Protein 2HWJ (pdb70)

Solvent-accessible surface area: 54218 Å² total

Secondary structure (DSSP, 8-state):
--S-BEEEEEGGGPBPSBSEE-HHHHHHHHHHHHT----TT-BEEEEEE-STTPEEE-S-HHHHHHHHHTT--EEEEEEEEE-TTS-HHHHHH--TTS--B-B-TT--B--GGGS-SSGGG-EE-HHHHHHHHH---SS---SSTTHHHHHHHHHHTTS-HHHHHH-HHHHHHH---TTSGGGTTSTT--S--/--EEEEEGGG-B-SBSEE-HHHHHHHHHHHHH---B--EEEE-SSS-EEE-S-HHHHHHHHHTT--EEEEEEEEE-TTS-HHHHHH--TTS--B-B-TTS-B--GGGS-SSGGGPEE-HHHHHHHHH---SS---SSTTHHHHHHHHHHTTS-HHHHHH-HHHHHHH---TTSGGGTTSTT-----/---B-EEEEGGG-B-SBSEE-HHHHHHHHHHHHH----TT-BEEEEEE-STT-EEE-S-HHHHHHHHHTT--EEEEEEEEE-TTS-HHHHHH--TT---B-B-TTS-B--GGGS-SSGGGPEE-HHHHHHHHH---SS---SSTTHHHHHHHHHHTTS-HHHHHH-HHHHHHH---TTSGGGTTSTT--S--/--BEEEEETTTSB-SBSEE-HHHHHHHHHHHTT---TT--EEEEEE-STT-EEE-S-HHHHHHHHTTT--EEEEEEEEE-TTS-HHHHHH---SS--B-B-TTS-B--GGGS-SSGGG-EE-HHHHHHHHH---SS---SSTTHHHHHHHHHTTTS-THHHHT-HHHHHHH--TTTSGGGTTSTT--S--/----EEEGGG-B-SBSEE-HHHHHHHHHHHH----EEEEEE-STT-EEE-S-HHHHHHHHHTT--EEEEEEEEE-TTS-HHHHHH--TTS--B-B-TTS-B--GGGS-SSGGGPEE-HHHHHHHHH---SS---SSTTHHHHHHHHHHTTS-HHHHHH-HHHHHHH--GGGSGGGTTSTT--S--/---EEEEEGGGEEP-BSEE-HHHHHHHHHHHHT----EEEEEE-STT-EEE-S-HHHHHHHHHTT--EEEEEEEEE-TTS-HHHHHH--TTS--B-B-TTS-B--GGGS-SSGGG-EE-HHHHHHHHH---SS---SSTTHHHHHHHHHHTTS-HHHHHSSHHHHHHH--GGGSGGGTTSTT-----

Sequence (1133 aa):
IYEPRLSRIAIDKLRPTQIAVGFREVELKRKEWRETRDFLGNHIVPVVAGPKDRAYLIDHHHLVLALSKEGVEHVLTSEVAKFSHLGKDEFWSVDHRNLIYPFDAQGLRRQSGDIPKNIHDLEDDPFRSLAGALRAGGYAKVIIPFSEFGWADFLRRRIDRDLLSDSFDDALAEAKLAKSREARHLPGWCGVEPRLSRIAIDKLRPTQIAVGFREVELKRKEWRETGNHIVPVVAGPKDRAYLIDHHHLVLALSKEGVEHVLTSEVAKFSHLGKDEFWSVDHHRNLIYPFDAQGLRRQSGDIPKNIHDLEDDPFRSLAGALRAGGYAKVIIPFSEFGWADFLRRRIDRDLLSDSFDDALAEAKLAKSREARHLPGWCGVEYEPRLSRIAIDKLRPTQIAVGFREVELKRKEWRETRDFLGNHIVPVVAGPKDRAYLIDHHHLVLALSKEGVEHVLTSEVAKFSHLGKDEEFWSVDHHRNLIYPFDAQGLRRQSGDIPKNIHDLEDDPFRSLAGALRAGGYAKVIIPFSEFGWADFLRRRIDRDLLSDSFDDALAEAKLAKSREARHLPGWCGVEEPRLSRIAIDKLRPTQIAVGFREVELKRKEWRETRFLGNHIVPVVAGPKDRAYLIDHHHLVLALSKEGVEHVLTSEVAKFSHLGKDEFWSVDHRNLIYPFDAQGLRRQSGDIPKNIHDLEDDPFRSLAGALRAGGYAKVIIPFSEFGWADDFLRRRIDRDLLSDSFDDALAEAKLAKSREARHLPGWCGVEPRLSRIAIDKLRPTQIAVGFREVELKRKEWRETNHIVPVVAGPKDRAYLIDHHHLVLALSKEGVEHVLTSEVAKFSHLGKDEFWSVDHRNLIYPFDAQGLRRQSGDIPKNIHDLEDDPFRSLAGALRAGGYAKVIIPFSEFGWADFLRRRIDRDLLSDSFDDALAEAKLAKSREARHLPGWCGVEEPRLSRIAIDKLRPTQIAVGFREVELKRKEWRETGNHIVPVVAGPKDRAYLIDHHHLVLALSKEGVEHVLTSEVAKFSHLGKDEFWSVDHRNLIYPFDAQGLRRQSGDIPKNIHDLEDDPFRSLAGALRAGGYAKVIIPFSEFGWADFLRRRIDRDLLSDSFDDALAEAKLAKSREARHLPGWCGVE

Structure (mmCIF, N/CA/C/O backbone):
data_2HWJ
#
_entry.id   2HWJ
#
_cell.length_a   132.079
_cell.length_b   173.749
_cell.length_c   142.077
_cell.angle_alpha   90.00
_cell.angle_beta   90.00
_cell.angle_gamma   90.00
#
_symmetry.space_group_name_H-M   'C 2 2 21'
#
loop_
_entity.id
_entity.type
_entity.pdbx_description
1 polymer 'Hypothetical protein Atu1540'
2 water water
#
loop_
_atom_site.group_PDB
_atom_site.id
_atom_site.type_symbol
_atom_site.label_atom_id
_atom_site.label_alt_id
_atom_site.label_comp_id
_atom_site.label_asym_id
_atom_site.label_entity_id
_atom_site.label_seq_id
_atom_site.pdbx_PDB_ins_code
_atom_site.Cartn_x
_atom_site.Cartn_y
_atom_site.Cartn_z
_atom_site.occupancy
_atom_site.B_iso_or_equiv
_atom_site.auth_seq_id
_atom_site.auth_comp_id
_atom_site.auth_asym_id
_atom_site.auth_atom_id
_atom_site.pdbx_PDB_model_num
ATOM 1 N N . ILE A 1 4 ? 15.314 13.887 -4.819 1.00 81.32 4 ILE A N 1
ATOM 2 C CA . ILE A 1 4 ? 14.948 14.944 -5.837 1.00 82.32 4 ILE A CA 1
ATOM 3 C C . ILE A 1 4 ? 15.243 16.420 -5.391 1.00 82.04 4 ILE A C 1
ATOM 4 O O . ILE A 1 4 ? 14.528 17.353 -5.771 1.00 82.92 4 ILE A O 1
ATOM 6 N N . TYR A 1 5 ? 16.234 16.548 -4.493 1.00 81.58 5 TYR A N 1
ATOM 7 C CA . TYR A 1 5 ? 17.244 17.652 -4.280 1.00 79.83 5 TYR A CA 1
ATOM 8 C C . TYR A 1 5 ? 17.133 19.122 -4.557 1.00 79.24 5 TYR A C 1
ATOM 9 O O . TYR A 1 5 ? 18.207 19.753 -4.526 1.00 79.60 5 TYR A O 1
ATOM 11 N N . GLU A 1 6 ? 15.942 19.634 -4.930 1.00 78.11 6 GLU A N 1
ATOM 12 C CA . GLU A 1 6 ? 15.460 21.031 -4.705 1.00 75.82 6 GLU A CA 1
ATOM 13 C C . GLU A 1 6 ? 14.873 21.945 -5.798 1.00 73.31 6 GLU A C 1
ATOM 14 O O . GLU A 1 6 ? 14.120 21.445 -6.627 1.00 73.71 6 GLU A O 1
ATOM 20 N N . PRO A 1 7 ? 15.136 23.279 -5.768 1.00 70.04 7 PRO A N 1
ATOM 21 C CA . PRO A 1 7 ? 14.088 24.095 -6.271 1.00 66.93 7 PRO A CA 1
ATOM 22 C C . PRO A 1 7 ? 13.904 23.845 -7.764 1.00 64.74 7 PRO A C 1
ATOM 23 O O . PRO A 1 7 ? 14.808 23.308 -8.432 1.00 63.35 7 PRO A O 1
ATOM 27 N N . ARG A 1 8 ? 12.718 24.198 -8.270 1.00 62.17 8 ARG A N 1
ATOM 28 C CA . ARG A 1 8 ? 12.353 23.795 -9.624 1.00 59.65 8 ARG A CA 1
ATOM 29 C C . ARG A 1 8 ? 11.785 25.009 -10.263 1.00 58.81 8 ARG A C 1
ATOM 30 O O . ARG A 1 8 ? 11.345 25.935 -9.572 1.00 58.58 8 ARG A O 1
ATOM 38 N N . LEU A 1 9 ? 11.808 25.030 -11.587 1.00 57.30 9 LEU A N 1
ATOM 39 C CA . LEU A 1 9 ? 11.233 26.130 -12.330 1.00 54.96 9 LEU A CA 1
ATOM 40 C C . LEU A 1 9 ? 9.718 25.973 -12.408 1.00 55.29 9 LEU A C 1
ATOM 41 O O . LEU A 1 9 ? 9.222 24.865 -12.674 1.00 54.61 9 LEU A O 1
ATOM 46 N N . SER A 1 10 ? 8.987 27.063 -12.182 1.00 54.77 10 SER A N 1
ATOM 47 C CA . SER A 1 10 ? 7.608 27.092 -12.618 1.00 56.18 10 SER A CA 1
ATOM 48 C C . SER A 1 10 ? 7.287 28.417 -13.149 1.00 56.55 10 SER A C 1
ATOM 49 O O . SER A 1 10 ? 8.202 29.172 -13.493 1.00 58.39 10 SER A O 1
ATOM 52 N N . ARG A 1 11 ? 5.989 28.711 -13.181 1.00 56.04 11 ARG A N 1
ATOM 53 C CA . ARG A 1 11 ? 5.395 29.629 -14.128 1.00 55.21 11 ARG A CA 1
ATOM 54 C C . ARG A 1 11 ? 4.033 30.027 -13.644 1.00 54.56 11 ARG A C 1
ATOM 55 O O . ARG A 1 11 ? 3.199 29.198 -13.468 1.00 54.83 11 ARG A O 1
ATOM 63 N N . ILE A 1 12 ? 3.787 31.307 -13.461 1.00 54.79 12 ILE A N 1
ATOM 64 C CA . ILE A 1 1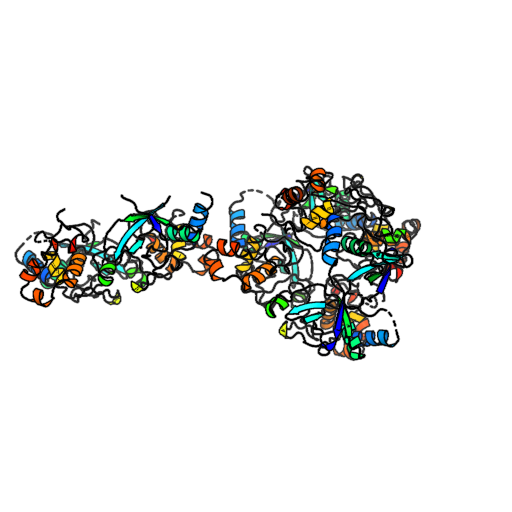2 ? 2.531 31.770 -12.947 1.00 54.79 12 ILE A CA 1
ATOM 65 C C . ILE A 1 12 ? 2.130 33.055 -13.632 1.00 55.28 12 ILE A C 1
ATOM 66 O O . ILE A 1 12 ? 3.003 33.840 -14.136 1.00 54.84 12 ILE A O 1
ATOM 71 N N . ALA A 1 13 ? 0.814 33.269 -13.610 1.00 54.73 13 ALA A N 1
ATOM 72 C CA . ALA A 1 13 ? 0.209 34.476 -14.122 1.00 54.78 13 ALA A CA 1
ATOM 73 C C . ALA A 1 13 ? 0.441 35.493 -13.055 1.00 55.58 13 ALA A C 1
ATOM 74 O O . ALA A 1 13 ? 0.054 35.287 -11.873 1.00 56.24 13 ALA A O 1
ATOM 76 N N . ILE A 1 14 ? 1.030 36.604 -13.462 1.00 54.88 14 ILE A N 1
ATOM 77 C CA . ILE A 1 14 ? 1.234 37.685 -12.542 1.00 55.83 14 ILE A CA 1
ATOM 78 C C . ILE A 1 14 ? -0.071 38.129 -11.860 1.00 55.93 14 ILE A C 1
ATOM 79 O O . ILE A 1 14 ? -0.077 38.526 -10.698 1.00 56.07 14 ILE A O 1
ATOM 84 N N . ASP A 1 15 ? -1.191 38.036 -12.546 1.00 55.64 15 ASP A N 1
ATOM 85 C CA . ASP A 1 15 ? -2.392 38.460 -11.861 1.00 57.00 15 ASP A CA 1
ATOM 86 C C . ASP A 1 15 ? -2.743 37.447 -10.720 1.00 56.23 15 ASP A C 1
ATOM 87 O O . ASP A 1 15 ? -3.743 37.547 -10.089 1.00 56.16 15 ASP A O 1
ATOM 92 N N . LYS A 1 16 ? -1.936 36.422 -10.518 1.00 56.44 16 LYS A N 1
ATOM 93 C CA . LYS A 1 16 ? -2.298 35.399 -9.556 1.00 56.37 16 LYS A CA 1
ATOM 94 C C . LYS A 1 16 ? -1.340 35.396 -8.366 1.00 55.13 16 LYS A C 1
ATOM 95 O O . LYS A 1 16 ? -1.648 34.776 -7.403 1.00 53.37 16 LYS A O 1
ATOM 101 N N . LEU A 1 17 ? -0.204 36.113 -8.440 1.00 54.70 17 LEU A N 1
ATOM 102 C CA . LEU A 1 17 ? 0.723 36.207 -7.332 1.00 55.26 17 LEU A CA 1
ATOM 103 C C . LEU A 1 17 ? 0.206 37.006 -6.217 1.00 55.75 17 LEU A C 1
ATOM 104 O O . LEU A 1 17 ? -0.315 38.091 -6.392 1.00 56.81 17 LEU A O 1
ATOM 109 N N . ARG A 1 18 ? 0.425 36.509 -5.032 1.00 56.64 18 ARG A N 1
ATOM 110 C CA . ARG A 1 18 ? -0.019 37.221 -3.908 1.00 58.64 18 ARG A CA 1
ATOM 111 C C . ARG A 1 18 ? 1.152 38.006 -3.317 1.00 58.53 18 ARG A C 1
ATOM 112 O O . ARG A 1 18 ? 2.101 37.430 -2.891 1.00 60.56 18 ARG A O 1
ATOM 120 N N . PRO A 1 19 ? 1.069 39.330 -3.290 1.00 57.82 19 PRO A N 1
ATOM 121 C CA . PRO A 1 19 ? 2.071 40.223 -2.725 1.00 57.56 19 PRO A CA 1
ATOM 122 C C . PRO A 1 19 ? 2.453 39.880 -1.278 1.00 57.32 19 PRO A C 1
ATOM 123 O O . PRO A 1 19 ? 1.658 39.225 -0.612 1.00 55.68 19 PRO A O 1
ATOM 127 N N . THR A 1 20 ? 3.603 40.378 -0.761 1.00 56.73 20 THR A N 1
ATOM 128 C CA . THR A 1 20 ? 3.802 40.219 0.645 1.00 55.84 20 THR A CA 1
ATOM 129 C C . THR A 1 20 ? 4.191 41.511 1.295 1.00 55.71 20 THR A C 1
ATOM 130 O O . THR A 1 20 ? 4.734 41.547 2.406 1.00 57.35 20 THR A O 1
ATOM 134 N N . GLN A 1 21 ? 3.892 42.614 0.634 1.00 56.30 21 GLN A N 1
ATOM 135 C CA . GLN A 1 21 ? 4.124 43.994 1.164 1.00 55.26 21 GLN A CA 1
ATOM 136 C C . GLN A 1 21 ? 3.079 44.930 0.583 1.00 55.80 21 GLN A C 1
ATOM 137 O O . GLN A 1 21 ? 2.437 44.644 -0.442 1.00 57.32 21 GLN A O 1
ATOM 143 N N . ILE A 1 22 ? 2.890 46.063 1.228 1.00 56.43 22 ILE A N 1
ATOM 144 C CA . ILE A 1 22 ? 1.817 46.974 0.917 1.00 55.11 22 ILE A CA 1
ATOM 145 C C . ILE A 1 22 ? 2.270 47.998 -0.087 1.00 55.43 22 ILE A C 1
ATOM 146 O O . ILE A 1 22 ? 1.473 48.440 -0.902 1.00 56.12 22 ILE A O 1
ATOM 151 N N . ALA A 1 23 ? 3.570 48.333 -0.093 1.00 56.63 23 ALA A N 1
ATOM 152 C CA . ALA A 1 23 ? 4.033 49.500 -0.879 1.00 56.15 23 ALA A CA 1
ATOM 153 C C . ALA A 1 23 ? 5.290 49.257 -1.662 1.00 55.79 23 ALA A C 1
ATOM 154 O O . ALA A 1 23 ? 6.006 48.338 -1.354 1.00 56.30 23 ALA A O 1
ATOM 156 N N . VAL A 1 24 ? 5.493 50.054 -2.713 1.00 55.34 24 VAL A N 1
ATOM 157 C CA . VAL A 1 24 ? 6.735 50.110 -3.468 1.00 55.28 24 VAL A CA 1
ATOM 158 C C . VAL A 1 24 ? 6.883 51.555 -3.928 1.00 55.84 24 VAL A C 1
ATOM 159 O O . VAL A 1 24 ? 5.959 52.371 -3.774 1.00 57.09 24 VAL A O 1
ATOM 163 N N . GLY A 1 25 ? 8.029 51.884 -4.512 1.00 55.46 25 GLY A N 1
ATOM 164 C CA . GLY A 1 25 ? 8.318 53.232 -4.953 1.00 54.03 25 GLY A CA 1
ATOM 165 C C . GLY A 1 25 ? 8.024 53.224 -6.426 1.00 54.44 25 GLY A C 1
ATOM 166 O O . GLY A 1 25 ? 8.701 52.574 -7.204 1.00 54.30 25 GLY A O 1
ATOM 167 N N . PHE A 1 26 ? 6.990 53.948 -6.825 1.00 55.60 26 PHE A N 1
ATOM 168 C CA . PHE A 1 26 ? 6.532 53.907 -8.169 1.00 55.22 26 PHE A CA 1
ATOM 169 C C . PHE A 1 26 ? 7.580 54.472 -9.042 1.00 55.88 26 PHE A C 1
ATOM 170 O O . PHE A 1 26 ? 7.655 54.071 -10.197 1.00 55.88 26 PHE A O 1
ATOM 178 N N . ARG A 1 27 ? 8.396 55.401 -8.535 1.00 56.50 27 ARG A N 1
ATOM 179 C CA . ARG A 1 27 ? 9.473 55.922 -9.388 1.00 59.07 27 ARG A CA 1
ATOM 180 C C . ARG A 1 27 ? 10.394 54.779 -9.857 1.00 59.48 27 ARG A C 1
ATOM 181 O O . ARG A 1 27 ? 10.810 54.762 -11.008 1.00 59.17 27 ARG A O 1
ATOM 189 N N . GLU A 1 28 ? 10.722 53.844 -8.940 1.00 61.17 28 GLU A N 1
ATOM 190 C CA . GLU A 1 28 ? 11.598 52.719 -9.225 1.00 62.20 28 GLU A CA 1
ATOM 191 C C . GLU A 1 28 ? 10.844 51.851 -10.255 1.00 60.52 28 GLU A C 1
ATOM 192 O O . GLU A 1 28 ? 11.407 51.537 -11.333 1.00 58.88 28 GLU A O 1
ATOM 198 N N . VAL A 1 29 ? 9.559 51.528 -9.951 1.00 58.81 29 VAL A N 1
ATOM 199 C CA . VAL A 1 29 ? 8.692 50.839 -10.915 1.00 57.48 29 VAL A CA 1
ATOM 200 C C . VAL A 1 29 ? 8.859 51.455 -12.323 1.00 58.02 29 VAL A C 1
ATOM 201 O O . VAL A 1 29 ? 9.354 50.765 -13.234 1.00 59.02 29 VAL A O 1
ATOM 205 N N . GLU A 1 30 ? 8.509 52.735 -12.496 1.00 57.25 30 GLU A N 1
ATOM 206 C CA . GLU A 1 30 ? 8.638 53.434 -13.813 1.00 57.30 30 GLU A CA 1
ATOM 207 C C . GLU A 1 30 ? 10.026 53.311 -14.488 1.00 57.20 30 GLU A C 1
ATOM 208 O O . GLU A 1 30 ? 10.112 53.043 -15.711 1.00 56.91 30 GLU A O 1
ATOM 214 N N . LEU A 1 31 ? 11.110 53.482 -13.719 1.00 57.46 31 LEU A N 1
ATOM 215 C CA . LEU A 1 31 ? 12.450 53.190 -14.274 1.00 58.12 31 LEU A CA 1
ATOM 216 C C . LEU A 1 31 ? 12.528 51.755 -14.807 1.00 58.54 31 LEU A C 1
ATOM 217 O O . LEU A 1 31 ? 12.814 51.574 -15.990 1.00 58.66 31 LEU A O 1
ATOM 222 N N . LYS A 1 32 ? 12.218 50.739 -13.976 1.00 59.22 32 LYS A N 1
ATOM 223 C CA . LYS A 1 32 ? 12.126 49.368 -14.504 1.00 58.62 32 LYS A CA 1
ATOM 224 C C . LYS A 1 32 ? 11.283 49.323 -15.781 1.00 59.09 32 LYS A C 1
ATOM 225 O O . LYS A 1 32 ? 11.770 48.818 -16.783 1.00 59.67 32 LYS A O 1
ATOM 231 N N . ARG A 1 33 ? 10.080 49.901 -15.799 1.00 59.17 33 ARG A N 1
ATOM 232 C CA . ARG A 1 33 ? 9.295 49.827 -16.999 1.00 60.58 33 ARG A CA 1
ATOM 233 C C . ARG A 1 33 ? 10.011 50.450 -18.227 1.00 63.29 33 ARG A C 1
ATOM 234 O O . ARG A 1 33 ? 9.779 50.019 -19.363 1.00 63.90 33 ARG A O 1
ATOM 242 N N . LYS A 1 34 ? 10.818 51.508 -18.049 1.00 65.32 34 LYS A N 1
ATOM 243 C CA . LYS A 1 34 ? 11.543 52.051 -19.211 1.00 67.38 34 LYS A CA 1
ATOM 244 C C . LYS A 1 34 ? 12.512 51.020 -19.691 1.00 67.87 34 LYS A C 1
ATOM 245 O O . LYS A 1 34 ? 12.501 50.710 -20.869 1.00 67.76 34 LYS A O 1
ATOM 251 N N . GLU A 1 35 ? 13.341 50.502 -18.779 1.00 69.01 35 GLU A N 1
ATOM 252 C CA . GLU A 1 35 ? 14.447 49.607 -19.160 1.00 71.94 35 GLU A CA 1
ATOM 253 C C . GLU A 1 35 ? 13.840 48.532 -20.057 1.00 71.19 35 GLU A C 1
ATOM 254 O O . GLU A 1 35 ? 14.285 48.331 -21.197 1.00 70.50 35 GLU A O 1
ATOM 260 N N . TRP A 1 36 ? 12.783 47.906 -19.532 1.00 71.61 36 TRP A N 1
ATOM 261 C CA . TRP A 1 36 ? 12.089 46.835 -20.191 1.00 71.86 36 TRP A CA 1
ATOM 262 C C . TRP A 1 36 ? 11.451 47.279 -21.491 1.00 72.66 36 TRP A C 1
ATOM 263 O O . TRP A 1 36 ? 11.545 46.573 -22.474 1.00 73.15 36 TRP A O 1
ATOM 274 N N . ARG A 1 37 ? 10.782 48.428 -21.495 1.00 73.64 37 ARG A N 1
ATOM 275 C CA . ARG A 1 37 ? 10.061 48.887 -22.679 1.00 75.16 37 ARG A CA 1
ATOM 276 C C . ARG A 1 37 ? 11.125 48.978 -23.775 1.00 75.70 37 ARG A C 1
ATOM 277 O O . ARG A 1 37 ? 10.852 48.789 -24.964 1.00 75.56 37 ARG A O 1
ATOM 285 N N . GLU A 1 38 ? 12.363 49.163 -23.331 1.00 76.92 38 GLU A N 1
ATOM 286 C CA . GLU A 1 38 ? 13.488 49.376 -24.217 1.00 78.42 38 GLU A CA 1
ATOM 287 C C . GLU A 1 38 ? 14.512 48.242 -24.242 1.00 79.07 38 GLU A C 1
ATOM 288 O O . GLU A 1 38 ? 15.698 48.503 -24.372 1.00 79.49 38 GLU A O 1
ATOM 294 N N . THR A 1 39 ? 14.053 46.995 -24.108 1.00 79.98 39 THR A N 1
ATOM 295 C CA . THR A 1 39 ? 14.822 45.798 -24.539 1.00 81.03 39 THR A CA 1
ATOM 296 C C . THR A 1 39 ? 14.026 44.953 -25.588 1.00 81.34 39 THR A C 1
ATOM 297 O O . THR A 1 39 ? 12.809 44.780 -25.460 1.00 81.19 39 THR A O 1
ATOM 301 N N . ARG A 1 40 ? 14.733 44.441 -26.607 1.00 82.07 40 ARG A N 1
ATOM 302 C CA . ARG A 1 40 ? 14.153 43.987 -27.913 1.00 82.27 40 ARG A CA 1
ATOM 303 C C . ARG A 1 40 ? 12.854 43.180 -27.847 1.00 82.17 40 ARG A C 1
ATOM 304 O O . ARG A 1 40 ? 12.730 42.250 -27.059 1.00 82.01 40 ARG A O 1
ATOM 306 N N . ASP A 1 46 ? 12.414 31.285 -26.655 1.00 81.45 46 ASP A N 1
ATOM 307 C CA . ASP A 1 46 ? 12.264 30.375 -25.497 1.00 81.32 46 ASP A CA 1
ATOM 308 C C . ASP A 1 46 ? 12.099 31.161 -24.217 1.00 80.31 46 ASP A C 1
ATOM 309 O O . ASP A 1 46 ? 11.721 32.327 -24.263 1.00 80.50 46 ASP A O 1
ATOM 314 N N . PHE A 1 47 ? 12.404 30.502 -23.091 1.00 79.44 47 PHE A N 1
ATOM 315 C CA . PHE A 1 47 ? 12.328 31.066 -21.722 1.00 77.51 47 PHE A CA 1
ATOM 316 C C . PHE A 1 47 ? 13.639 31.645 -21.185 1.00 75.42 47 PHE A C 1
ATOM 317 O O . PHE A 1 47 ? 13.623 32.471 -20.290 1.00 75.24 47 PHE A O 1
ATOM 325 N N . LEU A 1 48 ? 14.771 31.154 -21.691 1.00 73.08 48 LEU A N 1
ATOM 326 C CA . LEU A 1 48 ? 16.100 31.703 -21.392 1.00 70.50 48 LEU A CA 1
ATOM 327 C C . LEU A 1 48 ? 16.138 33.063 -22.043 1.00 69.60 48 LEU A C 1
ATOM 328 O O . LEU A 1 48 ? 15.972 33.132 -23.268 1.00 70.67 48 LEU A O 1
ATOM 333 N N . GLY A 1 49 ? 16.340 34.174 -21.337 1.00 67.89 49 GLY A N 1
ATOM 334 C CA . GLY A 1 49 ? 16.619 34.346 -19.940 1.00 65.62 49 GLY A CA 1
ATOM 335 C C . GLY A 1 49 ? 15.726 35.497 -19.465 1.00 64.74 49 GLY A C 1
ATOM 336 O O . GLY A 1 49 ? 16.133 36.672 -19.387 1.00 63.49 49 GLY A O 1
ATOM 337 N N . ASN A 1 50 ? 14.486 35.129 -19.153 1.00 63.81 50 ASN A N 1
ATOM 338 C CA . ASN A 1 50 ? 13.616 35.979 -18.432 1.00 63.85 50 ASN A CA 1
ATOM 339 C C . ASN A 1 50 ? 13.882 35.893 -16.973 1.00 63.29 50 ASN A C 1
ATOM 340 O O . ASN A 1 50 ? 14.615 35.037 -16.503 1.00 62.48 50 ASN A O 1
ATOM 345 N N . HIS A 1 51 ? 13.204 36.782 -16.272 1.00 63.33 51 HIS A N 1
ATOM 346 C CA . HIS A 1 51 ? 13.330 36.919 -14.848 1.00 64.71 51 HIS A CA 1
ATOM 347 C C . HIS A 1 51 ? 12.623 35.769 -14.227 1.00 63.61 51 HIS A C 1
ATOM 348 O O . HIS A 1 51 ? 11.629 35.263 -14.768 1.00 64.47 51 HIS A O 1
ATOM 355 N N . ILE A 1 52 ? 13.188 35.369 -13.096 1.00 62.05 52 ILE A N 1
ATOM 356 C CA . ILE A 1 52 ? 12.664 34.350 -12.229 1.00 59.88 52 ILE A CA 1
ATOM 357 C C . ILE A 1 52 ? 12.494 35.064 -10.947 1.00 57.31 52 ILE A C 1
ATOM 358 O O . ILE A 1 52 ? 13.383 35.748 -10.516 1.00 58.31 52 ILE A O 1
ATOM 363 N N . VAL A 1 53 ? 11.461 34.730 -10.236 1.00 55.12 53 VAL A N 1
ATOM 364 C CA . VAL A 1 53 ? 11.141 35.452 -9.072 1.00 54.31 53 VAL A CA 1
ATOM 365 C C . VAL A 1 53 ? 10.895 34.405 -8.009 1.00 54.62 53 VAL A C 1
ATOM 366 O O . VAL A 1 53 ? 10.340 33.365 -8.303 1.00 55.63 53 VAL A O 1
ATOM 370 N N . PRO A 1 54 ? 11.427 34.592 -6.803 1.00 54.40 54 PRO A N 1
ATOM 371 C CA . PRO A 1 54 ? 11.258 33.531 -5.771 1.00 53.37 54 PRO A CA 1
ATOM 372 C C . PRO A 1 54 ? 9.897 33.619 -5.126 1.00 54.12 54 PRO A C 1
ATOM 373 O O . PRO A 1 54 ? 9.325 34.681 -4.992 1.00 57.00 54 PRO A O 1
ATOM 377 N N . VAL A 1 55 ? 9.394 32.537 -4.620 1.00 54.98 55 VAL A N 1
ATOM 378 C CA . VAL A 1 55 ? 7.978 32.470 -4.227 1.00 54.72 55 VAL A CA 1
ATOM 379 C C . VAL A 1 55 ? 7.813 31.400 -3.131 1.00 55.42 55 VAL A C 1
ATOM 380 O O . VAL A 1 55 ? 8.680 30.570 -2.940 1.00 55.75 55 VAL A O 1
ATOM 384 N N . VAL A 1 56 ? 6.725 31.413 -2.386 1.00 55.59 56 VAL A N 1
ATOM 385 C CA . VAL A 1 56 ? 6.537 30.470 -1.294 1.00 54.51 56 VAL A CA 1
ATOM 386 C C . VAL A 1 56 ? 5.187 29.883 -1.533 1.00 53.65 56 VAL A C 1
ATOM 387 O O . VAL A 1 56 ? 4.294 30.557 -1.930 1.00 55.34 56 VAL A O 1
ATOM 391 N N . ALA A 1 57 ? 4.963 28.634 -1.272 1.00 54.70 57 ALA A N 1
ATOM 392 C CA . ALA A 1 57 ? 3.633 28.120 -1.552 1.00 55.05 57 ALA A CA 1
ATOM 393 C C . ALA A 1 57 ? 2.829 28.337 -0.273 1.00 55.27 57 ALA A C 1
ATOM 394 O O . ALA A 1 57 ? 3.263 27.927 0.782 1.00 55.64 57 ALA A O 1
ATOM 396 N N . GLY A 1 58 ? 1.675 29.014 -0.380 1.00 55.14 58 GLY A N 1
ATOM 397 C CA . GLY A 1 58 ? 0.813 29.255 0.749 1.00 53.88 58 GLY A CA 1
ATOM 398 C C . GLY A 1 58 ? -0.390 28.398 0.684 1.00 54.50 58 GLY A C 1
ATOM 399 O O . GLY A 1 58 ? -0.470 27.495 -0.100 1.00 54.82 58 GLY A O 1
ATOM 400 N N . PRO A 1 59 ? -1.370 28.729 1.494 1.00 55.91 59 PRO A N 1
ATOM 401 C CA . PRO A 1 59 ? -2.622 28.034 1.692 1.00 56.68 59 PRO A CA 1
ATOM 402 C C . PRO A 1 59 ? -3.402 27.975 0.404 1.00 58.41 59 PRO A C 1
ATOM 403 O O . PRO A 1 59 ? -3.225 28.844 -0.440 1.00 57.58 59 PRO A O 1
ATOM 407 N N . LYS A 1 60 ? -4.260 26.951 0.248 1.00 61.37 60 LYS A N 1
ATOM 408 C CA . LYS A 1 60 ? -4.959 26.706 -1.031 1.00 64.41 60 LYS A CA 1
ATOM 409 C C . LYS A 1 60 ? -3.865 26.613 -2.005 1.00 65.75 60 LYS A C 1
ATOM 410 O O . LYS A 1 60 ? -2.734 26.251 -1.635 1.00 67.61 60 LYS A O 1
ATOM 416 N N . ASP A 1 61 ? -4.038 26.948 -3.250 1.00 66.45 61 ASP A N 1
ATOM 417 C CA . ASP A 1 61 ? -2.740 26.715 -3.880 1.00 68.58 61 ASP A CA 1
ATOM 418 C C . ASP A 1 61 ? -1.752 27.886 -4.086 1.00 67.57 61 ASP A C 1
ATOM 419 O O . ASP A 1 61 ? -0.765 27.811 -4.798 1.00 69.56 61 ASP A O 1
ATOM 424 N N . ARG A 1 62 ? -1.970 28.930 -3.325 1.00 64.88 62 ARG A N 1
ATOM 425 C CA . ARG A 1 62 ? -1.575 30.187 -3.772 1.00 61.19 62 ARG A CA 1
ATOM 426 C C . ARG A 1 62 ? -0.054 30.351 -3.638 1.00 58.98 62 ARG A C 1
ATOM 427 O O . ARG A 1 62 ? 0.591 29.792 -2.760 1.00 59.29 62 ARG A O 1
ATOM 435 N N . ALA A 1 63 ? 0.537 31.056 -4.577 1.00 56.61 63 ALA A N 1
ATOM 436 C CA . ALA A 1 63 ? 1.941 31.432 -4.528 1.00 55.02 63 ALA A CA 1
ATOM 437 C C . ALA A 1 63 ? 2.133 32.869 -4.010 1.00 55.04 63 ALA A C 1
ATOM 438 O O . ALA A 1 63 ? 1.534 33.813 -4.579 1.00 53.72 63 ALA A O 1
ATOM 440 N N . TYR A 1 64 ? 2.989 33.042 -2.994 1.00 54.27 64 TYR A N 1
ATOM 441 C CA . TYR A 1 64 ? 3.305 34.395 -2.448 1.00 55.28 64 TYR A CA 1
ATOM 442 C C . TYR A 1 64 ? 4.641 34.899 -2.886 1.00 55.07 64 TYR A C 1
ATOM 443 O O . TYR A 1 64 ? 5.623 34.200 -2.683 1.00 57.11 64 TYR A O 1
ATOM 452 N N . LEU A 1 65 ? 4.686 36.068 -3.482 1.00 55.43 65 LEU A N 1
ATOM 453 C CA . LEU A 1 65 ? 5.908 36.676 -4.067 1.00 57.80 65 LEU A CA 1
ATOM 454 C C . LEU A 1 65 ? 6.762 37.143 -2.923 1.00 60.17 65 LEU A C 1
ATOM 455 O O . LEU A 1 65 ? 6.271 37.827 -2.030 1.00 60.19 65 LEU A O 1
ATOM 460 N N . ILE A 1 66 ? 8.048 36.837 -2.959 1.00 63.65 66 ILE A N 1
ATOM 461 C CA . ILE A 1 66 ? 8.918 37.081 -1.782 1.00 66.50 66 ILE A CA 1
ATOM 462 C C . ILE A 1 66 ? 9.911 38.216 -2.033 1.00 68.96 66 ILE A C 1
ATOM 463 O O . ILE A 1 66 ? 10.415 38.875 -1.124 1.00 72.07 66 ILE A O 1
ATOM 468 N N . ASP A 1 67 ? 10.194 38.492 -3.280 1.00 69.23 67 ASP A N 1
ATOM 469 C CA . ASP A 1 67 ? 11.080 39.587 -3.509 1.00 69.42 67 ASP A CA 1
ATOM 470 C C . ASP A 1 67 ? 10.691 40.215 -4.803 1.00 67.35 67 ASP A C 1
ATOM 471 O O . ASP A 1 67 ? 9.874 39.628 -5.539 1.00 68.43 67 ASP A O 1
ATOM 476 N N . HIS A 1 68 ? 11.316 41.327 -5.156 1.00 62.38 68 HIS A N 1
ATOM 477 C CA . HIS A 1 68 ? 11.112 41.827 -6.507 1.00 60.13 68 HIS A CA 1
ATOM 478 C C . HIS A 1 68 ? 9.717 42.321 -6.788 1.00 57.50 68 HIS A C 1
ATOM 479 O O . HIS A 1 68 ? 9.233 42.195 -7.899 1.00 58.26 68 HIS A O 1
ATOM 486 N N . HIS A 1 69 ? 9.046 42.871 -5.806 1.00 56.36 69 HIS A N 1
ATOM 487 C CA . HIS A 1 69 ? 7.766 43.590 -6.146 1.00 56.23 69 HIS A CA 1
ATOM 488 C C . HIS A 1 69 ? 7.882 44.714 -7.220 1.00 55.51 69 HIS A C 1
ATOM 489 O O . HIS A 1 69 ? 6.988 44.890 -8.032 1.00 55.25 69 HIS A O 1
ATOM 496 N N . HIS A 1 70 ? 8.977 45.459 -7.225 1.00 54.93 70 HIS A N 1
ATOM 497 C CA . HIS A 1 70 ? 9.054 46.589 -8.102 1.00 55.26 70 HIS A CA 1
ATOM 498 C C . HIS A 1 70 ? 8.996 46.008 -9.491 1.00 54.73 70 HIS A C 1
ATOM 499 O O . HIS A 1 70 ? 8.199 46.379 -10.319 1.00 55.64 70 HIS A O 1
ATOM 506 N N . LEU A 1 71 ? 9.754 44.958 -9.694 1.00 55.55 71 LEU A N 1
ATOM 507 C CA . LEU A 1 71 ? 9.943 44.390 -11.003 1.00 53.63 71 LEU A CA 1
ATOM 508 C C . LEU A 1 71 ? 8.663 43.778 -11.396 1.00 53.04 71 LEU A C 1
ATOM 509 O O . LEU A 1 71 ? 8.207 43.984 -12.534 1.00 54.17 71 LEU A O 1
ATOM 514 N N . VAL A 1 72 ? 8.029 43.065 -10.479 1.00 51.46 72 VAL A N 1
ATOM 515 C CA . VAL A 1 72 ? 6.761 42.463 -10.885 1.00 51.68 72 VAL A CA 1
ATOM 516 C C . VAL A 1 72 ? 5.640 43.476 -11.221 1.00 52.92 72 VAL A C 1
ATOM 517 O O . VAL A 1 72 ? 4.913 43.300 -12.241 1.00 54.09 72 VAL A O 1
ATOM 521 N N . LEU A 1 73 ? 5.510 44.559 -10.453 1.00 52.29 73 LEU A N 1
ATOM 522 C CA . LEU A 1 73 ? 4.548 45.577 -10.869 1.00 51.65 73 LEU A CA 1
ATOM 523 C C . LEU A 1 73 ? 4.972 46.183 -12.222 1.00 52.87 73 LEU A C 1
ATOM 524 O O . LEU A 1 73 ? 4.127 46.447 -13.094 1.00 51.52 73 LEU A O 1
ATOM 529 N N . ALA A 1 74 ? 6.279 46.379 -12.406 1.00 53.52 74 ALA A N 1
ATOM 530 C CA . ALA A 1 74 ? 6.728 46.983 -13.656 1.00 55.09 74 ALA A CA 1
ATOM 531 C C . ALA A 1 74 ? 6.200 46.106 -14.800 1.00 56.20 74 ALA A C 1
ATOM 532 O O . ALA A 1 74 ? 5.619 46.618 -15.796 1.00 55.95 74 ALA A O 1
ATOM 534 N N . LEU A 1 75 ? 6.377 44.785 -14.652 1.00 56.87 75 LEU A N 1
ATOM 535 C CA . LEU A 1 75 ? 6.098 43.877 -15.772 1.00 56.95 75 LEU A CA 1
ATOM 536 C C . LEU A 1 75 ? 4.580 43.840 -15.950 1.00 56.84 75 LEU A C 1
ATOM 537 O O . LEU A 1 75 ? 4.048 43.858 -17.063 1.00 57.16 75 LEU A O 1
ATOM 542 N N . SER A 1 76 ? 3.882 43.872 -14.838 1.00 57.36 76 SER A N 1
ATOM 543 C CA . SER A 1 76 ? 2.452 43.846 -14.911 1.00 58.49 76 SER A CA 1
ATOM 544 C C . SER A 1 76 ? 1.899 45.073 -15.643 1.00 59.47 76 SER A C 1
ATOM 545 O O . SER A 1 76 ? 1.115 44.938 -16.606 1.00 59.32 76 SER A O 1
ATOM 548 N N . LYS A 1 77 ? 2.345 46.262 -15.220 1.00 59.87 77 LYS A N 1
ATOM 549 C CA . LYS A 1 77 ? 2.035 47.460 -15.963 1.00 60.63 77 LYS A CA 1
ATOM 550 C C . LYS A 1 77 ? 2.482 47.406 -17.446 1.00 60.98 77 LYS A C 1
ATOM 551 O O . LYS A 1 77 ? 1.867 48.059 -18.290 1.00 60.93 77 LYS A O 1
ATOM 557 N N . GLU A 1 78 ? 3.500 46.618 -17.801 1.00 61.20 78 GLU A N 1
ATOM 558 C CA . GLU A 1 78 ? 3.870 46.560 -19.236 1.00 60.96 78 GLU A CA 1
ATOM 559 C C . GLU A 1 78 ? 3.027 45.601 -20.038 1.00 60.37 78 GLU A C 1
ATOM 560 O O . GLU A 1 78 ? 3.297 45.382 -21.207 1.00 59.01 78 GLU A O 1
ATOM 566 N N . GLY A 1 79 ? 2.022 45.007 -19.400 1.00 60.62 79 GLY A N 1
ATOM 567 C CA . GLY A 1 79 ? 1.169 44.019 -20.069 1.00 60.80 79 GLY A CA 1
ATOM 568 C C . GLY A 1 79 ? 1.749 42.592 -20.087 1.00 61.88 79 GLY A C 1
ATOM 569 O O . GLY A 1 79 ? 1.259 41.740 -20.808 1.00 62.33 79 GLY A O 1
ATOM 570 N N . VAL A 1 80 ? 2.777 42.303 -19.293 1.00 61.23 80 VAL A N 1
ATOM 571 C CA . VAL A 1 80 ? 3.347 41.005 -19.340 1.00 60.87 80 VAL A CA 1
ATOM 572 C C . VAL A 1 80 ? 2.449 40.132 -18.484 1.00 61.54 80 VAL A C 1
ATOM 573 O O . VAL A 1 80 ? 2.156 40.534 -17.393 1.00 62.62 80 VAL A O 1
ATOM 577 N N . GLU A 1 81 ? 2.018 38.967 -18.975 1.00 61.37 81 GLU A N 1
ATOM 578 C CA . GLU A 1 81 ? 1.088 38.060 -18.250 1.00 61.79 81 GLU A CA 1
ATOM 579 C C . GLU A 1 81 ? 1.702 37.087 -17.264 1.00 60.41 81 GLU A C 1
ATOM 580 O O . GLU A 1 81 ? 1.170 36.875 -16.200 1.00 60.83 81 GLU A O 1
ATOM 586 N N . HIS A 1 82 ? 2.801 36.468 -17.644 1.00 58.70 82 HIS A N 1
ATOM 587 C CA . HIS A 1 82 ? 3.388 35.454 -16.845 1.00 56.99 82 HIS A CA 1
ATOM 588 C C . HIS A 1 82 ? 4.830 35.779 -16.356 1.00 56.31 82 HIS A C 1
ATOM 589 O O . HIS A 1 82 ? 5.551 36.572 -16.962 1.00 55.88 82 HIS A O 1
ATOM 596 N N . VAL A 1 83 ? 5.277 35.159 -15.267 1.00 54.50 83 VAL A N 1
ATOM 597 C CA . VAL A 1 83 ? 6.661 35.299 -14.889 1.00 53.39 83 VAL A CA 1
ATOM 598 C C . VAL A 1 83 ? 7.183 33.921 -14.382 1.00 53.69 83 VAL A C 1
ATOM 599 O O . VAL A 1 83 ? 6.445 33.202 -13.742 1.00 54.95 83 VAL A O 1
ATOM 603 N N . LEU A 1 84 ? 8.431 33.552 -14.658 1.00 53.03 84 LEU A N 1
ATOM 604 C CA . LEU A 1 84 ? 9.020 32.343 -14.086 1.00 53.22 84 LEU A CA 1
ATOM 605 C C . LEU A 1 84 ? 9.231 32.534 -12.621 1.00 54.39 84 LEU A C 1
ATOM 606 O O . LEU A 1 84 ? 9.477 33.684 -12.159 1.00 56.56 84 LEU A O 1
ATOM 611 N N . THR A 1 85 ? 9.129 31.449 -11.872 1.00 53.19 85 THR A N 1
ATOM 612 C CA . THR A 1 85 ? 9.173 31.509 -10.431 1.00 53.14 85 THR A CA 1
ATOM 613 C C . THR A 1 85 ? 9.924 30.246 -9.979 1.00 54.40 85 THR A C 1
ATOM 614 O O . THR A 1 85 ? 10.046 29.272 -10.733 1.00 52.87 85 THR A O 1
ATOM 618 N N . SER A 1 86 ? 10.379 30.253 -8.722 1.00 54.80 86 SER A N 1
ATOM 619 C CA . SER A 1 86 ? 11.005 29.125 -8.136 1.00 55.73 86 SER A CA 1
ATOM 620 C C . SER A 1 86 ? 10.488 29.107 -6.725 1.00 57.00 86 SER A C 1
ATOM 621 O O . SER A 1 86 ? 10.641 30.093 -5.988 1.00 58.08 86 SER A O 1
ATOM 624 N N . GLU A 1 87 ? 9.824 28.013 -6.380 1.00 56.39 87 GLU A N 1
ATOM 625 C CA . GLU A 1 87 ? 9.305 27.829 -5.085 1.00 58.01 87 GLU A CA 1
ATOM 626 C C . GLU A 1 87 ? 10.504 27.548 -4.194 1.00 56.79 87 GLU A C 1
ATOM 627 O O . GLU A 1 87 ? 11.232 26.591 -4.434 1.00 56.63 87 GLU A O 1
ATOM 633 N N . VAL A 1 88 ? 10.692 28.380 -3.170 1.00 56.01 88 VAL A N 1
ATOM 634 C CA . VAL A 1 88 ? 11.751 28.210 -2.187 1.00 56.46 88 VAL A CA 1
ATOM 635 C C . VAL A 1 88 ? 11.278 27.785 -0.789 1.00 57.82 88 VAL A C 1
ATOM 636 O O . VAL A 1 88 ? 12.074 27.732 0.159 1.00 59.12 88 VAL A O 1
ATOM 640 N N . ALA A 1 89 ? 9.993 27.519 -0.634 1.00 58.25 89 ALA A N 1
ATOM 641 C CA . ALA A 1 89 ? 9.491 27.027 0.628 1.00 57.90 89 ALA A CA 1
ATOM 642 C C . ALA A 1 89 ? 8.047 26.720 0.464 1.00 58.31 89 ALA A C 1
ATOM 643 O O . ALA A 1 89 ? 7.352 27.313 -0.371 1.00 57.47 89 ALA A O 1
ATOM 645 N N . LYS A 1 90 ? 7.592 25.803 1.296 1.00 59.43 90 LYS A N 1
ATOM 646 C CA . LYS A 1 90 ? 6.282 25.186 1.116 1.00 60.60 90 LYS A CA 1
ATOM 647 C C . LYS A 1 90 ? 5.578 25.253 2.447 1.00 59.66 90 LYS A C 1
ATOM 648 O O . LYS A 1 90 ? 5.940 24.523 3.380 1.00 62.32 90 LYS A O 1
ATOM 654 N N . PHE A 1 91 ? 4.598 26.133 2.561 1.00 58.25 91 PHE A N 1
ATOM 655 C CA . PHE A 1 91 ? 3.785 26.215 3.755 1.00 57.44 91 PHE A CA 1
ATOM 656 C C . PHE A 1 91 ? 2.310 25.901 3.499 1.00 57.51 91 PHE A C 1
ATOM 657 O O . PHE A 1 91 ? 1.427 26.200 4.325 1.00 59.08 91 PHE A O 1
ATOM 665 N N . SER A 1 92 ? 2.027 25.269 2.388 1.00 56.53 92 SER A N 1
ATOM 666 C CA . SER A 1 92 ? 0.671 25.014 2.031 1.00 55.82 92 SER A CA 1
ATOM 667 C C . SER A 1 92 ? 0.063 24.001 2.951 1.00 54.82 92 SER A C 1
ATOM 668 O O . SER A 1 92 ? -1.058 23.763 2.847 1.00 58.08 92 SER A O 1
ATOM 671 N N . HIS A 1 93 ? 0.720 23.395 3.890 1.00 54.67 93 HIS A N 1
ATOM 672 C CA . HIS A 1 93 ? -0.099 22.636 4.891 1.00 53.80 93 HIS A CA 1
ATOM 673 C C . HIS A 1 93 ? -0.742 23.585 5.929 1.00 54.40 93 HIS A C 1
ATOM 674 O O . HIS A 1 93 ? -1.583 23.180 6.685 1.00 55.39 93 HIS A O 1
ATOM 681 N N . LEU A 1 94 ? -0.336 24.833 6.006 1.00 54.21 94 LEU A N 1
ATOM 682 C CA . LEU A 1 94 ? -0.918 25.693 7.046 1.00 55.02 94 LEU A CA 1
ATOM 683 C C . LEU A 1 94 ? -2.279 26.341 6.687 1.00 56.42 94 LEU A C 1
ATOM 684 O O . LEU A 1 94 ? -2.521 26.713 5.518 1.00 58.48 94 LEU A O 1
ATOM 689 N N . GLY A 1 95 ? -3.136 26.553 7.683 1.00 56.84 95 GLY A N 1
ATOM 690 C CA . GLY A 1 95 ? -4.230 27.504 7.540 1.00 57.10 95 GLY A CA 1
ATOM 691 C C . GLY A 1 95 ? -3.691 28.945 7.432 1.00 59.20 95 GLY A C 1
ATOM 692 O O . GLY A 1 95 ? -2.468 29.228 7.532 1.00 58.99 95 GLY A O 1
ATOM 693 N N . LYS A 1 96 ? -4.604 29.886 7.266 1.00 60.52 96 LYS A N 1
ATOM 694 C CA . LYS A 1 96 ? -4.225 31.209 6.780 1.00 63.02 96 LYS A CA 1
ATOM 695 C C . LYS A 1 96 ? -3.642 32.062 7.900 1.00 62.19 96 LYS A C 1
ATOM 696 O O . LYS A 1 96 ? -2.705 32.838 7.736 1.00 62.10 96 LYS A O 1
ATOM 702 N N . ASP A 1 97 ? -4.242 31.868 9.048 1.00 61.25 97 ASP A N 1
ATOM 703 C CA . ASP A 1 97 ? -3.864 32.485 10.248 1.00 60.70 97 ASP A CA 1
ATOM 704 C C . ASP A 1 97 ? -2.414 32.109 10.498 1.00 58.51 97 ASP A C 1
ATOM 705 O O . ASP A 1 97 ? -1.517 32.957 10.630 1.00 56.26 97 ASP A O 1
ATOM 710 N N . GLU A 1 98 ? -2.193 30.794 10.553 1.00 56.28 98 GLU A N 1
ATOM 711 C CA . GLU A 1 98 ? -0.918 30.309 10.961 1.00 54.19 98 GLU A CA 1
ATOM 712 C C . GLU A 1 98 ? 0.114 30.719 9.896 1.00 54.01 98 GLU A C 1
ATOM 713 O O . GLU A 1 98 ? 1.191 31.202 10.205 1.00 53.04 98 GLU A O 1
ATOM 719 N N . PHE A 1 99 ? -0.269 30.602 8.641 1.00 53.36 99 PHE A N 1
ATOM 720 C CA . PHE A 1 99 ? 0.572 30.987 7.617 1.00 53.97 99 PHE A CA 1
ATOM 721 C C . PHE A 1 99 ? 1.114 32.386 7.815 1.00 54.91 99 PHE A C 1
ATOM 722 O O . PHE A 1 99 ? 2.311 32.594 7.757 1.00 55.83 99 PHE A O 1
ATOM 730 N N . TRP A 1 100 ? 0.264 33.376 8.008 1.00 54.87 100 TRP A N 1
ATOM 731 C CA . TRP A 1 100 ? 0.810 34.730 8.049 1.00 55.53 100 TRP A CA 1
ATOM 732 C C . TRP A 1 100 ? 1.754 34.918 9.186 1.00 56.06 100 TRP A C 1
ATOM 733 O O . TRP A 1 100 ? 2.791 35.546 9.021 1.00 57.82 100 TRP A O 1
ATOM 744 N N . SER A 1 101 ? 1.382 34.387 10.349 1.00 54.30 101 SER A N 1
ATOM 745 C CA . SER A 1 101 ? 2.262 34.295 11.492 1.00 53.58 101 SER A CA 1
ATOM 746 C C . SER A 1 101 ? 3.626 33.702 11.159 1.00 53.89 101 SER A C 1
ATOM 747 O O . SER A 1 101 ? 4.663 34.291 11.484 1.00 53.64 101 SER A O 1
ATOM 750 N N . VAL A 1 102 ? 3.642 32.549 10.501 1.00 53.51 102 VAL A N 1
ATOM 751 C CA . VAL A 1 102 ? 4.910 31.930 10.225 1.00 53.27 102 VAL A CA 1
ATOM 752 C C . VAL A 1 102 ? 5.715 32.831 9.272 1.00 55.27 102 VAL A C 1
ATOM 753 O O . VAL A 1 102 ? 6.951 33.039 9.511 1.00 54.23 102 VAL A O 1
ATOM 765 N N . ASP A 1 104 ? 5.408 36.110 8.918 1.00 58.68 104 ASP A N 1
ATOM 766 C CA . ASP A 1 104 ? 5.801 37.261 9.681 1.00 60.56 104 ASP A CA 1
ATOM 767 C C . ASP A 1 104 ? 7.011 36.900 10.493 1.00 61.08 104 ASP A C 1
ATOM 768 O O . ASP A 1 104 ? 7.940 37.659 10.585 1.00 62.35 104 ASP A O 1
ATOM 773 N N . HIS A 1 105 ? 6.995 35.705 11.049 1.00 61.76 105 HIS A N 1
ATOM 774 C CA . HIS A 1 105 ? 7.996 35.252 11.978 1.00 62.68 105 HIS A CA 1
ATOM 775 C C . HIS A 1 105 ? 9.286 35.008 11.257 1.00 62.29 105 HIS A C 1
ATOM 776 O O . HIS A 1 105 ? 10.348 35.053 11.842 1.00 61.95 105 HIS A O 1
ATOM 783 N N . ARG A 1 106 ? 9.175 34.646 10.004 1.00 61.76 106 ARG A N 1
ATOM 784 C CA . ARG A 1 106 ? 10.338 34.361 9.253 1.00 62.62 106 ARG A CA 1
ATOM 785 C C . ARG A 1 106 ? 10.719 35.544 8.397 1.00 62.74 106 ARG A C 1
ATOM 786 O O . ARG A 1 106 ? 11.591 35.407 7.541 1.00 62.72 106 ARG A O 1
ATOM 794 N N . ASN A 1 107 ? 10.097 36.714 8.660 1.00 61.87 107 ASN A N 1
ATOM 795 C CA . ASN A 1 107 ? 10.464 37.959 8.005 1.00 60.09 107 ASN A CA 1
ATOM 796 C C . ASN A 1 107 ? 10.288 37.968 6.497 1.00 59.62 107 ASN A C 1
ATOM 797 O O . ASN A 1 107 ? 11.137 38.501 5.786 1.00 59.75 107 ASN A O 1
ATOM 802 N N . LEU A 1 108 ? 9.173 37.417 6.027 1.00 58.42 108 LEU A N 1
ATOM 803 C CA . LEU A 1 108 ? 8.887 37.304 4.630 1.00 57.54 108 LEU A CA 1
ATOM 804 C C . LEU A 1 108 ? 7.761 38.231 4.294 1.00 59.55 108 LEU A C 1
ATOM 805 O O . LEU A 1 108 ? 7.316 38.306 3.104 1.00 61.96 108 LEU A O 1
ATOM 810 N N . ILE A 1 109 ? 7.269 38.999 5.283 1.00 58.90 109 ILE A N 1
ATOM 811 C CA . ILE A 1 109 ? 6.242 39.993 4.906 1.00 56.86 109 ILE A CA 1
ATOM 812 C C . ILE A 1 109 ? 6.609 41.341 5.376 1.00 55.89 109 ILE A C 1
ATOM 813 O O . ILE A 1 109 ? 7.484 41.452 6.122 1.00 56.70 109 ILE A O 1
ATOM 818 N N . TYR A 1 110 ? 5.982 42.387 4.883 1.00 55.49 110 TYR A N 1
ATOM 819 C CA . TYR A 1 110 ? 6.379 43.704 5.285 1.00 53.96 110 TYR A CA 1
ATOM 820 C C . TYR A 1 110 ? 5.137 44.533 5.277 1.00 53.50 110 TYR A C 1
ATOM 821 O O . TYR A 1 110 ? 4.898 45.278 4.352 1.00 55.10 110 TYR A O 1
ATOM 830 N N . PRO A 1 111 ? 4.306 44.368 6.294 1.00 52.45 111 PRO A N 1
ATOM 831 C CA . PRO A 1 111 ? 2.982 45.004 6.300 1.00 51.48 111 PRO A CA 1
ATOM 832 C C . PRO A 1 111 ? 3.078 46.458 6.688 1.00 51.06 111 PRO A C 1
ATOM 833 O O . PRO A 1 111 ? 2.613 46.801 7.757 1.00 50.17 111 PRO A O 1
ATOM 837 N N . PHE A 1 112 ? 3.728 47.287 5.865 1.00 50.71 112 PHE A N 1
ATOM 838 C CA . PHE A 1 112 ? 3.803 48.711 6.147 1.00 50.76 112 PHE A CA 1
ATOM 839 C C . PHE A 1 112 ? 3.293 49.524 4.983 1.00 52.78 112 PHE A C 1
ATOM 840 O O . PHE A 1 112 ? 3.649 49.264 3.846 1.00 54.66 112 PHE A O 1
ATOM 848 N N . ASP A 1 113 ? 2.439 50.506 5.262 1.00 54.55 113 ASP A N 1
ATOM 849 C CA . ASP A 1 113 ? 1.805 51.273 4.189 1.00 55.60 113 ASP A CA 1
ATOM 850 C C . ASP A 1 113 ? 2.718 52.373 3.674 1.00 54.78 113 ASP A C 1
ATOM 851 O O . ASP A 1 113 ? 3.733 52.650 4.260 1.00 54.55 113 ASP A O 1
ATOM 856 N N . ALA A 1 114 ? 2.255 53.051 2.632 1.00 54.78 114 ALA A N 1
ATOM 857 C CA . ALA A 1 114 ? 3.001 54.067 1.937 1.00 54.48 114 ALA A CA 1
ATOM 858 C C . ALA A 1 114 ? 3.487 55.201 2.873 1.00 54.91 114 ALA A C 1
ATOM 859 O O . ALA A 1 114 ? 4.476 55.874 2.549 1.00 55.64 114 ALA A O 1
ATOM 861 N N . GLN A 1 115 ? 2.873 55.399 4.039 1.00 54.84 115 GLN A N 1
ATOM 862 C CA . GLN A 1 115 ? 3.452 56.386 4.952 1.00 55.49 115 GLN A CA 1
ATOM 863 C C . GLN A 1 115 ? 4.097 55.725 6.112 1.00 54.92 115 GLN A C 1
ATOM 864 O O . GLN A 1 115 ? 4.205 56.288 7.194 1.00 54.99 115 GLN A O 1
ATOM 870 N N . GLY A 1 116 ? 4.575 54.507 5.851 1.00 55.04 116 GLY A N 1
ATOM 871 C CA . GLY A 1 116 ? 5.319 53.714 6.828 1.00 53.98 116 GLY A CA 1
ATOM 872 C C . GLY A 1 116 ? 4.651 53.215 8.085 1.00 54.49 116 GLY A C 1
ATOM 873 O O . GLY A 1 116 ? 5.337 52.891 9.017 1.00 53.96 116 GLY A O 1
ATOM 874 N N . LEU A 1 117 ? 3.327 53.166 8.131 1.00 55.35 117 LEU A N 1
ATOM 875 C CA . LEU A 1 117 ? 2.619 52.593 9.277 1.00 56.40 117 LEU A CA 1
ATOM 876 C C . LEU A 1 117 ? 2.574 51.056 9.270 1.00 55.56 117 LEU A C 1
ATOM 877 O O . LEU A 1 117 ? 2.129 50.461 8.281 1.00 55.39 117 LEU A O 1
ATOM 882 N N . ARG A 1 118 ? 2.943 50.415 10.376 1.00 54.82 118 ARG A N 1
ATOM 883 C CA . ARG A 1 118 ? 2.576 48.998 10.582 1.00 54.46 118 ARG A CA 1
ATOM 884 C C . ARG A 1 118 ? 1.078 48.848 10.328 1.00 54.81 118 ARG A C 1
ATOM 885 O O . ARG A 1 118 ? 0.264 49.616 10.809 1.00 55.43 118 ARG A O 1
ATOM 893 N N . ARG A 1 119 ? 0.711 47.875 9.542 1.00 54.86 119 ARG A N 1
ATOM 894 C CA . ARG A 1 119 ? -0.655 47.590 9.290 1.00 54.51 119 ARG A CA 1
ATOM 895 C C . ARG A 1 119 ? -0.864 46.078 9.448 1.00 56.35 119 ARG A C 1
ATOM 896 O O . ARG A 1 119 ? 0.083 45.286 9.496 1.00 57.28 119 ARG A O 1
ATOM 904 N N . GLN A 1 120 ? -2.078 45.627 9.606 1.00 58.65 120 GLN A N 1
ATOM 905 C CA . GLN A 1 120 ? -2.221 44.180 9.743 1.00 60.72 120 GLN A CA 1
ATOM 906 C C . GLN A 1 120 ? -2.124 43.357 8.483 1.00 61.66 120 GLN A C 1
ATOM 907 O O . GLN A 1 120 ? -2.236 43.873 7.372 1.00 61.13 120 GLN A O 1
ATOM 913 N N . SER A 1 121 ? -1.962 42.051 8.693 1.00 62.45 121 SER A N 1
ATOM 914 C CA . SER A 1 121 ? -1.712 41.113 7.629 1.00 63.04 121 SER A CA 1
ATOM 915 C C . SER A 1 121 ? -2.828 41.170 6.592 1.00 62.67 121 SER A C 1
ATOM 916 O O . SER A 1 121 ? -2.588 41.275 5.383 1.00 62.03 121 SER A O 1
ATOM 919 N N . GLY A 1 122 ? -4.052 41.156 7.081 1.00 61.58 122 GLY A N 1
ATOM 920 C CA . GLY A 1 122 ? -5.171 41.325 6.216 1.00 61.38 122 GLY A CA 1
ATOM 921 C C . GLY A 1 122 ? -5.078 42.549 5.322 1.00 62.25 122 GLY A C 1
ATOM 922 O O . GLY A 1 122 ? -5.635 42.551 4.205 1.00 63.43 122 GLY A O 1
ATOM 923 N N . ASP A 1 123 ? -4.371 43.595 5.763 1.00 61.93 123 ASP A N 1
ATOM 924 C CA . ASP A 1 123 ? -4.246 44.801 4.927 1.00 60.69 123 ASP A CA 1
ATOM 925 C C . ASP A 1 123 ? -3.265 44.569 3.792 1.00 59.35 123 ASP A C 1
ATOM 926 O O . ASP A 1 123 ? -3.211 45.425 2.930 1.00 58.05 123 ASP A O 1
ATOM 931 N N . ILE A 1 124 ? -2.515 43.432 3.763 1.00 58.73 124 ILE A N 1
ATOM 932 C CA . ILE A 1 124 ? -1.639 43.164 2.604 1.00 58.00 124 ILE A CA 1
ATOM 933 C C . ILE A 1 124 ? -2.494 42.933 1.357 1.00 57.29 124 ILE A C 1
ATOM 934 O O . ILE A 1 124 ? -3.279 42.024 1.380 1.00 57.42 124 ILE A O 1
ATOM 939 N N . PRO A 1 125 ? -2.289 43.706 0.261 1.00 56.69 125 PRO A N 1
ATOM 940 C CA . PRO A 1 125 ? -3.055 43.558 -0.978 1.00 56.95 125 PRO A CA 1
ATOM 941 C C . PRO A 1 125 ? -2.984 42.156 -1.518 1.00 57.57 125 PRO A C 1
ATOM 942 O O . PRO A 1 125 ? -1.933 41.567 -1.459 1.00 58.30 125 PRO A O 1
ATOM 946 N N . LYS A 1 126 ? -4.069 41.676 -2.086 1.00 59.52 126 LYS A N 1
ATOM 947 C CA . LYS A 1 126 ? -4.129 40.407 -2.773 1.00 62.77 126 LYS A CA 1
ATOM 948 C C . LYS A 1 126 ? -3.636 40.423 -4.186 1.00 63.65 126 LYS A C 1
ATOM 949 O O . LYS A 1 126 ? -3.054 39.466 -4.589 1.00 66.64 126 LYS A O 1
ATOM 955 N N . ASN A 1 127 ? -3.800 41.497 -4.935 1.00 63.81 127 ASN A N 1
ATOM 956 C CA . ASN A 1 127 ? -3.156 41.602 -6.234 1.00 63.91 127 ASN A CA 1
ATOM 957 C C . ASN A 1 127 ? -2.050 42.653 -6.242 1.00 64.09 127 ASN A C 1
ATOM 958 O O . ASN A 1 127 ? -2.177 43.725 -5.600 1.00 64.37 127 ASN A O 1
ATOM 963 N N . ILE A 1 128 ? -0.992 42.342 -6.990 1.00 62.88 128 ILE A N 1
ATOM 964 C CA . ILE A 1 128 ? 0.067 43.255 -7.362 1.00 62.97 128 ILE A CA 1
ATOM 965 C C . ILE A 1 128 ? -0.463 44.631 -7.815 1.00 62.64 128 ILE A C 1
ATOM 966 O O . ILE A 1 128 ? -0.029 45.645 -7.306 1.00 61.45 128 ILE A O 1
ATOM 971 N N . HIS A 1 129 ? -1.399 44.674 -8.762 1.00 62.53 129 HIS A N 1
ATOM 972 C CA . HIS A 1 129 ? -1.908 45.971 -9.218 1.00 62.47 129 HIS A CA 1
ATOM 973 C C . HIS A 1 129 ? -2.416 46.919 -8.052 1.00 61.28 129 HIS A C 1
ATOM 974 O O . HIS A 1 129 ? -2.593 48.090 -8.273 1.00 60.34 129 HIS A O 1
ATOM 981 N N . ASP A 1 130 ? -2.578 46.398 -6.820 1.00 60.27 130 ASP A N 1
ATOM 982 C CA . ASP A 1 130 ? -2.907 47.182 -5.597 1.00 59.51 130 ASP A CA 1
ATOM 983 C C . ASP A 1 130 ? -1.732 47.683 -4.729 1.00 57.65 130 ASP A C 1
ATOM 984 O O . ASP A 1 130 ? -1.930 48.279 -3.743 1.00 56.42 130 ASP A O 1
ATOM 989 N N . LEU A 1 131 ? -0.494 47.422 -5.051 1.00 57.50 131 LEU A N 1
ATOM 990 C CA . LEU A 1 131 ? 0.556 48.084 -4.321 1.00 57.97 131 LEU A CA 1
ATOM 991 C C . LEU A 1 131 ? 0.367 49.596 -4.266 1.00 58.46 131 LEU A C 1
ATOM 992 O O . LEU A 1 131 ? -0.048 50.182 -5.222 1.00 58.45 131 LEU A O 1
ATOM 997 N N . GLU A 1 132 ? 0.638 50.184 -3.095 1.00 59.28 132 GLU A N 1
ATOM 998 C CA . GLU A 1 132 ? 0.659 51.617 -2.803 1.00 58.48 132 GLU A CA 1
ATOM 999 C C . GLU A 1 132 ? 2.016 52.207 -3.126 1.00 57.83 132 GLU A C 1
ATOM 1000 O O . GLU A 1 132 ? 3.034 51.492 -3.121 1.00 57.56 132 GLU A O 1
ATOM 1006 N N . ASP A 1 133 ? 2.066 53.522 -3.350 1.00 57.09 133 ASP A N 1
ATOM 1007 C CA . ASP A 1 133 ? 3.322 54.143 -3.783 1.00 56.08 133 ASP A CA 1
ATOM 1008 C C . ASP A 1 133 ? 3.960 54.658 -2.566 1.00 55.87 133 ASP A C 1
ATOM 1009 O O . ASP A 1 133 ? 3.371 55.548 -1.950 1.00 54.86 133 ASP A O 1
ATOM 1014 N N . ASP A 1 134 ? 5.131 54.113 -2.184 1.00 55.79 134 ASP A N 1
ATOM 1015 C CA . ASP A 1 134 ? 5.886 54.783 -1.131 1.00 57.07 134 ASP A CA 1
ATOM 1016 C C . ASP A 1 134 ? 7.052 55.659 -1.687 1.00 57.87 134 ASP A C 1
ATOM 1017 O O . ASP A 1 134 ? 8.109 55.190 -2.061 1.00 59.35 134 ASP A O 1
ATOM 1022 N N . PRO A 1 135 ? 6.827 56.975 -1.763 1.00 58.21 135 PRO A N 1
ATOM 1023 C CA . PRO A 1 135 ? 7.856 57.787 -2.435 1.00 57.80 135 PRO A CA 1
ATOM 1024 C C . PRO A 1 135 ? 9.159 57.776 -1.668 1.00 57.56 135 PRO A C 1
ATOM 1025 O O . PRO A 1 135 ? 10.219 57.912 -2.273 1.00 57.95 135 PRO A O 1
ATOM 1029 N N . PHE A 1 136 ? 9.142 57.583 -0.359 1.00 57.83 136 PHE A N 1
ATOM 1030 C CA . PHE A 1 136 ? 10.473 57.425 0.301 1.00 57.34 136 PHE A CA 1
ATOM 1031 C C . PHE A 1 136 ? 11.128 56.124 -0.045 1.00 56.87 136 PHE A C 1
ATOM 1032 O O . PHE A 1 136 ? 12.377 56.047 -0.059 1.00 56.79 136 PHE A O 1
ATOM 1040 N N . ARG A 1 137 ? 10.320 55.112 -0.375 1.00 55.18 137 ARG A N 1
ATOM 1041 C CA . ARG A 1 137 ? 10.956 53.931 -0.841 1.00 54.78 137 ARG A CA 1
ATOM 1042 C C . ARG A 1 137 ? 11.785 54.238 -2.115 1.00 56.02 137 ARG A C 1
ATOM 1043 O O . ARG A 1 137 ? 12.904 53.673 -2.278 1.00 56.10 137 ARG A O 1
ATOM 1051 N N . SER A 1 138 ? 11.290 55.128 -3.003 1.00 55.02 138 SER A N 1
ATOM 1052 C CA . SER A 1 138 ? 12.015 55.414 -4.256 1.00 54.71 138 SER A CA 1
ATOM 1053 C C . SER A 1 138 ? 13.242 56.208 -3.968 1.00 55.40 138 SER A C 1
ATOM 1054 O O . SER A 1 138 ? 14.305 56.025 -4.583 1.00 55.05 138 SER A O 1
ATOM 1057 N N . LEU A 1 139 ? 13.080 57.146 -3.052 1.00 55.98 139 LEU A N 1
ATOM 1058 C CA . LEU A 1 139 ? 14.205 57.958 -2.647 1.00 56.86 139 LEU A CA 1
ATOM 1059 C C . LEU A 1 139 ? 15.304 57.066 -2.062 1.00 57.70 139 LEU A C 1
ATOM 1060 O O . LEU A 1 139 ? 16.430 57.159 -2.517 1.00 58.72 139 LEU A O 1
ATOM 1065 N N . ALA A 1 140 ? 14.958 56.197 -1.092 1.00 57.37 140 ALA A N 1
ATOM 1066 C CA . ALA A 1 140 ? 15.900 55.284 -0.524 1.00 56.96 140 ALA A CA 1
ATOM 1067 C C . ALA A 1 140 ? 16.552 54.397 -1.628 1.00 57.07 140 ALA A C 1
ATOM 1068 O O . ALA A 1 140 ? 17.750 54.159 -1.610 1.00 56.98 140 ALA A O 1
ATOM 1070 N N . GLY A 1 141 ? 15.803 53.961 -2.626 1.00 57.35 141 GLY A N 1
ATOM 1071 C CA . GLY A 1 141 ? 16.425 53.166 -3.742 1.00 56.60 141 GLY A CA 1
ATOM 1072 C C . GLY A 1 141 ? 17.478 54.009 -4.433 1.00 57.04 141 GLY A C 1
ATOM 1073 O O . GLY A 1 141 ? 18.623 53.564 -4.644 1.00 58.22 141 GLY A O 1
ATOM 1074 N N . ALA A 1 142 ? 17.135 55.262 -4.724 1.00 56.80 142 ALA A N 1
ATOM 1075 C CA . ALA A 1 142 ? 17.926 56.044 -5.642 1.00 56.22 142 ALA A CA 1
ATOM 1076 C C . ALA A 1 142 ? 19.170 56.379 -4.899 1.00 57.29 142 ALA A C 1
ATOM 1077 O O . ALA A 1 142 ? 20.252 56.405 -5.504 1.00 57.96 142 ALA A O 1
ATOM 1079 N N . LEU A 1 143 ? 19.023 56.561 -3.582 1.00 57.68 143 LEU A N 1
ATOM 1080 C CA . LEU A 1 143 ? 20.115 56.886 -2.676 1.00 59.23 143 LEU A CA 1
ATOM 1081 C C . LEU A 1 143 ? 21.158 55.830 -2.760 1.00 60.67 143 LEU A C 1
ATOM 1082 O O . LEU A 1 143 ? 22.356 56.126 -2.812 1.00 59.58 143 LEU A O 1
ATOM 1087 N N . ARG A 1 144 ? 20.706 54.576 -2.771 1.00 62.96 144 ARG A N 1
ATOM 1088 C CA . ARG A 1 144 ? 21.660 53.522 -2.747 1.00 65.72 144 ARG A CA 1
ATOM 1089 C C . ARG A 1 144 ? 22.349 53.487 -4.083 1.00 67.57 144 ARG A C 1
ATOM 1090 O O . ARG A 1 144 ? 23.551 53.278 -4.161 1.00 66.56 144 ARG A O 1
ATOM 1106 N N . ALA A 1 146 ? 22.999 55.653 -5.773 1.00 67.83 146 ALA A N 1
ATOM 1107 C CA . ALA A 1 146 ? 23.932 56.766 -5.933 1.00 65.77 146 ALA A CA 1
ATOM 1108 C C . ALA A 1 146 ? 25.219 56.537 -5.162 1.00 64.55 146 ALA A C 1
ATOM 1109 O O . ALA A 1 146 ? 26.241 57.121 -5.455 1.00 65.44 146 ALA A O 1
ATOM 1111 N N . GLY A 1 147 ? 25.184 55.686 -4.164 1.00 63.41 147 GLY A N 1
ATOM 1112 C CA . GLY A 1 147 ? 26.400 55.335 -3.483 1.00 61.27 147 GLY A CA 1
ATOM 1113 C C . GLY A 1 147 ? 26.258 55.813 -2.072 1.00 60.64 147 GLY A C 1
ATOM 1114 O O . GLY A 1 147 ? 27.207 55.906 -1.381 1.00 61.38 147 GLY A O 1
ATOM 1115 N N . GLY A 1 148 ? 25.061 56.114 -1.632 1.00 60.30 148 GLY A N 1
ATOM 1116 C CA . GLY A 1 148 ? 24.879 56.501 -0.277 1.00 60.54 148 GLY A CA 1
ATOM 1117 C C . GLY A 1 148 ? 24.962 55.419 0.785 1.00 61.63 148 GLY A C 1
ATOM 1118 O O . GLY A 1 148 ? 25.279 55.767 1.924 1.00 63.26 148 GLY A O 1
ATOM 1119 N N . TYR A 1 149 ? 24.652 54.148 0.485 1.00 60.56 149 TYR A N 1
ATOM 1120 C CA . TYR A 1 149 ? 24.898 53.049 1.453 1.00 61.13 149 TYR A CA 1
ATOM 1121 C C . TYR A 1 149 ? 25.138 51.771 0.688 1.00 61.79 149 TYR A C 1
ATOM 1122 O O . TYR A 1 149 ? 25.013 51.775 -0.539 1.00 63.51 149 TYR A O 1
ATOM 1131 N N . ALA A 1 150 ? 25.506 50.695 1.369 1.00 61.09 150 ALA A N 1
ATOM 1132 C CA . ALA A 1 150 ? 25.755 49.449 0.677 1.00 61.46 150 ALA A CA 1
ATOM 1133 C C . ALA A 1 150 ? 24.605 48.480 0.800 1.00 61.60 150 ALA A C 1
ATOM 1134 O O . ALA A 1 150 ? 23.965 48.449 1.853 1.00 61.54 150 ALA A O 1
ATOM 1136 N N . LYS A 1 151 ? 24.392 47.654 -0.239 1.00 61.55 151 LYS A N 1
ATOM 1137 C CA . LYS A 1 151 ? 23.550 46.449 -0.114 1.00 62.25 151 LYS A CA 1
ATOM 1138 C C . LYS A 1 151 ? 24.080 45.624 1.055 1.00 62.57 151 LYS A C 1
ATOM 1139 O O . LYS A 1 151 ? 25.257 45.579 1.303 1.00 63.55 151 LYS A O 1
ATOM 1145 N N . VAL A 1 152 ? 23.208 44.980 1.786 1.00 63.77 152 VAL A N 1
ATOM 1146 C CA . VAL A 1 152 ? 23.569 44.255 2.947 1.00 64.63 152 VAL A CA 1
ATOM 1147 C C . VAL A 1 152 ? 22.562 43.095 2.906 1.00 66.59 152 VAL A C 1
ATOM 1148 O O . VAL A 1 152 ? 21.548 43.170 2.163 1.00 66.80 152 VAL A O 1
ATOM 1152 N N . ILE A 1 153 ? 22.797 42.040 3.691 1.00 68.66 153 ILE A N 1
ATOM 1153 C CA . ILE A 1 153 ? 21.904 40.866 3.707 1.00 70.60 153 ILE A CA 1
ATOM 1154 C C . ILE A 1 153 ? 20.611 40.958 4.556 1.00 72.36 153 ILE A C 1
ATOM 1155 O O . ILE A 1 153 ? 19.628 40.276 4.260 1.00 74.00 153 ILE A O 1
ATOM 1160 N N . ILE A 1 154 ? 20.607 41.788 5.593 1.00 73.07 154 ILE A N 1
ATOM 1161 C CA . ILE A 1 154 ? 19.379 42.293 6.229 1.00 73.62 154 ILE A CA 1
ATOM 1162 C C . ILE A 1 154 ? 18.144 42.481 5.291 1.00 73.87 154 ILE A C 1
ATOM 1163 O O . ILE A 1 154 ? 18.193 43.223 4.288 1.00 74.51 154 ILE A O 1
ATOM 1168 N N . PRO A 1 155 ? 16.998 41.885 5.658 1.00 73.64 155 PRO A N 1
ATOM 1169 C CA . PRO A 1 155 ? 15.790 42.059 4.829 1.00 72.95 155 PRO A CA 1
ATOM 1170 C C . PRO A 1 155 ? 15.283 43.511 4.881 1.00 72.09 155 PRO A C 1
ATOM 1171 O O . PRO A 1 155 ? 15.368 44.150 5.947 1.00 72.36 155 PRO A O 1
ATOM 1175 N N . PHE A 1 156 ? 14.799 44.045 3.750 1.00 70.37 156 PHE A N 1
ATOM 1176 C CA . PHE A 1 156 ? 14.136 45.341 3.800 1.00 68.04 156 PHE A CA 1
ATOM 1177 C C . PHE A 1 156 ? 15.073 46.472 4.247 1.00 67.85 156 PHE A C 1
ATOM 1178 O O . PHE A 1 156 ? 14.660 47.423 4.913 1.00 68.03 156 PHE A O 1
ATOM 1186 N N . SER A 1 157 ? 16.348 46.359 3.887 1.00 68.15 157 SER A N 1
ATOM 1187 C CA . SER A 1 157 ? 17.374 47.404 4.108 1.00 67.78 157 SER A CA 1
ATOM 1188 C C . SER A 1 157 ? 16.835 48.736 3.712 1.00 68.05 157 SER A C 1
ATOM 1189 O O . SER A 1 157 ? 16.899 49.686 4.463 1.00 69.39 157 SER A O 1
ATOM 1192 N N . GLU A 1 158 ? 16.328 48.806 2.492 1.00 67.34 158 GLU A N 1
ATOM 1193 C CA . GLU A 1 158 ? 15.805 50.018 1.916 1.00 65.85 158 GLU A CA 1
ATOM 1194 C C . GLU A 1 158 ? 14.682 50.622 2.712 1.00 64.03 158 GLU A C 1
ATOM 1195 O O . GLU A 1 158 ? 14.635 51.821 2.914 1.00 64.07 158 GLU A O 1
ATOM 1201 N N . PHE A 1 159 ? 13.786 49.803 3.176 1.00 62.33 159 PHE A N 1
ATOM 1202 C CA . PHE A 1 159 ? 12.715 50.343 3.923 1.00 62.23 159 PHE A CA 1
ATOM 1203 C C . PHE A 1 159 ? 13.171 51.019 5.229 1.00 62.65 159 PHE A C 1
ATOM 1204 O O . PHE A 1 159 ? 12.525 51.968 5.700 1.00 62.66 159 PHE A O 1
ATOM 1212 N N . GLY A 1 160 ? 14.318 50.578 5.759 1.00 62.50 160 GLY A N 1
ATOM 1213 C CA . GLY A 1 160 ? 14.973 51.222 6.908 1.00 61.73 160 GLY A CA 1
ATOM 1214 C C . GLY A 1 160 ? 15.478 52.606 6.597 1.00 62.27 160 GLY A C 1
ATOM 1215 O O . GLY A 1 160 ? 15.257 53.560 7.347 1.00 62.71 160 GLY A O 1
ATOM 1216 N N . TRP A 1 161 ? 16.103 52.727 5.442 1.00 63.16 161 TRP A N 1
ATOM 1217 C CA . TRP A 1 161 ? 16.542 54.023 4.928 1.00 64.11 161 TRP A CA 1
ATOM 1218 C C . TRP A 1 161 ? 15.357 54.928 4.590 1.00 64.92 161 TRP A C 1
ATOM 1219 O O . TRP A 1 161 ? 15.379 56.136 4.910 1.00 65.70 161 TRP A O 1
ATOM 1230 N N . ALA A 1 162 ? 14.321 54.354 3.981 1.00 63.72 162 ALA A N 1
ATOM 1231 C CA . ALA A 1 162 ? 13.146 55.142 3.696 1.00 63.85 162 ALA A CA 1
ATOM 1232 C C . ALA A 1 162 ? 12.495 55.673 4.985 1.00 63.83 162 ALA A C 1
ATOM 1233 O O . ALA A 1 162 ? 12.094 56.804 5.043 1.00 63.23 162 ALA A O 1
ATOM 1235 N N . ASP A 1 163 ? 12.412 54.870 6.032 1.00 64.02 163 ASP A N 1
ATOM 1236 C CA . ASP A 1 163 ? 11.862 55.404 7.233 1.00 64.33 163 ASP A CA 1
ATOM 1237 C C . ASP A 1 163 ? 12.767 56.550 7.816 1.00 63.38 163 ASP A C 1
ATOM 1238 O O . ASP A 1 163 ? 12.296 57.605 8.218 1.00 63.73 163 ASP A O 1
ATOM 1243 N N . PHE A 1 164 ? 14.076 56.379 7.805 1.00 62.88 164 PHE A N 1
ATOM 1244 C CA . PHE A 1 164 ? 14.975 57.436 8.250 1.00 61.46 164 PHE A CA 1
ATOM 1245 C C . PHE A 1 164 ? 14.679 58.729 7.458 1.00 61.77 164 PHE A C 1
ATOM 1246 O O . PHE A 1 164 ? 14.394 59.758 8.044 1.00 62.47 164 PHE A O 1
ATOM 1254 N N . LEU A 1 165 ? 14.662 58.660 6.125 1.00 61.09 165 LEU A N 1
ATOM 1255 C CA . LEU A 1 165 ? 14.518 59.846 5.362 1.00 60.56 165 LEU A CA 1
ATOM 1256 C C . LEU A 1 165 ? 13.138 60.433 5.624 1.00 62.67 165 LEU A C 1
ATOM 1257 O O . LEU A 1 165 ? 12.966 61.693 5.508 1.00 63.59 165 LEU A O 1
ATOM 1262 N N . ARG A 1 166 ? 12.149 59.607 6.006 1.00 62.39 166 ARG A N 1
ATOM 1263 C CA . ARG A 1 166 ? 10.810 60.144 5.839 1.00 62.75 166 ARG A CA 1
ATOM 1264 C C . ARG A 1 166 ? 10.566 60.989 6.988 1.00 62.72 166 ARG A C 1
ATOM 1265 O O . ARG A 1 166 ? 9.680 61.874 6.913 1.00 63.27 166 ARG A O 1
ATOM 1273 N N . ARG A 1 167 ? 11.381 60.784 8.028 1.00 61.47 167 ARG A N 1
ATOM 1274 C CA . ARG A 1 167 ? 11.214 61.601 9.234 1.00 60.45 167 ARG A CA 1
ATOM 1275 C C . ARG A 1 167 ? 12.023 62.899 9.174 1.00 59.15 167 ARG A C 1
ATOM 1276 O O . ARG A 1 167 ? 12.000 63.674 10.076 1.00 57.67 167 ARG A O 1
ATOM 1284 N N . ARG A 1 168 ? 12.689 63.134 8.054 1.00 59.26 168 ARG A N 1
ATOM 1285 C CA . ARG A 1 168 ? 13.731 64.147 7.942 1.00 58.14 168 ARG A CA 1
ATOM 1286 C C . ARG A 1 168 ? 13.689 64.926 6.662 1.00 57.98 168 ARG A C 1
ATOM 1287 O O . ARG A 1 168 ? 14.299 65.933 6.563 1.00 58.01 168 ARG A O 1
ATOM 1295 N N . ILE A 1 169 ? 13.058 64.421 5.623 1.00 58.43 169 ILE A N 1
ATOM 1296 C CA . ILE A 1 169 ? 12.977 65.210 4.431 1.00 57.39 169 ILE A CA 1
ATOM 1297 C C . ILE A 1 169 ? 11.490 65.472 4.185 1.00 58.83 169 ILE A C 1
ATOM 1298 O O . ILE A 1 169 ? 10.643 64.573 4.301 1.00 59.30 169 ILE A O 1
ATOM 1303 N N . ASP A 1 170 ? 11.195 66.726 3.900 1.00 59.63 170 ASP A N 1
ATOM 1304 C CA . ASP A 1 170 ? 9.853 67.233 3.637 1.00 62.03 170 ASP A CA 1
ATOM 1305 C C . ASP A 1 170 ? 9.249 66.517 2.389 1.00 62.32 170 ASP A C 1
ATOM 1306 O O . ASP A 1 170 ? 9.948 66.450 1.388 1.00 62.31 170 ASP A O 1
ATOM 1311 N N . ARG A 1 171 ? 8.012 65.965 2.426 1.00 63.61 171 ARG A N 1
ATOM 1312 C CA . ARG A 1 171 ? 7.447 65.324 1.187 1.00 65.82 171 ARG A CA 1
ATOM 1313 C C . ARG A 1 171 ? 7.337 66.291 -0.021 1.00 66.43 171 ARG A C 1
ATOM 1314 O O . ARG A 1 171 ? 7.479 65.890 -1.198 1.00 67.20 171 ARG A O 1
ATOM 1322 N N . ASP A 1 172 ? 7.025 67.533 0.297 1.00 65.13 172 ASP A N 1
ATOM 1323 C CA . ASP A 1 172 ? 7.005 68.588 -0.652 1.00 66.05 172 ASP A CA 1
ATOM 1324 C C . ASP A 1 172 ? 8.346 68.811 -1.370 1.00 66.01 172 ASP A C 1
ATOM 1325 O O . ASP A 1 172 ? 8.362 69.292 -2.508 1.00 66.35 172 ASP A O 1
ATOM 1330 N N . LEU A 1 173 ? 9.472 68.461 -0.747 1.00 65.07 173 LEU A N 1
ATOM 1331 C CA . LEU A 1 173 ? 10.736 68.620 -1.435 1.00 64.07 173 LEU A CA 1
ATOM 1332 C C . LEU A 1 173 ? 10.816 67.531 -2.454 1.00 63.46 173 LEU A C 1
ATOM 1333 O O . LEU A 1 173 ? 11.346 67.712 -3.542 1.00 63.81 173 LEU A O 1
ATOM 1338 N N . LEU A 1 174 ? 10.243 66.405 -2.070 1.00 62.75 174 LEU A N 1
ATOM 1339 C CA . LEU A 1 174 ? 10.362 65.154 -2.791 1.00 62.71 174 LEU A CA 1
ATOM 1340 C C . LEU A 1 174 ? 9.519 65.181 -4.047 1.00 62.13 174 LEU A C 1
ATOM 1341 O O . LEU A 1 174 ? 9.842 64.497 -5.023 1.00 62.65 174 LEU A O 1
ATOM 1346 N N . SER A 1 175 ? 8.413 65.898 -4.032 1.00 60.59 175 SER A N 1
ATOM 1347 C CA . SER A 1 175 ? 7.662 65.905 -5.258 1.00 60.88 175 SER A CA 1
ATOM 1348 C C . SER A 1 175 ? 8.043 67.113 -6.081 1.00 60.75 175 SER A C 1
ATOM 1349 O O . SER A 1 175 ? 7.931 67.078 -7.300 1.00 61.10 175 SER A O 1
ATOM 1352 N N . ASP A 1 176 ? 8.467 68.177 -5.397 1.00 60.19 176 ASP A N 1
ATOM 1353 C CA . ASP A 1 176 ? 8.894 69.396 -6.031 1.00 59.37 176 ASP A CA 1
ATOM 1354 C C . ASP A 1 176 ? 10.128 69.043 -6.852 1.00 58.72 176 ASP A C 1
ATOM 1355 O O . ASP A 1 176 ? 10.153 69.268 -8.081 1.00 58.50 176 ASP A O 1
ATOM 1360 N N . SER A 1 177 ? 11.150 68.509 -6.170 1.00 57.40 177 SER A N 1
ATOM 1361 C CA . SER A 1 177 ? 12.415 68.210 -6.792 1.00 56.77 177 SER A CA 1
ATOM 1362 C C . SER A 1 177 ? 13.059 66.983 -6.199 1.00 56.76 177 SER A C 1
ATOM 1363 O O . SER A 1 177 ? 13.704 67.027 -5.142 1.00 57.21 177 SER A O 1
ATOM 1366 N N . PHE A 1 178 ? 12.901 65.887 -6.924 1.00 55.71 178 PHE A N 1
ATOM 1367 C CA . PHE A 1 178 ? 13.480 64.645 -6.555 1.00 55.14 178 PHE A CA 1
ATOM 1368 C C . PHE A 1 178 ? 14.987 64.747 -6.303 1.00 55.92 178 PHE A C 1
ATOM 1369 O O . PHE A 1 178 ? 15.507 64.221 -5.296 1.00 55.02 178 PHE A O 1
ATOM 1377 N N . ASP A 1 179 ? 15.696 65.420 -7.221 1.00 56.61 179 ASP A N 1
ATOM 1378 C CA . ASP A 1 179 ? 17.149 65.422 -7.173 1.00 56.10 179 ASP A CA 1
ATOM 1379 C C . ASP A 1 179 ? 17.632 66.242 -6.008 1.00 54.90 179 ASP A C 1
ATOM 1380 O O . ASP A 1 179 ? 18.601 65.856 -5.378 1.00 54.78 179 ASP A O 1
ATOM 1385 N N . ASP A 1 180 ? 16.920 67.313 -5.670 1.00 53.93 180 ASP A N 1
ATOM 1386 C CA . ASP A 1 180 ? 17.207 68.025 -4.441 1.00 53.94 180 ASP A CA 1
ATOM 1387 C C . ASP A 1 180 ? 16.834 67.205 -3.210 1.00 54.85 180 ASP A C 1
ATOM 1388 O O . ASP A 1 180 ? 17.449 67.355 -2.161 1.00 55.34 180 ASP A O 1
ATOM 1393 N N . ALA A 1 181 ? 15.811 66.359 -3.298 1.00 54.95 181 ALA A N 1
ATOM 1394 C CA . ALA A 1 181 ? 15.550 65.490 -2.159 1.00 55.56 181 ALA A CA 1
ATOM 1395 C C . ALA A 1 181 ? 16.674 64.454 -2.054 1.00 56.19 181 ALA A C 1
ATOM 1396 O O . ALA A 1 181 ? 17.028 64.043 -0.949 1.00 57.12 181 ALA A O 1
ATOM 1398 N N . LEU A 1 182 ? 17.245 64.073 -3.194 1.00 55.68 182 LEU A N 1
ATOM 1399 C CA . LEU A 1 182 ? 18.233 63.037 -3.231 1.00 56.55 182 LEU A CA 1
ATOM 1400 C C . LEU A 1 182 ? 19.478 63.640 -2.642 1.00 57.52 182 LEU A C 1
ATOM 1401 O O . LEU A 1 182 ? 20.164 63.017 -1.826 1.00 57.30 182 LEU A O 1
ATOM 1406 N N . ALA A 1 183 ? 19.729 64.893 -3.032 1.00 58.21 183 ALA A N 1
ATOM 1407 C CA . ALA A 1 183 ? 20.933 65.619 -2.594 1.00 58.72 183 ALA A CA 1
ATOM 1408 C C . ALA A 1 183 ? 20.928 65.761 -1.077 1.00 58.65 183 ALA A C 1
ATOM 1409 O O . ALA A 1 183 ? 21.962 65.602 -0.434 1.00 58.93 183 ALA A O 1
ATOM 1411 N N . GLU A 1 184 ? 19.756 66.021 -0.515 1.00 59.37 184 GLU A N 1
ATOM 1412 C CA . GLU A 1 184 ? 19.623 66.050 0.921 1.00 61.43 184 GLU A CA 1
ATOM 1413 C C . GLU A 1 184 ? 19.914 64.710 1.561 1.00 60.43 184 GLU A C 1
ATOM 1414 O O . GLU A 1 184 ? 20.661 64.658 2.539 1.00 60.08 184 GLU A O 1
ATOM 1420 N N . ALA A 1 185 ? 19.324 63.663 1.003 1.00 58.91 185 ALA A N 1
ATOM 1421 C CA . ALA A 1 185 ? 19.460 62.335 1.509 1.00 60.80 185 ALA A CA 1
ATOM 1422 C C . ALA A 1 185 ? 20.921 61.929 1.547 1.00 62.40 185 ALA A C 1
ATOM 1423 O O . ALA A 1 185 ? 21.444 61.279 2.501 1.00 61.61 185 ALA A O 1
ATOM 1433 N N . LYS A 1 187 ? 23.473 64.062 1.720 1.00 64.06 187 LYS A N 1
ATOM 1434 C CA . LYS A 1 187 ? 24.089 64.745 2.859 1.00 63.15 187 LYS A CA 1
ATOM 1435 C C . LYS A 1 187 ? 23.730 63.987 4.168 1.00 63.10 187 LYS A C 1
ATOM 1436 O O . LYS A 1 187 ? 24.551 63.949 5.086 1.00 64.21 187 LYS A O 1
ATOM 1442 N N . LEU A 1 188 ? 22.563 63.344 4.252 1.00 60.15 188 LEU A N 1
ATOM 1443 C CA . LEU A 1 188 ? 22.228 62.805 5.523 1.00 59.39 188 LEU A CA 1
ATOM 1444 C C . LEU A 1 188 ? 22.908 61.433 5.709 1.00 59.47 188 LEU A C 1
ATOM 1445 O O . LEU A 1 188 ? 23.460 61.131 6.799 1.00 57.76 188 LEU A O 1
ATOM 1450 N N . ALA A 1 189 ? 22.822 60.598 4.659 1.00 59.19 189 ALA A N 1
ATOM 1451 C CA . ALA A 1 189 ? 23.451 59.278 4.632 1.00 58.45 189 ALA A CA 1
ATOM 1452 C C . ALA A 1 189 ? 24.886 59.324 5.235 1.00 59.08 189 ALA A C 1
ATOM 1453 O O . ALA A 1 189 ? 25.254 58.499 6.093 1.00 59.18 189 ALA A O 1
ATOM 1455 N N . LYS A 1 190 ? 25.675 60.283 4.768 1.00 58.45 190 LYS A N 1
ATOM 1456 C CA . LYS A 1 190 ? 27.006 60.514 5.236 1.00 59.75 190 LYS A CA 1
ATOM 1457 C C . LYS A 1 190 ? 27.103 61.078 6.651 1.00 59.41 190 LYS A C 1
ATOM 1458 O O . LYS A 1 190 ? 28.193 61.280 7.146 1.00 59.39 190 LYS A O 1
ATOM 1464 N N . SER A 1 191 ? 26.016 61.451 7.285 1.00 59.55 191 SER A N 1
ATOM 1465 C CA . SER A 1 191 ? 26.193 62.108 8.564 1.00 58.90 191 SER A CA 1
ATOM 1466 C C . SER A 1 191 ? 26.247 61.015 9.591 1.00 59.12 191 SER A C 1
ATOM 1467 O O . SER A 1 191 ? 25.792 59.895 9.367 1.00 57.13 191 SER A O 1
ATOM 1470 N N . ARG A 1 192 ? 26.846 61.361 10.723 1.00 61.13 192 ARG A N 1
ATOM 1471 C CA . ARG A 1 192 ? 26.856 60.500 11.860 1.00 62.56 192 ARG A CA 1
ATOM 1472 C C . ARG A 1 192 ? 25.439 60.096 12.288 1.00 62.87 192 ARG A C 1
ATOM 1473 O O . ARG A 1 192 ? 25.286 59.016 12.845 1.00 63.72 192 ARG A O 1
ATOM 1481 N N . GLU A 1 193 ? 24.411 60.889 11.966 1.00 62.63 193 GLU A N 1
ATOM 1482 C CA . GLU A 1 193 ? 23.046 60.560 12.338 1.00 63.70 193 GLU A CA 1
ATOM 1483 C C . GLU A 1 193 ? 22.478 59.230 11.752 1.00 63.74 193 GLU A C 1
ATOM 1484 O O . GLU A 1 193 ? 21.643 58.540 12.385 1.00 63.84 193 GLU A O 1
ATOM 1490 N N . ALA A 1 194 ? 22.932 58.876 10.552 1.00 62.65 194 ALA A N 1
ATOM 1491 C CA . ALA A 1 194 ? 22.536 57.665 9.915 1.00 61.47 194 ALA A CA 1
ATOM 1492 C C . ALA A 1 194 ? 23.428 56.507 10.334 1.00 62.28 194 ALA A C 1
ATOM 1493 O O . ALA A 1 194 ? 23.320 55.417 9.749 1.00 62.86 194 ALA A O 1
ATOM 1495 N N . ARG A 1 195 ? 24.308 56.692 11.324 1.00 61.66 195 ARG A N 1
ATOM 1496 C CA . ARG A 1 195 ? 25.265 55.615 11.646 1.00 62.06 195 ARG A CA 1
ATOM 1497 C C . ARG A 1 195 ? 24.675 54.262 12.026 1.00 60.04 195 ARG A C 1
ATOM 1498 O O . ARG A 1 195 ? 25.321 53.268 11.860 1.00 60.45 195 ARG A O 1
ATOM 1506 N N . HIS A 1 196 ? 23.450 54.242 12.511 1.00 59.07 196 HIS A N 1
ATOM 1507 C CA . HIS A 1 196 ? 22.784 53.062 13.069 1.00 58.12 196 HIS A CA 1
ATOM 1508 C C . HIS A 1 196 ? 22.097 52.281 11.997 1.00 58.02 196 HIS A C 1
ATOM 1509 O O . HIS A 1 196 ? 21.502 51.276 12.302 1.00 59.36 196 HIS A O 1
ATOM 1516 N N . LEU A 1 197 ? 22.129 52.751 10.752 1.00 57.94 197 LEU A N 1
ATOM 1517 C CA . LEU A 1 197 ? 21.442 52.092 9.647 1.00 57.68 197 LEU A CA 1
ATOM 1518 C C . LEU A 1 197 ? 22.291 51.062 8.961 1.00 59.23 197 LEU A C 1
ATOM 1519 O O . LEU A 1 197 ? 23.505 51.208 8.913 1.00 61.81 197 LEU A O 1
ATOM 1524 N N . PRO A 1 198 ? 21.677 50.022 8.366 1.00 59.98 198 PRO A N 1
ATOM 1525 C CA . PRO A 1 198 ? 22.510 48.985 7.750 1.00 58.87 198 PRO A CA 1
ATOM 1526 C C . PRO A 1 198 ? 23.125 49.511 6.475 1.00 58.05 198 PRO A C 1
ATOM 1527 O O . PRO A 1 198 ? 22.446 50.132 5.671 1.00 58.86 198 PRO A O 1
ATOM 1531 N N . GLY A 1 199 ? 24.387 49.258 6.244 1.00 57.37 199 GLY A N 1
ATOM 1532 C CA . GLY A 1 199 ? 25.001 49.706 4.996 1.00 56.00 199 GLY A CA 1
ATOM 1533 C C . GLY A 1 199 ? 25.582 51.076 5.182 1.00 56.45 199 GLY A C 1
ATOM 1534 O O . GLY A 1 199 ? 26.052 51.657 4.207 1.00 56.49 199 GLY A O 1
ATOM 1535 N N . TRP A 1 200 ? 25.546 51.615 6.413 1.00 56.45 200 TRP A N 1
ATOM 1536 C CA . TRP A 1 200 ? 26.063 52.940 6.616 1.00 58.38 200 TRP A CA 1
ATOM 1537 C C . TRP A 1 200 ? 27.567 53.005 6.416 1.00 61.84 200 TRP A C 1
ATOM 1538 O O . TRP A 1 200 ? 28.346 52.142 6.826 1.00 60.48 200 TRP A O 1
ATOM 1549 N N . CYS A 1 201 ? 27.938 54.162 5.908 1.00 68.03 201 CYS A N 1
ATOM 1550 C CA . CYS A 1 201 ? 29.025 54.332 5.016 1.00 69.44 201 CYS A CA 1
ATOM 1551 C C . CYS A 1 201 ? 29.490 55.809 5.139 1.00 69.20 201 CYS A C 1
ATOM 1552 O O . CYS A 1 201 ? 29.193 56.621 4.294 1.00 70.33 201 CYS A O 1
ATOM 1555 N N . GLY A 1 202 ? 30.170 56.178 6.208 1.00 68.93 202 GLY A N 1
ATOM 1556 C CA . GLY A 1 202 ? 30.661 57.533 6.333 1.00 68.36 202 GLY A CA 1
ATOM 1557 C C . GLY A 1 202 ? 31.854 57.642 7.258 1.00 68.81 202 GLY A C 1
ATOM 1558 O O . GLY A 1 202 ? 32.460 56.611 7.634 1.00 68.92 202 GLY A O 1
ATOM 1559 N N . VAL A 1 203 ? 32.200 58.879 7.650 1.00 68.56 203 VAL A N 1
ATOM 1560 C CA . VAL A 1 203 ? 33.338 59.061 8.557 1.00 68.36 203 VAL A CA 1
ATOM 1561 C C . VAL A 1 203 ? 32.988 58.682 10.012 1.00 68.53 203 VAL A C 1
ATOM 1562 O O . VAL A 1 203 ? 31.909 59.041 10.523 1.00 68.38 203 VAL A O 1
ATOM 1566 N N . GLU A 1 204 ? 33.871 57.895 10.631 1.00 68.63 204 GLU A N 1
ATOM 1567 C CA . GLU A 1 204 ? 33.760 57.560 12.054 1.00 69.50 204 GLU A CA 1
ATOM 1568 C C . GLU A 1 204 ? 34.694 58.432 12.893 1.00 69.21 204 GLU A C 1
ATOM 1569 O O . GLU A 1 204 ? 34.462 59.619 13.058 1.00 68.86 204 GLU A O 1
ATOM 1575 N N . PRO B 1 7 ? 32.697 47.193 22.162 1.00 84.37 7 PRO B N 1
ATOM 1576 C CA . PRO B 1 7 ? 32.209 46.627 23.438 1.00 83.68 7 PRO B CA 1
ATOM 1577 C C . PRO B 1 7 ? 33.152 46.628 24.655 1.00 82.67 7 PRO B C 1
ATOM 1578 O O . PRO B 1 7 ? 34.341 46.286 24.565 1.00 81.71 7 PRO B O 1
ATOM 1582 N N . ARG B 1 8 ? 32.562 47.079 25.771 1.00 81.69 8 ARG B N 1
ATOM 1583 C CA . ARG B 1 8 ? 33.143 47.124 27.127 1.00 80.15 8 ARG B CA 1
ATOM 1584 C C . ARG B 1 8 ? 31.991 47.080 28.150 1.00 78.94 8 ARG B C 1
ATOM 1585 O O . ARG B 1 8 ? 30.807 47.217 27.795 1.00 78.08 8 ARG B O 1
ATOM 1593 N N . LEU B 1 9 ? 32.353 46.926 29.418 1.00 78.09 9 LEU B N 1
ATOM 1594 C CA . LEU B 1 9 ? 31.472 46.309 30.416 1.00 77.87 9 LEU B CA 1
ATOM 1595 C C . LEU B 1 9 ? 30.885 47.234 31.431 1.00 77.69 9 LEU B C 1
ATOM 1596 O O . LEU B 1 9 ? 31.613 48.035 32.009 1.00 78.40 9 LEU B O 1
ATOM 1601 N N . SER B 1 10 ? 29.606 47.050 31.747 1.00 77.11 10 SER B N 1
ATOM 1602 C CA . SER B 1 10 ? 29.004 47.859 32.788 1.00 76.63 10 SER B CA 1
ATOM 1603 C C . SER B 1 10 ? 27.969 47.186 33.699 1.00 76.22 10 SER B C 1
ATOM 1604 O O . SER B 1 10 ? 28.002 45.980 33.886 1.00 75.92 10 SER B O 1
ATOM 1607 N N . ARG B 1 11 ? 27.065 47.995 34.256 1.00 76.28 11 ARG B N 1
ATOM 1608 C CA . ARG B 1 11 ? 26.244 47.619 35.401 1.00 76.18 11 ARG B CA 1
ATOM 1609 C C . ARG B 1 11 ? 24.963 48.413 35.614 1.00 75.76 11 ARG B C 1
ATOM 1610 O O . ARG B 1 11 ? 25.017 49.630 35.765 1.00 75.91 11 ARG B O 1
ATOM 1618 N N . ILE B 1 12 ? 23.816 47.744 35.683 1.00 75.41 12 ILE B N 1
ATOM 1619 C CA . ILE B 1 12 ? 22.625 48.426 36.200 1.00 76.10 12 ILE B CA 1
ATOM 1620 C C . ILE B 1 12 ? 21.865 47.604 37.240 1.00 75.79 12 ILE B C 1
ATOM 1621 O O . ILE B 1 12 ? 22.021 46.388 37.342 1.00 75.49 12 ILE B O 1
ATOM 1626 N N . ALA B 1 13 ? 21.076 48.313 38.040 1.00 75.76 13 ALA B N 1
ATOM 1627 C CA . ALA B 1 13 ? 20.022 47.693 38.790 1.00 75.57 13 ALA B CA 1
ATOM 1628 C C . ALA B 1 13 ? 19.173 47.021 37.759 1.00 75.63 13 ALA B C 1
ATOM 1629 O O . ALA B 1 13 ? 18.985 47.568 36.677 1.00 75.60 13 ALA B O 1
ATOM 1631 N N . ILE B 1 14 ? 18.685 45.823 38.088 1.00 76.23 14 ILE B N 1
ATOM 1632 C CA . ILE B 1 14 ? 17.773 45.028 37.235 1.00 75.48 14 ILE B CA 1
ATOM 1633 C C . ILE B 1 14 ? 16.412 45.704 37.039 1.00 75.23 14 ILE B C 1
ATOM 1634 O O . ILE B 1 14 ? 15.819 45.619 35.984 1.00 75.00 14 ILE B O 1
ATOM 1639 N N . ASP B 1 15 ? 15.926 46.375 38.080 1.00 75.89 15 ASP B N 1
ATOM 1640 C CA . ASP B 1 15 ? 14.653 47.082 38.026 1.00 75.75 15 ASP B CA 1
ATOM 1641 C C . ASP B 1 15 ? 14.701 48.341 37.138 1.00 74.52 15 ASP B C 1
ATOM 1642 O O . ASP B 1 15 ? 13.705 49.021 36.999 1.00 73.70 15 ASP B O 1
ATOM 1647 N N . LYS B 1 16 ? 15.848 48.628 36.536 1.00 74.01 16 LYS B N 1
ATOM 1648 C CA . LYS B 1 16 ? 15.955 49.722 35.585 1.00 74.83 16 LYS B CA 1
ATOM 1649 C C . LYS B 1 16 ? 16.059 49.263 34.126 1.00 75.59 16 LYS B C 1
ATOM 1650 O O . LYS B 1 16 ? 16.021 50.089 33.216 1.00 75.71 16 LYS B O 1
ATOM 1656 N N . LEU B 1 17 ? 16.181 47.954 33.904 1.00 75.76 17 LEU B N 1
ATOM 1657 C CA . LEU B 1 17 ? 16.392 47.394 32.579 1.00 75.93 17 LEU B CA 1
ATOM 1658 C C . LEU B 1 17 ? 15.132 47.426 31.746 1.00 76.55 17 LEU B C 1
ATOM 1659 O O . LEU B 1 17 ? 14.086 46.945 32.163 1.00 78.13 17 LEU B O 1
ATOM 1664 N N . ARG B 1 18 ? 15.211 47.963 30.550 1.00 76.33 18 ARG B N 1
ATOM 1665 C CA . ARG B 1 18 ? 14.035 47.945 29.673 1.00 75.41 18 ARG B CA 1
ATOM 1666 C C . ARG B 1 18 ? 13.900 46.646 28.870 1.00 73.77 18 ARG B C 1
ATOM 1667 O O . ARG B 1 18 ? 14.793 46.318 28.105 1.00 73.66 18 ARG B O 1
ATOM 1675 N N . PRO B 1 19 ? 12.828 45.861 29.114 1.00 72.21 19 PRO B N 1
ATOM 1676 C CA . PRO B 1 19 ? 12.515 44.711 28.321 1.00 71.28 19 PRO B CA 1
ATOM 1677 C C . PRO B 1 19 ? 12.265 45.027 26.870 1.00 70.56 19 PRO B C 1
ATOM 1678 O O . PRO B 1 19 ? 12.078 46.168 26.554 1.00 70.85 19 PRO B O 1
ATOM 1682 N N . THR B 1 20 ? 12.292 44.013 26.004 1.00 69.95 20 THR B N 1
ATOM 1683 C CA . THR B 1 20 ? 12.041 44.208 24.598 1.00 69.60 20 THR B CA 1
ATOM 1684 C C . THR B 1 20 ? 11.099 43.162 24.037 1.00 69.34 20 THR B C 1
ATOM 1685 O O . THR B 1 20 ? 10.870 43.041 22.765 1.00 68.71 20 THR B O 1
ATOM 1689 N N . GLN B 1 21 ? 10.530 42.434 24.986 1.00 68.26 21 GLN B N 1
ATOM 1690 C CA . GLN B 1 21 ? 9.453 41.524 24.709 1.00 69.64 21 GLN B CA 1
ATOM 1691 C C . GLN B 1 21 ? 8.346 41.598 25.748 1.00 69.43 21 GLN B C 1
ATOM 1692 O O . GLN B 1 21 ? 8.598 42.068 26.878 1.00 71.90 21 GLN B O 1
ATOM 1698 N N . ILE B 1 22 ? 7.128 41.163 25.417 1.00 67.63 22 ILE B N 1
ATOM 1699 C CA . ILE B 1 22 ? 6.026 41.178 26.419 1.00 66.68 22 ILE B CA 1
ATOM 1700 C C . ILE B 1 22 ? 5.952 39.966 27.407 1.00 66.23 22 ILE B C 1
ATOM 1701 O O . ILE B 1 22 ? 5.594 40.102 28.554 1.00 65.71 22 ILE B O 1
ATOM 1706 N N . ALA B 1 23 ? 6.295 38.776 26.940 1.00 66.74 23 ALA B N 1
ATOM 1707 C CA . ALA B 1 23 ? 6.080 37.572 27.702 1.00 66.76 23 ALA B CA 1
ATOM 1708 C C . ALA B 1 23 ? 7.292 36.646 27.770 1.00 67.76 23 ALA B C 1
ATOM 1709 O O . ALA B 1 23 ? 8.112 36.557 26.842 1.00 67.84 23 ALA B O 1
ATOM 1711 N N . VAL B 1 24 ? 7.383 35.901 28.860 1.00 69.02 24 VAL B N 1
ATOM 1712 C CA . VAL B 1 24 ? 8.381 34.800 28.944 1.00 69.79 24 VAL B CA 1
ATOM 1713 C C . VAL B 1 24 ? 7.667 33.594 29.462 1.00 69.91 24 VAL B C 1
ATOM 1714 O O . VAL B 1 24 ? 6.528 33.745 29.859 1.00 69.82 24 VAL B O 1
ATOM 1718 N N . GLY B 1 25 ? 8.336 32.421 29.469 1.00 70.03 25 GLY B N 1
ATOM 1719 C CA . GLY B 1 25 ? 7.728 31.193 29.939 1.00 68.93 25 GLY B CA 1
ATOM 1720 C C . GLY B 1 25 ? 7.960 31.213 31.444 1.00 68.61 25 GLY B C 1
ATOM 1721 O O . GLY B 1 25 ? 9.074 31.099 31.877 1.00 68.23 25 GLY B O 1
ATOM 1722 N N . PHE B 1 26 ? 6.938 31.387 32.257 1.00 69.28 26 PHE B N 1
ATOM 1723 C CA . PHE B 1 26 ? 7.196 31.337 33.716 1.00 70.61 26 PHE B CA 1
ATOM 1724 C C . PHE B 1 26 ? 7.727 29.976 34.232 1.00 71.33 26 PHE B C 1
ATOM 1725 O O . PHE B 1 26 ? 8.482 29.950 35.158 1.00 69.85 26 PHE B O 1
ATOM 1733 N N . ARG B 1 27 ? 7.380 28.846 33.604 1.00 73.70 27 ARG B N 1
ATOM 1734 C CA . ARG B 1 27 ? 7.906 27.593 34.160 1.00 74.75 27 ARG B CA 1
ATOM 1735 C C . ARG B 1 27 ? 9.428 27.579 34.023 1.00 76.20 27 ARG B C 1
ATOM 1736 O O . ARG B 1 27 ? 10.129 27.170 34.942 1.00 76.20 27 ARG B O 1
ATOM 1744 N N . GLU B 1 28 ? 9.906 28.053 32.870 1.00 76.71 28 GLU B N 1
ATOM 1745 C CA . GLU B 1 28 ? 11.315 28.057 32.527 1.00 79.03 28 GLU B CA 1
ATOM 1746 C C . GLU B 1 28 ? 12.034 28.995 33.467 1.00 78.54 28 GLU B C 1
ATOM 1747 O O . GLU B 1 28 ? 13.198 28.773 33.829 1.00 78.94 28 GLU B O 1
ATOM 1753 N N . VAL B 1 29 ? 11.334 30.070 33.848 1.00 78.24 29 VAL B N 1
ATOM 1754 C CA . VAL B 1 29 ? 11.894 31.071 34.754 1.00 78.10 29 VAL B CA 1
ATOM 1755 C C . VAL B 1 29 ? 12.097 30.430 36.116 1.00 78.11 29 VAL B C 1
ATOM 1756 O O . VAL B 1 29 ? 13.137 30.593 36.726 1.00 77.72 29 VAL B O 1
ATOM 1760 N N . GLU B 1 30 ? 11.086 29.693 36.569 1.00 78.16 30 GLU B N 1
ATOM 1761 C CA . GLU B 1 30 ? 11.152 28.939 37.810 1.00 77.82 30 GLU B CA 1
ATOM 1762 C C . GLU B 1 30 ? 12.268 27.900 37.763 1.00 77.78 30 GLU B C 1
ATOM 1763 O O . GLU B 1 30 ? 13.006 27.758 38.739 1.00 77.25 30 GLU B O 1
ATOM 1769 N N . LEU B 1 31 ? 12.451 27.212 36.638 1.00 77.77 31 LEU B N 1
ATOM 1770 C CA . LEU B 1 31 ? 13.561 26.271 36.569 1.00 79.00 31 LEU B CA 1
ATOM 1771 C C . LEU B 1 31 ? 14.910 26.924 36.657 1.00 79.73 31 LEU B C 1
ATOM 1772 O O . LEU B 1 31 ? 15.836 26.367 37.261 1.00 80.00 31 LEU B O 1
ATOM 1777 N N . LYS B 1 32 ? 15.025 28.109 36.075 1.00 80.35 32 LYS B N 1
ATOM 1778 C CA . LYS B 1 32 ? 16.290 28.798 36.077 1.00 81.39 32 LYS B CA 1
ATOM 1779 C C . LYS B 1 32 ? 16.635 29.229 37.432 1.00 82.73 32 LYS B C 1
ATOM 1780 O O . LYS B 1 32 ? 17.801 29.221 37.781 1.00 83.40 32 LYS B O 1
ATOM 1786 N N . ARG B 1 33 ? 15.630 29.636 38.195 1.00 85.17 33 ARG B N 1
ATOM 1787 C CA . ARG B 1 33 ? 15.834 29.953 39.614 1.00 87.38 33 ARG B CA 1
ATOM 1788 C C . ARG B 1 33 ? 16.466 28.750 40.285 1.00 89.71 33 ARG B C 1
ATOM 1789 O O . ARG B 1 33 ? 17.595 28.834 40.722 1.00 90.40 33 ARG B O 1
ATOM 1797 N N . LYS B 1 34 ? 15.777 27.616 40.291 1.00 92.69 34 LYS B N 1
ATOM 1798 C CA . LYS B 1 34 ? 16.299 26.407 40.929 1.00 95.86 34 LYS B CA 1
ATOM 1799 C C . LYS B 1 34 ? 17.719 25.936 40.534 1.00 97.89 34 LYS B C 1
ATOM 1800 O O . LYS B 1 34 ? 18.339 25.160 41.251 1.00 98.24 34 LYS B O 1
ATOM 1806 N N . GLU B 1 35 ? 18.233 26.380 39.400 1.00 100.38 35 GLU B N 1
ATOM 1807 C CA . GLU B 1 35 ? 19.641 26.172 39.138 1.00 103.16 35 GLU B CA 1
ATOM 1808 C C . GLU B 1 35 ? 20.333 27.200 40.022 1.00 104.28 35 GLU B C 1
ATOM 1809 O O . GLU B 1 35 ? 20.823 26.868 41.111 1.00 104.39 35 GLU B O 1
ATOM 1815 N N . TRP B 1 36 ? 20.312 28.462 39.585 1.00 106.14 36 TRP B N 1
ATOM 1816 C CA . TRP B 1 36 ? 20.926 29.559 40.343 1.00 107.31 36 TRP B CA 1
ATOM 1817 C C . TRP B 1 36 ? 20.822 29.377 41.877 1.00 107.91 36 TRP B C 1
ATOM 1818 O O . TRP B 1 36 ? 21.748 29.768 42.619 1.00 107.84 36 TRP B O 1
ATOM 1829 N N . ARG B 1 37 ? 19.714 28.781 42.336 1.00 108.64 37 ARG B N 1
ATOM 1830 C CA . ARG B 1 37 ? 19.464 28.629 43.769 1.00 109.70 37 ARG B CA 1
ATOM 1831 C C . ARG B 1 37 ? 20.274 27.492 44.355 1.00 110.15 37 ARG B C 1
ATOM 1832 O O . ARG B 1 37 ? 21.050 27.725 45.269 1.00 110.35 37 ARG B O 1
ATOM 1840 N N . GLU B 1 38 ? 20.114 26.275 43.816 1.00 111.18 38 GLU B N 1
ATOM 1841 C CA . GLU B 1 38 ? 20.862 25.082 44.290 1.00 111.59 38 GLU B CA 1
ATOM 1842 C C . GLU B 1 38 ? 22.388 25.236 44.211 1.00 111.91 38 GLU B C 1
ATOM 1843 O O . GLU B 1 38 ? 23.137 24.385 44.732 1.00 111.96 38 GLU B O 1
ATOM 1849 N N . THR B 1 39 ? 22.820 26.322 43.553 1.00 111.95 39 THR B N 1
ATOM 1850 C CA . THR B 1 39 ? 24.231 26.697 43.394 1.00 111.76 39 THR B CA 1
ATOM 1851 C C . THR B 1 39 ? 24.391 28.183 43.754 1.00 111.35 39 THR B C 1
ATOM 1852 O O . THR B 1 39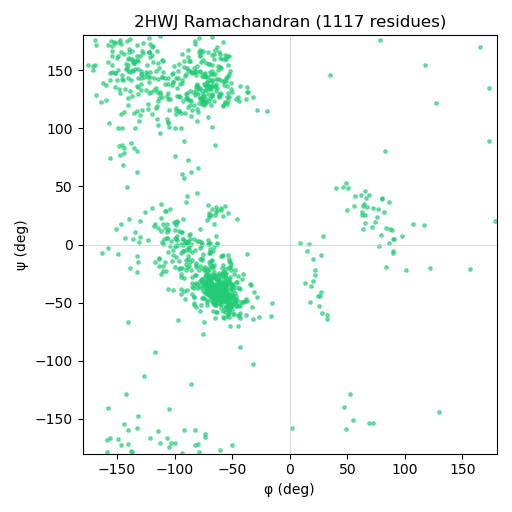 ? 25.438 28.614 44.237 1.00 110.97 39 THR B O 1
ATOM 1856 N N . GLY B 1 49 ? 32.322 34.897 38.531 1.00 74.95 49 GLY B N 1
ATOM 1857 C CA . GLY B 1 49 ? 31.587 34.224 37.502 1.00 75.49 49 GLY B CA 1
ATOM 1858 C C . GLY B 1 49 ? 30.174 34.774 37.481 1.00 76.52 49 GLY B C 1
ATOM 1859 O O . GLY B 1 49 ? 29.188 34.024 37.359 1.00 76.94 49 GLY B O 1
ATOM 1860 N N . ASN B 1 50 ? 30.050 36.091 37.605 1.00 76.63 50 ASN B N 1
ATOM 1861 C CA . ASN B 1 50 ? 28.725 36.707 37.481 1.00 76.65 50 ASN B CA 1
ATOM 1862 C C . ASN B 1 50 ? 28.168 36.677 36.080 1.00 76.65 50 ASN B C 1
ATOM 1863 O O . ASN B 1 50 ? 28.923 36.608 35.096 1.00 76.55 50 ASN B O 1
ATOM 1868 N N . HIS B 1 51 ? 26.836 36.738 36.018 1.00 76.57 51 HIS B N 1
ATOM 1869 C CA . HIS B 1 51 ? 26.089 36.828 34.766 1.00 75.98 51 HIS B CA 1
ATOM 1870 C C . HIS B 1 51 ? 26.242 38.161 34.046 1.00 75.04 51 HIS B C 1
ATOM 1871 O O . HIS B 1 51 ? 26.256 39.207 34.702 1.00 75.26 51 HIS B O 1
ATOM 1878 N N . ILE B 1 52 ? 26.451 38.090 32.725 1.00 74.53 52 ILE B N 1
ATOM 1879 C CA . ILE B 1 52 ? 26.532 39.262 31.803 1.00 74.99 52 ILE B CA 1
ATOM 1880 C C . ILE B 1 52 ? 25.455 39.097 30.738 1.00 74.68 52 ILE B C 1
ATOM 1881 O O . ILE B 1 52 ? 25.139 37.973 30.309 1.00 75.81 52 ILE B O 1
ATOM 1886 N N . VAL B 1 53 ? 24.927 40.202 30.250 1.00 73.03 53 VAL B N 1
ATOM 1887 C CA . VAL B 1 53 ? 23.651 40.103 29.535 1.00 70.62 53 VAL B CA 1
ATOM 1888 C C . VAL B 1 53 ? 23.677 41.193 28.471 1.00 68.72 53 VAL B C 1
ATOM 1889 O O . VAL B 1 53 ? 24.159 42.275 28.755 1.00 69.15 53 VAL B O 1
ATOM 1893 N N . PRO B 1 54 ? 23.295 40.919 27.218 1.00 67.16 54 PRO B N 1
ATOM 1894 C CA . PRO B 1 54 ? 23.486 42.070 26.318 1.00 66.57 54 PRO B CA 1
ATOM 1895 C C . PRO B 1 54 ? 22.366 43.118 26.395 1.00 66.65 54 PRO B C 1
ATOM 1896 O O . PRO B 1 54 ? 21.179 42.820 26.653 1.00 66.26 54 PRO B O 1
ATOM 1900 N N . VAL B 1 55 ? 22.752 44.362 26.227 1.00 65.35 55 VAL B N 1
ATOM 1901 C CA . VAL B 1 55 ? 21.775 45.361 26.365 1.00 64.92 55 VAL B CA 1
ATOM 1902 C C . VAL B 1 55 ? 22.041 46.309 25.219 1.00 65.72 55 VAL B C 1
ATOM 1903 O O . VAL B 1 55 ? 23.132 46.250 24.643 1.00 66.24 55 VAL B O 1
ATOM 1907 N N . VAL B 1 56 ? 21.059 47.125 24.832 1.00 65.88 56 VAL B N 1
ATOM 1908 C CA . VAL B 1 56 ? 21.234 48.111 23.774 1.00 66.78 56 VAL B CA 1
ATOM 1909 C C . VAL B 1 56 ? 20.920 49.485 24.378 1.00 68.58 56 VAL B C 1
ATOM 1910 O O . VAL B 1 56 ? 19.874 49.652 25.049 1.00 70.05 56 VAL B O 1
ATOM 1914 N N . ALA B 1 57 ? 21.803 50.467 24.181 1.00 69.12 57 ALA B N 1
ATOM 1915 C CA . ALA B 1 57 ? 21.569 51.840 24.715 1.00 69.63 57 ALA B CA 1
ATOM 1916 C C . ALA B 1 57 ? 20.581 52.542 23.822 1.00 69.93 57 ALA B C 1
ATOM 1917 O O . ALA B 1 57 ? 20.773 52.580 22.617 1.00 69.17 57 ALA B O 1
ATOM 1919 N N . GLY B 1 58 ? 19.514 53.053 24.429 1.00 71.38 58 GLY B N 1
ATOM 1920 C CA . GLY B 1 58 ? 18.471 53.802 23.722 1.00 73.28 58 GLY B CA 1
ATOM 1921 C C . GLY B 1 58 ? 18.286 55.218 24.267 1.00 75.01 58 GLY B C 1
ATOM 1922 O O . GLY B 1 58 ? 19.143 55.707 25.007 1.00 74.79 58 GLY B O 1
ATOM 1923 N N . PRO B 1 59 ? 17.174 55.893 23.884 1.00 76.36 59 PRO B N 1
ATOM 1924 C CA . PRO B 1 59 ? 16.729 57.189 24.373 1.00 77.15 59 PRO B CA 1
ATOM 1925 C C . PRO B 1 59 ? 17.013 57.362 25.866 1.00 78.16 59 PRO B C 1
ATOM 1926 O O . PRO B 1 59 ? 16.728 56.429 26.615 1.00 78.64 59 PRO B O 1
ATOM 1930 N N . LYS B 1 60 ? 17.531 58.537 26.281 1.00 78.39 60 LYS B N 1
ATOM 1931 C CA . LYS B 1 60 ? 18.187 58.755 27.599 1.00 79.03 60 LYS B CA 1
ATOM 1932 C C . LYS B 1 60 ? 19.562 58.089 27.652 1.00 79.54 60 LYS B C 1
ATOM 1933 O O . LYS B 1 60 ? 20.214 57.941 26.628 1.00 79.96 60 LYS B O 1
ATOM 1939 N N . ASP B 1 61 ? 20.032 57.718 28.843 1.00 80.34 61 ASP B N 1
ATOM 1940 C CA . ASP B 1 61 ? 21.186 56.800 28.944 1.00 80.71 61 ASP B CA 1
ATOM 1941 C C . ASP B 1 61 ? 20.614 55.364 28.780 1.00 80.47 61 ASP B C 1
ATOM 1942 O O . ASP B 1 61 ? 21.399 54.400 28.704 1.00 81.29 61 ASP B O 1
ATOM 1947 N N . ARG B 1 62 ? 19.271 55.240 28.694 1.00 79.13 62 ARG B N 1
ATOM 1948 C CA . ARG B 1 62 ? 18.468 54.006 28.987 1.00 77.70 62 ARG B CA 1
ATOM 1949 C C . ARG B 1 62 ? 18.854 52.607 28.440 1.00 77.81 62 ARG B C 1
ATOM 1950 O O . ARG B 1 62 ? 18.936 52.445 27.195 1.00 77.88 62 ARG B O 1
ATOM 1958 N N . ALA B 1 63 ? 19.003 51.585 29.319 1.00 76.33 63 ALA B N 1
ATOM 1959 C CA . ALA B 1 63 ? 19.320 50.171 28.836 1.00 75.44 63 ALA B CA 1
ATOM 1960 C C . ALA B 1 63 ? 18.195 49.199 28.427 1.00 73.85 63 ALA B C 1
ATOM 1961 O O . ALA B 1 63 ? 17.331 48.874 29.233 1.00 73.27 63 ALA B O 1
ATOM 1963 N N . TYR B 1 64 ? 18.295 48.686 27.196 1.00 72.63 64 TYR B N 1
ATOM 1964 C CA . TYR B 1 64 ? 17.376 47.713 26.628 1.00 71.66 64 TYR B CA 1
ATOM 1965 C C . TYR B 1 64 ? 17.913 46.293 26.539 1.00 72.66 64 TYR B C 1
ATOM 1966 O O . TYR B 1 64 ? 18.973 46.032 25.922 1.00 72.86 64 TYR B O 1
ATOM 1975 N N . LEU B 1 65 ? 17.156 45.373 27.125 1.00 72.50 65 LEU B N 1
ATOM 1976 C CA . LEU B 1 65 ? 17.627 44.046 27.263 1.00 73.41 65 LEU B CA 1
ATOM 1977 C C . LEU B 1 65 ? 17.434 43.290 25.966 1.00 75.12 65 LEU B C 1
ATOM 1978 O O . LEU B 1 65 ? 16.301 43.088 25.540 1.00 75.64 65 LEU B O 1
ATOM 1983 N N . ILE B 1 66 ? 18.484 42.838 25.295 1.00 76.89 66 ILE B N 1
ATOM 1984 C CA . ILE B 1 66 ? 18.116 42.159 24.103 1.00 79.19 66 ILE B CA 1
ATOM 1985 C C . ILE B 1 66 ? 17.971 40.675 24.222 1.00 81.74 66 ILE B C 1
ATOM 1986 O O . ILE B 1 66 ? 17.247 40.054 23.415 1.00 82.60 66 ILE B O 1
ATOM 1991 N N . ASP B 1 67 ? 18.568 40.068 25.233 1.00 82.98 67 ASP B N 1
ATOM 1992 C CA . ASP B 1 67 ? 18.028 38.752 25.527 1.00 84.35 67 ASP B CA 1
ATOM 1993 C C . ASP B 1 67 ? 18.054 38.272 26.934 1.00 82.24 67 ASP B C 1
ATOM 1994 O O . ASP B 1 67 ? 18.276 39.066 27.828 1.00 84.72 67 ASP B O 1
ATOM 1999 N N . HIS B 1 68 ? 17.795 36.994 27.138 1.00 78.21 68 HIS B N 1
ATOM 2000 C CA . HIS B 1 68 ? 17.882 36.406 28.426 1.00 75.72 68 HIS B CA 1
ATOM 2001 C C . HIS B 1 68 ? 16.842 36.993 29.321 1.00 73.84 68 HIS B C 1
ATOM 2002 O O . HIS B 1 68 ? 17.140 37.332 30.421 1.00 74.60 68 HIS B O 1
ATOM 2009 N N . HIS B 1 69 ? 15.600 37.129 28.892 1.00 71.89 69 HIS B N 1
ATOM 2010 C CA . HIS B 1 69 ? 14.621 37.670 29.811 1.00 70.13 69 HIS B CA 1
ATOM 2011 C C . HIS B 1 69 ? 14.243 36.735 30.936 1.00 69.54 69 HIS B C 1
ATOM 2012 O O . HIS B 1 69 ? 14.035 37.190 32.104 1.00 69.24 69 HIS B O 1
ATOM 2019 N N . HIS B 1 70 ? 14.146 35.454 30.599 1.00 67.87 70 HIS B N 1
ATOM 2020 C CA . HIS B 1 70 ? 13.903 34.402 31.572 1.00 67.68 70 HIS B CA 1
ATOM 2021 C C . HIS B 1 70 ? 14.952 34.454 32.688 1.00 68.59 70 HIS B C 1
ATOM 2022 O O . HIS B 1 70 ? 14.613 34.549 33.907 1.00 68.32 70 HIS B O 1
ATOM 2029 N N . LEU B 1 71 ? 16.224 34.439 32.308 1.00 68.28 71 LEU B N 1
ATOM 2030 C CA . LEU B 1 71 ? 17.271 34.436 33.310 1.00 68.35 71 LEU B CA 1
ATOM 2031 C C . LEU B 1 71 ? 17.277 35.702 34.139 1.00 69.38 71 LEU B C 1
ATOM 2032 O O . LEU B 1 71 ? 17.511 35.670 35.358 1.00 71.03 71 LEU B O 1
ATOM 2037 N N . VAL B 1 72 ? 17.071 36.843 33.496 1.00 68.98 72 VAL B N 1
ATOM 2038 C CA . VAL B 1 72 ? 17.129 38.089 34.219 1.00 68.87 72 VAL B CA 1
ATOM 2039 C C . VAL B 1 72 ? 15.929 38.216 35.129 1.00 69.14 72 VAL B C 1
ATOM 2040 O O . VAL B 1 72 ? 16.066 38.682 36.245 1.00 68.22 72 VAL B O 1
ATOM 2044 N N . LEU B 1 73 ? 14.761 37.752 34.685 1.00 69.54 73 LEU B N 1
ATOM 2045 C CA . LEU B 1 73 ? 13.641 37.808 35.589 1.00 70.01 73 LEU B CA 1
ATOM 2046 C C . LEU B 1 73 ? 13.868 36.864 36.734 1.00 70.27 73 LEU B C 1
ATOM 2047 O O . LEU B 1 73 ? 13.567 37.199 37.853 1.00 71.69 73 LEU B O 1
ATOM 2052 N N . ALA B 1 74 ? 14.450 35.708 36.475 1.00 71.16 74 ALA B N 1
ATOM 2053 C CA . ALA B 1 74 ? 14.677 34.735 37.536 1.00 71.61 74 ALA B CA 1
ATOM 2054 C C . ALA B 1 74 ? 15.581 35.325 38.597 1.00 72.40 74 ALA B C 1
ATOM 2055 O O . ALA B 1 74 ? 15.440 35.007 39.760 1.00 73.24 74 ALA B O 1
ATOM 2057 N N . LEU B 1 75 ? 16.535 36.159 38.186 1.00 73.15 75 LEU B N 1
ATOM 2058 C CA . LEU B 1 75 ? 17.494 36.776 39.095 1.00 73.26 75 LEU B CA 1
ATOM 2059 C C . LEU B 1 75 ? 16.786 37.802 39.944 1.00 74.70 75 LEU B C 1
ATOM 2060 O O . LEU B 1 75 ? 17.036 37.945 41.177 1.00 74.87 75 LEU B O 1
ATOM 2065 N N . SER B 1 76 ? 15.891 38.528 39.272 1.00 75.68 76 SER B N 1
ATOM 2066 C CA . SER B 1 76 ? 15.084 39.546 39.926 1.00 77.08 76 SER B CA 1
ATOM 2067 C C . SER B 1 76 ? 14.205 38.940 41.027 1.00 77.40 76 SER B C 1
ATOM 2068 O O . SER B 1 76 ? 14.132 39.462 42.132 1.00 75.90 76 SER B O 1
ATOM 2071 N N . LYS B 1 77 ? 13.539 37.834 40.703 1.00 78.20 77 LYS B N 1
ATOM 2072 C CA . LYS B 1 77 ? 12.688 37.209 41.678 1.00 79.29 77 LYS B CA 1
ATOM 2073 C C . LYS B 1 77 ? 13.494 36.624 42.831 1.00 78.91 77 LYS B C 1
ATOM 2074 O O . LYS B 1 77 ? 12.933 36.409 43.904 1.00 78.71 77 LYS B O 1
ATOM 2080 N N . GLU B 1 78 ? 14.802 36.419 42.641 1.00 78.54 78 GLU B N 1
ATOM 2081 C CA . GLU B 1 78 ? 15.629 35.887 43.719 1.00 79.02 78 GLU B CA 1
ATOM 2082 C C . GLU B 1 78 ? 16.288 36.994 44.545 1.00 78.62 78 GLU B C 1
ATOM 2083 O O . GLU B 1 78 ? 17.075 36.728 45.429 1.00 78.69 78 GLU B O 1
ATOM 2089 N N . GLY B 1 79 ? 15.948 38.248 44.253 1.00 78.43 79 GLY B N 1
ATOM 2090 C CA . GLY B 1 79 ? 16.435 39.398 45.015 1.00 76.91 79 GLY B CA 1
ATOM 2091 C C . GLY B 1 79 ? 17.763 39.960 44.548 1.00 76.26 79 GLY B C 1
ATOM 2092 O O . GLY B 1 79 ? 18.382 40.746 45.251 1.00 76.38 79 GLY B O 1
ATOM 2093 N N . VAL B 1 80 ? 18.233 39.563 43.371 1.00 75.93 80 VAL B N 1
ATOM 2094 C CA . VAL B 1 80 ? 19.483 40.140 42.898 1.00 75.14 80 VAL B CA 1
ATOM 2095 C C . VAL B 1 80 ? 19.198 41.590 42.531 1.00 75.20 80 VAL B C 1
ATOM 2096 O O . VAL B 1 80 ? 18.158 41.905 41.981 1.00 74.78 80 VAL B O 1
ATOM 2100 N N . GLU B 1 81 ? 20.106 42.468 42.928 1.00 75.62 81 GLU B N 1
ATOM 2101 C CA . GLU B 1 81 ? 19.951 43.884 42.743 1.00 75.64 81 GLU B CA 1
ATOM 2102 C C . GLU B 1 81 ? 20.396 44.253 41.329 1.00 74.32 81 GLU B C 1
ATOM 2103 O O . GLU B 1 81 ? 19.676 44.905 40.584 1.00 74.56 81 GLU B O 1
ATOM 2109 N N . HIS B 1 82 ? 21.583 43.803 40.961 1.00 73.52 82 HIS B N 1
ATOM 2110 C CA . HIS B 1 82 ? 22.259 44.317 39.797 1.00 73.40 82 HIS B CA 1
ATOM 2111 C C . HIS B 1 82 ? 22.570 43.195 38.802 1.00 73.79 82 HIS B C 1
ATOM 2112 O O . HIS B 1 82 ? 22.288 42.021 39.059 1.00 74.98 82 HIS B O 1
ATOM 2119 N N . VAL B 1 83 ? 23.150 43.533 37.659 1.00 72.82 83 VAL B N 1
ATOM 2120 C CA . VAL B 1 83 ? 23.551 42.523 36.721 1.00 71.85 83 VAL B CA 1
ATOM 2121 C C . VAL B 1 83 ? 24.579 43.183 35.836 1.00 71.57 83 VAL B C 1
ATOM 2122 O O . VAL B 1 83 ? 24.403 44.342 35.444 1.00 72.07 83 VAL B O 1
ATOM 2126 N N . LEU B 1 84 ? 25.660 42.480 35.530 1.00 70.47 84 LEU B N 1
ATOM 2127 C CA . LEU B 1 84 ? 26.591 43.017 34.576 1.00 70.01 84 LEU B CA 1
ATOM 2128 C C . LEU B 1 84 ? 25.879 43.179 33.260 1.00 70.14 84 LEU B C 1
ATOM 2129 O O . LEU B 1 84 ? 24.812 42.644 33.081 1.00 70.90 84 LEU B O 1
ATOM 2134 N N . THR B 1 85 ? 26.440 43.919 32.328 1.00 70.63 85 THR B N 1
ATOM 2135 C CA . THR B 1 85 ? 25.802 44.040 31.019 1.00 71.84 85 THR B CA 1
ATOM 2136 C C . THR B 1 85 ? 26.827 44.443 29.993 1.00 72.47 85 THR B C 1
ATOM 2137 O O . THR B 1 85 ? 27.799 45.078 30.334 1.00 73.50 85 THR B O 1
ATOM 2141 N N . SER B 1 86 ? 26.578 44.164 28.731 1.00 73.24 86 SER B N 1
ATOM 2142 C CA . SER B 1 86 ? 27.504 44.502 27.677 1.00 74.89 86 SER B CA 1
ATOM 2143 C C . SER B 1 86 ? 26.806 45.281 26.556 1.00 75.45 86 SER B C 1
ATOM 2144 O O . SER B 1 86 ? 25.906 44.791 25.884 1.00 75.77 86 SER B O 1
ATOM 2147 N N . GLU B 1 87 ? 27.200 46.520 26.342 1.00 77.05 87 GLU B N 1
ATOM 2148 C CA . GLU B 1 87 ? 26.414 47.331 25.435 1.00 77.72 87 GLU B CA 1
ATOM 2149 C C . GLU B 1 87 ? 26.873 47.013 24.029 1.00 78.10 87 GLU B C 1
ATOM 2150 O O . GLU B 1 87 ? 28.050 47.189 23.684 1.00 78.73 87 GLU B O 1
ATOM 2156 N N . VAL B 1 88 ? 25.930 46.533 23.231 1.00 77.75 88 VAL B N 1
ATOM 2157 C CA . VAL B 1 88 ? 26.233 46.034 21.933 1.00 77.31 88 VAL B CA 1
ATOM 2158 C C . VAL B 1 88 ? 25.780 46.984 20.829 1.00 78.38 88 VAL B C 1
ATOM 2159 O O . VAL B 1 88 ? 25.904 46.624 19.660 1.00 79.58 88 VAL B O 1
ATOM 2163 N N . ALA B 1 89 ? 25.272 48.179 21.170 1.00 77.79 89 ALA B N 1
ATOM 2164 C CA . ALA B 1 89 ? 24.748 49.135 20.184 1.00 77.27 89 ALA B CA 1
ATOM 2165 C C . ALA B 1 89 ? 24.068 50.340 20.826 1.00 77.98 89 ALA B C 1
ATOM 2166 O O . ALA B 1 89 ? 23.267 50.212 21.782 1.00 77.70 89 ALA B O 1
ATOM 2168 N N . LYS B 1 90 ? 24.424 51.513 20.278 1.00 77.94 90 LYS B N 1
ATOM 2169 C CA . LYS B 1 90 ? 23.916 52.800 20.702 1.00 77.43 90 LYS B CA 1
ATOM 2170 C C . LYS B 1 90 ? 22.810 53.104 19.743 1.00 76.76 90 LYS B C 1
ATOM 2171 O O . LYS B 1 90 ? 22.892 52.764 18.572 1.00 77.37 90 LYS B O 1
ATOM 2177 N N . PHE B 1 91 ? 21.759 53.719 20.254 1.00 75.68 91 PHE B N 1
ATOM 2178 C CA . PHE B 1 91 ? 20.659 54.223 19.457 1.00 73.33 91 PHE B CA 1
ATOM 2179 C C . PHE B 1 91 ? 20.134 55.402 20.239 1.00 72.44 91 PHE B C 1
ATOM 2180 O O . PHE B 1 91 ? 19.041 55.874 19.973 1.00 72.36 91 PHE B O 1
ATOM 2188 N N . SER B 1 92 ? 20.894 55.859 21.229 1.00 71.55 92 SER B N 1
ATOM 2189 C CA . SER B 1 92 ? 20.422 56.970 22.035 1.00 71.25 92 SER B CA 1
ATOM 2190 C C . SER B 1 92 ? 20.393 58.349 21.338 1.00 70.32 92 SER B C 1
ATOM 2191 O O . SER B 1 92 ? 20.078 59.343 21.986 1.00 71.09 92 SER B O 1
ATOM 2194 N N . HIS B 1 93 ? 20.710 58.439 20.052 1.00 68.91 93 HIS B N 1
ATOM 2195 C CA . HIS B 1 93 ? 20.544 59.731 19.353 1.00 68.50 93 HIS B CA 1
ATOM 2196 C C . HIS B 1 93 ? 19.132 59.848 18.699 1.00 68.53 93 HIS B C 1
ATOM 2197 O O . HIS B 1 93 ? 18.803 60.849 18.029 1.00 67.79 93 HIS B O 1
ATOM 2204 N N . LEU B 1 94 ? 18.310 58.813 18.938 1.00 67.87 94 LEU B N 1
ATOM 2205 C CA . LEU B 1 94 ? 16.959 58.670 18.379 1.00 67.56 94 LEU B CA 1
ATOM 2206 C C . LEU B 1 94 ? 15.820 58.996 19.337 1.00 67.18 94 LEU B C 1
ATOM 2207 O O . LEU B 1 94 ? 15.929 58.711 20.511 1.00 67.49 94 LEU B O 1
ATOM 2212 N N . GLY B 1 95 ? 14.722 59.549 18.815 1.00 67.19 95 GLY B N 1
ATOM 2213 C CA . GLY B 1 95 ? 13.484 59.683 19.550 1.00 67.70 95 GLY B CA 1
ATOM 2214 C C . GLY B 1 95 ? 12.885 58.330 19.880 1.00 68.46 95 GLY B C 1
ATOM 2215 O O . GLY B 1 95 ? 13.316 57.354 19.328 1.00 69.51 95 GLY B O 1
ATOM 2216 N N . LYS B 1 96 ? 11.890 58.277 20.766 1.00 69.35 96 LYS B N 1
ATOM 2217 C CA . LYS B 1 96 ? 11.157 57.059 21.105 1.00 70.86 96 LYS B CA 1
ATOM 2218 C C . LYS B 1 96 ? 10.700 56.339 19.853 1.00 70.99 96 LYS B C 1
ATOM 2219 O O . LYS B 1 96 ? 11.100 55.217 19.592 1.00 71.56 96 LYS B O 1
ATOM 2225 N N . ASP B 1 97 ? 9.900 57.015 19.056 1.00 71.57 97 ASP B N 1
ATOM 2226 C CA . ASP B 1 97 ? 9.320 56.404 17.893 1.00 72.00 97 ASP B CA 1
ATOM 2227 C C . ASP B 1 97 ? 10.308 55.731 16.969 1.00 71.36 97 ASP B C 1
ATOM 2228 O O . ASP B 1 97 ? 10.159 54.517 16.682 1.00 72.11 97 ASP B O 1
ATOM 2233 N N . GLU B 1 98 ? 11.292 56.514 16.499 1.00 70.30 98 GLU B N 1
ATOM 2234 C CA . GLU B 1 98 ? 12.303 56.032 15.530 1.00 69.08 98 GLU B CA 1
ATOM 2235 C C . GLU B 1 98 ? 12.997 54.796 16.121 1.00 68.55 98 GLU B C 1
ATOM 2236 O O . GLU B 1 98 ? 12.991 53.728 15.492 1.00 68.99 98 GLU B O 1
ATOM 2242 N N . PHE B 1 99 ? 13.504 54.941 17.344 1.00 66.85 99 PHE B N 1
ATOM 2243 C CA . PHE B 1 99 ? 13.906 53.818 18.173 1.00 67.04 99 PHE B CA 1
ATOM 2244 C C . PHE B 1 99 ? 13.105 52.518 17.999 1.00 67.57 99 PHE B C 1
ATOM 2245 O O . PHE B 1 99 ? 13.688 51.512 17.559 1.00 67.20 99 PHE B O 1
ATOM 2253 N N . TRP B 1 100 ? 11.803 52.504 18.324 1.00 67.64 100 TRP B N 1
ATOM 2254 C CA . TRP B 1 100 ? 11.090 51.205 18.215 1.00 67.48 100 TRP B CA 1
ATOM 2255 C C . TRP B 1 100 ? 11.098 50.732 16.792 1.00 66.77 100 TRP B C 1
ATOM 2256 O O . TRP B 1 100 ? 11.381 49.602 16.530 1.00 67.05 100 TRP B O 1
ATOM 2267 N N . SER B 1 101 ? 10.863 51.649 15.874 1.00 66.53 101 SER B N 1
ATOM 2268 C CA . SER B 1 101 ? 10.910 51.362 14.473 1.00 66.42 101 SER B CA 1
ATOM 2269 C C . SER B 1 101 ? 12.184 50.647 14.116 1.00 66.76 101 SER B C 1
ATOM 2270 O O . SER B 1 101 ? 12.160 49.597 13.466 1.00 66.33 101 SER B O 1
ATOM 2273 N N . VAL B 1 102 ? 13.309 51.214 14.566 1.00 66.98 102 VAL B N 1
ATOM 2274 C CA . VAL B 1 102 ? 14.626 50.619 14.328 1.00 66.83 102 VAL B CA 1
ATOM 2275 C C . VAL B 1 102 ? 14.766 49.278 15.011 1.00 68.00 102 VAL B C 1
ATOM 2276 O O . VAL B 1 102 ? 15.200 48.322 14.376 1.00 67.47 102 VAL B O 1
ATOM 2288 N N . ASP B 1 104 ? 12.552 47.146 15.738 1.00 72.34 104 ASP B N 1
ATOM 2289 C CA . ASP B 1 104 ? 11.732 46.208 15.012 1.00 73.29 104 ASP B CA 1
ATOM 2290 C C . ASP B 1 104 ? 12.476 45.805 13.736 1.00 73.22 104 ASP B C 1
ATOM 2291 O O . ASP B 1 104 ? 12.864 44.672 13.557 1.00 73.40 104 ASP B O 1
ATOM 2296 N N . HIS B 1 105 ? 12.804 46.758 12.893 1.00 73.67 105 HIS B N 1
ATOM 2297 C CA A HIS B 1 105 ? 13.562 46.432 11.704 0.50 73.44 105 HIS B CA 1
ATOM 2298 C CA B HIS B 1 105 ? 13.638 46.484 11.708 0.50 73.38 105 HIS B CA 1
ATOM 2299 C C . HIS B 1 105 ? 14.809 45.557 12.060 1.00 73.58 105 HIS B C 1
ATOM 2300 O O . HIS B 1 105 ? 15.122 44.632 11.358 1.00 72.66 105 HIS B O 1
ATOM 2313 N N . ARG B 1 106 ? 15.480 45.833 13.174 1.00 74.52 106 ARG B N 1
ATOM 2314 C CA . ARG B 1 106 ? 16.651 45.084 13.546 1.00 74.64 106 ARG B CA 1
ATOM 2315 C C . ARG B 1 106 ? 16.266 43.724 14.122 1.00 73.48 106 ARG B C 1
ATOM 2316 O O . ARG B 1 106 ? 17.146 42.969 14.544 1.00 73.01 106 ARG B O 1
ATOM 2324 N N . ASN B 1 107 ? 14.963 43.443 14.144 1.00 72.14 107 ASN B N 1
ATOM 2325 C CA . ASN B 1 107 ? 14.388 42.355 14.934 1.00 72.53 107 ASN B CA 1
ATOM 2326 C C . ASN B 1 107 ? 14.841 42.252 16.338 1.00 72.17 107 ASN B C 1
ATOM 2327 O O . ASN B 1 107 ? 15.234 41.170 16.708 1.00 74.57 107 ASN B O 1
ATOM 2332 N N . LEU B 1 108 ? 14.841 43.285 17.131 1.00 71.06 108 LEU B N 1
ATOM 2333 C CA . LEU B 1 108 ? 15.368 43.121 18.441 1.00 71.03 108 LEU B CA 1
ATOM 2334 C C . LEU B 1 108 ? 14.224 43.310 19.392 1.00 72.29 108 LEU B C 1
ATOM 2335 O O . LEU B 1 108 ? 14.436 43.495 20.589 1.00 73.25 108 LEU B O 1
ATOM 2340 N N . ILE B 1 109 ? 12.988 43.279 18.872 1.00 71.60 109 ILE B N 1
ATOM 2341 C CA . ILE B 1 109 ? 11.783 43.335 19.749 1.00 69.55 109 ILE B CA 1
ATOM 2342 C C . ILE B 1 109 ? 10.818 42.222 19.416 1.00 67.71 109 ILE B C 1
ATOM 2343 O O . ILE B 1 109 ? 10.762 41.819 18.315 1.00 66.61 109 ILE B O 1
ATOM 2348 N N . TYR B 1 110 ? 10.074 41.747 20.401 1.00 66.94 110 TYR B N 1
ATOM 2349 C CA . TYR B 1 110 ? 9.146 40.668 20.197 1.00 65.27 110 TYR B CA 1
ATOM 2350 C C . TYR B 1 110 ? 7.852 41.165 20.873 1.00 65.75 110 TYR B C 1
ATOM 2351 O O . TYR B 1 110 ? 7.537 40.813 22.028 1.00 65.18 110 TYR B O 1
ATOM 2360 N N . PRO B 1 111 ? 7.109 42.006 20.170 1.00 64.81 111 PRO B N 1
ATOM 2361 C CA . PRO B 1 111 ? 5.963 42.601 20.857 1.00 64.77 111 PRO B CA 1
ATOM 2362 C C . PRO B 1 111 ? 4.753 41.672 20.772 1.00 63.84 111 PRO B C 1
ATOM 2363 O O . PRO B 1 111 ? 3.721 42.062 20.145 1.00 63.81 111 PRO B O 1
ATOM 2367 N N . PHE B 1 112 ? 4.852 40.466 21.341 1.00 62.00 112 PHE B N 1
ATOM 2368 C CA . PHE B 1 112 ? 3.683 39.549 21.295 1.00 61.14 112 PHE B CA 1
ATOM 2369 C C . PHE B 1 112 ? 3.374 39.212 22.699 1.00 62.46 112 PHE B C 1
ATOM 2370 O O . PHE B 1 112 ? 4.310 39.107 23.488 1.00 65.13 112 PHE B O 1
ATOM 2378 N N . ASP B 1 113 ? 2.093 39.065 23.051 1.00 63.64 113 ASP B N 1
ATOM 2379 C CA . ASP B 1 113 ? 1.642 38.786 24.469 1.00 64.02 113 ASP B CA 1
ATOM 2380 C C . ASP B 1 113 ? 1.460 37.286 24.796 1.00 64.03 113 ASP B C 1
ATOM 2381 O O . ASP B 1 113 ? 1.610 36.482 23.915 1.00 66.15 113 ASP B O 1
ATOM 2386 N N . ALA B 1 114 ? 1.052 36.926 26.016 1.00 64.51 114 ALA B N 1
ATOM 2387 C CA . ALA B 1 114 ? 0.876 35.523 26.469 1.00 64.53 114 ALA B CA 1
ATOM 2388 C C . ALA B 1 114 ? 0.028 34.606 25.626 1.00 65.25 114 ALA B C 1
ATOM 2389 O O . ALA B 1 114 ? 0.062 33.425 25.858 1.00 66.01 114 ALA B O 1
ATOM 2391 N N . GLN B 1 115 ? -0.765 35.147 24.705 1.00 66.82 115 GLN B N 1
ATOM 2392 C CA . GLN B 1 115 ? -1.610 34.360 23.788 1.00 68.31 115 GLN B CA 1
ATOM 2393 C C . GLN B 1 115 ? -1.068 34.436 22.331 1.00 68.70 115 GLN B C 1
ATOM 2394 O O . GLN B 1 115 ? -1.774 34.140 21.358 1.00 68.40 115 GLN B O 1
ATOM 2400 N N . GLY B 1 116 ? 0.194 34.847 22.191 1.00 68.89 116 GLY B N 1
ATOM 2401 C CA . GLY B 1 116 ? 0.806 35.070 20.889 1.00 69.36 116 GLY B CA 1
ATOM 2402 C C . GLY B 1 116 ? 0.203 36.163 19.997 1.00 69.92 116 GLY B C 1
ATOM 2403 O O . GLY B 1 116 ? 0.305 36.099 18.780 1.00 69.64 116 GLY B O 1
ATOM 2404 N N . LEU B 1 117 ? -0.402 37.172 20.608 1.00 69.95 117 LEU B N 1
ATOM 2405 C CA . LEU B 1 117 ? -1.074 38.217 19.902 1.00 69.58 117 LEU B CA 1
ATOM 2406 C C . LEU B 1 117 ? -0.177 39.432 19.692 1.00 69.88 117 LEU B C 1
ATOM 2407 O O . LEU B 1 117 ? 0.385 39.956 20.657 1.00 70.05 117 LEU B O 1
ATOM 2412 N N . ARG B 1 118 ? -0.037 39.894 18.442 1.00 69.80 118 ARG B N 1
ATOM 2413 C CA . ARG B 1 118 ? 0.721 41.122 18.156 1.00 69.96 118 ARG B CA 1
ATOM 2414 C C . ARG B 1 118 ? 0.180 42.328 18.936 1.00 70.71 118 ARG B C 1
ATOM 2415 O O . ARG B 1 118 ? -1.000 42.668 18.817 1.00 70.97 118 ARG B O 1
ATOM 2423 N N . ARG B 1 119 ? 1.030 42.962 19.742 1.00 70.82 119 ARG B N 1
ATOM 2424 C CA . ARG B 1 119 ? 0.640 44.196 20.426 1.00 71.18 119 ARG B CA 1
ATOM 2425 C C . ARG B 1 119 ? 1.606 45.249 19.901 1.00 71.04 119 ARG B C 1
ATOM 2426 O O . ARG B 1 119 ? 2.484 44.889 19.155 1.00 70.87 119 ARG B O 1
ATOM 2434 N N . GLN B 1 120 ? 1.430 46.535 20.179 1.00 72.67 120 GLN B N 1
ATOM 2435 C CA . GLN B 1 120 ? 2.351 47.498 19.561 1.00 74.18 120 GLN B CA 1
ATOM 2436 C C . GLN B 1 120 ? 3.471 47.767 20.506 1.00 74.87 120 GLN B C 1
ATOM 2437 O O . GLN B 1 120 ? 3.358 47.509 21.717 1.00 75.76 120 GLN B O 1
ATOM 2443 N N . SER B 1 121 ? 4.529 48.339 19.955 1.00 74.80 121 SER B N 1
ATOM 2444 C CA . SER B 1 121 ? 5.739 48.599 20.694 1.00 75.20 121 SER B CA 1
ATOM 2445 C C . SER B 1 121 ? 5.489 49.379 21.995 1.00 75.40 121 SER B C 1
ATOM 2446 O O . SER B 1 121 ? 6.166 49.147 23.006 1.00 77.31 121 SER B O 1
ATOM 2449 N N . GLY B 1 122 ? 4.501 50.252 22.014 1.00 73.87 122 GLY B N 1
ATOM 2450 C CA . GLY B 1 122 ? 4.209 50.954 23.233 1.00 74.40 122 GLY B CA 1
ATOM 2451 C C . GLY B 1 122 ? 3.658 50.078 24.338 1.00 74.56 122 GLY B C 1
ATOM 2452 O O . GLY B 1 122 ? 3.663 50.471 25.477 1.00 75.97 122 GLY B O 1
ATOM 2453 N N . ASP B 1 123 ? 3.156 48.899 24.021 1.00 74.53 123 ASP B N 1
ATOM 2454 C CA . ASP B 1 123 ? 2.661 47.990 25.036 1.00 73.90 123 ASP B CA 1
ATOM 2455 C C . ASP B 1 123 ? 3.716 47.056 25.568 1.00 74.10 123 ASP B C 1
ATOM 2456 O O . ASP B 1 123 ? 3.416 46.179 26.384 1.00 74.18 123 ASP B O 1
ATOM 2461 N N . ILE B 1 124 ? 4.944 47.196 25.084 1.00 74.27 124 ILE B N 1
ATOM 2462 C CA . ILE B 1 124 ? 6.059 46.475 25.675 1.00 74.97 124 ILE B CA 1
ATOM 2463 C C . ILE B 1 124 ? 6.255 47.051 27.072 1.00 74.94 124 ILE B C 1
ATOM 2464 O O . ILE B 1 124 ? 6.406 48.287 27.207 1.00 75.00 124 ILE B O 1
ATOM 2469 N N . PRO B 1 125 ? 6.297 46.172 28.106 1.00 75.15 125 PRO B N 1
ATOM 2470 C CA . PRO B 1 125 ? 6.411 46.643 29.511 1.00 74.66 125 PRO B CA 1
ATOM 2471 C C . PRO B 1 125 ? 7.685 47.410 29.791 1.00 75.32 125 PRO B C 1
ATOM 2472 O O . PRO B 1 125 ? 8.745 47.152 29.205 1.00 73.50 125 PRO B O 1
ATOM 2476 N N . LYS B 1 126 ? 7.568 48.333 30.737 1.00 77.98 126 LYS B N 1
ATOM 2477 C CA . LYS B 1 126 ? 8.708 49.128 31.206 1.00 80.07 126 LYS B CA 1
ATOM 2478 C C . LYS B 1 126 ? 9.625 48.457 32.280 1.00 80.74 126 LYS B C 1
ATOM 2479 O O . LYS B 1 126 ? 10.817 48.743 32.360 1.00 80.96 126 LYS B O 1
ATOM 2485 N N . ASN B 1 127 ? 9.090 47.534 33.063 1.00 81.89 127 ASN B N 1
ATOM 2486 C CA . ASN B 1 127 ? 9.904 46.790 34.026 1.00 82.83 127 ASN B CA 1
ATOM 2487 C C . ASN B 1 127 ? 9.969 45.313 33.733 1.00 83.18 127 ASN B C 1
ATOM 2488 O O . ASN B 1 127 ? 8.987 44.745 33.255 1.00 82.96 127 ASN B O 1
ATOM 2493 N N . ILE B 1 128 ? 11.088 44.688 34.097 1.00 82.92 128 ILE B N 1
ATOM 2494 C CA . ILE B 1 128 ? 11.192 43.243 34.081 1.00 82.56 128 ILE B CA 1
ATOM 2495 C C . ILE B 1 128 ? 10.060 42.417 34.756 1.00 82.28 128 ILE B C 1
ATOM 2496 O O . ILE B 1 128 ? 9.667 41.401 34.249 1.00 82.23 128 ILE B O 1
ATOM 2501 N N . HIS B 1 129 ? 9.523 42.849 35.882 1.00 82.42 129 HIS B N 1
ATOM 2502 C CA . HIS B 1 129 ? 8.505 42.048 36.584 1.00 82.92 129 HIS B CA 1
ATOM 2503 C C . HIS B 1 129 ? 7.139 42.327 36.066 1.00 80.94 129 HIS B C 1
ATOM 2504 O O . HIS B 1 129 ? 6.173 41.926 36.656 1.00 81.33 129 HIS B O 1
ATOM 2511 N N . ASP B 1 130 ? 7.069 43.064 34.979 1.00 78.99 130 ASP B N 1
ATOM 2512 C CA . ASP B 1 130 ? 5.830 43.291 34.301 1.00 76.93 130 ASP B CA 1
ATOM 2513 C C . ASP B 1 130 ? 5.714 42.329 33.114 1.00 76.02 130 ASP B C 1
ATOM 2514 O O . ASP B 1 130 ? 4.784 42.430 32.323 1.00 75.78 130 ASP B O 1
ATOM 2519 N N . LEU B 1 131 ? 6.681 41.423 32.964 1.00 74.56 131 LEU B N 1
ATOM 2520 C CA . LEU B 1 131 ? 6.636 40.421 31.899 1.00 73.40 131 LEU B CA 1
ATOM 2521 C C . LEU B 1 131 ? 5.404 39.548 32.087 1.00 73.72 131 LEU B C 1
ATOM 2522 O O . LEU B 1 131 ? 5.124 39.073 33.182 1.00 75.10 131 LEU B O 1
ATOM 2527 N N . GLU B 1 132 ? 4.613 39.423 31.043 1.00 73.43 132 GLU B N 1
ATOM 2528 C CA . GLU B 1 132 ? 3.492 38.508 31.036 1.00 73.15 132 GLU B CA 1
ATOM 2529 C C . GLU B 1 132 ? 3.965 37.034 30.906 1.00 72.41 132 GLU B C 1
ATOM 2530 O O . GLU B 1 132 ? 4.947 36.702 30.189 1.00 72.34 132 GLU B O 1
ATOM 2536 N N . ASP B 1 133 ? 3.263 36.125 31.557 1.00 70.94 133 ASP B N 1
ATOM 2537 C CA . ASP B 1 133 ? 3.610 34.689 31.384 1.00 69.29 133 ASP B CA 1
ATOM 2538 C C . ASP B 1 133 ? 2.940 33.972 30.176 1.00 68.73 133 ASP B C 1
ATOM 2539 O O . ASP B 1 133 ? 1.723 33.880 30.116 1.00 70.11 133 ASP B O 1
ATOM 2544 N N . ASP B 1 134 ? 3.719 33.440 29.243 1.00 67.40 134 ASP B N 1
ATOM 2545 C CA . ASP B 1 134 ? 3.191 32.567 28.186 1.00 66.98 134 ASP B CA 1
ATOM 2546 C C . ASP B 1 134 ? 3.533 31.040 28.416 1.00 66.58 134 ASP B C 1
ATOM 2547 O O . ASP B 1 134 ? 4.681 30.624 28.416 1.00 66.58 134 ASP B O 1
ATOM 2552 N N . PRO B 1 135 ? 2.514 30.192 28.620 1.00 66.07 135 PRO B N 1
ATOM 2553 C CA . PRO B 1 135 ? 2.852 28.812 29.003 1.00 64.48 135 PRO B CA 1
ATOM 2554 C C . PRO B 1 135 ? 3.333 28.044 27.812 1.00 64.81 135 PRO B C 1
ATOM 2555 O O . PRO B 1 135 ? 4.170 27.156 27.952 1.00 66.23 135 PRO B O 1
ATOM 2559 N N . PHE B 1 136 ? 2.862 28.393 26.630 1.00 63.77 136 PHE B N 1
ATOM 2560 C CA . PHE B 1 136 ? 3.374 27.737 25.451 1.00 63.20 136 PHE B CA 1
ATOM 2561 C C . PHE B 1 136 ? 4.825 28.050 25.188 1.00 62.24 136 PHE B C 1
ATOM 2562 O O . PHE B 1 136 ? 5.492 27.273 24.528 1.00 60.89 136 PHE B O 1
ATOM 2570 N N . ARG B 1 137 ? 5.331 29.153 25.772 1.00 61.17 137 ARG B N 1
ATOM 2571 C CA . ARG B 1 137 ? 6.770 29.457 25.641 1.00 59.94 137 ARG B CA 1
ATOM 2572 C C . ARG B 1 137 ? 7.512 28.498 26.489 1.00 59.56 137 ARG B C 1
ATOM 2573 O O . ARG B 1 137 ? 8.586 28.091 26.172 1.00 59.18 137 ARG B O 1
ATOM 2581 N N . SER B 1 138 ? 6.873 28.144 27.604 1.00 60.55 138 SER B N 1
ATOM 2582 C CA . SER B 1 138 ? 7.395 27.227 28.566 1.00 60.76 138 SER B CA 1
ATOM 2583 C C . SER B 1 138 ? 7.368 25.825 27.992 1.00 60.23 138 SER B C 1
ATOM 2584 O O . SER B 1 138 ? 8.325 25.103 28.020 1.00 60.30 138 SER B O 1
ATOM 2587 N N . LEU B 1 139 ? 6.269 25.442 27.425 1.00 60.35 139 LEU B N 1
ATOM 2588 C CA . LEU B 1 139 ? 6.242 24.163 26.846 1.00 61.26 139 LEU B CA 1
ATOM 2589 C C . LEU B 1 139 ? 7.319 24.097 25.767 1.00 61.82 139 LEU B C 1
ATOM 2590 O O . LEU B 1 139 ? 8.014 23.106 25.653 1.00 61.74 139 LEU B O 1
ATOM 2595 N N . ALA B 1 140 ? 7.498 25.140 24.960 1.00 62.70 140 ALA B N 1
ATOM 2596 C CA . ALA B 1 140 ? 8.438 24.969 23.810 1.00 62.22 140 ALA B CA 1
ATOM 2597 C C . ALA B 1 140 ? 9.866 24.903 24.339 1.00 62.59 140 ALA B C 1
ATOM 2598 O O . ALA B 1 140 ? 10.743 24.217 23.747 1.00 63.92 140 ALA B O 1
ATOM 2600 N N . GLY B 1 141 ? 10.103 25.688 25.397 1.00 61.88 141 GLY B N 1
ATOM 2601 C CA . GLY B 1 141 ? 11.309 25.610 26.165 1.00 62.08 141 GLY B CA 1
ATOM 2602 C C . GLY B 1 141 ? 11.623 24.162 26.416 1.00 61.85 141 GLY B C 1
ATOM 2603 O O . GLY B 1 141 ? 12.580 23.640 25.837 1.00 63.15 141 GLY B O 1
ATOM 2604 N N . ALA B 1 142 ? 10.803 23.525 27.249 1.00 61.57 142 ALA B N 1
ATOM 2605 C CA . ALA B 1 142 ? 10.959 22.140 27.651 1.00 61.83 142 ALA B CA 1
ATOM 2606 C C . ALA B 1 142 ? 11.135 21.262 26.403 1.00 62.33 142 ALA B C 1
ATOM 2607 O O . ALA B 1 142 ? 11.915 20.312 26.401 1.00 64.62 142 ALA B O 1
ATOM 2609 N N . LEU B 1 143 ? 10.429 21.545 25.328 1.00 61.30 143 LEU B N 1
ATOM 2610 C CA . LEU B 1 143 ? 10.499 20.620 24.203 1.00 61.49 143 LEU B CA 1
ATOM 2611 C C . LEU B 1 143 ? 11.923 20.632 23.719 1.00 62.97 143 LEU B C 1
ATOM 2612 O O . LEU B 1 143 ? 12.440 19.582 23.341 1.00 65.08 143 LEU B O 1
ATOM 2617 N N . ARG B 1 144 ? 12.575 21.802 23.689 1.00 63.19 144 ARG B N 1
ATOM 2618 C CA . ARG B 1 144 ? 13.947 21.824 23.212 1.00 63.45 144 ARG B CA 1
ATOM 2619 C C . ARG B 1 144 ? 14.799 21.025 24.133 1.00 63.30 144 ARG B C 1
ATOM 2620 O O . ARG B 1 144 ? 15.493 20.166 23.710 1.00 61.87 144 ARG B O 1
ATOM 2636 N N . ALA B 1 146 ? 14.213 18.596 25.797 1.00 63.21 146 ALA B N 1
ATOM 2637 C CA . ALA B 1 146 ? 14.022 17.190 25.704 1.00 61.36 146 ALA B CA 1
ATOM 2638 C C . ALA B 1 146 ? 14.502 16.565 24.353 1.00 61.05 146 ALA B C 1
ATOM 2639 O O . ALA B 1 146 ? 14.508 15.368 24.241 1.00 61.31 146 ALA B O 1
ATOM 2641 N N . GLY B 1 147 ? 14.934 17.352 23.363 1.00 59.51 147 GLY B N 1
ATOM 2642 C CA . GLY B 1 147 ? 15.557 16.767 22.165 1.00 59.77 147 GLY B CA 1
ATOM 2643 C C . GLY B 1 147 ? 14.525 16.913 21.057 1.00 60.94 147 GLY B C 1
ATOM 2644 O O . GLY B 1 147 ? 14.580 16.232 20.020 1.00 59.87 147 GLY B O 1
ATOM 2645 N N . GLY B 1 148 ? 13.551 17.813 21.327 1.00 60.22 148 GLY B N 1
ATOM 2646 C CA . GLY B 1 148 ? 12.409 17.988 20.490 1.00 58.07 148 GLY B CA 1
ATOM 2647 C C . GLY B 1 148 ? 12.779 18.581 19.149 1.00 57.78 148 GLY B C 1
ATOM 2648 O O . GLY B 1 148 ? 12.126 18.233 18.120 1.00 56.25 148 GLY B O 1
ATOM 2649 N N . TYR B 1 149 ? 13.756 19.511 19.197 1.00 55.94 149 TYR B N 1
ATOM 2650 C CA . TYR B 1 149 ? 14.225 20.306 18.043 1.00 56.51 149 TYR B CA 1
ATOM 2651 C C . TYR B 1 149 ? 15.484 20.963 18.489 1.00 56.44 149 TYR B C 1
ATOM 2652 O O . TYR B 1 149 ? 15.802 20.916 19.690 1.00 57.57 149 TYR B O 1
ATOM 2661 N N . ALA B 1 150 ? 16.177 21.590 17.551 1.00 56.09 150 ALA B N 1
ATOM 2662 C CA . ALA B 1 150 ? 17.559 22.047 17.710 1.00 56.67 150 ALA B CA 1
ATOM 2663 C C . ALA B 1 150 ? 17.637 23.528 18.072 1.00 57.80 150 ALA B C 1
ATOM 2664 O O . ALA B 1 150 ? 16.957 24.287 17.508 1.00 58.58 150 ALA B O 1
ATOM 2666 N N . LYS B 1 151 ? 18.443 23.938 19.038 1.00 60.24 151 LYS B N 1
ATOM 2667 C CA . LYS B 1 151 ? 18.756 25.361 19.168 1.00 62.83 151 LYS B CA 1
ATOM 2668 C C . LYS B 1 151 ? 19.236 25.834 17.809 1.00 63.14 151 LYS B C 1
ATOM 2669 O O . LYS B 1 151 ? 19.919 25.119 17.160 1.00 63.34 151 LYS B O 1
ATOM 2675 N N . VAL B 1 152 ? 19.004 27.088 17.460 1.00 64.50 152 VAL B N 1
ATOM 2676 C CA . VAL B 1 152 ? 19.224 27.564 16.120 1.00 65.44 152 VAL B CA 1
ATOM 2677 C C . VAL B 1 152 ? 19.502 29.082 16.122 1.00 66.55 152 VAL B C 1
ATOM 2678 O O . VAL B 1 152 ? 19.287 29.756 17.128 1.00 66.04 152 VAL B O 1
ATOM 2682 N N . ILE B 1 153 ? 19.987 29.630 15.021 1.00 68.75 153 ILE B N 1
ATOM 2683 C CA . ILE B 1 153 ? 20.372 31.058 15.008 1.00 71.35 153 ILE B CA 1
ATOM 2684 C C . ILE B 1 153 ? 19.180 31.991 14.834 1.00 72.76 153 ILE B C 1
ATOM 2685 O O . ILE B 1 153 ? 19.211 33.080 15.343 1.00 74.35 153 ILE B O 1
ATOM 2690 N N . ILE B 1 154 ? 18.166 31.592 14.069 1.00 73.99 154 ILE B N 1
ATOM 2691 C CA . ILE B 1 154 ? 16.916 32.324 13.930 1.00 74.57 154 ILE B CA 1
ATOM 2692 C C . ILE B 1 154 ? 16.531 32.958 15.284 1.00 74.99 154 ILE B C 1
ATOM 2693 O O . ILE B 1 154 ? 16.550 32.282 16.344 1.00 75.74 154 ILE B O 1
ATOM 2698 N N . PRO B 1 155 ? 16.183 34.270 15.267 1.00 74.77 155 PRO B N 1
ATOM 2699 C CA . PRO B 1 155 ? 15.681 34.955 16.500 1.00 73.05 155 PRO B CA 1
ATOM 2700 C C . PRO B 1 155 ? 14.268 34.542 16.860 1.00 71.76 155 PRO B C 1
ATOM 2701 O O . PRO B 1 155 ? 13.412 34.436 15.970 1.00 71.33 155 PRO B O 1
ATOM 2705 N N . PHE B 1 156 ? 14.044 34.321 18.159 1.00 70.29 156 PHE B N 1
ATOM 2706 C CA . PHE B 1 156 ? 12.721 34.144 18.742 1.00 68.13 156 PHE B CA 1
ATOM 2707 C C . PHE B 1 156 ? 12.156 32.833 18.360 1.00 67.99 156 PHE B C 1
ATOM 2708 O O . PHE B 1 156 ? 10.965 32.590 18.273 1.00 68.87 156 PHE B O 1
ATOM 2716 N N . SER B 1 157 ? 13.086 31.934 18.203 1.00 68.20 157 SER B N 1
ATOM 2717 C CA . SER B 1 157 ? 12.808 30.633 17.691 1.00 67.62 157 SER B CA 1
ATOM 2718 C C . SER B 1 157 ? 11.861 29.833 18.568 1.00 65.68 157 SER B C 1
ATOM 2719 O O . SER B 1 157 ? 10.939 29.209 18.080 1.00 65.45 157 SER B O 1
ATOM 2722 N N . GLU B 1 158 ? 12.096 29.837 19.864 1.00 64.24 158 GLU B N 1
ATOM 2723 C CA . GLU B 1 158 ? 11.172 29.226 20.736 1.00 63.98 158 GLU B CA 1
ATOM 2724 C C . GLU B 1 158 ? 9.798 29.824 20.593 1.00 62.78 158 GLU B C 1
ATOM 2725 O O . GLU B 1 158 ? 8.802 29.115 20.697 1.00 61.87 158 GLU B O 1
ATOM 2731 N N . PHE B 1 159 ? 9.676 31.103 20.327 1.00 61.45 159 PHE B N 1
ATOM 2732 C CA . PHE B 1 159 ? 8.296 31.564 20.234 1.00 61.44 159 PHE B CA 1
ATOM 2733 C C . PHE B 1 159 ? 7.633 31.019 18.977 1.00 61.89 159 PHE B C 1
ATOM 2734 O O . PHE B 1 159 ? 6.418 30.746 18.948 1.00 63.02 159 PHE B O 1
ATOM 2742 N N . GLY B 1 160 ? 8.437 30.752 17.960 1.00 60.37 160 GLY B N 1
ATOM 2743 C CA . GLY B 1 160 ? 7.872 30.111 16.796 1.00 59.32 160 GLY B CA 1
ATOM 2744 C C . GLY B 1 160 ? 7.243 28.753 17.102 1.00 59.27 160 GLY B C 1
ATOM 2745 O O . GLY B 1 160 ? 6.191 28.401 16.557 1.00 58.19 160 GLY B O 1
ATOM 2746 N N . TRP B 1 161 ? 7.915 27.982 17.975 1.00 59.71 161 TRP B N 1
ATOM 2747 C CA . TRP B 1 161 ? 7.417 26.703 18.382 1.00 58.38 161 TRP B CA 1
ATOM 2748 C C . TRP B 1 161 ? 6.229 26.874 19.266 1.00 58.96 161 TRP B C 1
ATOM 2749 O O . TRP B 1 161 ? 5.251 26.152 19.085 1.00 59.76 161 TRP B O 1
ATOM 2760 N N . ALA B 1 162 ? 6.255 27.855 20.177 1.00 59.52 162 ALA B N 1
ATOM 2761 C CA . ALA B 1 162 ? 5.105 28.053 21.087 1.00 59.88 162 ALA B CA 1
ATOM 2762 C C . ALA B 1 162 ? 3.847 28.369 20.244 1.00 61.29 162 ALA B C 1
ATOM 2763 O O . ALA B 1 162 ? 2.786 27.892 20.575 1.00 61.62 162 ALA B O 1
ATOM 2765 N N . ASP B 1 163 ? 3.978 29.086 19.122 1.00 61.40 163 ASP B N 1
ATOM 2766 C CA . ASP B 1 163 ? 2.824 29.368 18.328 1.00 62.79 163 ASP B CA 1
ATOM 2767 C C . ASP B 1 163 ? 2.247 28.106 17.688 1.00 62.38 163 ASP B C 1
ATOM 2768 O O . ASP B 1 163 ? 1.061 27.819 17.786 1.00 64.22 163 ASP B O 1
ATOM 2773 N N . PHE B 1 164 ? 3.104 27.286 17.143 1.00 62.13 164 PHE B N 1
ATOM 2774 C CA . PHE B 1 164 ? 2.687 26.035 16.576 1.00 60.45 164 PHE B CA 1
ATOM 2775 C C . PHE B 1 164 ? 1.946 25.185 17.635 1.00 60.29 164 PHE B C 1
ATOM 2776 O O . PHE B 1 164 ? 0.839 24.700 17.349 1.00 59.99 164 PHE B O 1
ATOM 2784 N N . LEU B 1 165 ? 2.475 25.089 18.863 1.00 59.67 165 LEU B N 1
ATOM 2785 C CA . LEU B 1 165 ? 1.831 24.233 19.891 1.00 59.90 165 LEU B CA 1
ATOM 2786 C C . LEU B 1 165 ? 0.487 24.727 20.389 1.00 60.74 165 LEU B C 1
ATOM 2787 O O . LEU B 1 165 ? -0.442 23.933 20.661 1.00 61.45 165 LEU B O 1
ATOM 2792 N N . ARG B 1 166 ? 0.368 26.060 20.429 1.00 61.94 166 ARG B N 1
ATOM 2793 C CA . ARG B 1 166 ? -0.736 26.777 21.053 1.00 61.48 166 ARG B CA 1
ATOM 2794 C C . ARG B 1 166 ? -1.963 26.591 20.214 1.00 61.83 166 ARG B C 1
ATOM 2795 O O . ARG B 1 166 ? -3.039 26.650 20.716 1.00 62.26 166 ARG B O 1
ATOM 2803 N N . ARG B 1 167 ? -1.774 26.288 18.950 1.00 63.39 167 ARG B N 1
ATOM 2804 C CA . ARG B 1 167 ? -2.840 26.015 18.012 1.00 64.14 167 ARG B CA 1
ATOM 2805 C C . ARG B 1 167 ? -3.169 24.570 17.999 1.00 64.90 167 ARG B C 1
ATOM 2806 O O . ARG B 1 167 ? -4.044 24.191 17.298 1.00 64.94 167 ARG B O 1
ATOM 2814 N N . ARG B 1 168 ? -2.442 23.734 18.726 1.00 66.52 168 ARG B N 1
ATOM 2815 C CA . ARG B 1 168 ? -2.670 22.295 18.577 1.00 66.96 168 ARG B CA 1
ATOM 2816 C C . ARG B 1 168 ? -2.706 21.530 19.921 1.00 68.81 168 ARG B C 1
ATOM 2817 O O . ARG B 1 168 ? -2.781 20.299 19.911 1.00 70.30 168 ARG B O 1
ATOM 2825 N N . ILE B 1 169 ? -2.635 22.211 21.061 1.00 68.52 169 ILE B N 1
ATOM 2826 C CA . ILE B 1 169 ? -2.723 21.527 22.331 1.00 68.11 169 ILE B CA 1
ATOM 2827 C C . ILE B 1 169 ? -3.562 22.358 23.323 1.00 68.98 169 ILE B C 1
ATOM 2828 O O . ILE B 1 169 ? -3.268 23.534 23.540 1.00 68.61 169 ILE B O 1
ATOM 2833 N N . ASP B 1 170 ? -4.590 21.743 23.909 1.00 68.89 170 ASP B N 1
ATOM 2834 C CA . ASP B 1 170 ? -5.542 22.416 24.782 1.00 69.72 170 ASP B CA 1
ATOM 2835 C C . ASP B 1 170 ? -4.844 23.145 25.944 1.00 69.09 170 ASP B C 1
ATOM 2836 O O . ASP B 1 170 ? -4.061 22.530 26.653 1.00 70.42 170 ASP B O 1
ATOM 2841 N N . ARG B 1 171 ? -5.119 24.440 26.146 1.00 68.46 171 ARG B N 1
ATOM 2842 C CA . ARG B 1 171 ? -4.499 25.287 27.197 1.00 68.28 171 ARG B CA 1
ATOM 2843 C C . ARG B 1 171 ? -4.655 24.673 28.597 1.00 66.75 171 ARG B C 1
ATOM 2844 O O . ARG B 1 171 ? -3.754 24.714 29.445 1.00 65.16 171 ARG B O 1
ATOM 2852 N N . ASP B 1 172 ? -5.835 24.109 28.801 1.00 66.62 172 ASP B N 1
ATOM 2853 C CA . ASP B 1 172 ? -6.205 23.363 29.995 1.00 66.91 172 ASP B CA 1
ATOM 2854 C C . ASP B 1 172 ? -5.442 22.104 30.192 1.00 64.97 172 ASP B C 1
ATOM 2855 O O . ASP B 1 172 ? -4.981 21.887 31.285 1.00 66.73 172 ASP B O 1
ATOM 2860 N N . LEU B 1 173 ? -5.332 21.254 29.197 1.00 62.05 173 LEU B N 1
ATOM 2861 C CA . LEU B 1 173 ? -4.430 20.133 29.328 1.00 61.66 173 LEU B CA 1
ATOM 2862 C C . LEU B 1 173 ? -3.015 20.625 29.714 1.00 61.22 173 LEU B C 1
ATOM 2863 O O . LEU B 1 173 ? -2.373 20.075 30.656 1.00 58.09 173 LEU B O 1
ATOM 2868 N N . LEU B 1 174 ? -2.539 21.671 29.000 1.00 60.29 174 LEU B N 1
ATOM 2869 C CA . LEU B 1 174 ? -1.229 22.219 29.374 1.00 58.94 174 LEU B CA 1
ATOM 2870 C C . LEU B 1 174 ? -1.171 22.637 30.839 1.00 59.54 174 LEU B C 1
ATOM 2871 O O . LEU B 1 174 ? -0.215 22.292 31.493 1.00 59.44 174 LEU B O 1
ATOM 2876 N N . SER B 1 175 ? -2.146 23.400 31.342 1.00 59.70 175 SER B N 1
ATOM 2877 C CA . SER B 1 175 ? -2.033 23.876 32.704 1.00 61.47 175 SER B CA 1
ATOM 2878 C C . SER B 1 175 ? -2.142 22.769 33.666 1.00 61.40 175 SER B C 1
ATOM 2879 O O . SER B 1 175 ? -1.525 22.897 34.688 1.00 63.68 175 SER B O 1
ATOM 2882 N N . ASP B 1 176 ? -2.922 21.709 33.393 1.00 60.63 176 ASP B N 1
ATOM 2883 C CA . ASP B 1 176 ? -3.216 20.655 34.419 1.00 59.71 176 ASP B CA 1
ATOM 2884 C C . ASP B 1 176 ? -2.193 19.571 34.534 1.00 58.97 176 ASP B C 1
ATOM 2885 O O . ASP B 1 176 ? -1.980 19.030 35.605 1.00 58.43 176 ASP B O 1
ATOM 2890 N N . SER B 1 177 ? -1.586 19.256 33.401 1.00 58.70 177 SER B N 1
ATOM 2891 C CA . SER B 1 177 ? -0.662 18.130 33.265 1.00 59.29 177 SER B CA 1
ATOM 2892 C C . SER B 1 177 ? 0.414 18.389 32.205 1.00 59.00 177 SER B C 1
ATOM 2893 O O . SER B 1 177 ? 0.183 18.192 31.017 1.00 59.86 177 SER B O 1
ATOM 2896 N N . PHE B 1 178 ? 1.596 18.763 32.663 1.00 59.21 178 PHE B N 1
ATOM 2897 C CA . PHE B 1 178 ? 2.638 19.251 31.826 1.00 58.79 178 PHE B CA 1
ATOM 2898 C C . PHE B 1 178 ? 3.279 18.135 31.089 1.00 59.41 178 PHE B C 1
ATOM 2899 O O . PHE B 1 178 ? 3.516 18.296 29.885 1.00 60.77 178 PHE B O 1
ATOM 2907 N N . ASP B 1 179 ? 3.588 17.032 31.781 1.00 60.02 179 ASP B N 1
ATOM 2908 C CA . ASP B 1 179 ? 4.065 15.803 31.120 1.00 60.40 179 ASP B CA 1
ATOM 2909 C C . ASP B 1 179 ? 3.192 15.384 29.998 1.00 60.32 179 ASP B C 1
ATOM 2910 O O . ASP B 1 179 ? 3.715 15.164 28.850 1.00 59.53 179 ASP B O 1
ATOM 2915 N N . ASP B 1 180 ? 1.883 15.354 30.249 1.00 59.97 180 ASP B N 1
ATOM 2916 C CA . ASP B 1 180 ? 0.968 15.030 29.123 1.00 60.98 180 ASP B CA 1
ATOM 2917 C C . ASP B 1 180 ? 1.119 15.956 27.912 1.00 61.09 180 ASP B C 1
ATOM 2918 O O . ASP B 1 180 ? 1.256 15.495 26.794 1.00 61.59 180 ASP B O 1
ATOM 2923 N N . ALA B 1 181 ? 1.159 17.268 28.141 1.00 61.07 181 ALA B N 1
ATOM 2924 C CA . ALA B 1 181 ? 1.339 18.187 27.064 1.00 60.64 181 ALA B CA 1
ATOM 2925 C C . ALA B 1 181 ? 2.686 17.929 26.359 1.00 61.51 181 ALA B C 1
ATOM 2926 O O . ALA B 1 181 ? 2.777 17.936 25.118 1.00 61.74 181 ALA B O 1
ATOM 2928 N N . LEU B 1 182 ? 3.740 17.702 27.125 1.00 61.60 182 LEU B N 1
ATOM 2929 C CA . LEU B 1 182 ? 5.027 17.494 26.490 1.00 62.07 182 LEU B CA 1
ATOM 2930 C C . LEU B 1 182 ? 5.020 16.220 25.673 1.00 63.45 182 LEU B C 1
ATOM 2931 O O . LEU B 1 182 ? 5.548 16.243 24.559 1.00 66.13 182 LEU B O 1
ATOM 2936 N N . ALA B 1 183 ? 4.469 15.104 26.180 1.00 62.57 183 ALA B N 1
ATOM 2937 C CA . ALA B 1 183 ? 4.405 13.918 25.363 1.00 62.38 183 ALA B CA 1
ATOM 2938 C C . ALA B 1 183 ? 3.714 14.294 24.008 1.00 64.39 183 ALA B C 1
ATOM 2939 O O . ALA B 1 183 ? 4.245 13.969 22.923 1.00 63.62 183 ALA B O 1
ATOM 2941 N N . GLU B 1 184 ? 2.613 15.048 24.051 1.00 66.09 184 GLU B N 1
ATOM 2942 C CA . GLU B 1 184 ? 1.905 15.406 22.812 1.00 69.22 184 GLU B CA 1
ATOM 2943 C C . GLU B 1 184 ? 2.817 16.222 21.885 1.00 69.41 184 GLU B C 1
ATOM 2944 O O . GLU B 1 184 ? 2.874 15.978 20.640 1.00 70.43 184 GLU B O 1
ATOM 2950 N N . ALA B 1 185 ? 3.527 17.184 22.490 1.00 68.93 185 ALA B N 1
ATOM 2951 C CA . ALA B 1 185 ? 4.413 18.107 21.781 1.00 69.12 185 ALA B CA 1
ATOM 2952 C C . ALA B 1 185 ? 5.573 17.393 21.090 1.00 69.54 185 ALA B C 1
ATOM 2953 O O . ALA B 1 185 ? 6.012 17.779 20.021 1.00 68.83 185 ALA B O 1
ATOM 2963 N N . LYS B 1 187 ? 5.332 14.450 20.017 1.00 66.31 187 LYS B N 1
ATOM 2964 C CA . LYS B 1 187 ? 4.845 13.676 18.967 1.00 65.69 187 LYS B CA 1
ATOM 2965 C C . LYS B 1 187 ? 4.590 14.617 17.749 1.00 63.78 187 LYS B C 1
ATOM 2966 O O . LYS B 1 187 ? 4.832 14.230 16.602 1.00 61.42 187 LYS B O 1
ATOM 2972 N N . LEU B 1 188 ? 4.144 15.854 18.020 1.00 62.02 188 LEU B N 1
ATOM 2973 C CA . LEU B 1 188 ? 3.950 16.829 16.954 1.00 59.82 188 LEU B CA 1
ATOM 2974 C C . LEU B 1 188 ? 5.318 17.247 16.380 1.00 59.45 188 LEU B C 1
ATOM 2975 O O . LEU B 1 188 ? 5.512 17.209 15.102 1.00 56.98 188 LEU B O 1
ATOM 2980 N N . ALA B 1 189 ? 6.285 17.484 17.293 1.00 57.00 189 ALA B N 1
ATOM 2981 C CA . ALA B 1 189 ? 7.685 17.794 16.854 1.00 57.91 189 ALA B CA 1
ATOM 2982 C C . ALA B 1 189 ? 8.312 16.899 15.857 1.00 58.79 189 ALA B C 1
ATOM 2983 O O . ALA B 1 189 ? 9.069 17.397 15.087 1.00 59.14 189 ALA B O 1
ATOM 2985 N N . LYS B 1 190 ? 8.057 15.587 15.890 1.00 59.78 190 LYS B N 1
ATOM 2986 C CA . LYS B 1 190 ? 8.710 14.706 14.988 1.00 61.41 190 LYS B CA 1
ATOM 2987 C C . LYS B 1 190 ? 7.930 14.464 13.711 1.00 62.70 190 LYS B C 1
ATOM 2988 O O . LYS B 1 190 ? 8.289 13.607 12.902 1.00 62.23 190 LYS B O 1
ATOM 2994 N N . SER B 1 191 ? 6.812 15.160 13.557 1.00 63.11 191 SER B N 1
ATOM 2995 C CA . SER B 1 191 ? 5.836 14.801 12.534 1.00 62.00 191 SER B CA 1
ATOM 2996 C C . SER B 1 191 ? 6.023 15.748 11.361 1.00 61.62 191 SER B C 1
ATOM 2997 O O . SER B 1 191 ? 6.451 16.826 11.531 1.00 62.54 191 SER B O 1
ATOM 3000 N N . ARG B 1 192 ? 5.676 15.364 10.168 1.00 62.63 192 ARG B N 1
ATOM 3001 C CA . ARG B 1 192 ? 5.820 16.272 9.064 1.00 63.98 192 ARG B CA 1
ATOM 3002 C C . ARG B 1 192 ? 5.023 17.603 9.244 1.00 63.70 192 ARG B C 1
ATOM 3003 O O . ARG B 1 192 ? 5.374 18.570 8.651 1.00 61.99 192 ARG B O 1
ATOM 3011 N N . GLU B 1 193 ? 4.000 17.686 10.106 1.00 64.55 193 GLU B N 1
ATOM 3012 C CA . GLU B 1 193 ? 3.356 18.987 10.347 1.00 65.57 193 GLU B CA 1
ATOM 3013 C C . GLU B 1 193 ? 4.326 20.065 10.838 1.00 64.74 193 GLU B C 1
ATOM 3014 O O . GLU B 1 193 ? 4.140 21.206 10.518 1.00 65.55 193 GLU B O 1
ATOM 3020 N N . ALA B 1 194 ? 5.330 19.715 11.644 1.00 61.82 194 ALA B N 1
ATOM 3021 C CA . ALA B 1 194 ? 6.297 20.678 12.074 1.00 59.88 194 ALA B CA 1
ATOM 3022 C C . ALA B 1 194 ? 7.423 21.005 11.085 1.00 59.00 194 ALA B C 1
ATOM 3023 O O . ALA B 1 194 ? 8.345 21.769 11.436 1.00 59.35 194 ALA B O 1
ATOM 3025 N N . ARG B 1 195 ? 7.410 20.434 9.880 1.00 57.36 195 ARG B N 1
ATOM 3026 C CA . ARG B 1 195 ? 8.599 20.501 9.021 1.00 57.36 195 ARG B CA 1
ATOM 3027 C C . ARG B 1 195 ? 9.010 21.944 8.774 1.00 54.55 195 ARG B C 1
ATOM 3028 O O . ARG B 1 195 ? 10.164 22.200 8.449 1.00 56.24 195 ARG B O 1
ATOM 3036 N N . HIS B 1 196 ? 8.096 22.894 8.901 1.00 51.27 196 HIS B N 1
ATOM 3037 C CA . HIS B 1 196 ? 8.359 24.242 8.416 1.00 50.22 196 HIS B CA 1
ATOM 3038 C C . HIS B 1 196 ? 9.033 25.034 9.500 1.00 51.71 196 HIS B C 1
ATOM 3039 O O . HIS B 1 196 ? 9.503 26.121 9.176 1.00 51.03 196 HIS B O 1
ATOM 3046 N N . LEU B 1 197 ? 9.056 24.540 10.772 1.00 52.24 197 LEU B N 1
ATOM 3047 C CA . LEU B 1 197 ? 9.684 25.206 11.889 1.00 54.85 197 LEU B CA 1
ATOM 3048 C C . LEU B 1 197 ? 11.250 25.193 11.952 1.00 58.67 197 LEU B C 1
ATOM 3049 O O . LEU B 1 197 ? 11.913 24.220 11.554 1.00 59.49 197 LEU B O 1
ATOM 3054 N N . PRO B 1 198 ? 11.867 26.258 12.503 1.00 60.90 198 PRO B N 1
ATOM 3055 C CA . PRO B 1 198 ? 13.344 26.291 12.709 1.00 59.27 198 PRO B CA 1
ATOM 3056 C C . PRO B 1 198 ? 13.754 25.123 13.628 1.00 59.21 198 PRO B C 1
ATOM 3057 O O . PRO B 1 198 ? 13.205 25.010 14.730 1.00 59.95 198 PRO B O 1
ATOM 3061 N N . GLY B 1 199 ? 14.748 24.323 13.234 1.00 58.36 199 GLY B N 1
ATOM 3062 C CA . GLY B 1 199 ? 15.338 23.308 14.092 1.00 56.75 199 GLY B CA 1
ATOM 3063 C C . GLY B 1 199 ? 14.656 21.934 14.041 1.00 56.16 199 GLY B C 1
ATOM 3064 O O . GLY B 1 199 ? 14.863 21.094 14.926 1.00 55.94 199 GLY B O 1
ATOM 3065 N N . TRP B 1 200 ? 13.786 21.737 13.058 1.00 54.57 200 TRP B N 1
ATOM 3066 C CA . TRP B 1 200 ? 12.990 20.551 13.020 1.00 54.55 200 TRP B CA 1
ATOM 3067 C C . TRP B 1 200 ? 13.945 19.373 12.817 1.00 55.18 200 TRP B C 1
ATOM 3068 O O . TRP B 1 200 ? 14.883 19.434 12.059 1.00 54.45 200 TRP B O 1
ATOM 3079 N N . CYS B 1 201 ? 13.612 18.249 13.391 1.00 57.79 201 CYS B N 1
ATOM 3080 C CA . CYS B 1 201 ? 14.526 17.145 13.557 1.00 60.99 201 CYS B CA 1
ATOM 3081 C C . CYS B 1 201 ? 13.623 15.950 13.361 1.00 58.78 201 CYS B C 1
ATOM 3082 O O . CYS B 1 201 ? 13.174 15.407 14.292 1.00 61.27 201 CYS B O 1
ATOM 3085 N N . GLY B 1 202 ? 13.250 15.539 12.185 1.00 58.29 202 GLY B N 1
ATOM 3086 C CA . GLY B 1 202 ? 12.384 14.367 12.178 1.00 56.70 202 GLY B CA 1
ATOM 3087 C C . GLY B 1 202 ? 12.807 13.467 11.112 1.00 55.89 202 GLY B C 1
ATOM 3088 O O . GLY B 1 202 ? 13.846 13.722 10.469 1.00 56.40 202 GLY B O 1
ATOM 3089 N N . VAL B 1 203 ? 12.085 12.372 10.948 1.00 55.74 203 VAL B N 1
ATOM 3090 C CA . VAL B 1 203 ? 12.504 11.480 9.897 1.00 56.92 203 VAL B CA 1
ATOM 3091 C C . VAL B 1 203 ? 12.163 12.175 8.567 1.00 58.09 203 VAL B C 1
ATOM 3092 O O . VAL B 1 203 ? 11.091 12.677 8.442 1.00 58.54 203 VAL B O 1
ATOM 3096 N N . GLU B 1 204 ? 13.061 12.302 7.605 1.00 59.92 204 GLU B N 1
ATOM 3097 C CA . GLU B 1 204 ? 12.648 12.981 6.335 1.00 61.79 204 GLU B CA 1
ATOM 3098 C C . GLU B 1 204 ? 11.859 12.097 5.394 1.00 61.35 204 GLU B C 1
ATOM 3099 O O . GLU B 1 204 ? 12.298 10.989 5.083 1.00 61.78 204 GLU B O 1
ATOM 3105 N N . TYR C 1 5 ? 13.975 42.228 -10.010 1.00 88.95 5 TYR C N 1
ATOM 3106 C CA . TYR C 1 5 ? 14.839 43.384 -10.300 1.00 88.72 5 TYR C CA 1
ATOM 3107 C C . TYR C 1 5 ? 16.063 42.894 -11.087 1.00 88.87 5 TYR C C 1
ATOM 3108 O O . TYR C 1 5 ? 16.651 43.685 -11.867 1.00 89.36 5 TYR C O 1
ATOM 3110 N N . GLU C 1 6 ? 16.442 41.605 -10.889 1.00 87.38 6 GLU C N 1
ATOM 3111 C CA . GLU C 1 6 ? 17.655 41.017 -11.519 1.00 85.69 6 GLU C CA 1
ATOM 3112 C C . GLU C 1 6 ? 17.589 39.547 -12.066 1.00 83.41 6 GLU C C 1
ATOM 3113 O O . GLU C 1 6 ? 17.714 39.362 -13.285 1.00 83.37 6 GLU C O 1
ATOM 3119 N N . PRO C 1 7 ? 17.434 38.509 -11.186 1.00 80.96 7 PRO C N 1
ATOM 3120 C CA . PRO C 1 7 ? 17.879 37.178 -11.613 1.00 78.52 7 PRO C CA 1
ATOM 3121 C C . PRO C 1 7 ? 17.189 36.722 -12.876 1.00 76.30 7 PRO C C 1
ATOM 3122 O O . PRO C 1 7 ? 15.973 36.988 -13.055 1.00 76.54 7 PRO C O 1
ATOM 3126 N N . ARG C 1 8 ? 17.962 36.073 -13.745 1.00 72.94 8 ARG C N 1
ATOM 3127 C CA . ARG C 1 8 ? 17.411 35.507 -14.942 1.00 71.38 8 ARG C CA 1
ATOM 3128 C C . ARG C 1 8 ? 17.674 34.004 -15.000 1.00 70.57 8 ARG C C 1
ATOM 3129 O O . ARG C 1 8 ? 18.361 33.412 -14.163 1.00 69.42 8 ARG C O 1
ATOM 3137 N N . LEU C 1 9 ? 17.075 33.373 -15.983 1.00 69.55 9 LEU C N 1
ATOM 3138 C CA . LEU C 1 9 ? 17.174 31.965 -16.081 1.00 68.75 9 LEU C CA 1
ATOM 3139 C C . LEU C 1 9 ? 18.206 31.682 -17.132 1.00 68.88 9 LEU C C 1
ATOM 3140 O O . LEU C 1 9 ? 18.219 32.375 -18.137 1.00 70.22 9 LEU C O 1
ATOM 3145 N N . SER C 1 10 ? 19.062 30.680 -16.922 1.00 68.57 10 SER C N 1
ATOM 3146 C CA . SER C 1 10 ? 19.979 30.200 -17.965 1.00 68.83 10 SER C CA 1
ATOM 3147 C C . SER C 1 10 ? 20.162 28.673 -18.021 1.00 68.92 10 SER C C 1
ATOM 3148 O O . SER C 1 10 ? 19.394 27.955 -17.390 1.00 70.34 10 SER C O 1
ATOM 3151 N N . ARG C 1 11 ? 21.118 28.208 -18.830 1.00 67.83 11 ARG C N 1
ATOM 3152 C CA . ARG C 1 11 ? 21.393 26.813 -19.055 1.00 68.18 11 ARG C CA 1
ATOM 3153 C C . ARG C 1 11 ? 22.879 26.617 -19.253 1.00 68.16 11 ARG C C 1
ATOM 3154 O O . ARG C 1 11 ? 23.568 27.466 -19.875 1.00 68.66 11 ARG C O 1
ATOM 3162 N N . ILE C 1 12 ? 23.394 25.509 -18.722 1.00 66.66 12 ILE C N 1
ATOM 3163 C CA . ILE C 1 12 ? 24.699 25.020 -19.111 1.00 65.47 12 ILE C CA 1
ATOM 3164 C C . ILE C 1 12 ? 24.531 23.535 -19.321 1.00 64.83 12 ILE C C 1
ATOM 3165 O O . ILE C 1 12 ? 23.668 22.883 -18.679 1.00 65.19 12 ILE C O 1
ATOM 3170 N N . ALA C 1 13 ? 25.361 22.996 -20.207 1.00 63.63 13 ALA C N 1
ATOM 3171 C CA . ALA C 1 13 ? 25.818 21.608 -20.077 1.00 61.75 13 ALA C CA 1
ATOM 3172 C C . ALA C 1 13 ? 26.444 21.401 -18.667 1.00 61.78 13 ALA C C 1
ATOM 3173 O O . ALA C 1 13 ? 27.206 22.237 -18.180 1.00 61.64 13 ALA C O 1
ATOM 3175 N N . ILE C 1 14 ? 26.107 20.285 -18.020 1.00 61.33 14 ILE C N 1
ATOM 3176 C CA . ILE C 1 14 ? 26.770 19.855 -16.813 1.00 60.95 14 ILE C CA 1
ATOM 3177 C C . ILE C 1 14 ? 28.276 19.653 -16.976 1.00 62.04 14 ILE C C 1
ATOM 3178 O O . ILE C 1 14 ? 29.056 19.882 -16.040 1.00 62.83 14 ILE C O 1
ATOM 3183 N N . ASP C 1 15 ? 28.709 19.247 -18.160 1.00 63.53 15 ASP C N 1
ATOM 3184 C CA . ASP C 1 15 ? 30.145 19.025 -18.383 1.00 66.05 15 ASP C CA 1
ATOM 3185 C C . ASP C 1 15 ? 30.932 20.334 -18.425 1.00 65.57 15 ASP C C 1
ATOM 3186 O O . ASP C 1 15 ? 32.160 20.345 -18.534 1.00 66.20 15 ASP C O 1
ATOM 3191 N N . LYS C 1 16 ? 30.230 21.435 -18.255 1.00 64.60 16 LYS C N 1
ATOM 3192 C CA . LYS C 1 16 ? 30.857 22.716 -18.375 1.00 64.06 16 LYS C CA 1
ATOM 3193 C C . LYS C 1 16 ? 30.752 23.388 -17.045 1.00 63.06 16 LYS C C 1
ATOM 3194 O O . LYS C 1 16 ? 31.454 24.369 -16.794 1.00 63.95 16 LYS C O 1
ATOM 3200 N N . LEU C 1 17 ? 29.903 22.876 -16.170 1.00 60.64 17 LEU C N 1
ATOM 3201 C CA . LEU C 1 17 ? 29.908 23.413 -14.823 1.00 59.68 17 LEU C CA 1
ATOM 3202 C C . LEU C 1 17 ? 31.194 23.150 -14.078 1.00 59.51 17 LEU C C 1
ATOM 3203 O O . LEU C 1 17 ? 31.693 22.057 -14.029 1.00 61.93 17 LEU C O 1
ATOM 3208 N N . ARG C 1 18 ? 31.687 24.126 -13.400 1.00 58.99 18 ARG C N 1
ATOM 3209 C CA . ARG C 1 18 ? 32.903 24.003 -12.620 1.00 59.16 18 ARG C CA 1
ATOM 3210 C C . ARG C 1 18 ? 32.526 23.712 -11.152 1.00 57.30 18 ARG C C 1
ATOM 3211 O O . ARG C 1 18 ? 31.826 24.457 -10.557 1.00 56.93 18 ARG C O 1
ATOM 3219 N N . PRO C 1 19 ? 32.861 22.548 -10.593 1.00 57.36 19 PRO C N 1
ATOM 3220 C CA . PRO C 1 19 ? 32.644 22.335 -9.118 1.00 55.54 19 PRO C CA 1
ATOM 3221 C C . PRO C 1 19 ? 33.305 23.351 -8.187 1.00 55.27 19 PRO C C 1
ATOM 3222 O O . PRO C 1 19 ? 34.190 24.041 -8.578 1.00 55.23 19 PRO C O 1
ATOM 3226 N N . THR C 1 20 ? 32.880 23.421 -6.932 1.00 55.46 20 THR C N 1
ATOM 3227 C CA . THR C 1 20 ? 33.455 24.335 -5.975 1.00 54.19 20 THR C CA 1
ATOM 3228 C C . THR C 1 20 ? 33.785 23.501 -4.743 1.00 53.71 20 THR C C 1
ATOM 3229 O O . THR C 1 20 ? 34.209 23.981 -3.645 1.00 52.94 20 THR C O 1
ATOM 3233 N N . GLN C 1 21 ? 33.594 22.208 -4.907 1.00 53.18 21 GLN C N 1
ATOM 3234 C CA . GLN C 1 21 ? 34.040 21.354 -3.820 1.00 53.70 21 GLN C CA 1
ATOM 3235 C C . GLN C 1 21 ? 34.691 20.088 -4.381 1.00 54.46 21 GLN C C 1
ATOM 3236 O O . GLN C 1 21 ? 34.617 19.795 -5.592 1.00 54.62 21 GLN C O 1
ATOM 3242 N N . ILE C 1 22 ? 35.400 19.370 -3.530 1.00 55.96 22 ILE C N 1
ATOM 3243 C CA . ILE C 1 22 ? 36.154 18.164 -3.950 1.00 55.30 22 ILE C CA 1
ATOM 3244 C C . ILE C 1 22 ? 35.411 16.831 -3.860 1.00 55.99 22 ILE C C 1
ATOM 3245 O O . ILE C 1 22 ? 35.458 16.023 -4.807 1.00 57.08 22 ILE C O 1
ATOM 3250 N N . ALA C 1 23 ? 34.734 16.565 -2.729 1.00 55.89 23 ALA C N 1
ATOM 3251 C CA . ALA C 1 23 ? 33.962 15.290 -2.542 1.00 54.34 23 ALA C CA 1
ATOM 3252 C C . ALA C 1 23 ? 32.438 15.427 -2.285 1.00 54.06 23 ALA C C 1
ATOM 3253 O O . ALA C 1 23 ? 31.913 16.505 -1.899 1.00 53.95 23 ALA C O 1
ATOM 3255 N N . VAL C 1 24 ? 31.740 14.307 -2.479 1.00 53.15 24 VAL C N 1
ATOM 3256 C CA . VAL C 1 24 ? 30.311 14.212 -2.143 1.00 52.23 24 VAL C CA 1
ATOM 3257 C C . VAL C 1 24 ? 30.087 12.861 -1.574 1.00 51.78 24 VAL C C 1
ATOM 3258 O O . VAL C 1 24 ? 30.979 12.066 -1.620 1.00 53.49 24 VAL C O 1
ATOM 3262 N N . GLY C 1 25 ? 28.906 12.538 -1.090 1.00 51.33 25 GLY C N 1
ATOM 3263 C CA . GLY C 1 25 ? 28.730 11.167 -0.577 1.00 51.39 25 GLY C CA 1
ATOM 3264 C C . GLY C 1 25 ? 28.058 10.339 -1.652 1.00 50.81 25 GLY C C 1
ATOM 3265 O O . GLY C 1 25 ? 26.897 10.624 -1.989 1.00 50.58 25 GLY C O 1
ATOM 3266 N N . PHE C 1 26 ? 28.735 9.316 -2.187 1.00 50.82 26 PHE C N 1
ATOM 3267 C CA . PHE C 1 26 ? 28.105 8.602 -3.310 1.00 50.32 26 PHE C CA 1
ATOM 3268 C C . PHE C 1 26 ? 26.762 7.922 -2.932 1.00 51.07 26 PHE C C 1
ATOM 3269 O O . PHE C 1 26 ? 25.905 7.872 -3.811 1.00 49.86 26 PHE C O 1
ATOM 3277 N N . ARG C 1 27 ? 26.527 7.457 -1.670 1.00 50.12 27 ARG C N 1
ATOM 3278 C CA . ARG C 1 27 ? 25.184 6.903 -1.383 1.00 52.46 27 ARG C CA 1
ATOM 3279 C C . ARG C 1 27 ? 24.132 7.973 -1.675 1.00 51.82 27 ARG C C 1
ATOM 3280 O O . ARG C 1 27 ? 23.122 7.711 -2.249 1.00 51.70 27 ARG C O 1
ATOM 3288 N N . GLU C 1 28 ? 24.339 9.198 -1.216 1.00 53.21 28 GLU C N 1
ATOM 3289 C CA . GLU C 1 28 ? 23.323 10.210 -1.386 1.00 54.48 28 GLU C CA 1
ATOM 3290 C C . GLU C 1 28 ? 23.119 10.458 -2.878 1.00 54.53 28 GLU C C 1
ATOM 3291 O O . GLU C 1 28 ? 22.004 10.672 -3.311 1.00 55.56 28 GLU C O 1
ATOM 3297 N N . VAL C 1 29 ? 24.192 10.431 -3.683 1.00 53.81 29 VAL C N 1
ATOM 3298 C CA . VAL C 1 29 ? 24.018 10.491 -5.136 1.00 52.41 29 VAL C CA 1
ATOM 3299 C C . VAL C 1 29 ? 23.083 9.389 -5.697 1.00 52.65 29 VAL C C 1
ATOM 3300 O O . VAL C 1 29 ? 22.122 9.717 -6.410 1.00 52.70 29 VAL C O 1
ATOM 3304 N N . GLU C 1 30 ? 23.296 8.130 -5.298 1.00 51.81 30 GLU C N 1
ATOM 3305 C CA . GLU C 1 30 ? 22.483 7.005 -5.770 1.00 52.86 30 GLU C CA 1
ATOM 3306 C C . GLU C 1 30 ? 20.981 7.118 -5.410 1.00 54.28 30 GLU C C 1
ATOM 3307 O O . GLU C 1 30 ? 20.121 6.907 -6.278 1.00 53.44 30 GLU C O 1
ATOM 3313 N N . LEU C 1 31 ? 20.673 7.458 -4.139 1.00 55.24 31 LEU C N 1
ATOM 3314 C CA . LEU C 1 31 ? 19.319 7.856 -3.718 1.00 55.95 31 LEU C CA 1
ATOM 3315 C C . LEU C 1 31 ? 18.791 8.959 -4.592 1.00 56.60 31 LEU C C 1
ATOM 3316 O O . LEU C 1 31 ? 17.725 8.802 -5.189 1.00 57.43 31 LEU C O 1
ATOM 3321 N N . LYS C 1 32 ? 19.507 10.066 -4.750 1.00 56.79 32 LYS C N 1
ATOM 3322 C CA . LYS C 1 32 ? 18.954 11.034 -5.736 1.00 58.55 32 LYS C CA 1
ATOM 3323 C C . LYS C 1 32 ? 18.740 10.439 -7.144 1.00 60.22 32 LYS C C 1
ATOM 3324 O O . LYS C 1 32 ? 17.727 10.721 -7.802 1.00 60.86 32 LYS C O 1
ATOM 3330 N N . ARG C 1 33 ? 19.641 9.572 -7.590 1.00 61.15 33 ARG C N 1
ATOM 3331 C CA . ARG C 1 33 ? 19.396 8.908 -8.862 1.00 61.88 33 ARG C CA 1
ATOM 3332 C C . ARG C 1 33 ? 18.135 8.024 -8.829 1.00 63.17 33 ARG C C 1
ATOM 3333 O O . ARG C 1 33 ? 17.321 8.037 -9.748 1.00 62.61 33 ARG C O 1
ATOM 3341 N N . LYS C 1 34 ? 17.980 7.274 -7.755 1.00 64.53 34 LYS C N 1
ATOM 3342 C CA . LYS C 1 34 ? 16.926 6.321 -7.708 1.00 66.67 34 LYS C CA 1
ATOM 3343 C C . LYS C 1 34 ? 15.655 7.096 -7.892 1.00 67.32 34 LYS C C 1
ATOM 3344 O O . LYS C 1 34 ? 14.869 6.760 -8.740 1.00 67.57 34 LYS C O 1
ATOM 3350 N N . GLU C 1 35 ? 15.491 8.171 -7.144 1.00 69.08 35 GLU C N 1
ATOM 3351 C CA . GLU C 1 35 ? 14.340 9.060 -7.267 1.00 72.41 35 GLU C CA 1
ATOM 3352 C C . GLU C 1 35 ? 14.016 9.581 -8.672 1.00 73.36 35 GLU C C 1
ATOM 3353 O O . GLU C 1 35 ? 13.000 9.234 -9.235 1.00 73.41 35 GLU C O 1
ATOM 3359 N N . TRP C 1 36 ? 14.868 10.453 -9.199 1.00 74.94 36 TRP C N 1
ATOM 3360 C CA . TRP C 1 36 ? 14.771 10.924 -10.542 1.00 76.96 36 TRP C CA 1
ATOM 3361 C C . TRP C 1 36 ? 14.208 9.852 -11.475 1.00 78.89 36 TRP C C 1
ATOM 3362 O O . TRP C 1 36 ? 13.246 10.105 -12.209 1.00 79.30 36 TRP C O 1
ATOM 3373 N N . ARG C 1 37 ? 14.838 8.671 -11.460 1.00 80.86 37 ARG C N 1
ATOM 3374 C CA . ARG C 1 37 ? 14.443 7.506 -12.258 1.00 82.65 37 ARG C CA 1
ATOM 3375 C C . ARG C 1 37 ? 12.970 7.244 -12.088 1.00 84.57 37 ARG C C 1
ATOM 3376 O O . ARG C 1 37 ? 12.276 6.847 -13.029 1.00 85.29 37 ARG C O 1
ATOM 3384 N N . GLU C 1 38 ? 12.505 7.457 -10.870 1.00 86.47 38 GLU C N 1
ATOM 3385 C CA . GLU C 1 38 ? 11.164 7.088 -10.495 1.00 88.92 38 GLU C CA 1
ATOM 3386 C C . GLU C 1 38 ? 10.124 8.216 -10.580 1.00 89.70 38 GLU C C 1
ATOM 3387 O O . GLU C 1 38 ? 8.924 7.959 -10.500 1.00 89.86 38 GLU C O 1
ATOM 3393 N N . THR C 1 39 ? 10.548 9.460 -10.707 1.00 90.97 39 THR C N 1
ATOM 3394 C CA . THR C 1 39 ? 9.549 10.493 -10.982 1.00 92.72 39 THR C CA 1
ATOM 3395 C C . THR C 1 39 ? 9.114 10.481 -12.495 1.00 93.28 39 THR C C 1
ATOM 3396 O O . THR C 1 39 ? 9.916 10.115 -13.395 1.00 93.35 39 THR C O 1
ATOM 3400 N N . ARG C 1 40 ? 7.847 10.855 -12.749 1.00 93.68 40 ARG C N 1
ATOM 3401 C CA . ARG C 1 40 ? 7.275 11.040 -14.126 1.00 94.11 40 ARG C CA 1
ATOM 3402 C C . ARG C 1 40 ? 8.257 11.534 -15.247 1.00 94.13 40 ARG C C 1
ATOM 3403 O O . ARG C 1 40 ? 8.345 12.734 -15.568 1.00 93.65 40 ARG C O 1
ATOM 3405 N N . ASP C 1 46 ? 10.378 20.678 -20.309 1.00 91.31 46 ASP C N 1
ATOM 3406 C CA . ASP C 1 46 ? 9.068 21.355 -20.424 1.00 90.83 46 ASP C CA 1
ATOM 3407 C C . ASP C 1 46 ? 9.050 22.933 -20.599 1.00 90.30 46 ASP C C 1
ATOM 3408 O O . ASP C 1 46 ? 7.989 23.463 -21.020 1.00 90.19 46 ASP C O 1
ATOM 3410 N N . PHE C 1 47 ? 10.112 23.708 -20.230 1.00 88.86 47 PHE C N 1
ATOM 3411 C CA . PHE C 1 47 ? 11.170 23.445 -19.184 1.00 86.81 47 PHE C CA 1
ATOM 3412 C C . PHE C 1 47 ? 10.620 23.434 -17.716 1.00 85.21 47 PHE C C 1
ATOM 3413 O O . PHE C 1 47 ? 11.365 23.174 -16.747 1.00 84.61 47 PHE C O 1
ATOM 3421 N N . LEU C 1 48 ? 9.329 23.760 -17.566 1.00 83.20 48 LEU C N 1
ATOM 3422 C CA . LEU C 1 48 ? 8.616 23.780 -16.296 1.00 80.76 48 LEU C CA 1
ATOM 3423 C C . LEU C 1 48 ? 8.673 22.425 -15.636 1.00 79.57 48 LEU C C 1
ATOM 3424 O O . LEU C 1 48 ? 8.206 21.428 -16.219 1.00 80.58 48 LEU C O 1
ATOM 3429 N N . GLY C 1 49 ? 9.255 22.426 -14.425 1.00 77.26 49 GLY C N 1
ATOM 3430 C CA . GLY C 1 49 ? 9.362 21.287 -13.536 1.00 73.55 49 GLY C CA 1
ATOM 3431 C C . GLY C 1 49 ? 10.832 21.054 -13.250 1.00 71.93 49 GLY C C 1
ATOM 3432 O O . GLY C 1 49 ? 11.184 20.423 -12.250 1.00 72.01 49 GLY C O 1
ATOM 3433 N N . ASN C 1 50 ? 11.699 21.578 -14.115 1.00 69.85 50 ASN C N 1
ATOM 3434 C CA . ASN C 1 50 ? 13.100 21.205 -14.091 1.00 67.59 50 ASN C CA 1
ATOM 3435 C C . ASN C 1 50 ? 13.866 21.868 -13.017 1.00 66.04 50 ASN C C 1
ATOM 3436 O O . ASN C 1 50 ? 13.416 22.847 -12.447 1.00 67.09 50 ASN C O 1
ATOM 3441 N N . HIS C 1 51 ? 15.022 21.311 -12.715 1.00 64.30 51 HIS C N 1
ATOM 3442 C CA . HIS C 1 51 ? 15.786 21.698 -11.551 1.00 62.75 51 HIS C CA 1
ATOM 3443 C C . HIS C 1 51 ? 16.595 22.884 -11.941 1.00 61.11 51 HIS C C 1
ATOM 3444 O O . HIS C 1 51 ? 17.013 22.965 -13.106 1.00 63.20 51 HIS C O 1
ATOM 3451 N N . ILE C 1 52 ? 16.829 23.782 -10.988 1.00 57.74 52 ILE C N 1
ATOM 3452 C CA . ILE C 1 52 ? 17.573 24.971 -11.204 1.00 55.24 52 ILE C CA 1
ATOM 3453 C C . ILE C 1 52 ? 18.568 25.111 -10.114 1.00 53.36 52 ILE C C 1
ATOM 3454 O O . ILE C 1 52 ? 18.214 25.093 -8.952 1.00 53.58 52 ILE C O 1
ATOM 3459 N N . VAL C 1 53 ? 19.779 25.481 -10.463 1.00 52.44 53 VAL C N 1
ATOM 3460 C CA . VAL C 1 53 ? 20.886 25.372 -9.531 1.00 51.34 53 VAL C CA 1
ATOM 3461 C C . VAL C 1 53 ? 21.608 26.716 -9.472 1.00 51.25 53 VAL C C 1
ATOM 3462 O O . VAL C 1 53 ? 21.718 27.363 -10.480 1.00 50.78 53 VAL C O 1
ATOM 3466 N N . PRO C 1 54 ? 22.002 27.176 -8.287 1.00 51.28 54 PRO C N 1
ATOM 3467 C CA . PRO C 1 54 ? 22.796 28.410 -8.185 1.00 52.92 54 PRO C CA 1
ATOM 3468 C C . PRO C 1 54 ? 24.277 28.335 -8.638 1.00 55.83 54 PRO C C 1
ATOM 3469 O O . PRO C 1 54 ? 25.031 27.322 -8.352 1.00 57.13 54 PRO C O 1
ATOM 3473 N N . VAL C 1 55 ? 24.728 29.449 -9.242 1.00 57.10 55 VAL C N 1
ATOM 3474 C CA . VAL C 1 55 ? 25.956 29.505 -10.086 1.00 57.67 55 VAL C CA 1
ATOM 3475 C C . VAL C 1 55 ? 26.546 30.898 -9.982 1.00 58.53 55 VAL C C 1
ATOM 3476 O O . VAL C 1 55 ? 25.805 31.855 -9.897 1.00 58.99 55 VAL C O 1
ATOM 3480 N N . VAL C 1 56 ? 27.867 30.997 -9.944 1.00 58.68 56 VAL C N 1
ATOM 3481 C CA . VAL C 1 56 ? 28.591 32.251 -9.820 1.00 59.25 56 VAL C CA 1
ATOM 3482 C C . VAL C 1 56 ? 29.409 32.448 -11.092 1.00 59.68 56 VAL C C 1
ATOM 3483 O O . VAL C 1 56 ? 30.038 31.503 -11.555 1.00 59.75 56 VAL C O 1
ATOM 3487 N N . ALA C 1 57 ? 29.422 33.636 -11.695 1.00 60.63 57 ALA C N 1
ATOM 3488 C CA . ALA C 1 57 ? 30.250 33.763 -12.933 1.00 61.12 57 ALA C CA 1
ATOM 3489 C C . ALA C 1 57 ? 31.688 34.018 -12.567 1.00 61.34 57 ALA C C 1
ATOM 3490 O O . ALA C 1 57 ? 32.002 34.881 -11.732 1.00 60.51 57 ALA C O 1
ATOM 3492 N N . GLY C 1 58 ? 32.541 33.200 -13.156 1.00 62.32 58 GLY C N 1
ATOM 3493 C CA . GLY C 1 58 ? 33.933 33.229 -12.865 1.00 64.69 58 GLY C CA 1
ATOM 3494 C C . GLY C 1 58 ? 34.775 33.701 -14.018 1.00 67.82 58 GLY C C 1
ATOM 3495 O O . GLY C 1 58 ? 34.314 34.233 -15.059 1.00 68.28 58 GLY C O 1
ATOM 3496 N N . PRO C 1 59 ? 36.048 33.561 -13.827 1.00 70.00 59 PRO C N 1
ATOM 3497 C CA . PRO C 1 59 ? 36.984 33.966 -14.821 1.00 71.55 59 PRO C CA 1
ATOM 3498 C C . PRO C 1 59 ? 36.757 33.230 -16.151 1.00 73.05 59 PRO C C 1
ATOM 3499 O O . PRO C 1 59 ? 36.132 32.167 -16.181 1.00 72.77 59 PRO C O 1
ATOM 3503 N N . LYS C 1 60 ? 37.273 33.815 -17.236 1.00 75.21 60 LYS C N 1
ATOM 3504 C CA . LYS C 1 60 ? 36.938 33.445 -18.616 1.00 77.28 60 LYS C CA 1
ATOM 3505 C C . LYS C 1 60 ? 35.463 33.371 -18.591 1.00 78.41 60 LYS C C 1
ATOM 3506 O O . LYS C 1 60 ? 34.813 34.204 -17.912 1.00 79.60 60 LYS C O 1
ATOM 3512 N N . ASP C 1 61 ? 34.867 32.396 -19.252 1.00 79.02 61 ASP C N 1
ATOM 3513 C CA . ASP C 1 61 ? 33.411 32.457 -19.144 1.00 79.70 61 ASP C CA 1
ATOM 3514 C C . ASP C 1 61 ? 32.652 31.466 -18.215 1.00 78.16 61 ASP C C 1
ATOM 3515 O O . ASP C 1 61 ? 31.456 31.121 -18.376 1.00 78.86 61 ASP C O 1
ATOM 3520 N N . ARG C 1 62 ? 33.381 31.109 -17.172 1.00 75.15 62 ARG C N 1
ATOM 3521 C CA . ARG C 1 62 ? 33.089 29.911 -16.482 1.00 72.10 62 ARG C CA 1
ATOM 3522 C C . ARG C 1 62 ? 32.017 30.134 -15.401 1.00 68.71 62 ARG C C 1
ATOM 3523 O O . ARG C 1 62 ? 32.030 31.084 -14.686 1.00 68.23 62 ARG C O 1
ATOM 3531 N N . ALA C 1 63 ? 31.032 29.263 -15.398 1.00 65.63 63 ALA C N 1
ATOM 3532 C CA . ALA C 1 63 ? 30.021 29.152 -14.402 1.00 62.21 63 ALA C CA 1
ATOM 3533 C C . ALA C 1 63 ? 30.483 28.182 -13.298 1.00 62.00 63 ALA C C 1
ATOM 3534 O O . ALA C 1 63 ? 30.891 27.088 -13.578 1.00 61.35 63 ALA C O 1
ATOM 3536 N N . TYR C 1 64 ? 30.406 28.574 -12.028 1.00 61.80 64 TYR C N 1
ATOM 3537 C CA . TYR C 1 64 ? 30.812 27.725 -10.910 1.00 60.58 64 TYR C CA 1
ATOM 3538 C C . TYR C 1 64 ? 29.610 27.394 -10.040 1.00 60.35 64 TYR C C 1
ATOM 3539 O O . TYR C 1 64 ? 29.012 28.275 -9.459 1.00 61.49 64 TYR C O 1
ATOM 3548 N N . LEU C 1 65 ? 29.296 26.114 -9.933 1.00 59.61 65 LEU C N 1
ATOM 3549 C CA . LEU C 1 65 ? 28.151 25.640 -9.234 1.00 59.26 65 LEU C CA 1
ATOM 3550 C C . LEU C 1 65 ? 28.320 25.879 -7.769 1.00 59.93 65 LEU C C 1
ATOM 3551 O O . LEU C 1 65 ? 29.352 25.587 -7.142 1.00 59.00 65 LEU C O 1
ATOM 3556 N N . ILE C 1 66 ? 27.275 26.401 -7.187 1.00 60.82 66 ILE C N 1
ATOM 3557 C CA . ILE C 1 66 ? 27.463 26.891 -5.855 1.00 62.20 66 ILE C CA 1
ATOM 3558 C C . ILE C 1 66 ? 26.776 26.065 -4.832 1.00 63.13 66 ILE C C 1
ATOM 3559 O O . ILE C 1 66 ? 27.151 26.123 -3.696 1.00 65.91 66 ILE C O 1
ATOM 3564 N N . ASP C 1 67 ? 25.821 25.249 -5.203 1.00 61.92 67 ASP C N 1
ATOM 3565 C CA . ASP C 1 67 ? 25.372 24.253 -4.260 1.00 63.73 67 ASP C CA 1
ATOM 3566 C C . ASP C 1 67 ? 24.937 22.932 -5.019 1.00 61.53 67 ASP C C 1
ATOM 3567 O O . ASP C 1 67 ? 25.070 22.899 -6.193 1.00 62.50 67 ASP C O 1
ATOM 3572 N N . HIS C 1 68 ? 24.343 21.918 -4.405 1.00 57.86 68 HIS C N 1
ATOM 3573 C CA . HIS C 1 68 ? 23.646 20.886 -5.174 1.00 55.91 68 HIS C CA 1
ATOM 3574 C C . HIS C 1 68 ? 24.543 20.008 -6.107 1.00 54.23 68 HIS C C 1
ATOM 3575 O O . HIS C 1 68 ? 24.059 19.498 -7.181 1.00 54.21 68 HIS C O 1
ATOM 3582 N N . HIS C 1 69 ? 25.827 19.891 -5.755 1.00 50.96 69 HIS C N 1
ATOM 3583 C CA . HIS C 1 69 ? 26.715 18.863 -6.259 1.00 50.71 69 HIS C CA 1
ATOM 3584 C C . HIS C 1 69 ? 26.156 17.429 -6.231 1.00 50.17 69 HIS C C 1
ATOM 3585 O O . HIS C 1 69 ? 26.235 16.745 -7.265 1.00 51.07 69 HIS C O 1
ATOM 3592 N N . HIS C 1 70 ? 25.553 16.982 -5.112 1.00 47.40 70 HIS C N 1
ATOM 3593 C CA . HIS C 1 70 ? 24.889 15.691 -5.126 1.00 46.23 70 HIS C CA 1
ATOM 3594 C C . HIS C 1 70 ? 23.897 15.581 -6.259 1.00 46.87 70 HIS C C 1
ATOM 3595 O O . HIS C 1 70 ? 23.942 14.607 -6.998 1.00 46.80 70 HIS C O 1
ATOM 3602 N N . LEU C 1 71 ? 23.057 16.599 -6.442 1.00 47.26 71 LEU C N 1
ATOM 3603 C CA . LEU C 1 71 ? 22.078 16.536 -7.502 1.00 47.54 71 LEU C CA 1
ATOM 3604 C C . LEU C 1 71 ? 22.765 16.649 -8.810 1.00 48.61 71 LEU C C 1
ATOM 3605 O O . LEU C 1 71 ? 22.399 15.950 -9.746 1.00 49.12 71 LEU C O 1
ATOM 3610 N N . VAL C 1 72 ? 23.737 17.534 -8.942 1.00 48.33 72 VAL C N 1
ATOM 3611 C CA . VAL C 1 72 ? 24.232 17.705 -10.313 1.00 48.72 72 VAL C CA 1
ATOM 3612 C C . VAL C 1 72 ? 24.878 16.375 -10.820 1.00 49.21 72 VAL C C 1
ATOM 3613 O O . VAL C 1 72 ? 24.649 15.937 -11.940 1.00 49.50 72 VAL C O 1
ATOM 3617 N N . LEU C 1 73 ? 25.630 15.718 -9.965 1.00 48.75 73 LEU C N 1
ATOM 3618 C CA . LEU C 1 73 ? 26.244 14.487 -10.334 1.00 48.43 73 LEU C CA 1
ATOM 3619 C C . LEU C 1 73 ? 25.198 13.367 -10.570 1.00 48.34 73 LEU C C 1
ATOM 3620 O O . LEU C 1 73 ? 25.355 12.608 -11.512 1.00 47.19 73 LEU C O 1
ATOM 3625 N N . ALA C 1 74 ? 24.157 13.302 -9.736 1.00 47.16 74 ALA C N 1
ATOM 3626 C CA . ALA C 1 74 ? 23.121 12.364 -9.965 1.00 48.44 74 ALA C CA 1
ATOM 3627 C C . ALA C 1 74 ? 22.577 12.470 -11.418 1.00 50.33 74 ALA C C 1
ATOM 3628 O O . ALA C 1 74 ? 22.478 11.462 -12.195 1.00 49.77 74 ALA C O 1
ATOM 3630 N N . LEU C 1 75 ? 22.268 13.706 -11.769 1.00 51.19 75 LEU C N 1
ATOM 3631 C CA . LEU C 1 75 ? 21.645 14.069 -12.999 1.00 52.83 75 LEU C CA 1
ATOM 3632 C C . LEU C 1 75 ? 22.599 13.700 -14.123 1.00 54.49 75 LEU C C 1
ATOM 3633 O O . LEU C 1 75 ? 22.215 13.132 -15.175 1.00 55.89 75 LEU C O 1
ATOM 3638 N N . SER C 1 76 ? 23.861 14.043 -13.930 1.00 55.20 76 SER C N 1
ATOM 3639 C CA . SER C 1 76 ? 24.860 13.694 -14.922 1.00 55.71 76 SER C CA 1
ATOM 3640 C C . SER C 1 76 ? 25.009 12.154 -15.062 1.00 56.69 76 SER C C 1
ATOM 3641 O O . SER C 1 76 ? 25.033 11.634 -16.175 1.00 56.90 76 SER C O 1
ATOM 3644 N N . LYS C 1 77 ? 25.061 11.428 -13.945 1.00 56.05 77 LYS C N 1
ATOM 3645 C CA . LYS C 1 77 ? 25.161 9.998 -14.046 1.00 55.92 77 LYS C CA 1
ATOM 3646 C C . LYS C 1 77 ? 23.874 9.459 -14.677 1.00 55.02 77 LYS C C 1
ATOM 3647 O O . LYS C 1 77 ? 23.833 8.353 -15.167 1.00 53.62 77 LYS C O 1
ATOM 3653 N N . GLU C 1 78 ? 22.798 10.221 -14.690 1.00 55.48 78 GLU C N 1
ATOM 3654 C CA . GLU C 1 78 ? 21.611 9.597 -15.323 1.00 56.21 78 GLU C CA 1
ATOM 3655 C C . GLU C 1 78 ? 21.492 9.973 -16.784 1.00 56.50 78 GLU C C 1
ATOM 3656 O O . GLU C 1 78 ? 20.458 9.711 -17.394 1.00 56.29 78 GLU C O 1
ATOM 3662 N N . GLY C 1 79 ? 22.535 10.590 -17.338 1.00 56.37 79 GLY C N 1
ATOM 3663 C CA . GLY C 1 79 ? 22.556 10.800 -18.760 1.00 57.90 79 GLY C CA 1
ATOM 3664 C C . GLY C 1 79 ? 22.170 12.221 -19.128 1.00 60.02 79 GLY C C 1
ATOM 3665 O O . GLY C 1 79 ? 22.580 12.719 -20.198 1.00 59.88 79 GLY C O 1
ATOM 3666 N N . VAL C 1 80 ? 21.453 12.892 -18.208 1.00 59.96 80 VAL C N 1
ATOM 3667 C CA . VAL C 1 80 ? 20.928 14.218 -18.420 1.00 58.87 80 VAL C CA 1
ATOM 3668 C C . VAL C 1 80 ? 22.015 15.179 -18.839 1.00 60.91 80 VAL C C 1
ATOM 3669 O O . VAL C 1 80 ? 23.073 15.236 -18.207 1.00 61.09 80 VAL C O 1
ATOM 3673 N N . GLU C 1 81 ? 21.747 15.929 -19.915 1.00 62.00 81 GLU C N 1
ATOM 3674 C CA . GLU C 1 81 ? 22.793 16.705 -20.566 1.00 63.34 81 GLU C CA 1
ATOM 3675 C C . GLU C 1 81 ? 22.917 18.143 -20.050 1.00 62.07 81 GLU C C 1
ATOM 3676 O O . GLU C 1 81 ? 24.034 18.621 -19.894 1.00 62.90 81 GLU C O 1
ATOM 3682 N N . HIS C 1 82 ? 21.803 18.824 -19.781 1.00 59.87 82 HIS C N 1
ATOM 3683 C CA . HIS C 1 82 ? 21.864 20.166 -19.225 1.00 59.41 82 HIS C CA 1
ATOM 3684 C C . HIS C 1 82 ? 21.187 20.372 -17.846 1.00 58.32 82 HIS C C 1
ATOM 3685 O O . HIS C 1 82 ? 20.459 19.524 -17.353 1.00 57.15 82 HIS C O 1
ATOM 3692 N N . VAL C 1 83 ? 21.421 21.529 -17.238 1.00 57.07 83 VAL C N 1
ATOM 3693 C CA . VAL C 1 83 ? 20.637 21.935 -16.066 1.00 56.32 83 VAL C CA 1
ATOM 3694 C C . VAL C 1 83 ? 20.239 23.472 -16.070 1.00 56.98 83 VAL C C 1
ATOM 3695 O O . VAL C 1 83 ? 20.952 24.336 -16.623 1.00 57.97 83 VAL C O 1
ATOM 3699 N N . LEU C 1 84 ? 19.097 23.818 -15.496 1.00 56.47 84 LEU C N 1
ATOM 3700 C CA . LEU C 1 84 ? 18.733 25.213 -15.445 1.00 56.39 84 LEU C CA 1
ATOM 3701 C C . LEU C 1 84 ? 19.608 25.899 -14.387 1.00 58.51 84 LEU C C 1
ATOM 3702 O O . LEU C 1 84 ? 19.867 25.283 -13.312 1.00 59.27 84 LEU C O 1
ATOM 3707 N N . THR C 1 85 ? 20.112 27.110 -14.662 1.00 59.11 85 THR C N 1
ATOM 3708 C CA . THR C 1 85 ? 20.928 27.805 -13.638 1.00 61.85 85 THR C CA 1
ATOM 3709 C C . THR C 1 85 ? 20.468 29.235 -13.321 1.00 62.80 85 THR C C 1
ATOM 3710 O O . THR C 1 85 ? 19.610 29.801 -13.986 1.00 61.82 85 THR C O 1
ATOM 3714 N N . SER C 1 86 ? 21.082 29.838 -12.313 1.00 63.87 86 SER C N 1
ATOM 3715 C CA . SER C 1 86 ? 20.774 31.213 -12.017 1.00 65.24 86 SER C CA 1
ATOM 3716 C C . SER C 1 86 ? 21.979 31.945 -11.505 1.00 64.47 86 SER C C 1
ATOM 3717 O O . SER C 1 86 ? 22.451 31.674 -10.394 1.00 63.75 86 SER C O 1
ATOM 3720 N N . GLU C 1 87 ? 22.465 32.885 -12.311 1.00 63.71 87 GLU C N 1
ATOM 3721 C CA . GLU C 1 87 ? 23.664 33.582 -11.921 1.00 64.27 87 GLU C CA 1
ATOM 3722 C C . GLU C 1 87 ? 23.356 34.278 -10.641 1.00 61.83 87 GLU C C 1
ATOM 3723 O O . GLU C 1 87 ? 22.347 34.881 -10.579 1.00 64.10 87 GLU C O 1
ATOM 3729 N N . VAL C 1 88 ? 24.127 34.150 -9.594 1.00 59.60 88 VAL C N 1
ATOM 3730 C CA . VAL C 1 88 ? 23.753 34.886 -8.385 1.00 59.19 88 VAL C CA 1
ATOM 3731 C C . VAL C 1 88 ? 24.897 35.773 -7.957 1.00 61.35 88 VAL C C 1
ATOM 3732 O O . VAL C 1 88 ? 24.860 36.369 -6.854 1.00 63.02 88 VAL C O 1
ATOM 3736 N N . ALA C 1 89 ? 25.955 35.790 -8.762 1.00 60.24 89 ALA C N 1
ATOM 3737 C CA . ALA C 1 89 ? 27.066 36.610 -8.441 1.00 60.74 89 ALA C CA 1
ATOM 3738 C C . ALA C 1 89 ? 27.936 36.544 -9.658 1.00 62.41 89 ALA C C 1
ATOM 3739 O O . ALA C 1 89 ? 27.845 35.559 -10.405 1.00 64.27 89 ALA C O 1
ATOM 3741 N N . LYS C 1 90 ? 28.736 37.591 -9.870 1.00 62.89 90 LYS C N 1
ATOM 3742 C CA . LYS C 1 90 ? 29.517 37.788 -11.062 1.00 64.79 90 LYS C CA 1
ATOM 3743 C C . LYS C 1 90 ? 30.895 38.222 -10.600 1.00 65.28 90 LYS C C 1
ATOM 3744 O O . LYS C 1 90 ? 31.066 39.266 -10.016 1.00 65.31 90 LYS C O 1
ATOM 3750 N N . PHE C 1 91 ? 31.889 37.395 -10.823 1.00 66.95 91 PHE C N 1
ATOM 3751 C CA . PHE C 1 91 ? 33.223 37.800 -10.514 1.00 67.94 91 PHE C CA 1
ATOM 3752 C C . PHE C 1 91 ? 34.128 37.639 -11.759 1.00 69.90 91 PHE C C 1
ATOM 3753 O O . PHE C 1 91 ? 35.359 37.452 -11.624 1.00 70.59 91 PHE C O 1
ATOM 3761 N N . SER C 1 92 ? 33.549 37.745 -12.962 1.00 71.14 92 SER C N 1
ATOM 3762 C CA . SER C 1 92 ? 34.378 37.634 -14.205 1.00 72.63 92 SER C CA 1
ATOM 3763 C C . SER C 1 92 ? 35.419 38.707 -14.353 1.00 72.12 92 SER C C 1
ATOM 3764 O O . SER C 1 92 ? 36.458 38.456 -14.928 1.00 72.26 92 SER C O 1
ATOM 3767 N N . HIS C 1 93 ? 35.156 39.894 -13.823 1.00 71.99 93 HIS C N 1
ATOM 3768 C CA . HIS C 1 93 ? 36.200 40.908 -13.755 1.00 71.14 93 HIS C CA 1
ATOM 3769 C C . HIS C 1 93 ? 37.454 40.456 -12.979 1.00 71.94 93 HIS C C 1
ATOM 3770 O O . HIS C 1 93 ? 38.519 41.006 -13.170 1.00 72.26 93 HIS C O 1
ATOM 3777 N N . LEU C 1 94 ? 37.391 39.409 -12.156 1.00 72.30 94 LEU C N 1
ATOM 3778 C CA . LEU C 1 94 ? 38.611 39.067 -11.399 1.00 72.23 94 LEU C CA 1
ATOM 3779 C C . LEU C 1 94 ? 39.548 38.113 -12.116 1.00 72.72 94 LEU C C 1
ATOM 3780 O O . LEU C 1 94 ? 39.103 37.279 -12.898 1.00 73.59 94 LEU C O 1
ATOM 3785 N N . GLY C 1 95 ? 40.847 38.217 -11.842 1.00 72.87 95 GLY C N 1
ATOM 3786 C CA . GLY C 1 95 ? 41.787 37.185 -12.279 1.00 72.91 95 GLY C CA 1
ATOM 3787 C C . GLY C 1 95 ? 41.769 35.935 -11.392 1.00 74.24 95 GLY C C 1
ATOM 3788 O O . GLY C 1 95 ? 41.221 35.953 -10.245 1.00 74.50 95 GLY C O 1
ATOM 3789 N N . LYS C 1 96 ? 42.374 34.850 -11.897 1.00 74.07 96 LYS C N 1
ATOM 3790 C CA . LYS C 1 96 ? 42.338 33.571 -11.210 1.00 74.37 96 LYS C CA 1
ATOM 3791 C C . LYS C 1 96 ? 42.689 33.644 -9.740 1.00 72.94 96 LYS C C 1
ATOM 3792 O O . LYS C 1 96 ? 41.880 33.310 -8.888 1.00 72.67 96 LYS C O 1
ATOM 3798 N N . ASP C 1 97 ? 43.871 34.111 -9.415 1.00 71.70 97 ASP C N 1
ATOM 3799 C CA . ASP C 1 97 ? 44.220 34.114 -8.004 1.00 70.66 97 ASP C CA 1
ATOM 3800 C C . ASP C 1 97 ? 43.186 34.806 -7.155 1.00 67.81 97 ASP C C 1
ATOM 3801 O O . ASP C 1 97 ? 42.696 34.212 -6.171 1.00 66.97 97 ASP C O 1
ATOM 3806 N N . GLU C 1 98 ? 42.887 36.063 -7.509 1.00 65.62 98 GLU C N 1
ATOM 3807 C CA A GLU C 1 98 ? 41.908 36.804 -6.690 0.50 64.74 98 GLU C CA 1
ATOM 3808 C CA B GLU C 1 98 ? 41.888 36.855 -6.834 0.50 64.51 98 GLU C CA 1
ATOM 3809 C C . GLU C 1 98 ? 40.538 36.122 -6.649 1.00 63.68 98 GLU C C 1
ATOM 3810 O O . GLU C 1 98 ? 39.949 36.076 -5.565 1.00 63.12 98 GLU C O 1
ATOM 3821 N N . PHE C 1 99 ? 40.047 35.573 -7.755 1.00 62.05 99 PHE C N 1
ATOM 3822 C CA . PHE C 1 99 ? 38.749 34.935 -7.740 1.00 60.91 99 PHE C CA 1
ATOM 3823 C C . PHE C 1 99 ? 38.655 33.871 -6.668 1.00 61.44 99 PHE C C 1
ATOM 3824 O O . PHE C 1 99 ? 37.722 33.837 -5.816 1.00 60.91 99 PHE C O 1
ATOM 3832 N N . TRP C 1 100 ? 39.677 33.031 -6.680 1.00 61.35 100 TRP C N 1
ATOM 3833 C CA . TRP C 1 100 ? 39.732 31.950 -5.796 1.00 62.20 100 TRP C CA 1
ATOM 3834 C C . TRP C 1 100 ? 39.760 32.395 -4.385 1.00 62.88 100 TRP C C 1
ATOM 3835 O O . TRP C 1 100 ? 39.051 31.839 -3.544 1.00 64.21 100 TRP C O 1
ATOM 3846 N N . SER C 1 101 ? 40.553 33.409 -4.110 1.00 63.58 101 SER C N 1
ATOM 3847 C CA . SER C 1 101 ? 40.562 33.979 -2.793 1.00 65.27 101 SER C CA 1
ATOM 3848 C C . SER C 1 101 ? 39.212 34.594 -2.402 1.00 65.80 101 SER C C 1
ATOM 3849 O O . SER C 1 101 ? 38.726 34.432 -1.242 1.00 66.15 101 SER C O 1
ATOM 3852 N N . VAL C 1 102 ? 38.595 35.292 -3.345 1.00 64.85 102 VAL C N 1
ATOM 3853 C CA . VAL C 1 102 ? 37.324 35.863 -3.035 1.00 65.37 102 VAL C CA 1
ATOM 3854 C C . VAL C 1 102 ? 36.416 34.699 -2.676 1.00 66.60 102 VAL C C 1
ATOM 3855 O O . VAL C 1 102 ? 35.765 34.691 -1.606 1.00 67.25 102 VAL C O 1
ATOM 3867 N N . ASP C 1 104 ? 36.806 31.825 -1.377 1.00 70.45 104 ASP C N 1
ATOM 3868 C CA . ASP C 1 104 ? 36.941 31.296 -0.024 1.00 71.96 104 ASP C CA 1
ATOM 3869 C C . ASP C 1 104 ? 36.463 32.303 1.035 1.00 72.14 104 ASP C C 1
ATOM 3870 O O . ASP C 1 104 ? 35.675 31.936 1.928 1.00 73.50 104 ASP C O 1
ATOM 3875 N N . HIS C 1 105 ? 36.950 33.560 0.943 1.00 71.56 105 HIS C N 1
ATOM 3876 C CA A HIS C 1 105 ? 36.545 34.644 1.853 0.50 70.40 105 HIS C CA 1
ATOM 3877 C CA B HIS C 1 105 ? 36.515 34.663 1.838 0.50 70.43 105 HIS C CA 1
ATOM 3878 C C . HIS C 1 105 ? 35.009 34.598 2.006 1.00 69.61 105 HIS C C 1
ATOM 3879 O O . HIS C 1 105 ? 34.477 34.916 3.074 1.00 69.48 105 HIS C O 1
ATOM 3892 N N . ARG C 1 106 ? 34.318 34.156 0.955 1.00 67.88 106 ARG C N 1
ATOM 3893 C CA . ARG C 1 106 ? 32.854 34.033 1.025 1.00 67.13 106 ARG C CA 1
ATOM 3894 C C . ARG C 1 106 ? 32.253 32.635 1.307 1.00 66.11 106 ARG C C 1
ATOM 3895 O O . ARG C 1 106 ? 31.038 32.474 1.411 1.00 63.94 106 ARG C O 1
ATOM 3903 N N . ASN C 1 107 ? 33.124 31.638 1.442 1.00 66.39 107 ASN C N 1
ATOM 3904 C CA . ASN C 1 107 ? 32.741 30.232 1.620 1.00 66.11 107 ASN C CA 1
ATOM 3905 C C . ASN C 1 107 ? 31.868 29.745 0.523 1.00 64.56 107 ASN C C 1
ATOM 3906 O O . ASN C 1 107 ? 30.855 29.051 0.770 1.00 64.64 107 ASN C O 1
ATOM 3911 N N . LEU C 1 108 ? 32.215 30.135 -0.682 1.00 62.18 108 LEU C N 1
ATOM 3912 C CA . LEU C 1 108 ? 31.546 29.497 -1.786 1.00 62.38 108 LEU C CA 1
ATOM 3913 C C . LEU C 1 108 ? 32.278 28.237 -2.222 1.00 61.99 108 LEU C C 1
ATOM 3914 O O . LEU C 1 108 ? 31.837 27.539 -3.125 1.00 62.47 108 LEU C O 1
ATOM 3919 N N . ILE C 1 109 ? 33.413 27.957 -1.584 1.00 61.12 109 ILE C N 1
ATOM 3920 C CA . ILE C 1 109 ? 34.182 26.792 -1.936 1.00 59.87 109 ILE C CA 1
ATOM 3921 C C . ILE C 1 109 ? 34.330 25.901 -0.724 1.00 59.22 109 ILE C C 1
ATOM 3922 O O . ILE C 1 109 ? 34.059 26.341 0.388 1.00 60.10 109 ILE C O 1
ATOM 3927 N N . TYR C 1 110 ? 34.668 24.633 -0.950 1.00 57.35 110 TYR C N 1
ATOM 3928 C CA . TYR C 1 110 ? 34.874 23.682 0.127 1.00 55.50 110 TYR C CA 1
ATOM 3929 C C . TYR C 1 110 ? 35.959 22.672 -0.320 1.00 55.50 110 TYR C C 1
ATOM 3930 O O . TYR C 1 110 ? 35.677 21.620 -0.914 1.00 54.61 110 TYR C O 1
ATOM 3939 N N . PRO C 1 111 ? 37.216 23.019 -0.139 1.00 56.32 111 PRO C N 1
ATOM 3940 C CA . PRO C 1 111 ? 38.155 22.075 -0.743 1.00 58.00 111 PRO C CA 1
ATOM 3941 C C . PRO C 1 111 ? 38.671 21.152 0.344 1.00 59.35 111 PRO C C 1
ATOM 3942 O O . PRO C 1 111 ? 39.754 21.385 0.873 1.00 60.95 111 PRO C O 1
ATOM 3946 N N . PHE C 1 112 ? 37.848 20.198 0.750 1.00 58.86 112 PHE C N 1
ATOM 3947 C CA . PHE C 1 112 ? 38.309 19.141 1.590 1.00 58.49 112 PHE C CA 1
ATOM 3948 C C . PHE C 1 112 ? 38.125 17.859 0.818 1.00 59.58 112 PHE C C 1
ATOM 3949 O O . PHE C 1 112 ? 37.211 17.759 0.027 1.00 60.11 112 PHE C O 1
ATOM 3957 N N . ASP C 1 113 ? 39.059 16.919 0.961 1.00 60.46 113 ASP C N 1
ATOM 3958 C CA . ASP C 1 113 ? 38.984 15.713 0.183 1.00 60.38 113 ASP C CA 1
ATOM 3959 C C . ASP C 1 113 ? 38.172 14.676 0.889 1.00 60.48 113 ASP C C 1
ATOM 3960 O O . ASP C 1 113 ? 37.864 14.790 2.071 1.00 60.89 113 ASP C O 1
ATOM 3965 N N . ALA C 1 114 ? 37.841 13.641 0.144 1.00 60.93 114 ALA C N 1
ATOM 3966 C CA . ALA C 1 114 ? 37.227 12.453 0.686 1.00 61.10 114 ALA C CA 1
ATOM 3967 C C . ALA C 1 114 ? 37.667 12.073 2.106 1.00 61.44 114 ALA C C 1
ATOM 3968 O O . ALA C 1 114 ? 36.844 11.590 2.821 1.00 61.34 114 ALA C O 1
ATOM 3970 N N . GLN C 1 115 ? 38.917 12.273 2.540 1.00 61.95 115 GLN C N 1
ATOM 3971 C CA . GLN C 1 115 ? 39.185 11.935 3.960 1.00 63.70 115 GLN C CA 1
ATOM 3972 C C . GLN C 1 115 ? 39.166 13.081 4.920 1.00 63.15 115 GLN C C 1
ATOM 3973 O O . GLN C 1 115 ? 39.674 13.003 6.031 1.00 62.27 115 GLN C O 1
ATOM 3979 N N . GLY C 1 116 ? 38.514 14.153 4.446 1.00 63.78 116 GLY C N 1
ATOM 3980 C CA . GLY C 1 116 ? 38.323 15.403 5.154 1.00 62.63 116 GLY C CA 1
ATOM 3981 C C . GLY C 1 116 ? 39.464 16.367 5.274 1.00 63.39 116 GLY C C 1
ATOM 3982 O O . GLY C 1 116 ? 39.444 17.196 6.175 1.00 63.59 116 GLY C O 1
ATOM 3983 N N . LEU C 1 117 ? 40.450 16.317 4.377 1.00 64.54 117 LEU C N 1
ATOM 3984 C CA . LEU C 1 117 ? 41.612 17.203 4.516 1.00 64.73 117 LEU C CA 1
ATOM 3985 C C . LEU C 1 117 ? 41.600 18.334 3.534 1.00 64.66 117 LEU C C 1
ATOM 3986 O O . LEU C 1 117 ? 41.209 18.167 2.373 1.00 64.80 117 LEU C O 1
ATOM 3991 N N . ARG C 1 118 ? 42.070 19.478 4.019 1.00 64.30 118 ARG C N 1
ATOM 3992 C CA . ARG C 1 118 ? 42.066 20.738 3.313 1.00 64.10 118 ARG C CA 1
ATOM 3993 C C . ARG C 1 118 ? 42.995 20.650 2.164 1.00 64.81 118 ARG C C 1
ATOM 3994 O O . ARG C 1 118 ? 44.007 20.076 2.285 1.00 65.29 118 ARG C O 1
ATOM 4002 N N . ARG C 1 119 ? 42.645 21.216 1.041 1.00 66.41 119 ARG C N 1
ATOM 4003 C CA . ARG C 1 119 ? 43.493 21.218 -0.102 1.00 68.01 119 ARG C CA 1
ATOM 4004 C C . ARG C 1 119 ? 43.465 22.591 -0.726 1.00 69.95 119 ARG C C 1
ATOM 4005 O O . ARG C 1 119 ? 42.804 23.527 -0.236 1.00 71.08 119 ARG C O 1
ATOM 4013 N N . GLN C 1 120 ? 44.179 22.732 -1.815 1.00 71.85 120 GLN C N 1
ATOM 4014 C CA . GLN C 1 120 ? 44.351 24.034 -2.384 1.00 74.49 120 GLN C CA 1
ATOM 4015 C C . GLN C 1 120 ? 43.357 24.168 -3.503 1.00 74.91 120 GLN C C 1
ATOM 4016 O O . GLN C 1 120 ? 43.095 23.179 -4.214 1.00 75.70 120 GLN C O 1
ATOM 4022 N N . SER C 1 121 ? 42.809 25.368 -3.660 1.00 74.81 121 SER C N 1
ATOM 4023 C CA . SER C 1 121 ? 41.923 25.700 -4.788 1.00 76.16 121 SER C CA 1
ATOM 4024 C C . SER C 1 121 ? 42.287 24.916 -6.060 1.00 75.94 121 SER C C 1
ATOM 4025 O O . SER C 1 121 ? 41.412 24.430 -6.816 1.00 76.53 121 SER C O 1
ATOM 4028 N N . GLY C 1 122 ? 43.598 24.802 -6.283 1.00 75.15 122 GLY C N 1
ATOM 4029 C CA . GLY C 1 122 ? 44.140 24.079 -7.411 1.00 73.04 122 GLY C CA 1
ATOM 4030 C C . GLY C 1 122 ? 43.676 22.636 -7.480 1.00 72.22 122 GLY C C 1
ATOM 4031 O O . GLY C 1 122 ? 43.671 22.051 -8.579 1.00 72.43 122 GLY C O 1
ATOM 4032 N N . ASP C 1 123 ? 43.308 22.031 -6.334 1.00 70.37 123 ASP C N 1
ATOM 4033 C CA . ASP C 1 123 ? 42.906 20.603 -6.320 1.00 68.26 123 ASP C CA 1
ATOM 4034 C C . ASP C 1 123 ? 41.408 20.358 -6.554 1.00 66.80 123 ASP C C 1
ATOM 4035 O O . ASP C 1 123 ? 40.960 19.216 -6.522 1.00 66.80 123 ASP C O 1
ATOM 4040 N N . ILE C 1 124 ? 40.639 21.427 -6.783 1.00 64.29 124 ILE C N 1
ATOM 4041 C CA . ILE C 1 124 ? 39.227 21.309 -6.985 1.00 62.21 124 ILE C CA 1
ATOM 4042 C C . ILE C 1 124 ? 38.922 20.770 -8.365 1.00 61.75 124 ILE C C 1
ATOM 4043 O O . ILE C 1 124 ? 39.281 21.303 -9.367 1.00 60.56 124 ILE C O 1
ATOM 4048 N N . PRO C 1 125 ? 38.211 19.684 -8.420 1.00 62.60 125 PRO C N 1
ATOM 4049 C CA . PRO C 1 125 ? 37.980 19.214 -9.747 1.00 63.87 125 PRO C CA 1
ATOM 4050 C C . PRO C 1 125 ? 37.349 20.275 -10.672 1.00 64.83 125 PRO C C 1
ATOM 4051 O O . PRO C 1 125 ? 36.705 21.215 -10.187 1.00 65.83 125 PRO C O 1
ATOM 4055 N N . LYS C 1 126 ? 37.457 20.031 -11.976 1.00 65.24 126 LYS C N 1
ATOM 4056 C CA . LYS C 1 126 ? 36.858 20.826 -13.045 1.00 66.19 126 LYS C CA 1
ATOM 4057 C C . LYS C 1 126 ? 35.670 20.151 -13.770 1.00 65.25 126 LYS C C 1
ATOM 4058 O O . LYS C 1 126 ? 34.953 20.856 -14.503 1.00 65.99 126 LYS C O 1
ATOM 4064 N N . ASN C 1 127 ? 35.460 18.839 -13.626 1.00 63.18 127 ASN C N 1
ATOM 4065 C CA . ASN C 1 127 ? 34.150 18.261 -13.956 1.00 63.72 127 ASN C CA 1
ATOM 4066 C C . ASN C 1 127 ? 33.481 17.753 -12.732 1.00 62.94 127 ASN C C 1
ATOM 4067 O O . ASN C 1 127 ? 34.147 17.305 -11.820 1.00 64.23 127 ASN C O 1
ATOM 4072 N N . ILE C 1 128 ? 32.162 17.754 -12.761 1.00 60.94 128 ILE C N 1
ATOM 4073 C CA . ILE C 1 128 ? 31.372 17.045 -11.853 1.00 60.23 128 ILE C CA 1
ATOM 4074 C C . ILE C 1 128 ? 31.803 15.604 -11.742 1.00 60.82 128 ILE C C 1
ATOM 4075 O O . ILE C 1 128 ? 31.798 15.024 -10.636 1.00 62.12 128 ILE C O 1
ATOM 4080 N N . HIS C 1 129 ? 32.212 15.014 -12.851 1.00 60.94 129 HIS C N 1
ATOM 4081 C CA . HIS C 1 129 ? 32.601 13.611 -12.858 1.00 60.83 129 HIS C CA 1
ATOM 4082 C C . HIS C 1 129 ? 33.813 13.231 -12.125 1.00 59.45 129 HIS C C 1
ATOM 4083 O O . HIS C 1 129 ? 33.968 12.100 -11.891 1.00 59.81 129 HIS C O 1
ATOM 4090 N N . ASP C 1 130 ? 34.634 14.184 -11.725 1.00 59.48 130 ASP C N 1
ATOM 4091 C CA . ASP C 1 130 ? 35.825 13.933 -10.944 1.00 59.88 130 ASP C CA 1
ATOM 4092 C C . ASP C 1 130 ? 35.650 14.174 -9.427 1.00 59.11 130 ASP C C 1
ATOM 4093 O O . ASP C 1 130 ? 36.628 14.329 -8.674 1.00 57.97 130 ASP C O 1
ATOM 4098 N N . LEU C 1 131 ? 34.417 14.232 -8.959 1.00 58.63 131 LEU C N 1
ATOM 4099 C CA . LEU C 1 131 ? 34.210 14.295 -7.531 1.00 58.88 131 LEU C CA 1
ATOM 4100 C C . LEU C 1 131 ? 34.595 12.950 -6.866 1.00 59.44 131 LEU C C 1
ATOM 4101 O O . LEU C 1 131 ? 34.268 11.857 -7.363 1.00 59.07 131 LEU C O 1
ATOM 4106 N N . GLU C 1 132 ? 35.322 13.061 -5.758 1.00 59.27 132 GLU C N 1
ATOM 4107 C CA . GLU C 1 132 ? 35.614 11.956 -4.897 1.00 59.53 132 GLU C CA 1
ATOM 4108 C C . GLU C 1 132 ? 34.388 11.579 -4.058 1.00 58.35 132 GLU C C 1
ATOM 4109 O O . GLU C 1 132 ? 33.501 12.405 -3.799 1.00 59.94 132 GLU C O 1
ATOM 4115 N N . ASP C 1 133 ? 34.380 10.355 -3.565 1.00 57.50 133 ASP C N 1
ATOM 4116 C CA . ASP C 1 133 ? 33.412 9.858 -2.599 1.00 55.36 133 ASP C CA 1
ATOM 4117 C C . ASP C 1 133 ? 33.854 10.121 -1.198 1.00 53.75 133 ASP C C 1
ATOM 4118 O O . ASP C 1 133 ? 34.828 9.533 -0.772 1.00 56.12 133 ASP C O 1
ATOM 4123 N N . ASP C 1 134 ? 33.125 10.892 -0.423 1.00 50.82 134 ASP C N 1
ATOM 4124 C CA . ASP C 1 134 ? 33.432 10.919 0.985 1.00 49.60 134 ASP C CA 1
ATOM 4125 C C . ASP C 1 134 ? 32.367 10.144 1.719 1.00 48.35 134 ASP C C 1
ATOM 4126 O O . ASP C 1 134 ? 31.249 10.594 1.867 1.00 48.06 134 ASP C O 1
ATOM 4131 N N . PRO C 1 135 ? 32.710 8.939 2.173 1.00 48.05 135 PRO C N 1
ATOM 4132 C CA . PRO C 1 135 ? 31.609 8.100 2.684 1.00 46.39 135 PRO C CA 1
ATOM 4133 C C . PRO C 1 135 ? 31.071 8.642 3.973 1.00 45.52 135 PRO C C 1
ATOM 4134 O O . PRO C 1 135 ? 29.916 8.314 4.307 1.00 46.65 135 PRO C O 1
ATOM 4138 N N . PHE C 1 136 ? 31.825 9.458 4.719 1.00 44.50 136 PHE C N 1
ATOM 4139 C CA . PHE C 1 136 ? 31.221 9.927 5.977 1.00 43.64 136 PHE C CA 1
ATOM 4140 C C . PHE C 1 136 ? 30.243 11.029 5.678 1.00 44.18 136 PHE C C 1
ATOM 4141 O O . PHE C 1 136 ? 29.337 11.290 6.504 1.00 44.03 136 PHE C O 1
ATOM 4149 N N . ARG C 1 137 ? 30.361 11.640 4.493 1.00 42.03 137 ARG C N 1
ATOM 4150 C CA . ARG C 1 137 ? 29.412 12.606 4.108 1.00 42.97 137 ARG C CA 1
ATOM 4151 C C . ARG C 1 137 ? 28.059 11.875 3.861 1.00 44.50 137 ARG C C 1
ATOM 4152 O O . ARG C 1 137 ? 26.971 12.357 4.252 1.00 45.34 137 ARG C O 1
ATOM 4160 N N . SER C 1 138 ? 28.105 10.704 3.239 1.00 44.23 138 SER C N 1
ATOM 4161 C CA . SER C 1 138 ? 26.914 9.871 3.103 1.00 44.69 138 SER C CA 1
ATOM 4162 C C . SER C 1 138 ? 26.353 9.512 4.431 1.00 45.18 138 SER C C 1
ATOM 4163 O O . SER C 1 138 ? 25.145 9.595 4.639 1.00 46.45 138 SER C O 1
ATOM 4166 N N . LEU C 1 139 ? 27.193 9.095 5.363 1.00 45.96 139 LEU C N 1
ATOM 4167 C CA . LEU C 1 139 ? 26.649 8.787 6.696 1.00 46.50 139 LEU C CA 1
ATOM 4168 C C . LEU C 1 139 ? 25.975 10.023 7.283 1.00 47.38 139 LEU C C 1
ATOM 4169 O O . LEU C 1 139 ? 24.909 9.906 7.946 1.00 48.29 139 LEU C O 1
ATOM 4174 N N . ALA C 1 140 ? 26.565 11.211 7.064 1.00 44.79 140 ALA C N 1
ATOM 4175 C CA . ALA C 1 140 ? 25.973 12.366 7.705 1.00 43.00 140 ALA C CA 1
ATOM 4176 C C . ALA C 1 140 ? 24.622 12.629 7.105 1.00 43.24 140 ALA C C 1
ATOM 4177 O O . ALA C 1 140 ? 23.717 12.922 7.869 1.00 44.23 140 ALA C O 1
ATOM 4179 N N . GLY C 1 141 ? 24.464 12.505 5.765 1.00 41.56 141 GLY C N 1
ATOM 4180 C CA . GLY C 1 141 ? 23.198 12.787 5.137 1.00 39.86 141 GLY C CA 1
ATOM 4181 C C . GLY C 1 141 ? 22.213 11.809 5.767 1.00 41.30 141 GLY C C 1
ATOM 4182 O O . GLY C 1 141 ? 21.029 12.154 6.158 1.00 42.27 141 GLY C O 1
ATOM 4183 N N . ALA C 1 142 ? 22.658 10.562 5.900 1.00 40.73 142 ALA C N 1
ATOM 4184 C CA . ALA C 1 142 ? 21.655 9.568 6.234 1.00 40.96 142 ALA C CA 1
ATOM 4185 C C . ALA C 1 142 ? 21.229 9.887 7.657 1.00 40.71 142 ALA C C 1
ATOM 4186 O O . ALA C 1 142 ? 20.122 9.629 8.036 1.00 40.09 142 ALA C O 1
ATOM 4188 N N . LEU C 1 143 ? 22.114 10.497 8.430 1.00 41.07 143 LEU C N 1
ATOM 4189 C CA . LEU C 1 143 ? 21.837 10.614 9.830 1.00 42.54 143 LEU C CA 1
ATOM 4190 C C . LEU C 1 143 ? 20.828 11.715 9.851 1.00 44.29 143 LEU C C 1
ATOM 4191 O O . LEU C 1 143 ? 20.005 11.727 10.739 1.00 44.67 143 LEU C O 1
ATOM 4196 N N . ARG C 1 144 ? 20.913 12.666 8.908 1.00 45.25 144 ARG C N 1
ATOM 4197 C CA . ARG C 1 144 ? 20.004 13.793 9.019 1.00 47.99 144 ARG C CA 1
ATOM 4198 C C . ARG C 1 144 ? 18.599 13.328 8.704 1.00 49.91 144 ARG C C 1
ATOM 4199 O O . ARG C 1 144 ? 17.689 13.635 9.401 1.00 49.64 144 ARG C O 1
ATOM 4215 N N . ALA C 1 146 ? 17.391 10.416 9.057 1.00 51.71 146 ALA C N 1
ATOM 4216 C CA . ALA C 1 146 ? 16.833 9.630 10.140 1.00 50.43 146 ALA C CA 1
ATOM 4217 C C . ALA C 1 146 ? 16.445 10.539 11.361 1.00 51.57 146 ALA C C 1
ATOM 4218 O O . ALA C 1 146 ? 15.959 10.089 12.407 1.00 50.97 146 ALA C O 1
ATOM 4220 N N . GLY C 1 147 ? 16.663 11.843 11.247 1.00 51.24 147 GLY C N 1
ATOM 4221 C CA . GLY C 1 147 ? 16.279 12.669 12.315 1.00 51.47 147 GLY C CA 1
ATOM 4222 C C . GLY C 1 147 ? 17.319 12.672 13.397 1.00 52.32 147 GLY C C 1
ATOM 4223 O O . GLY C 1 147 ? 16.989 12.892 14.541 1.00 54.86 147 GLY C O 1
ATOM 4224 N N . GLY C 1 148 ? 18.581 12.444 13.080 1.00 50.80 148 GLY C N 1
ATOM 4225 C CA . GLY C 1 148 ? 19.584 12.638 14.087 1.00 48.47 148 GLY C CA 1
ATOM 4226 C C . GLY C 1 148 ? 20.040 14.073 14.301 1.00 48.86 148 GLY C C 1
ATOM 4227 O O . GLY C 1 148 ? 20.642 14.360 15.359 1.00 47.65 148 GLY C O 1
ATOM 4228 N N . TYR C 1 149 ? 19.814 14.977 13.327 1.00 46.65 149 TYR C N 1
ATOM 4229 C CA . TYR C 1 149 ? 20.042 16.404 13.628 1.00 46.21 149 TYR C CA 1
ATOM 4230 C C . TYR C 1 149 ? 19.254 17.275 12.662 1.00 45.77 149 TYR C C 1
ATOM 4231 O O . TYR C 1 149 ? 18.740 16.714 11.720 1.00 46.88 149 TYR C O 1
ATOM 4240 N N . ALA C 1 150 ? 19.190 18.590 12.853 1.00 44.35 150 ALA C N 1
ATOM 4241 C CA . ALA C 1 150 ? 18.362 19.468 12.034 1.00 44.99 150 ALA C CA 1
ATOM 4242 C C . ALA C 1 150 ? 19.105 20.067 10.897 1.00 47.11 150 ALA C C 1
ATOM 4243 O O . ALA C 1 150 ? 20.210 20.517 11.116 1.00 47.78 150 ALA C O 1
ATOM 4245 N N . LYS C 1 151 ? 18.476 20.203 9.713 1.00 49.55 151 LYS C N 1
ATOM 4246 C CA . LYS C 1 151 ? 18.916 21.186 8.677 1.00 52.28 151 LYS C CA 1
ATOM 4247 C C . LYS C 1 151 ? 19.015 22.577 9.217 1.00 51.37 151 LYS C C 1
ATOM 4248 O O . LYS C 1 151 ? 18.322 22.890 10.077 1.00 52.87 151 LYS C O 1
ATOM 4254 N N . VAL C 1 152 ? 19.821 23.452 8.663 1.00 52.51 152 VAL C N 1
ATOM 4255 C CA . VAL C 1 152 ? 20.225 24.647 9.381 1.00 53.37 152 VAL C CA 1
ATOM 4256 C C . VAL C 1 152 ? 20.871 25.417 8.268 1.00 55.98 152 VAL C C 1
ATOM 4257 O O . VAL C 1 152 ? 21.236 24.786 7.305 1.00 56.32 152 VAL C O 1
ATOM 4261 N N . ILE C 1 153 ? 20.947 26.754 8.305 1.00 58.75 153 ILE C N 1
ATOM 4262 C CA . ILE C 1 153 ? 21.463 27.464 7.132 1.00 61.83 153 ILE C CA 1
ATOM 4263 C C . ILE C 1 153 ? 22.970 27.624 7.005 1.00 62.90 153 ILE C C 1
ATOM 4264 O O . ILE C 1 153 ? 23.415 28.050 5.936 1.00 65.20 153 ILE C O 1
ATOM 4269 N N . ILE C 1 154 ? 23.740 27.367 8.069 1.00 62.56 154 ILE C N 1
ATOM 4270 C CA . ILE C 1 154 ? 25.194 27.273 7.985 1.00 62.31 154 ILE C CA 1
ATOM 4271 C C . ILE C 1 154 ? 25.549 26.562 6.648 1.00 61.16 154 ILE C C 1
ATOM 4272 O O . ILE C 1 154 ? 25.079 25.492 6.341 1.00 60.82 154 ILE C O 1
ATOM 4277 N N . PRO C 1 155 ? 26.367 27.171 5.831 1.00 61.00 155 PRO C N 1
ATOM 4278 C CA . PRO C 1 155 ? 26.960 26.355 4.717 1.00 59.75 155 PRO C CA 1
ATOM 4279 C C . PRO C 1 155 ? 27.673 25.111 5.272 1.00 57.46 155 PRO C C 1
ATOM 4280 O O . PRO C 1 155 ? 28.315 25.241 6.293 1.00 56.72 155 PRO C O 1
ATOM 4284 N N . PHE C 1 156 ? 27.575 23.930 4.625 1.00 55.28 156 PHE C N 1
ATOM 4285 C CA . PHE C 1 156 ? 28.496 22.815 4.921 1.00 52.73 156 PHE C CA 1
ATOM 4286 C C . PHE C 1 156 ? 28.247 22.162 6.278 1.00 51.52 156 PHE C C 1
ATOM 4287 O O . PHE C 1 156 ? 29.006 21.425 6.794 1.00 50.82 156 PHE C O 1
ATOM 4295 N N . SER C 1 157 ? 27.125 22.433 6.848 1.00 52.09 157 SER C N 1
ATOM 4296 C CA . SER C 1 157 ? 26.650 21.734 8.020 1.00 52.99 157 SER C CA 1
ATOM 4297 C C . SER C 1 157 ? 26.947 20.218 7.931 1.00 52.88 157 SER C C 1
ATOM 4298 O O . SER C 1 157 ? 27.500 19.610 8.861 1.00 52.77 157 SER C O 1
ATOM 4301 N N . GLU C 1 158 ? 26.599 19.606 6.812 1.00 53.18 158 GLU C N 1
ATOM 4302 C CA . GLU C 1 158 ? 26.696 18.171 6.744 1.00 53.77 158 GLU C CA 1
ATOM 4303 C C . GLU C 1 158 ? 28.151 17.692 6.804 1.00 52.44 158 GLU C C 1
ATOM 4304 O O . GLU C 1 158 ? 28.493 16.714 7.455 1.00 52.60 158 GLU C O 1
ATOM 4310 N N . PHE C 1 159 ? 29.025 18.440 6.167 1.00 51.76 159 PHE C N 1
ATOM 4311 C CA . PHE C 1 159 ? 30.421 18.083 6.179 1.00 50.34 159 PHE C CA 1
ATOM 4312 C C . PHE C 1 159 ? 30.977 18.242 7.545 1.00 49.78 159 PHE C C 1
ATOM 4313 O O . PHE C 1 159 ? 31.837 17.525 7.834 1.00 52.17 159 PHE C O 1
ATOM 4321 N N . GLY C 1 160 ? 30.466 19.150 8.388 1.00 48.03 160 GLY C N 1
ATOM 4322 C CA . GLY C 1 160 ? 30.954 19.362 9.722 1.00 43.94 160 GLY C CA 1
ATOM 4323 C C . GLY C 1 160 ? 30.618 18.140 10.499 1.00 45.55 160 GLY C C 1
ATOM 4324 O O . GLY C 1 160 ? 31.454 17.690 11.238 1.00 47.23 160 GLY C O 1
ATOM 4325 N N . TRP C 1 161 ? 29.385 17.616 10.367 1.00 45.17 161 TRP C N 1
ATOM 4326 C CA . TRP C 1 161 ? 28.965 16.329 10.907 1.00 44.26 161 TRP C CA 1
ATOM 4327 C C . TRP C 1 161 ? 29.808 15.120 10.382 1.00 45.09 161 TRP C C 1
ATOM 4328 O O . TRP C 1 161 ? 30.082 14.152 11.161 1.00 43.97 161 TRP C O 1
ATOM 4339 N N . ALA C 1 162 ? 30.150 15.139 9.087 1.00 45.19 162 ALA C N 1
ATOM 4340 C CA . ALA C 1 162 ? 30.923 14.033 8.505 1.00 46.45 162 ALA C CA 1
ATOM 4341 C C . ALA C 1 162 ? 32.266 13.956 9.241 1.00 47.34 162 ALA C C 1
ATOM 4342 O O . ALA C 1 162 ? 32.713 12.861 9.630 1.00 49.46 162 ALA C O 1
ATOM 4344 N N . ASP C 1 163 ? 32.887 15.103 9.465 1.00 47.01 163 ASP C N 1
ATOM 4345 C CA . ASP C 1 163 ? 34.090 15.183 10.233 1.00 49.25 163 ASP C CA 1
ATOM 4346 C C . ASP C 1 163 ? 33.950 14.634 11.680 1.00 48.58 163 ASP C C 1
ATOM 4347 O O . ASP C 1 163 ? 34.778 13.829 12.120 1.00 48.15 163 ASP C O 1
ATOM 4352 N N . PHE C 1 164 ? 32.901 15.015 12.406 1.00 45.47 164 PHE C N 1
ATOM 4353 C CA . PHE C 1 164 ? 32.726 14.438 13.679 1.00 44.68 164 PHE C CA 1
ATOM 4354 C C . PHE C 1 164 ? 32.707 12.874 13.611 1.00 46.35 164 PHE C C 1
ATOM 4355 O O . PHE C 1 164 ? 33.307 12.119 14.413 1.00 47.17 164 PHE C O 1
ATOM 4363 N N . LEU C 1 165 ? 32.043 12.373 12.601 1.00 47.08 165 LEU C N 1
ATOM 4364 C CA . LEU C 1 165 ? 31.821 10.984 12.581 1.00 47.34 165 LEU C CA 1
ATOM 4365 C C . LEU C 1 165 ? 33.122 10.329 12.163 1.00 48.00 165 LEU C C 1
ATOM 4366 O O . LEU C 1 165 ? 33.475 9.313 12.713 1.00 48.54 165 LEU C O 1
ATOM 4371 N N . ARG C 1 166 ? 33.865 10.927 11.244 1.00 49.05 166 ARG C N 1
ATOM 4372 C CA . ARG C 1 166 ? 35.064 10.248 10.785 1.00 49.83 166 ARG C CA 1
ATOM 4373 C C . ARG C 1 166 ? 36.092 10.186 11.852 1.00 50.50 166 ARG C C 1
ATOM 4374 O O . ARG C 1 166 ? 36.903 9.344 11.784 1.00 52.26 166 ARG C O 1
ATOM 4382 N N . ARG C 1 167 ? 35.982 10.941 12.929 1.00 51.39 167 ARG C N 1
ATOM 4383 C CA . ARG C 1 167 ? 36.963 10.804 13.994 1.00 51.63 167 ARG C CA 1
ATOM 4384 C C . ARG C 1 167 ? 36.519 9.721 14.949 1.00 51.76 167 ARG C C 1
ATOM 4385 O O . ARG C 1 167 ? 37.238 9.318 15.823 1.00 51.95 167 ARG C O 1
ATOM 4393 N N . ARG C 1 168 ? 35.343 9.166 14.742 1.00 53.18 168 ARG C N 1
ATOM 4394 C CA . ARG C 1 168 ? 34.786 8.323 15.794 1.00 52.78 168 ARG C CA 1
ATOM 4395 C C . ARG C 1 168 ? 34.251 6.989 15.357 1.00 52.92 168 ARG C C 1
ATOM 4396 O O . ARG C 1 168 ? 33.989 6.148 16.198 1.00 53.44 168 ARG C O 1
ATOM 4404 N N . ILE C 1 169 ? 34.034 6.804 14.070 1.00 52.70 169 ILE C N 1
ATOM 4405 C CA . ILE C 1 169 ? 33.420 5.579 13.589 1.00 52.61 169 ILE C CA 1
ATOM 4406 C C . ILE C 1 169 ? 34.381 5.011 12.604 1.00 54.17 169 ILE C C 1
ATOM 4407 O O . ILE C 1 169 ? 34.721 5.624 11.627 1.00 55.42 169 ILE C O 1
ATOM 4412 N N . ASP C 1 170 ? 34.89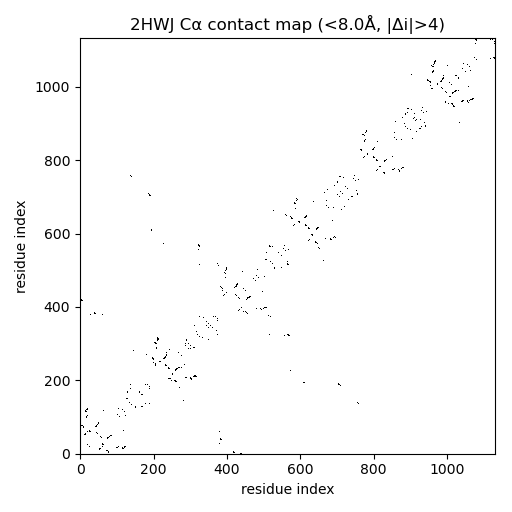1 3.853 12.926 1.00 55.56 170 ASP C N 1
ATOM 4413 C CA . ASP C 1 170 ? 35.768 3.074 12.065 1.00 57.26 170 ASP C CA 1
ATOM 4414 C C . ASP C 1 170 ? 35.261 3.039 10.600 1.00 55.45 170 ASP C C 1
ATOM 4415 O O . ASP C 1 170 ? 34.150 2.650 10.376 1.00 55.71 170 ASP C O 1
ATOM 4420 N N . ARG C 1 171 ? 36.065 3.452 9.627 1.00 56.12 171 ARG C N 1
ATOM 4421 C CA . ARG C 1 171 ? 35.699 3.437 8.188 1.00 58.59 171 ARG C CA 1
ATOM 4422 C C . ARG C 1 171 ? 35.231 2.088 7.761 1.00 59.69 171 ARG C C 1
ATOM 4423 O O . ARG C 1 171 ? 34.266 1.936 7.001 1.00 59.85 171 ARG C O 1
ATOM 4431 N N . ASP C 1 172 ? 35.941 1.075 8.230 1.00 61.03 172 ASP C N 1
ATOM 4432 C CA . ASP C 1 172 ? 35.525 -0.243 7.848 1.00 62.01 172 ASP C CA 1
ATOM 4433 C C . ASP C 1 172 ? 34.077 -0.517 8.176 1.00 61.05 172 ASP C C 1
ATOM 4434 O O . ASP C 1 172 ? 33.362 -0.983 7.275 1.00 62.42 172 ASP C O 1
ATOM 4439 N N . LEU C 1 173 ? 33.617 -0.165 9.382 1.00 58.19 173 LEU C N 1
ATOM 4440 C CA . LEU C 1 173 ? 32.235 -0.489 9.753 1.00 56.06 173 LEU C CA 1
ATOM 4441 C C . LEU C 1 173 ? 31.271 0.061 8.741 1.00 55.58 173 LEU C C 1
ATOM 4442 O O . LEU C 1 173 ? 30.280 -0.528 8.360 1.00 56.02 173 LEU C O 1
ATOM 4447 N N . LEU C 1 174 ? 31.596 1.214 8.264 1.00 54.84 174 LEU C N 1
ATOM 4448 C CA . LEU C 1 174 ? 30.798 1.783 7.263 1.00 55.20 174 LEU C CA 1
ATOM 4449 C C . LEU C 1 174 ? 30.692 0.932 5.989 1.00 55.31 174 LEU C C 1
ATOM 4450 O O . LEU C 1 174 ? 29.723 1.063 5.257 1.00 57.15 174 LEU C O 1
ATOM 4455 N N . SER C 1 175 ? 31.666 0.131 5.621 1.00 54.06 175 SER C N 1
ATOM 4456 C CA . SER C 1 175 ? 31.370 -0.643 4.411 1.00 55.62 175 SER C CA 1
ATOM 4457 C C . SER C 1 175 ? 30.696 -1.941 4.804 1.00 53.72 175 SER C C 1
ATOM 4458 O O . SER C 1 175 ? 29.771 -2.369 4.144 1.00 52.10 175 SER C O 1
ATOM 4461 N N . ASP C 1 176 ? 31.151 -2.535 5.898 1.00 51.76 176 ASP C N 1
ATOM 4462 C CA . ASP C 1 176 ? 30.577 -3.743 6.340 1.00 50.75 176 ASP C CA 1
ATOM 4463 C C . ASP C 1 176 ? 29.111 -3.625 6.579 1.00 50.45 176 ASP C C 1
ATOM 4464 O O . ASP C 1 176 ? 28.358 -4.373 5.900 1.00 50.47 176 ASP C O 1
ATOM 4469 N N . SER C 1 177 ? 28.706 -2.776 7.544 1.00 47.39 177 SER C N 1
ATOM 4470 C CA . SER C 1 177 ? 27.315 -2.537 7.764 1.00 45.97 177 SER C CA 1
ATOM 4471 C C . SER C 1 177 ? 26.908 -1.056 7.945 1.00 45.84 177 SER C C 1
ATOM 4472 O O . SER C 1 177 ? 27.003 -0.481 9.011 1.00 47.59 177 SER C O 1
ATOM 4475 N N . PHE C 1 178 ? 26.392 -0.478 6.900 1.00 44.77 178 PHE C N 1
ATOM 4476 C CA . PHE C 1 178 ? 26.008 0.855 6.918 1.00 44.30 178 PHE C CA 1
ATOM 4477 C C . PHE C 1 178 ? 24.953 1.150 8.025 1.00 46.65 178 PHE C C 1
ATOM 4478 O O . PHE C 1 178 ? 25.078 2.204 8.761 1.00 44.27 178 PHE C O 1
ATOM 4486 N N . ASP C 1 179 ? 23.920 0.272 8.116 1.00 46.70 179 ASP C N 1
ATOM 4487 C CA . ASP C 1 179 ? 22.935 0.456 9.148 1.00 47.46 179 ASP C CA 1
ATOM 4488 C C . ASP C 1 179 ? 23.567 0.441 10.516 1.00 45.92 179 ASP C C 1
ATOM 4489 O O . ASP C 1 179 ? 23.128 1.162 11.371 1.00 44.74 179 ASP C O 1
ATOM 4494 N N . ASP C 1 180 ? 24.615 -0.336 10.712 1.00 46.05 180 ASP C N 1
ATOM 4495 C CA . ASP C 1 180 ? 25.328 -0.286 12.000 1.00 47.23 180 ASP C CA 1
ATOM 4496 C C . ASP C 1 180 ? 26.044 0.995 12.186 1.00 46.10 180 ASP C C 1
ATOM 4497 O O . ASP C 1 180 ? 26.203 1.447 13.328 1.00 44.50 180 ASP C O 1
ATOM 4502 N N . ALA C 1 181 ? 26.508 1.570 11.073 1.00 46.36 181 ALA C N 1
ATOM 4503 C CA . ALA C 1 181 ? 27.309 2.799 11.166 1.00 46.04 181 ALA C CA 1
ATOM 4504 C C . ALA C 1 181 ? 26.307 3.902 11.508 1.00 46.26 181 ALA C C 1
ATOM 4505 O O . ALA C 1 181 ? 26.528 4.660 12.388 1.00 46.44 181 ALA C O 1
ATOM 4507 N N . LEU C 1 182 ? 25.151 3.884 10.875 1.00 46.80 182 LEU C N 1
ATOM 4508 C CA . LEU C 1 182 ? 24.095 4.759 11.167 1.00 47.47 182 LEU C CA 1
ATOM 4509 C C . LEU C 1 182 ? 23.611 4.679 12.635 1.00 48.49 182 LEU C C 1
ATOM 4510 O O . LEU C 1 182 ? 23.317 5.705 13.245 1.00 49.91 182 LEU C O 1
ATOM 4515 N N . ALA C 1 183 ? 23.511 3.500 13.227 1.00 46.48 183 ALA C N 1
ATOM 4516 C CA . ALA C 1 183 ? 23.031 3.408 14.580 1.00 44.81 183 ALA C CA 1
ATOM 4517 C C . ALA C 1 183 ? 24.054 4.001 15.546 1.00 47.55 183 ALA C C 1
ATOM 4518 O O . ALA C 1 183 ? 23.675 4.670 16.579 1.00 48.53 183 ALA C O 1
ATOM 4520 N N . GLU C 1 184 ? 25.354 3.748 15.261 1.00 48.13 184 GLU C N 1
ATOM 4521 C CA . GLU C 1 184 ? 26.398 4.384 16.010 1.00 50.06 184 GLU C CA 1
ATOM 4522 C C . GLU C 1 184 ? 26.324 5.918 15.912 1.00 49.85 184 GLU C C 1
ATOM 4523 O O . GLU C 1 184 ? 26.151 6.599 16.945 1.00 49.94 184 GLU C O 1
ATOM 4529 N N . ALA C 1 185 ? 26.320 6.423 14.683 1.00 48.44 185 ALA C N 1
ATOM 4530 C CA . ALA C 1 185 ? 26.140 7.818 14.441 1.00 49.58 185 ALA C CA 1
ATOM 4531 C C . ALA C 1 185 ? 24.965 8.394 15.269 1.00 50.01 185 ALA C C 1
ATOM 4532 O O . ALA C 1 185 ? 25.044 9.490 15.828 1.00 49.02 185 ALA C O 1
ATOM 4542 N N . LYS C 1 187 ? 23.538 7.282 18.048 1.00 54.12 187 LYS C N 1
ATOM 4543 C CA . LYS C 1 187 ? 23.734 7.380 19.457 1.00 53.78 187 LYS C CA 1
ATOM 4544 C C . LYS C 1 187 ? 24.743 8.504 19.782 1.00 52.36 187 LYS C C 1
ATOM 4545 O O . LYS C 1 187 ? 24.512 9.241 20.741 1.00 53.69 187 LYS C O 1
ATOM 4551 N N . LEU C 1 188 ? 25.739 8.758 18.940 1.00 49.74 188 LEU C N 1
ATOM 4552 C CA . LEU C 1 188 ? 26.490 10.022 19.085 1.00 49.26 188 LEU C CA 1
ATOM 4553 C C . LEU C 1 188 ? 25.717 11.304 18.755 1.00 48.72 188 LEU C C 1
ATOM 4554 O O . LEU C 1 188 ? 25.892 12.315 19.420 1.00 48.28 188 LEU C O 1
ATOM 4559 N N . ALA C 1 189 ? 24.896 11.305 17.711 1.00 48.05 189 ALA C N 1
ATOM 4560 C CA . ALA C 1 189 ? 24.175 12.529 17.407 1.00 47.67 189 ALA C CA 1
ATOM 4561 C C . ALA C 1 189 ? 23.458 13.069 18.664 1.00 47.68 189 ALA C C 1
ATOM 4562 O O . ALA C 1 189 ? 23.563 14.262 18.972 1.00 45.61 189 ALA C O 1
ATOM 4564 N N . LYS C 1 190 ? 22.814 12.157 19.391 1.00 48.88 190 LYS C N 1
ATOM 4565 C CA . LYS C 1 190 ? 22.029 12.394 20.607 1.00 50.71 190 LYS C CA 1
ATOM 4566 C C . LYS C 1 190 ? 22.785 12.642 21.895 1.00 51.76 190 LYS C C 1
ATOM 4567 O O . LYS C 1 190 ? 22.170 12.757 22.952 1.00 53.65 190 LYS C O 1
ATOM 4573 N N . SER C 1 191 ? 24.097 12.649 21.879 1.00 51.75 191 SER C N 1
ATOM 4574 C CA . SER C 1 191 ? 24.781 12.706 23.146 1.00 52.20 191 SER C CA 1
ATOM 4575 C C . SER C 1 191 ? 25.510 14.049 23.256 1.00 54.41 191 SER C C 1
ATOM 4576 O O . SER C 1 191 ? 25.457 14.855 22.304 1.00 54.42 191 SER C O 1
ATOM 4579 N N . ARG C 1 192 ? 26.199 14.293 24.376 1.00 55.36 192 ARG C N 1
ATOM 4580 C CA . ARG C 1 192 ? 26.731 15.613 24.646 1.00 57.63 192 ARG C CA 1
ATOM 4581 C C . ARG C 1 192 ? 27.991 15.741 23.805 1.00 55.95 192 ARG C C 1
ATOM 4582 O O . ARG C 1 192 ? 28.448 16.829 23.464 1.00 54.62 192 ARG C O 1
ATOM 4590 N N . GLU C 1 193 ? 28.575 14.628 23.424 1.00 55.36 193 GLU C N 1
ATOM 4591 C CA . GLU C 1 193 ? 29.718 14.785 22.578 1.00 55.80 193 GLU C CA 1
ATOM 4592 C C . GLU C 1 193 ? 29.469 15.668 21.328 1.00 54.87 193 GLU C C 1
ATOM 4593 O O . GLU C 1 193 ? 30.403 16.334 20.867 1.00 54.98 193 GLU C O 1
ATOM 4599 N N . ALA C 1 194 ? 28.223 15.700 20.810 1.00 52.11 194 ALA C N 1
ATOM 4600 C CA . ALA C 1 194 ? 27.965 16.308 19.548 1.00 50.68 194 ALA C CA 1
ATOM 4601 C C . ALA C 1 194 ? 27.319 17.699 19.687 1.00 50.76 194 ALA C C 1
ATOM 4602 O O . ALA C 1 194 ? 26.980 18.357 18.675 1.00 49.95 194 ALA C O 1
ATOM 4604 N N . ARG C 1 195 ? 27.170 18.143 20.928 1.00 50.26 195 ARG C N 1
ATOM 4605 C CA . ARG C 1 195 ? 26.494 19.372 21.261 1.00 52.29 195 ARG C CA 1
ATOM 4606 C C . ARG C 1 195 ? 27.042 20.630 20.576 1.00 48.95 195 ARG C C 1
ATOM 4607 O O . ARG C 1 195 ? 26.332 21.602 20.369 1.00 49.13 195 ARG C O 1
ATOM 4615 N N . HIS C 1 196 ? 28.303 20.645 20.247 1.00 46.07 196 HIS C N 1
ATOM 4616 C CA . HIS C 1 196 ? 28.820 21.814 19.586 1.00 45.17 196 HIS C CA 1
ATOM 4617 C C . HIS C 1 196 ? 28.428 21.841 18.126 1.00 45.71 196 HIS C C 1
ATOM 4618 O O . HIS C 1 196 ? 28.811 22.748 17.432 1.00 48.71 196 HIS C O 1
ATOM 4625 N N . LEU C 1 197 ? 27.719 20.861 17.589 1.00 44.78 197 LEU C N 1
ATOM 4626 C CA . LEU C 1 197 ? 27.548 20.831 16.121 1.00 43.08 197 LEU C CA 1
ATOM 4627 C C . LEU C 1 197 ? 26.277 21.565 15.629 1.00 44.55 197 LEU C C 1
ATOM 4628 O O . LEU C 1 197 ? 25.240 21.603 16.272 1.00 44.35 197 LEU C O 1
ATOM 4633 N N . PRO C 1 198 ? 26.258 21.972 14.382 1.00 46.21 198 PRO C N 1
ATOM 4634 C CA . PRO C 1 198 ? 25.065 22.722 13.983 1.00 43.95 198 PRO C CA 1
ATOM 4635 C C . PRO C 1 198 ? 23.896 21.752 13.953 1.00 43.86 198 PRO C C 1
ATOM 4636 O O . PRO C 1 198 ? 24.053 20.638 13.438 1.00 44.49 198 PRO C O 1
ATOM 4640 N N . GLY C 1 199 ? 22.710 22.168 14.388 1.00 41.61 199 GLY C N 1
ATOM 4641 C CA . GLY C 1 199 ? 21.556 21.373 14.156 1.00 40.65 199 GLY C CA 1
ATOM 4642 C C . GLY C 1 199 ? 21.411 20.363 15.262 1.00 41.92 199 GLY C C 1
ATOM 4643 O O . GLY C 1 199 ? 20.487 19.535 15.240 1.00 42.73 199 GLY C O 1
ATOM 4644 N N . TRP C 1 200 ? 22.324 20.401 16.243 1.00 42.06 200 TRP C N 1
ATOM 4645 C CA . TRP C 1 200 ? 22.295 19.387 17.326 1.00 43.64 200 TRP C CA 1
ATOM 4646 C C . TRP C 1 200 ? 20.980 19.300 18.006 1.00 45.28 200 TRP C C 1
ATOM 4647 O O . TRP C 1 200 ? 20.327 20.236 18.245 1.00 44.75 200 TRP C O 1
ATOM 4658 N N . CYS C 1 201 ? 20.615 18.126 18.370 1.00 51.19 201 CYS C N 1
ATOM 4659 C CA . CYS C 1 201 ? 19.257 17.903 18.629 1.00 56.70 201 CYS C CA 1
ATOM 4660 C C . CYS C 1 201 ? 18.999 17.022 19.833 1.00 57.23 201 CYS C C 1
ATOM 4661 O O . CYS C 1 201 ? 17.903 16.523 19.937 1.00 61.96 201 CYS C O 1
ATOM 4664 N N . GLY C 1 202 ? 19.890 16.870 20.786 1.00 56.71 202 GLY C N 1
ATOM 4665 C CA . GLY C 1 202 ? 19.573 15.986 21.914 1.00 56.79 202 GLY C CA 1
ATOM 4666 C C . GLY C 1 202 ? 19.099 16.573 23.216 1.00 57.04 202 GLY C C 1
ATOM 4667 O O . GLY C 1 202 ? 18.795 17.732 23.280 1.00 58.18 202 GLY C O 1
ATOM 4668 N N . VAL C 1 203 ? 19.018 15.739 24.255 1.00 57.88 203 VAL C N 1
ATOM 4669 C CA . VAL C 1 203 ? 18.600 16.119 25.628 1.00 57.29 203 VAL C CA 1
ATOM 4670 C C . VAL C 1 203 ? 19.594 17.037 26.341 1.00 58.30 203 VAL C C 1
ATOM 4671 O O . VAL C 1 203 ? 20.778 16.743 26.389 1.00 59.02 203 VAL C O 1
ATOM 4675 N N . GLU C 1 204 ? 19.136 18.146 26.904 1.00 59.61 204 GLU C N 1
ATOM 4676 C CA . GLU C 1 204 ? 20.092 19.108 27.563 1.00 61.58 204 GLU C CA 1
ATOM 4677 C C . GLU C 1 204 ? 20.476 18.833 29.020 1.00 61.15 204 GLU C C 1
ATOM 4678 O O . GLU C 1 204 ? 19.994 17.863 29.634 1.00 62.37 204 GLU C O 1
ATOM 4684 N N . GLU D 1 6 ? 23.632 31.393 28.431 1.00 87.56 6 GLU D N 1
ATOM 4685 C CA . GLU D 1 6 ? 23.645 32.383 29.573 1.00 87.75 6 GLU D CA 1
ATOM 4686 C C . GLU D 1 6 ? 25.083 32.727 30.040 1.00 86.31 6 GLU D C 1
ATOM 4687 O O . GLU D 1 6 ? 25.520 32.192 31.053 1.00 86.35 6 GLU D O 1
ATOM 4693 N N . PRO D 1 7 ? 25.819 33.623 29.323 1.00 84.96 7 PRO D N 1
ATOM 4694 C CA . PRO D 1 7 ? 27.251 33.794 29.617 1.00 83.65 7 PRO D CA 1
ATOM 4695 C C . PRO D 1 7 ? 27.600 34.411 30.978 1.00 82.30 7 PRO D C 1
ATOM 4696 O O . PRO D 1 7 ? 26.748 35.017 31.669 1.00 82.18 7 PRO D O 1
ATOM 4700 N N . ARG D 1 8 ? 28.867 34.224 31.335 1.00 80.62 8 ARG D N 1
ATOM 4701 C CA . ARG D 1 8 ? 29.446 34.733 32.559 1.00 79.07 8 ARG D CA 1
ATOM 4702 C C . ARG D 1 8 ? 30.815 35.346 32.287 1.00 78.16 8 ARG D C 1
ATOM 4703 O O . ARG D 1 8 ? 31.495 34.988 31.310 1.00 78.04 8 ARG D O 1
ATOM 4711 N N . LEU D 1 9 ? 31.215 36.249 33.177 1.00 76.81 9 LEU D N 1
ATOM 4712 C CA . LEU D 1 9 ? 32.462 36.964 33.044 1.00 75.96 9 LEU D CA 1
ATOM 4713 C C . LEU D 1 9 ? 33.645 36.207 33.622 1.00 75.29 9 LEU D C 1
ATOM 4714 O O . LEU D 1 9 ? 33.513 35.471 34.599 1.00 75.19 9 LEU D O 1
ATOM 4719 N N . SER D 1 10 ? 34.809 36.406 33.026 1.00 74.56 10 SER D N 1
ATOM 4720 C CA . SER D 1 10 ? 36.053 36.191 33.767 1.00 74.73 10 SER D CA 1
ATOM 4721 C C . SER D 1 10 ? 37.170 37.054 33.226 1.00 73.90 10 SER D C 1
ATOM 4722 O O . SER D 1 10 ? 36.998 37.721 32.201 1.00 74.80 10 SER D O 1
ATOM 4725 N N . ARG D 1 11 ? 38.314 37.019 33.902 1.00 72.22 11 ARG D N 1
ATOM 4726 C CA . ARG D 1 11 ? 39.548 37.596 33.374 1.00 71.23 11 ARG D CA 1
ATOM 4727 C C . ARG D 1 11 ? 40.607 36.549 32.976 1.00 69.37 11 ARG D C 1
ATOM 4728 O O . ARG D 1 11 ? 40.555 35.443 33.447 1.00 69.21 11 ARG D O 1
ATOM 4736 N N . ILE D 1 12 ? 41.543 36.905 32.092 1.00 67.85 12 ILE D N 1
ATOM 4737 C CA . ILE D 1 12 ? 42.796 36.169 31.927 1.00 66.18 12 ILE D CA 1
ATOM 4738 C C . ILE D 1 12 ? 44.002 37.084 31.726 1.00 66.07 12 ILE D C 1
ATOM 4739 O O . ILE D 1 12 ? 43.874 38.257 31.352 1.00 65.42 12 ILE D O 1
ATOM 4744 N N . ALA D 1 13 ? 45.181 36.521 31.971 1.00 65.78 13 ALA D N 1
ATOM 4745 C CA . ALA D 1 13 ? 46.423 37.202 31.668 1.00 65.83 13 ALA D CA 1
ATOM 4746 C C . ALA D 1 13 ? 46.492 37.222 30.175 1.00 65.75 13 ALA D C 1
ATOM 4747 O O . ALA D 1 13 ? 46.265 36.191 29.565 1.00 64.34 13 ALA D O 1
ATOM 4749 N N . ILE D 1 14 ? 46.831 38.361 29.578 1.00 66.68 14 ILE D N 1
ATOM 4750 C CA . ILE D 1 14 ? 46.805 38.381 28.120 1.00 68.39 14 ILE D CA 1
ATOM 4751 C C . ILE D 1 14 ? 47.867 37.453 27.425 1.00 69.84 14 ILE D C 1
ATOM 4752 O O . ILE D 1 14 ? 47.628 36.961 26.289 1.00 70.50 14 ILE D O 1
ATOM 4757 N N . ASP D 1 15 ? 48.992 37.205 28.102 1.00 70.57 15 ASP D N 1
ATOM 4758 C CA . ASP D 1 15 ? 49.977 36.209 27.642 1.00 72.43 15 ASP D CA 1
ATOM 4759 C C . ASP D 1 15 ? 49.304 34.856 27.430 1.00 73.18 15 ASP D C 1
ATOM 4760 O O . ASP D 1 15 ? 49.505 34.184 26.373 1.00 73.91 15 ASP D O 1
ATOM 4765 N N . LYS D 1 16 ? 48.492 34.467 28.422 1.00 72.98 16 LYS D N 1
ATOM 4766 C CA . LYS D 1 16 ? 47.800 33.172 28.399 1.00 72.94 16 LYS D CA 1
ATOM 4767 C C . LYS D 1 16 ? 46.679 33.045 27.319 1.00 72.40 16 LYS D C 1
ATOM 4768 O O . LYS D 1 16 ? 46.293 31.946 26.977 1.00 73.24 16 LYS D O 1
ATOM 4774 N N . LEU D 1 17 ? 46.180 34.147 26.769 1.00 71.85 17 LEU D N 1
ATOM 4775 C CA . LEU D 1 17 ? 45.176 34.106 25.685 1.00 71.69 17 LEU D CA 1
ATOM 4776 C C . LEU D 1 17 ? 45.752 33.578 24.376 1.00 71.07 17 LEU D C 1
ATOM 4777 O O . LEU D 1 17 ? 46.732 34.104 23.919 1.00 71.14 17 LEU D O 1
ATOM 4782 N N . ARG D 1 18 ? 45.174 32.562 23.747 1.00 70.78 18 ARG D N 1
ATOM 4783 C CA . ARG D 1 18 ? 45.706 32.172 22.428 1.00 70.68 18 ARG D CA 1
ATOM 4784 C C . ARG D 1 18 ? 45.010 32.959 21.349 1.00 70.03 18 ARG D C 1
ATOM 4785 O O . ARG D 1 18 ? 43.780 33.007 21.333 1.00 70.55 18 ARG D O 1
ATOM 4793 N N . PRO D 1 19 ? 45.773 33.656 20.471 1.00 69.53 19 PRO D N 1
ATOM 4794 C CA . PRO D 1 19 ? 45.299 34.283 19.175 1.00 68.84 19 PRO D CA 1
ATOM 4795 C C . PRO D 1 19 ? 44.487 33.357 18.240 1.00 68.43 19 PRO D C 1
ATOM 4796 O O . PRO D 1 19 ? 44.184 32.267 18.632 1.00 68.88 19 PRO D O 1
ATOM 4800 N N . THR D 1 20 ? 44.161 33.773 17.009 1.00 68.54 20 THR D N 1
ATOM 4801 C CA . THR D 1 20 ? 43.141 33.098 16.201 1.00 67.87 20 THR D CA 1
ATOM 4802 C C . THR D 1 20 ? 43.347 33.559 14.792 1.00 67.46 20 THR D C 1
ATOM 4803 O O . THR D 1 20 ? 42.762 33.048 13.833 1.00 67.26 20 THR D O 1
ATOM 4807 N N . GLN D 1 21 ? 44.247 34.514 14.684 1.00 68.37 21 GLN D N 1
ATOM 4808 C CA . GLN D 1 21 ? 44.779 34.990 13.403 1.00 69.90 21 GLN D CA 1
ATOM 4809 C C . GLN D 1 21 ? 46.281 35.236 13.495 1.00 70.41 21 GLN D C 1
ATOM 4810 O O . GLN D 1 21 ? 46.901 35.086 14.565 1.00 71.00 21 GLN D O 1
ATOM 4816 N N . ILE D 1 22 ? 46.863 35.609 12.368 1.00 70.98 22 ILE D N 1
ATOM 4817 C CA . ILE D 1 22 ? 48.316 35.759 12.292 1.00 71.80 22 ILE D CA 1
ATOM 4818 C C . ILE D 1 22 ? 48.715 37.230 12.267 1.00 72.01 22 ILE D C 1
ATOM 4819 O O . ILE D 1 22 ? 49.657 37.641 12.935 1.00 71.60 22 ILE D O 1
ATOM 4824 N N . ALA D 1 23 ? 47.928 38.041 11.556 1.00 72.85 23 ALA D N 1
ATOM 4825 C CA . ALA D 1 23 ? 48.277 39.431 11.380 1.00 72.47 23 ALA D CA 1
ATOM 4826 C C . ALA D 1 23 ? 47.227 40.443 11.808 1.00 72.76 23 ALA D C 1
ATOM 4827 O O . ALA D 1 23 ? 46.014 40.235 11.749 1.00 73.46 23 ALA D O 1
ATOM 4829 N N . VAL D 1 24 ? 47.744 41.562 12.249 1.00 73.11 24 VAL D N 1
ATOM 4830 C CA . VAL D 1 24 ? 46.974 42.750 12.497 1.00 72.55 24 VAL D CA 1
ATOM 4831 C C . VAL D 1 24 ? 47.679 43.897 11.755 1.00 72.77 24 VAL D C 1
ATOM 4832 O O . VAL D 1 24 ? 48.856 43.748 11.314 1.00 73.04 24 VAL D O 1
ATOM 4836 N N . GLY D 1 25 ? 46.980 45.027 11.623 1.00 71.79 25 GLY D N 1
ATOM 4837 C CA . GLY D 1 25 ? 47.558 46.232 11.082 1.00 70.59 25 GLY D CA 1
ATOM 4838 C C . GLY D 1 25 ? 48.111 47.015 12.247 1.00 70.96 25 GLY D C 1
ATOM 4839 O O . GLY D 1 25 ? 47.361 47.502 13.103 1.00 71.27 25 GLY D O 1
ATOM 4840 N N . PHE D 1 26 ? 49.439 47.143 12.279 1.00 70.92 26 PHE D N 1
ATOM 4841 C CA . PHE D 1 26 ? 50.119 47.918 13.298 1.00 69.75 26 PHE D CA 1
ATOM 4842 C C . PHE D 1 26 ? 49.713 49.353 13.359 1.00 69.88 26 PHE D C 1
ATOM 4843 O O . PHE D 1 26 ? 49.644 49.885 14.448 1.00 68.98 26 PHE D O 1
ATOM 4851 N N . ARG D 1 27 ? 49.425 49.974 12.217 1.00 71.17 27 ARG D N 1
ATOM 4852 C CA . ARG D 1 27 ? 48.998 51.389 12.228 1.00 73.33 27 ARG D CA 1
ATOM 4853 C C . ARG D 1 27 ? 47.708 51.503 13.043 1.00 73.69 27 ARG D C 1
ATOM 4854 O O . ARG D 1 27 ? 47.559 52.486 13.795 1.00 73.19 27 ARG D O 1
ATOM 4862 N N . GLU D 1 28 ? 46.826 50.483 12.923 1.00 74.04 28 GLU D N 1
ATOM 4863 C CA . GLU D 1 28 ? 45.558 50.413 13.682 1.00 75.54 28 GLU D CA 1
ATOM 4864 C C . GLU D 1 28 ? 45.800 50.131 15.176 1.00 75.11 28 GLU D C 1
ATOM 4865 O O . GLU D 1 28 ? 45.137 50.672 16.047 1.00 74.61 28 GLU D O 1
ATOM 4871 N N . VAL D 1 29 ? 46.756 49.280 15.475 1.00 75.98 29 VAL D N 1
ATOM 4872 C CA . VAL D 1 29 ? 47.159 49.095 16.858 1.00 77.65 29 VAL D CA 1
ATOM 4873 C C . VAL D 1 29 ? 47.797 50.358 17.453 1.00 78.69 29 VAL D C 1
ATOM 4874 O O . VAL D 1 29 ? 47.541 50.681 18.612 1.00 78.94 29 VAL D O 1
ATOM 4878 N N . GLU D 1 30 ? 48.621 51.077 16.683 1.00 80.01 30 GLU D N 1
ATOM 4879 C CA . GLU D 1 30 ? 49.253 52.309 17.223 1.00 81.20 30 GLU D CA 1
ATOM 4880 C C . GLU D 1 30 ? 48.143 53.285 17.559 1.00 81.82 30 GLU D C 1
ATOM 4881 O O . GLU D 1 30 ? 48.242 53.976 18.562 1.00 82.52 30 GLU D O 1
ATOM 4887 N N . LEU D 1 31 ? 47.091 53.324 16.734 1.00 82.36 31 LEU D N 1
ATOM 4888 C CA . LEU D 1 31 ? 45.956 54.231 16.962 1.00 83.11 31 LEU D CA 1
ATOM 4889 C C . LEU D 1 31 ? 45.214 53.925 18.256 1.00 83.40 31 LEU D C 1
ATOM 4890 O O . LEU D 1 31 ? 45.095 54.775 19.134 1.00 83.33 31 LEU D O 1
ATOM 4895 N N . LYS D 1 32 ? 44.717 52.703 18.368 1.00 84.10 32 LYS D N 1
ATOM 4896 C CA . LYS D 1 32 ? 43.989 52.285 19.562 1.00 84.89 32 LYS D CA 1
ATOM 4897 C C . LYS D 1 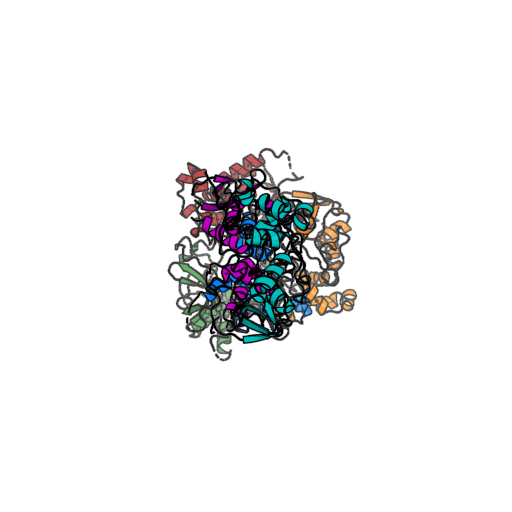32 ? 44.800 52.540 20.830 1.00 85.56 32 LYS D C 1
ATOM 4898 O O . LYS D 1 32 ? 44.237 52.620 21.920 1.00 85.68 32 LYS D O 1
ATOM 4904 N N . ARG D 1 33 ? 46.116 52.676 20.669 1.00 86.57 33 ARG D N 1
ATOM 4905 C CA . ARG D 1 33 ? 47.011 52.965 21.792 1.00 87.64 33 ARG D CA 1
ATOM 4906 C C . ARG D 1 33 ? 46.943 54.435 22.219 1.00 88.97 33 ARG D C 1
ATOM 4907 O O . ARG D 1 33 ? 46.751 54.722 23.401 1.00 89.48 33 ARG D O 1
ATOM 4915 N N . LYS D 1 34 ? 47.107 55.353 21.259 1.00 90.32 34 LYS D N 1
ATOM 4916 C CA . LYS D 1 34 ? 46.954 56.808 21.482 1.00 91.40 34 LYS D CA 1
ATOM 4917 C C . LYS D 1 34 ? 45.553 57.179 21.976 1.00 91.70 34 LYS D C 1
ATOM 4918 O O . LYS D 1 34 ? 45.409 57.972 22.904 1.00 91.78 34 LYS D O 1
ATOM 4924 N N . GLU D 1 35 ? 44.523 56.622 21.342 1.00 92.38 35 GLU D N 1
ATOM 4925 C CA . GLU D 1 35 ? 43.154 56.822 21.814 1.00 92.80 35 GLU D CA 1
ATOM 4926 C C . GLU D 1 35 ? 43.071 56.322 23.272 1.00 92.88 35 GLU D C 1
ATOM 4927 O O . GLU D 1 35 ? 42.873 57.139 24.177 1.00 92.93 35 GLU D O 1
ATOM 4933 N N . TRP D 1 36 ? 43.313 55.025 23.507 1.00 92.97 36 TRP D N 1
ATOM 4934 C CA . TRP D 1 36 ? 43.332 54.439 24.870 1.00 93.12 36 TRP D CA 1
ATOM 4935 C C . TRP D 1 36 ? 44.023 55.287 25.940 1.00 93.36 36 TRP D C 1
ATOM 4936 O O . TRP D 1 36 ? 43.660 55.229 27.114 1.00 93.51 36 TRP D O 1
ATOM 4947 N N . ARG D 1 37 ? 45.009 56.070 25.512 1.00 93.40 37 ARG D N 1
ATOM 4948 C CA . ARG D 1 37 ? 46.021 56.665 26.381 1.00 93.45 37 ARG D CA 1
ATOM 4949 C C . ARG D 1 37 ? 45.524 57.598 27.497 1.00 93.58 37 ARG D C 1
ATOM 4950 O O . ARG D 1 37 ? 46.316 57.992 28.358 1.00 93.30 37 ARG D O 1
ATOM 4958 N N . GLU D 1 38 ? 44.239 57.967 27.485 1.00 93.64 38 GLU D N 1
ATOM 4959 C CA . GLU D 1 38 ? 43.735 58.978 28.438 1.00 93.56 38 GLU D CA 1
ATOM 4960 C C . GLU D 1 38 ? 42.309 58.691 29.006 1.00 93.64 38 GLU D C 1
ATOM 4961 O O . GLU D 1 38 ? 41.459 59.599 29.018 1.00 93.80 38 GLU D O 1
ATOM 4967 N N . THR D 1 39 ? 42.059 57.468 29.510 1.00 93.20 39 THR D N 1
ATOM 4968 C CA . THR D 1 39 ? 40.682 57.046 29.883 1.00 92.83 39 THR D CA 1
ATOM 4969 C C . THR D 1 39 ? 40.462 56.105 31.121 1.00 92.74 39 THR D C 1
ATOM 4970 O O . THR D 1 39 ? 40.095 54.937 30.907 1.00 92.94 39 THR D O 1
ATOM 4974 N N . ARG D 1 40 ? 40.677 56.512 32.386 1.00 92.24 40 ARG D N 1
ATOM 4975 C CA . ARG D 1 40 ? 41.395 57.708 32.854 1.00 92.20 40 ARG D CA 1
ATOM 4976 C C . ARG D 1 40 ? 42.044 57.353 34.229 1.00 92.02 40 ARG D C 1
ATOM 4977 O O . ARG D 1 40 ? 41.755 55.978 34.642 1.00 91.26 40 ARG D O 1
ATOM 4979 N N . PHE D 1 47 ? 36.199 44.698 36.728 1.00 77.17 47 PHE D N 1
ATOM 4980 C CA . PHE D 1 47 ? 36.526 46.133 36.647 1.00 77.85 47 PHE D CA 1
ATOM 4981 C C . PHE D 1 47 ? 35.377 47.030 36.080 1.00 77.84 47 PHE D C 1
ATOM 4982 O O . PHE D 1 47 ? 34.924 46.838 34.943 1.00 77.73 47 PHE D O 1
ATOM 4984 N N . LEU D 1 48 ? 34.958 48.017 36.888 1.00 77.75 48 LEU D N 1
ATOM 4985 C CA . LEU D 1 48 ? 33.768 48.922 36.685 1.00 77.52 48 LEU D CA 1
ATOM 4986 C C . LEU D 1 48 ? 33.370 49.438 35.254 1.00 77.04 48 LEU D C 1
ATOM 4987 O O . LEU D 1 48 ? 32.310 50.069 35.088 1.00 76.78 48 LEU D O 1
ATOM 4992 N N . GLY D 1 49 ? 34.214 49.187 34.246 1.00 76.41 49 GLY D N 1
ATOM 4993 C CA . GLY D 1 49 ? 33.977 49.660 32.871 1.00 75.01 49 GLY D CA 1
ATOM 4994 C C . GLY D 1 49 ? 35.069 49.309 31.872 1.00 73.97 49 GLY D C 1
ATOM 4995 O O . GLY D 1 49 ? 35.176 49.941 30.831 1.00 73.53 49 GLY D O 1
ATOM 4996 N N . ASN D 1 50 ? 35.886 48.311 32.189 1.00 73.03 50 ASN D N 1
ATOM 4997 C CA . ASN D 1 50 ? 36.966 47.919 31.314 1.00 73.10 50 ASN D CA 1
ATOM 4998 C C . ASN D 1 50 ? 36.429 47.185 30.089 1.00 74.27 50 ASN D C 1
ATOM 4999 O O . ASN D 1 50 ? 35.222 47.192 29.792 1.00 74.10 50 ASN D O 1
ATOM 5004 N N . HIS D 1 51 ? 37.316 46.483 29.407 1.00 75.25 51 HIS D N 1
ATOM 5005 C CA . HIS D 1 51 ? 36.910 45.813 28.180 1.00 76.65 51 HIS D CA 1
ATOM 5006 C C . HIS D 1 51 ? 36.687 44.340 28.347 1.00 76.41 51 HIS D C 1
ATOM 5007 O O . HIS D 1 51 ? 37.433 43.671 29.034 1.00 77.31 51 HIS D O 1
ATOM 5014 N N . ILE D 1 52 ? 35.614 43.854 27.752 1.00 76.07 52 ILE D N 1
ATOM 5015 C CA . ILE D 1 52 ? 35.338 42.444 27.753 1.00 75.91 52 ILE D CA 1
ATOM 5016 C C . ILE D 1 52 ? 35.552 42.066 26.331 1.00 75.57 52 ILE D C 1
ATOM 5017 O O . ILE D 1 52 ? 35.205 42.797 25.421 1.00 75.53 52 ILE D O 1
ATOM 5022 N N . VAL D 1 53 ? 36.073 40.882 26.145 1.00 74.86 53 VAL D N 1
ATOM 5023 C CA . VAL D 1 53 ? 36.463 40.469 24.851 1.00 73.62 53 VAL D CA 1
ATOM 5024 C C . VAL D 1 53 ? 36.008 39.016 24.728 1.00 72.74 53 VAL D C 1
ATOM 5025 O O . VAL D 1 53 ? 35.988 38.266 25.718 1.00 71.97 53 VAL D O 1
ATOM 5029 N N . PRO D 1 54 ? 35.529 38.648 23.533 1.00 71.80 54 PRO D N 1
ATOM 5030 C CA . PRO D 1 54 ? 34.882 37.351 23.333 1.00 70.85 54 PRO D CA 1
ATOM 5031 C C . PRO D 1 54 ? 35.891 36.252 23.139 1.00 70.07 54 PRO D C 1
ATOM 5032 O O . PRO D 1 54 ? 36.807 36.378 22.344 1.00 69.45 54 PRO D O 1
ATOM 5036 N N . VAL D 1 55 ? 35.672 35.149 23.827 1.00 69.57 55 VAL D N 1
ATOM 5037 C CA . VAL D 1 55 ? 36.635 34.101 23.850 1.00 69.43 55 VAL D CA 1
ATOM 5038 C C . VAL D 1 55 ? 35.930 32.729 23.778 1.00 69.83 55 VAL D C 1
ATOM 5039 O O . VAL D 1 55 ? 34.766 32.561 24.227 1.00 69.97 55 VAL D O 1
ATOM 5043 N N . VAL D 1 56 ? 36.600 31.749 23.174 1.00 69.82 56 VAL D N 1
ATOM 5044 C CA . VAL D 1 56 ? 36.092 30.356 23.056 1.00 68.63 56 VAL D CA 1
ATOM 5045 C C . VAL D 1 56 ? 36.880 29.499 24.042 1.00 68.53 56 VAL D C 1
ATOM 5046 O O . VAL D 1 56 ? 38.088 29.650 24.167 1.00 67.10 56 VAL D O 1
ATOM 5050 N N . ALA D 1 57 ? 36.236 28.583 24.755 1.00 68.87 57 ALA D N 1
ATOM 5051 C CA . ALA D 1 57 ? 37.028 27.722 25.647 1.00 68.35 57 ALA D CA 1
ATOM 5052 C C . ALA D 1 57 ? 37.508 26.573 24.798 1.00 69.26 57 ALA D C 1
ATOM 5053 O O . ALA D 1 57 ? 36.723 25.882 24.123 1.00 68.89 57 ALA D O 1
ATOM 5055 N N . GLY D 1 58 ? 38.818 26.403 24.763 1.00 70.40 58 GLY D N 1
ATOM 5056 C CA . GLY D 1 58 ? 39.374 25.373 23.889 1.00 71.62 58 GLY D CA 1
ATOM 5057 C C . GLY D 1 58 ? 39.826 24.107 24.578 1.00 72.56 58 GLY D C 1
ATOM 5058 O O . GLY D 1 58 ? 39.580 23.904 25.772 1.00 71.80 58 GLY D O 1
ATOM 5059 N N . PRO D 1 59 ? 40.508 23.239 23.825 1.00 73.85 59 PRO D N 1
ATOM 5060 C CA . PRO D 1 59 ? 40.955 22.023 24.475 1.00 74.97 59 PRO D CA 1
ATOM 5061 C C . PRO D 1 59 ? 42.066 22.452 25.358 1.00 75.73 59 PRO D C 1
ATOM 5062 O O . PRO D 1 59 ? 42.710 23.522 25.109 1.00 75.39 59 PRO D O 1
ATOM 5066 N N . LYS D 1 60 ? 42.262 21.613 26.374 1.00 76.72 60 LYS D N 1
ATOM 5067 C CA . LYS D 1 60 ? 42.966 21.972 27.617 1.00 77.94 60 LYS D CA 1
ATOM 5068 C C . LYS D 1 60 ? 42.082 22.967 28.372 1.00 79.02 60 LYS D C 1
ATOM 5069 O O . LYS D 1 60 ? 40.836 22.987 28.216 1.00 79.33 60 LYS D O 1
ATOM 5075 N N . ASP D 1 61 ? 42.661 23.812 29.188 1.00 79.67 61 ASP D N 1
ATOM 5076 C CA . ASP D 1 61 ? 41.773 24.911 29.630 1.00 81.01 61 ASP D CA 1
ATOM 5077 C C . ASP D 1 61 ? 41.946 26.209 28.782 1.00 79.31 61 ASP D C 1
ATOM 5078 O O . ASP D 1 61 ? 41.419 27.241 29.133 1.00 80.15 61 ASP D O 1
ATOM 5083 N N . ARG D 1 62 ? 42.658 26.109 27.665 1.00 77.03 62 ARG D N 1
ATOM 5084 C CA . ARG D 1 62 ? 43.054 27.244 26.860 1.00 75.19 62 ARG D CA 1
ATOM 5085 C C . ARG D 1 62 ? 41.883 28.102 26.281 1.00 73.69 62 ARG D C 1
ATOM 5086 O O . ARG D 1 62 ? 40.821 27.618 25.859 1.00 73.20 62 ARG D O 1
ATOM 5094 N N . ALA D 1 63 ? 42.110 29.401 26.267 1.00 72.03 63 ALA D N 1
ATOM 5095 C CA . ALA D 1 63 ? 41.131 30.346 25.825 1.00 70.73 63 ALA D CA 1
ATOM 5096 C C . ALA D 1 63 ? 41.599 31.065 24.583 1.00 70.54 63 ALA D C 1
ATOM 5097 O O . ALA D 1 63 ? 42.708 31.599 24.550 1.00 71.45 63 ALA D O 1
ATOM 5099 N N . TYR D 1 64 ? 40.718 31.104 23.594 1.00 70.55 64 TYR D N 1
ATOM 5100 C CA . TYR D 1 64 ? 41.004 31.566 22.261 1.00 71.59 64 TYR D CA 1
ATOM 5101 C C . TYR D 1 64 ? 40.229 32.845 21.916 1.00 73.17 64 TYR D C 1
ATOM 5102 O O . TYR D 1 64 ? 38.978 32.942 21.992 1.00 74.35 64 TYR D O 1
ATOM 5111 N N . LEU D 1 65 ? 40.999 33.853 21.553 1.00 74.08 65 LEU D N 1
ATOM 5112 C CA . LEU D 1 65 ? 40.457 35.168 21.268 1.00 74.22 65 LEU D CA 1
ATOM 5113 C C . LEU D 1 65 ? 39.713 35.157 19.955 1.00 74.78 65 LEU D C 1
ATOM 5114 O O . LEU D 1 65 ? 40.248 34.767 18.888 1.00 73.96 65 LEU D O 1
ATOM 5119 N N . ILE D 1 66 ? 38.472 35.597 20.053 1.00 76.28 66 ILE D N 1
ATOM 5120 C CA . ILE D 1 66 ? 37.592 35.557 18.932 1.00 77.83 66 ILE D CA 1
ATOM 5121 C C . ILE D 1 66 ? 37.569 36.885 18.138 1.00 80.00 66 ILE D C 1
ATOM 5122 O O . ILE D 1 66 ? 37.642 36.907 16.923 1.00 82.07 66 ILE D O 1
ATOM 5127 N N . ASP D 1 67 ? 37.538 38.035 18.723 1.00 81.20 67 ASP D N 1
ATOM 5128 C CA . ASP D 1 67 ? 37.863 39.073 17.746 1.00 83.04 67 ASP D CA 1
ATOM 5129 C C . ASP D 1 67 ? 38.891 40.046 18.269 1.00 81.80 67 ASP D C 1
ATOM 5130 O O . ASP D 1 67 ? 39.616 39.705 19.181 1.00 81.60 67 ASP D O 1
ATOM 5135 N N . HIS D 1 68 ? 38.963 41.244 17.719 1.00 79.67 68 HIS D N 1
ATOM 5136 C CA . HIS D 1 68 ? 39.589 42.262 18.510 1.00 78.73 68 HIS D CA 1
ATOM 5137 C C . HIS D 1 68 ? 41.085 41.994 18.746 1.00 76.59 68 HIS D C 1
ATOM 5138 O O . HIS D 1 68 ? 41.639 42.213 19.839 1.00 75.68 68 HIS D O 1
ATOM 5145 N N . HIS D 1 69 ? 41.761 41.523 17.739 1.00 74.25 69 HIS D N 1
ATOM 5146 C CA . HIS D 1 69 ? 43.135 41.300 17.999 1.00 72.89 69 HIS D CA 1
ATOM 5147 C C . HIS D 1 69 ? 43.826 42.661 18.017 1.00 71.60 69 HIS D C 1
ATOM 5148 O O . HIS D 1 69 ? 44.535 42.963 18.967 1.00 71.03 69 HIS D O 1
ATOM 5155 N N . HIS D 1 70 ? 43.535 43.506 17.036 1.00 70.75 70 HIS D N 1
ATOM 5156 C CA . HIS D 1 70 ? 44.010 44.878 17.062 1.00 71.07 70 HIS D CA 1
ATOM 5157 C C . HIS D 1 70 ? 43.954 45.476 18.477 1.00 70.08 70 HIS D C 1
ATOM 5158 O O . HIS D 1 70 ? 44.963 45.993 18.962 1.00 69.26 70 HIS D O 1
ATOM 5165 N N . LEU D 1 71 ? 42.828 45.335 19.163 1.00 69.68 71 LEU D N 1
ATOM 5166 C CA . LEU D 1 71 ? 42.690 45.930 20.493 1.00 69.43 71 LEU D CA 1
ATOM 5167 C C . LEU D 1 71 ? 43.581 45.315 21.552 1.00 69.29 71 LEU D C 1
ATOM 5168 O O . LEU D 1 71 ? 44.261 46.032 22.264 1.00 69.62 71 LEU D O 1
ATOM 5173 N N . VAL D 1 72 ? 43.596 43.996 21.656 1.00 69.05 72 VAL D N 1
ATOM 5174 C CA . VAL D 1 72 ? 44.357 43.309 22.723 1.00 67.95 72 VAL D CA 1
ATOM 5175 C C . VAL D 1 72 ? 45.834 43.528 22.574 1.00 67.96 72 VAL D C 1
ATOM 5176 O O . VAL D 1 72 ? 46.574 43.600 23.565 1.00 67.47 72 VAL D O 1
ATOM 5180 N N . LEU D 1 73 ? 46.279 43.607 21.324 1.00 68.35 73 LEU D N 1
ATOM 5181 C CA . LEU D 1 73 ? 47.677 43.907 21.071 1.00 69.17 73 LEU D CA 1
ATOM 5182 C C . LEU D 1 73 ? 48.018 45.281 21.682 1.00 69.40 73 LEU D C 1
ATOM 5183 O O . LEU D 1 73 ? 48.975 45.378 22.456 1.00 70.56 73 LEU D O 1
ATOM 5188 N N . ALA D 1 74 ? 47.220 46.307 21.372 1.00 69.42 74 ALA D N 1
ATOM 5189 C CA . ALA D 1 74 ? 47.272 47.614 22.048 1.00 69.91 74 ALA D CA 1
ATOM 5190 C C . ALA D 1 74 ? 47.326 47.575 23.588 1.00 70.43 74 ALA D C 1
ATOM 5191 O O . ALA D 1 74 ? 48.228 48.179 24.187 1.00 70.81 74 ALA D O 1
ATOM 5193 N N . LEU D 1 75 ? 46.392 46.873 24.231 1.00 71.00 75 LEU D N 1
ATOM 5194 C CA . LEU D 1 75 ? 46.479 46.671 25.691 1.00 71.87 75 LEU D CA 1
ATOM 5195 C C . LEU D 1 75 ? 47.848 46.103 26.105 1.00 72.29 75 LEU D C 1
ATOM 5196 O O . LEU D 1 75 ? 48.628 46.757 26.818 1.00 72.25 75 LEU D O 1
ATOM 5201 N N . SER D 1 76 ? 48.141 44.896 25.616 1.00 72.86 76 SER D N 1
ATOM 5202 C CA . SER D 1 76 ? 49.422 44.250 25.861 1.00 73.24 76 SER D CA 1
ATOM 5203 C C . SER D 1 76 ? 50.576 45.277 25.863 1.00 73.03 76 SER D C 1
ATOM 5204 O O . SER D 1 76 ? 51.360 45.315 26.807 1.00 72.76 76 SER D O 1
ATOM 5207 N N . LYS D 1 77 ? 50.617 46.128 24.835 1.00 73.34 77 LYS D N 1
ATOM 5208 C CA . LYS D 1 77 ? 51.694 47.112 24.621 1.00 74.08 77 LYS D CA 1
ATOM 5209 C C . LYS D 1 77 ? 51.619 48.365 25.477 1.00 74.00 77 LYS D C 1
ATOM 5210 O O . LYS D 1 77 ? 52.489 49.201 25.380 1.00 74.17 77 LYS D O 1
ATOM 5216 N N . GLU D 1 78 ? 50.579 48.510 26.289 1.00 74.62 78 GLU D N 1
ATOM 5217 C CA . GLU D 1 78 ? 50.534 49.575 27.303 1.00 75.08 78 GLU D CA 1
ATOM 5218 C C . GLU D 1 78 ? 50.620 48.905 28.667 1.00 75.09 78 GLU D C 1
ATOM 5219 O O . GLU D 1 78 ? 50.155 49.465 29.725 1.00 74.93 78 GLU D O 1
ATOM 5225 N N . GLY D 1 79 ? 51.198 47.674 28.617 1.00 75.49 79 GLY D N 1
ATOM 5226 C CA . GLY D 1 79 ? 51.444 46.921 29.840 1.00 76.09 79 GLY D CA 1
ATOM 5227 C C . GLY D 1 79 ? 50.215 46.521 30.641 1.00 76.54 79 GLY D C 1
ATOM 5228 O O . GLY D 1 79 ? 50.317 46.328 31.858 1.00 77.02 79 GLY D O 1
ATOM 5229 N N . VAL D 1 80 ? 49.055 46.394 29.987 1.00 76.49 80 VAL D N 1
ATOM 5230 C CA . VAL D 1 80 ? 47.889 45.871 30.702 1.00 76.46 80 VAL D CA 1
ATOM 5231 C C . VAL D 1 80 ? 47.958 44.332 30.754 1.00 76.66 80 VAL D C 1
ATOM 5232 O O . VAL D 1 80 ? 48.318 43.635 29.780 1.00 76.77 80 VAL D O 1
ATOM 5236 N N . GLU D 1 81 ? 47.645 43.806 31.923 1.00 76.01 81 GLU D N 1
ATOM 5237 C CA . GLU D 1 81 ? 48.095 42.487 32.229 1.00 75.61 81 GLU D CA 1
ATOM 5238 C C . GLU D 1 81 ? 46.989 41.461 32.057 1.00 74.74 81 GLU D C 1
ATOM 5239 O O . GLU D 1 81 ? 47.232 40.354 31.575 1.00 74.33 81 GLU D O 1
ATOM 5245 N N . HIS D 1 82 ? 45.781 41.852 32.450 1.00 73.75 82 HIS D N 1
ATOM 5246 C CA . HIS D 1 82 ? 44.611 41.008 32.320 1.00 72.50 82 HIS D CA 1
ATOM 5247 C C . HIS D 1 82 ? 43.569 41.729 31.497 1.00 72.40 82 HIS D C 1
ATOM 5248 O O . HIS D 1 82 ? 43.670 42.935 31.289 1.00 72.67 82 HIS D O 1
ATOM 5255 N N . VAL D 1 83 ? 42.561 40.980 31.047 1.00 71.76 83 VAL D N 1
ATOM 5256 C CA . VAL D 1 83 ? 41.384 41.538 30.362 1.00 71.08 83 VAL D CA 1
ATOM 5257 C C . VAL D 1 83 ? 40.073 40.759 30.672 1.00 70.74 83 VAL D C 1
ATOM 5258 O O . VAL D 1 83 ? 40.087 39.562 30.890 1.00 70.97 83 VAL D O 1
ATOM 5262 N N . LEU D 1 84 ? 38.948 41.444 30.743 1.00 69.78 84 LEU D N 1
ATOM 5263 C CA . LEU D 1 84 ? 37.719 40.737 30.965 1.00 69.26 84 LEU D CA 1
ATOM 5264 C C . LEU D 1 84 ? 37.430 39.958 29.684 1.00 69.13 84 LEU D C 1
ATOM 5265 O O . LEU D 1 84 ? 37.923 40.325 28.607 1.00 68.91 84 LEU D O 1
ATOM 5270 N N . THR D 1 85 ? 36.660 38.879 29.817 1.00 67.85 85 THR D N 1
ATOM 5271 C CA . THR D 1 85 ? 36.360 38.020 28.717 1.00 67.59 85 THR D CA 1
ATOM 5272 C C . THR D 1 85 ? 35.089 37.284 28.983 1.00 68.04 85 THR D C 1
ATOM 5273 O O . THR D 1 85 ? 34.785 36.892 30.124 1.00 67.97 85 THR D O 1
ATOM 5277 N N . SER D 1 86 ? 34.389 37.030 27.898 1.00 68.48 86 SER D N 1
ATOM 5278 C CA . SER D 1 86 ? 33.125 36.363 27.938 1.00 70.19 86 SER D CA 1
ATOM 5279 C C . SER D 1 86 ? 33.218 35.068 27.129 1.00 70.88 86 SER D C 1
ATOM 5280 O O . SER D 1 86 ? 33.413 35.086 25.893 1.00 70.70 86 SER D O 1
ATOM 5283 N N . GLU D 1 87 ? 33.137 33.940 27.825 1.00 72.35 87 GLU D N 1
ATOM 5284 C CA . GLU D 1 87 ? 33.236 32.674 27.121 1.00 73.97 87 GLU D CA 1
ATOM 5285 C C . GLU D 1 87 ? 31.965 32.516 26.336 1.00 73.55 87 GLU D C 1
ATOM 5286 O O . GLU D 1 87 ? 30.954 32.342 26.966 1.00 74.08 87 GLU D O 1
ATOM 5292 N N . VAL D 1 88 ? 32.015 32.606 24.992 1.00 73.51 88 VAL D N 1
ATOM 5293 C CA . VAL D 1 88 ? 30.837 32.437 24.112 1.00 73.13 88 VAL D CA 1
ATOM 5294 C C . VAL D 1 88 ? 30.726 31.068 23.419 1.00 73.80 88 VAL D C 1
ATOM 5295 O O . VAL D 1 88 ? 29.717 30.791 22.780 1.00 75.28 88 VAL D O 1
ATOM 5299 N N . ALA D 1 89 ? 31.734 30.208 23.479 1.00 73.80 89 ALA D N 1
ATOM 5300 C CA . ALA D 1 89 ? 31.526 28.816 23.045 1.00 74.01 89 ALA D CA 1
ATOM 5301 C C . ALA D 1 89 ? 32.479 27.905 23.801 1.00 74.99 89 ALA D C 1
ATOM 5302 O O . ALA D 1 89 ? 33.578 28.338 24.227 1.00 75.57 89 ALA D O 1
ATOM 5304 N N . LYS D 1 90 ? 31.995 26.684 24.037 1.00 74.63 90 LYS D N 1
ATOM 5305 C CA . LYS D 1 90 ? 32.718 25.680 24.769 1.00 74.34 90 LYS D CA 1
ATOM 5306 C C . LYS D 1 90 ? 33.052 24.478 23.847 1.00 73.29 90 LYS D C 1
ATOM 5307 O O . LYS D 1 90 ? 32.169 23.682 23.466 1.00 71.89 90 LYS D O 1
ATOM 5313 N N . PHE D 1 91 ? 34.336 24.360 23.494 1.00 71.23 91 PHE D N 1
ATOM 5314 C CA . PHE D 1 91 ? 34.768 23.248 22.703 1.00 69.00 91 PHE D CA 1
ATOM 5315 C C . PHE D 1 91 ? 35.788 22.459 23.438 1.00 68.26 91 PHE D C 1
ATOM 5316 O O . PHE D 1 91 ? 36.627 21.846 22.813 1.00 68.76 91 PHE D O 1
ATOM 5324 N N . SER D 1 92 ? 35.707 22.408 24.753 1.00 66.93 92 SER D N 1
ATOM 5325 C CA . SER D 1 92 ? 36.719 21.690 25.490 1.00 66.12 92 SER D CA 1
ATOM 5326 C C . SER D 1 92 ? 36.567 20.202 25.512 1.00 65.17 92 SER D C 1
ATOM 5327 O O . SER D 1 92 ? 37.361 19.557 26.145 1.00 66.17 92 SER D O 1
ATOM 5330 N N . HIS D 1 93 ? 35.593 19.625 24.830 1.00 63.54 93 HIS D N 1
ATOM 5331 C CA . HIS D 1 93 ? 35.463 18.190 24.903 1.00 62.30 93 HIS D CA 1
ATOM 5332 C C . HIS D 1 93 ? 36.104 17.523 23.700 1.00 61.62 93 HIS D C 1
ATOM 5333 O O . HIS D 1 93 ? 36.079 16.279 23.563 1.00 59.63 93 HIS D O 1
ATOM 5340 N N . LEU D 1 94 ? 36.639 18.372 22.828 1.00 61.45 94 LEU D N 1
ATOM 5341 C CA . LEU D 1 94 ? 37.313 17.966 21.594 1.00 62.42 94 LEU D CA 1
ATOM 5342 C C . LEU D 1 94 ? 38.813 17.732 21.728 1.00 63.43 94 LEU D C 1
ATOM 5343 O O . LEU D 1 94 ? 39.500 18.445 22.466 1.00 64.40 94 LEU D O 1
ATOM 5348 N N . GLY D 1 95 ? 39.340 16.786 20.961 1.00 63.94 95 GLY D N 1
ATOM 5349 C CA . GLY D 1 95 ? 40.784 16.708 20.743 1.00 64.66 95 GLY D CA 1
ATOM 5350 C C . GLY D 1 95 ? 41.316 17.930 20.041 1.00 64.92 95 GLY D C 1
ATOM 5351 O O . GLY D 1 95 ? 40.537 18.714 19.559 1.00 65.60 95 GLY D O 1
ATOM 5352 N N . LYS D 1 96 ? 42.630 18.098 19.956 1.00 66.08 96 LYS D N 1
ATOM 5353 C CA . LYS D 1 96 ? 43.188 19.309 19.334 1.00 67.63 96 LYS D CA 1
ATOM 5354 C C . LYS D 1 96 ? 42.980 19.391 17.858 1.00 66.77 96 LYS D C 1
ATOM 5355 O O . LYS D 1 96 ? 42.733 20.445 17.300 1.00 67.56 96 LYS D O 1
ATOM 5361 N N . ASP D 1 97 ? 43.172 18.278 17.204 1.00 66.77 97 ASP D N 1
ATOM 5362 C CA . ASP D 1 97 ? 43.113 18.284 15.777 1.00 65.87 97 ASP D CA 1
ATOM 5363 C C . ASP D 1 97 ? 41.693 18.663 15.425 1.00 64.77 97 ASP D C 1
ATOM 5364 O O . ASP D 1 97 ? 41.465 19.494 14.537 1.00 65.18 97 ASP D O 1
ATOM 5369 N N . GLU D 1 98 ? 40.736 18.099 16.177 1.00 62.83 98 GLU D N 1
ATOM 5370 C CA . GLU D 1 98 ? 39.345 18.296 15.881 1.00 60.47 98 GLU D CA 1
ATOM 5371 C C . GLU D 1 98 ? 39.081 19.734 16.127 1.00 59.56 98 GLU D C 1
ATOM 5372 O O . GLU D 1 98 ? 38.455 20.395 15.338 1.00 58.81 98 GLU D O 1
ATOM 5378 N N . PHE D 1 99 ? 39.601 20.234 17.228 1.00 59.57 99 PHE D N 1
ATOM 5379 C CA . PHE D 1 99 ? 39.351 21.610 17.575 1.00 59.61 99 PHE D CA 1
ATOM 5380 C C . PHE D 1 99 ? 39.707 22.587 16.492 1.00 59.88 99 PHE D C 1
ATOM 5381 O O . PHE D 1 99 ? 38.902 23.478 16.244 1.00 59.71 99 PHE D O 1
ATOM 5389 N N . TRP D 1 100 ? 40.841 22.445 15.818 1.00 60.10 100 TRP D N 1
ATOM 5390 C CA . TRP D 1 100 ? 41.117 23.423 14.757 1.00 62.43 100 TRP D CA 1
ATOM 5391 C C . TRP D 1 100 ? 40.161 23.295 13.614 1.00 63.09 100 TRP D C 1
ATOM 5392 O O . TRP D 1 100 ? 39.724 24.294 13.009 1.00 64.03 100 TRP D O 1
ATOM 5403 N N . SER D 1 101 ? 39.786 22.055 13.339 1.00 63.05 101 SER D N 1
ATOM 5404 C CA . SER D 1 101 ? 38.953 21.822 12.201 1.00 62.48 101 SER D CA 1
ATOM 5405 C C . SER D 1 101 ? 37.579 22.450 12.403 1.00 62.19 101 SER D C 1
ATOM 5406 O O . SER D 1 101 ? 37.044 23.008 11.461 1.00 61.53 101 SER D O 1
ATOM 5409 N N . VAL D 1 102 ? 37.014 22.331 13.607 1.00 62.40 102 VAL D N 1
ATOM 5410 C CA . VAL D 1 102 ? 35.715 22.923 13.943 1.00 62.17 102 VAL D CA 1
ATOM 5411 C C . VAL D 1 102 ? 35.841 24.451 13.949 1.00 65.46 102 VAL D C 1
ATOM 5412 O O . VAL D 1 102 ? 34.900 25.174 13.524 1.00 65.20 102 VAL D O 1
ATOM 5424 N N . ASP D 1 104 ? 37.902 26.280 12.071 1.00 72.49 104 ASP D N 1
ATOM 5425 C CA . ASP D 1 104 ? 37.858 26.647 10.650 1.00 72.55 104 ASP D CA 1
ATOM 5426 C C . ASP D 1 104 ? 36.463 26.555 10.043 1.00 72.80 104 ASP D C 1
ATOM 5427 O O . ASP D 1 104 ? 36.143 27.231 9.090 1.00 74.09 104 ASP D O 1
ATOM 5432 N N . HIS D 1 105 ? 35.624 25.710 10.592 1.00 73.33 105 HIS D N 1
ATOM 5433 C CA . HIS D 1 105 ? 34.372 25.392 9.954 1.00 74.38 105 HIS D CA 1
ATOM 5434 C C . HIS D 1 105 ? 33.410 26.460 10.365 1.00 74.90 105 HIS D C 1
ATOM 5435 O O . HIS D 1 105 ? 32.444 26.746 9.667 1.00 75.04 105 HIS D O 1
ATOM 5442 N N . ARG D 1 106 ? 33.657 27.028 11.531 1.00 74.98 106 ARG D N 1
ATOM 5443 C CA . ARG D 1 106 ? 32.754 28.027 12.037 1.00 75.67 106 ARG D CA 1
ATOM 5444 C C . ARG D 1 106 ? 33.254 29.414 11.758 1.00 74.35 106 ARG D C 1
ATOM 5445 O O . ARG D 1 106 ? 32.669 30.370 12.215 1.00 73.93 106 ARG D O 1
ATOM 5453 N N . ASN D 1 107 ? 34.326 29.486 10.975 1.00 73.97 107 ASN D N 1
ATOM 5454 C CA . ASN D 1 107 ? 35.060 30.722 10.659 1.00 72.69 107 ASN D CA 1
ATOM 5455 C C . ASN D 1 107 ? 35.415 31.580 11.883 1.00 71.82 107 ASN D C 1
ATOM 5456 O O . ASN D 1 107 ? 35.134 32.793 11.933 1.00 71.73 107 ASN D O 1
ATOM 5461 N N . LEU D 1 108 ? 36.049 30.944 12.856 1.00 69.78 108 LEU D N 1
ATOM 5462 C CA . LEU D 1 108 ? 36.605 31.658 13.952 1.00 69.40 108 LEU D CA 1
ATOM 5463 C C . LEU D 1 108 ? 38.147 31.730 13.886 1.00 70.99 108 LEU D C 1
ATOM 5464 O O . LEU D 1 108 ? 38.802 32.208 14.833 1.00 72.69 108 LEU D O 1
ATOM 5469 N N . ILE D 1 109 ? 38.767 31.252 12.809 1.00 70.57 109 ILE D N 1
ATOM 5470 C CA . ILE D 1 109 ? 40.199 31.450 12.677 1.00 70.03 109 ILE D CA 1
ATOM 5471 C C . ILE D 1 109 ? 40.484 32.175 11.347 1.00 69.46 109 ILE D C 1
ATOM 5472 O O . ILE D 1 109 ? 39.674 32.108 10.429 1.00 69.49 109 ILE D O 1
ATOM 5477 N N . TYR D 1 110 ? 41.600 32.891 11.269 1.00 68.19 110 TYR D N 1
ATOM 5478 C CA . TYR D 1 110 ? 42.001 33.544 10.041 1.00 67.28 110 TYR D CA 1
ATOM 5479 C C . TYR D 1 110 ? 43.470 33.336 9.883 1.00 66.83 110 TYR D C 1
ATOM 5480 O O . TYR D 1 110 ? 44.270 34.111 10.351 1.00 67.04 110 TYR D O 1
ATOM 5489 N N . PRO D 1 111 ? 43.835 32.227 9.270 1.00 66.83 111 PRO D N 1
ATOM 5490 C CA . PRO D 1 111 ? 45.209 31.749 9.181 1.00 65.26 111 PRO D CA 1
ATOM 5491 C C . PRO D 1 111 ? 45.872 32.277 7.902 1.00 65.15 111 PRO D C 1
ATOM 5492 O O . PRO D 1 111 ? 46.345 31.551 7.041 1.00 66.37 111 PRO D O 1
ATOM 5496 N N . PHE D 1 112 ? 45.880 33.568 7.772 1.00 65.07 112 PHE D N 1
ATOM 5497 C CA . PHE D 1 112 ? 46.548 34.190 6.659 1.00 64.99 112 PHE D CA 1
ATOM 5498 C C . PHE D 1 112 ? 47.602 35.099 7.253 1.00 66.10 112 PHE D C 1
ATOM 5499 O O . PHE D 1 112 ? 47.323 35.875 8.183 1.00 65.95 112 PHE D O 1
ATOM 5507 N N . ASP D 1 113 ? 48.808 34.974 6.729 1.00 67.28 113 ASP D N 1
ATOM 5508 C CA . ASP D 1 113 ? 49.935 35.749 7.210 1.00 68.97 113 ASP D CA 1
ATOM 5509 C C . ASP D 1 113 ? 49.878 37.164 6.646 1.00 69.68 113 ASP D C 1
ATOM 5510 O O . ASP D 1 113 ? 49.063 37.464 5.787 1.00 69.64 113 ASP D O 1
ATOM 5515 N N . ALA D 1 114 ? 50.842 37.978 7.067 1.00 71.05 114 ALA D N 1
ATOM 5516 C CA . ALA D 1 114 ? 50.981 39.361 6.641 1.00 71.42 114 ALA D CA 1
ATOM 5517 C C . ALA D 1 114 ? 51.027 39.520 5.120 1.00 71.97 114 ALA D C 1
ATOM 5518 O O . ALA D 1 114 ? 50.969 40.650 4.637 1.00 73.16 114 ALA D O 1
ATOM 5520 N N . GLN D 1 115 ? 51.122 38.420 4.362 1.00 71.95 115 GLN D N 1
ATOM 5521 C CA . GLN D 1 115 ? 51.209 38.547 2.889 1.00 71.92 115 GLN D CA 1
ATOM 5522 C C . GLN D 1 115 ? 49.911 38.200 2.150 1.00 71.31 115 GLN D C 1
ATOM 5523 O O . GLN D 1 115 ? 49.851 38.287 0.923 1.00 70.63 115 GLN D O 1
ATOM 5529 N N . GLY D 1 116 ? 48.886 37.814 2.909 1.00 70.87 116 GLY D N 1
ATOM 5530 C CA . GLY D 1 116 ? 47.600 37.374 2.356 1.00 70.34 116 GLY D CA 1
ATOM 5531 C C . GLY D 1 116 ? 47.633 35.862 2.120 1.00 70.61 116 GLY D C 1
ATOM 5532 O O . GLY D 1 116 ? 46.621 35.241 1.781 1.00 69.95 116 GLY D O 1
ATOM 5533 N N . LEU D 1 117 ? 48.809 35.261 2.299 1.00 69.94 117 LEU D N 1
ATOM 5534 C CA . LEU D 1 117 ? 49.002 33.871 1.956 1.00 69.61 117 LEU D CA 1
ATOM 5535 C C . LEU D 1 117 ? 48.402 32.947 3.011 1.00 68.73 117 LEU D C 1
ATOM 5536 O O . LEU D 1 117 ? 48.584 33.178 4.208 1.00 67.89 117 LEU D O 1
ATOM 5541 N N . ARG D 1 118 ? 47.686 31.913 2.567 1.00 68.36 118 ARG D N 1
ATOM 5542 C CA . ARG D 1 118 ? 47.050 30.939 3.489 1.00 68.61 118 ARG D CA 1
ATOM 5543 C C . ARG D 1 118 ? 48.082 29.942 4.137 1.00 69.06 118 ARG D C 1
ATOM 5544 O O . ARG D 1 118 ? 48.864 29.240 3.433 1.00 68.38 118 ARG D O 1
ATOM 5552 N N . ARG D 1 119 ? 48.106 29.914 5.473 1.00 68.90 119 ARG D N 1
ATOM 5553 C CA . ARG D 1 119 ? 49.050 29.062 6.208 1.00 69.30 119 ARG D CA 1
ATOM 5554 C C . ARG D 1 119 ? 48.281 28.015 6.964 1.00 69.39 119 ARG D C 1
ATOM 5555 O O . ARG D 1 119 ? 47.125 28.256 7.287 1.00 69.37 119 ARG D O 1
ATOM 5563 N N . GLN D 1 120 ? 48.907 26.891 7.294 1.00 69.39 120 GLN D N 1
ATOM 5564 C CA . GLN D 1 120 ? 48.232 25.880 8.112 1.00 70.73 120 GLN D CA 1
ATOM 5565 C C . GLN D 1 120 ? 47.822 26.424 9.474 1.00 71.27 120 GLN D C 1
ATOM 5566 O O . GLN D 1 120 ? 48.372 27.411 9.920 1.00 71.88 120 GLN D O 1
ATOM 5572 N N . SER D 1 121 ? 46.887 25.783 10.157 1.00 72.15 121 SER D N 1
ATOM 5573 C CA . SER D 1 121 ? 46.451 26.332 11.446 1.00 73.07 121 SER D CA 1
ATOM 5574 C C . SER D 1 121 ? 47.551 26.142 12.490 1.00 73.28 121 SER D C 1
ATOM 5575 O O . SER D 1 121 ? 47.584 26.827 13.503 1.00 73.78 121 SER D O 1
ATOM 5578 N N . GLY D 1 122 ? 48.459 25.211 12.250 1.00 73.58 122 GLY D N 1
ATOM 5579 C CA . GLY D 1 122 ? 49.615 25.078 13.129 1.00 73.89 122 GLY D CA 1
ATOM 5580 C C . GLY D 1 122 ? 50.388 26.391 13.256 1.00 74.23 122 GLY D C 1
ATOM 5581 O O . GLY D 1 122 ? 51.024 26.640 14.290 1.00 74.54 122 GLY D O 1
ATOM 5582 N N . ASP D 1 123 ? 50.337 27.229 12.206 1.00 74.06 123 ASP D N 1
ATOM 5583 C CA . ASP D 1 123 ? 51.181 28.428 12.108 1.00 73.92 123 ASP D CA 1
ATOM 5584 C C . ASP D 1 123 ? 50.550 29.639 12.797 1.00 74.27 123 ASP D C 1
ATOM 5585 O O . ASP D 1 123 ? 51.107 30.752 12.699 1.00 74.51 123 ASP D O 1
ATOM 5590 N N . ILE D 1 124 ? 49.398 29.455 13.465 1.00 73.74 124 ILE D N 1
ATOM 5591 C CA . ILE D 1 124 ? 48.803 30.528 14.262 1.00 73.20 124 ILE D CA 1
ATOM 5592 C C . ILE D 1 124 ? 49.605 30.589 15.529 1.00 73.10 124 ILE D C 1
ATOM 5593 O O . ILE D 1 124 ? 49.772 29.572 16.190 1.00 73.56 124 ILE D O 1
ATOM 5598 N N . PRO D 1 125 ? 50.143 31.775 15.845 1.00 73.06 125 PRO D N 1
ATOM 5599 C CA . PRO D 1 125 ? 50.967 32.111 17.009 1.00 73.08 125 PRO D CA 1
ATOM 5600 C C . PRO D 1 125 ? 50.212 31.844 18.283 1.00 73.09 125 PRO D C 1
ATOM 5601 O O . PRO D 1 125 ? 49.005 31.897 18.269 1.00 74.23 125 PRO D O 1
ATOM 5605 N N . LYS D 1 126 ? 50.899 31.548 19.365 1.00 73.74 126 LYS D N 1
ATOM 5606 C CA . LYS D 1 126 ? 50.245 31.154 20.600 1.00 75.08 126 LYS D CA 1
ATOM 5607 C C . LYS D 1 126 ? 50.326 32.226 21.692 1.00 75.03 126 LYS D C 1
ATOM 5608 O O . LYS D 1 126 ? 50.337 31.950 22.875 1.00 75.46 126 LYS D O 1
ATOM 5614 N N . ASN D 1 127 ? 50.396 33.471 21.287 1.00 75.43 127 ASN D N 1
ATOM 5615 C CA . ASN D 1 127 ? 50.621 34.570 22.205 1.00 75.64 127 ASN D CA 1
ATOM 5616 C C . ASN D 1 127 ? 50.336 35.773 21.404 1.00 74.83 127 ASN D C 1
ATOM 5617 O O . ASN D 1 127 ? 50.918 35.903 20.345 1.00 75.04 127 ASN D O 1
ATOM 5622 N N . ILE D 1 128 ? 49.503 36.681 21.876 1.00 74.62 128 ILE D N 1
ATOM 5623 C CA . ILE D 1 128 ? 49.387 38.006 21.182 1.00 74.58 128 ILE D CA 1
ATOM 5624 C C . ILE D 1 128 ? 50.734 38.647 20.756 1.00 73.88 128 ILE D C 1
ATOM 5625 O O . ILE D 1 128 ? 50.833 39.259 19.685 1.00 73.81 128 ILE D O 1
ATOM 5630 N N . HIS D 1 129 ? 51.760 38.520 21.574 1.00 72.15 129 HIS D N 1
ATOM 5631 C CA . HIS D 1 129 ? 52.940 39.302 21.269 1.00 72.55 129 HIS D CA 1
ATOM 5632 C C . HIS D 1 129 ? 53.637 38.875 19.947 1.00 71.97 129 HIS D C 1
ATOM 5633 O O . HIS D 1 129 ? 54.640 39.504 19.551 1.00 71.13 129 HIS D O 1
ATOM 5640 N N . ASP D 1 130 ? 53.119 37.831 19.273 1.00 70.90 130 ASP D N 1
ATOM 5641 C CA . ASP D 1 130 ? 53.700 37.392 17.982 1.00 70.88 130 ASP D CA 1
ATOM 5642 C C . ASP D 1 130 ? 52.813 37.713 16.807 1.00 70.45 130 ASP D C 1
ATOM 5643 O O . ASP D 1 130 ? 52.974 37.154 15.725 1.00 70.17 130 ASP D O 1
ATOM 5648 N N . LEU D 1 131 ? 51.820 38.557 17.000 1.00 70.25 131 LEU D N 1
ATOM 5649 C CA . LEU D 1 131 ? 51.051 38.988 15.849 1.00 69.97 131 LEU D CA 1
ATOM 5650 C C . LEU D 1 131 ? 51.931 39.753 14.809 1.00 71.02 131 LEU D C 1
ATOM 5651 O O . LEU D 1 131 ? 52.708 40.699 15.149 1.00 70.39 131 LEU D O 1
ATOM 5656 N N . GLU D 1 132 ? 51.864 39.268 13.565 1.00 71.72 132 GLU D N 1
ATOM 5657 C CA . GLU D 1 132 ? 52.573 39.853 12.405 1.00 72.37 132 GLU D CA 1
ATOM 5658 C C . GLU D 1 132 ? 51.814 41.120 11.941 1.00 71.45 132 GLU D C 1
ATOM 5659 O O . GLU D 1 132 ? 50.622 41.253 12.195 1.00 71.07 132 GLU D O 1
ATOM 5665 N N . ASP D 1 133 ? 52.507 42.021 11.245 1.00 71.14 133 ASP D N 1
ATOM 5666 C CA . ASP D 1 133 ? 51.974 43.328 10.812 1.00 70.55 133 ASP D CA 1
ATOM 5667 C C . ASP D 1 133 ? 51.428 43.240 9.388 1.00 70.36 133 ASP D C 1
ATOM 5668 O O . ASP D 1 133 ? 52.210 43.051 8.449 1.00 71.03 133 ASP D O 1
ATOM 5673 N N . ASP D 1 134 ? 50.119 43.378 9.192 1.00 68.52 134 ASP D N 1
ATOM 5674 C CA . ASP D 1 134 ? 49.682 43.434 7.829 1.00 67.96 134 ASP D CA 1
ATOM 5675 C C . ASP D 1 134 ? 49.319 44.864 7.433 1.00 67.61 134 ASP D C 1
ATOM 5676 O O . ASP D 1 134 ? 48.211 45.350 7.735 1.00 67.40 134 ASP D O 1
ATOM 5681 N N . PRO D 1 135 ? 50.252 45.534 6.711 1.00 67.08 135 PRO D N 1
ATOM 5682 C CA . PRO D 1 135 ? 50.122 46.983 6.454 1.00 65.73 135 PRO D CA 1
ATOM 5683 C C . PRO D 1 135 ? 48.792 47.285 5.763 1.00 65.22 135 PRO D C 1
ATOM 5684 O O . PRO D 1 135 ? 48.065 48.231 6.158 1.00 65.81 135 PRO D O 1
ATOM 5688 N N . PHE D 1 136 ? 48.430 46.440 4.795 1.00 64.00 136 PHE D N 1
ATOM 5689 C CA . PHE D 1 136 ? 47.105 46.522 4.114 1.00 62.22 136 PHE D CA 1
ATOM 5690 C C . PHE D 1 136 ? 45.858 46.336 5.009 1.00 60.71 136 PHE D C 1
ATOM 5691 O O . PHE D 1 136 ? 44.814 46.947 4.771 1.00 60.80 136 PHE D O 1
ATOM 5699 N N . ARG D 1 137 ? 45.964 45.505 6.028 1.00 58.12 137 ARG D N 1
ATOM 5700 C CA . ARG D 1 137 ? 44.948 45.485 7.032 1.00 57.21 137 ARG D CA 1
ATOM 5701 C C . ARG D 1 137 ? 44.722 46.894 7.630 1.00 57.42 137 ARG D C 1
ATOM 5702 O O . ARG D 1 137 ? 43.582 47.306 7.833 1.00 57.41 137 ARG D O 1
ATOM 5710 N N . SER D 1 138 ? 45.808 47.617 7.909 1.00 57.45 138 SER D N 1
ATOM 5711 C CA . SER D 1 138 ? 45.749 48.988 8.442 1.00 57.15 138 SER D CA 1
ATOM 5712 C C . SER D 1 138 ? 45.170 49.938 7.410 1.00 57.32 138 SER D C 1
ATOM 5713 O O . SER D 1 138 ? 44.326 50.775 7.740 1.00 56.69 138 SER D O 1
ATOM 5716 N N . LEU D 1 139 ? 45.609 49.802 6.161 1.00 57.64 139 LEU D N 1
ATOM 5717 C CA . LEU D 1 139 ? 44.996 50.572 5.098 1.00 58.81 139 LEU D CA 1
ATOM 5718 C C . LEU D 1 139 ? 43.461 50.393 5.084 1.00 59.63 139 LEU D C 1
ATOM 5719 O O . LEU D 1 139 ? 42.679 51.366 5.071 1.00 59.25 139 LEU D O 1
ATOM 5724 N N . ALA D 1 140 ? 43.044 49.116 5.077 1.00 60.23 140 ALA D N 1
ATOM 5725 C CA . ALA D 1 140 ? 41.655 48.711 5.065 1.00 58.59 140 ALA D CA 1
ATOM 5726 C C . ALA D 1 140 ? 40.932 49.258 6.254 1.00 58.56 140 ALA D C 1
ATOM 5727 O O . ALA D 1 140 ? 39.841 49.717 6.115 1.00 59.69 140 ALA D O 1
ATOM 5729 N N . GLY D 1 141 ? 41.522 49.229 7.436 1.00 58.80 141 GLY D N 1
ATOM 5730 C CA . GLY D 1 141 ? 40.898 49.900 8.568 1.00 58.78 141 GLY D CA 1
ATOM 5731 C C . GLY D 1 141 ? 40.729 51.407 8.348 1.00 59.22 141 GLY D C 1
ATOM 5732 O O . GLY D 1 141 ? 39.682 51.968 8.670 1.00 59.74 141 GLY D O 1
ATOM 5733 N N . ALA D 1 142 ? 41.747 52.082 7.818 1.00 59.26 142 ALA D N 1
ATOM 5734 C CA . ALA D 1 142 ? 41.648 53.526 7.648 1.00 59.41 142 ALA D CA 1
ATOM 5735 C C . ALA D 1 142 ? 40.692 53.756 6.537 1.00 60.44 142 ALA D C 1
ATOM 5736 O O . ALA D 1 142 ? 39.950 54.746 6.581 1.00 60.62 142 ALA D O 1
ATOM 5738 N N . LEU D 1 143 ? 40.644 52.835 5.558 1.00 60.91 143 LEU D N 1
ATOM 5739 C CA . LEU D 1 143 ? 39.692 53.033 4.450 1.00 61.46 143 LEU D CA 1
ATOM 5740 C C . LEU D 1 143 ? 38.238 52.993 4.928 1.00 61.99 143 LEU D C 1
ATOM 5741 O O . LEU D 1 143 ? 37.404 53.870 4.566 1.00 60.63 143 LEU D O 1
ATOM 5746 N N . ARG D 1 144 ? 37.920 51.987 5.741 1.00 62.84 144 ARG D N 1
ATOM 5747 C CA . ARG D 1 144 ? 36.549 51.936 6.204 1.00 64.35 144 ARG D CA 1
ATOM 5748 C C . ARG D 1 144 ? 36.283 53.239 6.953 1.00 65.88 144 ARG D C 1
ATOM 5749 O O . ARG D 1 144 ? 35.239 53.832 6.775 1.00 64.69 144 ARG D O 1
ATOM 5765 N N . ALA D 1 146 ? 37.338 56.256 6.693 1.00 67.68 146 ALA D N 1
ATOM 5766 C CA . ALA D 1 146 ? 37.130 57.367 5.768 1.00 66.82 146 ALA D CA 1
ATOM 5767 C C . ALA D 1 146 ? 35.766 57.310 5.071 1.00 67.24 146 ALA D C 1
ATOM 5768 O O . ALA D 1 146 ? 35.361 58.233 4.348 1.00 67.70 146 ALA D O 1
ATOM 5770 N N . GLY D 1 147 ? 35.081 56.196 5.269 1.00 67.79 147 GLY D N 1
ATOM 5771 C CA . GLY D 1 147 ? 33.785 55.930 4.683 1.00 67.75 147 GLY D CA 1
ATOM 5772 C C . GLY D 1 147 ? 33.871 55.477 3.252 1.00 67.70 147 GLY D C 1
ATOM 5773 O O . GLY D 1 147 ? 33.026 55.896 2.464 1.00 68.99 147 GLY D O 1
ATOM 5774 N N . GLY D 1 148 ? 34.859 54.639 2.907 1.00 66.60 148 GLY D N 1
ATOM 5775 C CA . GLY D 1 148 ? 34.963 54.121 1.556 1.00 65.91 148 GLY D CA 1
ATOM 5776 C C . GLY D 1 148 ? 34.199 52.822 1.369 1.00 66.72 148 GLY D C 1
ATOM 5777 O O . GLY D 1 148 ? 33.945 52.382 0.225 1.00 67.74 148 GLY D O 1
ATOM 5778 N N . TYR D 1 149 ? 33.858 52.170 2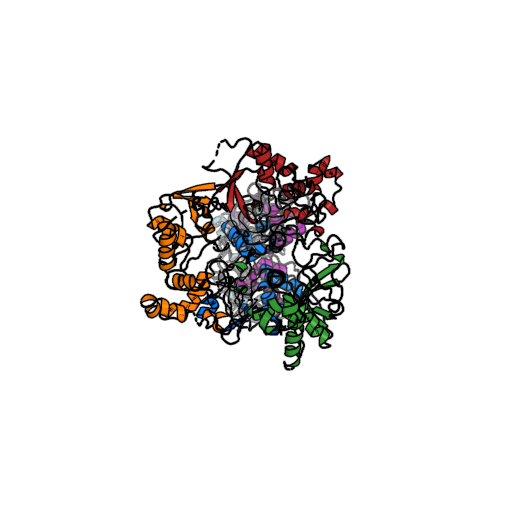.482 1.00 66.34 149 TYR D N 1
ATOM 5779 C CA . TYR D 1 149 ? 32.996 50.984 2.441 1.00 65.94 149 TYR D CA 1
ATOM 5780 C C . TYR D 1 149 ? 32.439 50.886 3.804 1.00 65.53 149 TYR D C 1
ATOM 5781 O O . TYR D 1 149 ? 32.768 51.743 4.606 1.00 65.93 149 TYR D O 1
ATOM 5790 N N . ALA D 1 150 ? 31.634 49.864 4.078 1.00 64.80 150 ALA D N 1
ATOM 5791 C CA . ALA D 1 150 ? 30.823 49.820 5.286 1.00 65.36 150 ALA D CA 1
ATOM 5792 C C . ALA D 1 150 ? 30.962 48.523 6.111 1.00 66.00 150 ALA D C 1
ATOM 5793 O O . ALA D 1 150 ? 31.138 47.471 5.556 1.00 66.09 150 ALA D O 1
ATOM 5795 N N . LYS D 1 151 ? 30.853 48.599 7.435 1.00 67.23 151 LYS D N 1
ATOM 5796 C CA . LYS D 1 151 ? 30.716 47.420 8.269 1.00 69.12 151 LYS D CA 1
ATOM 5797 C C . LYS D 1 151 ? 29.534 46.605 7.819 1.00 70.24 151 LYS D C 1
ATOM 5798 O O . LYS D 1 151 ? 28.602 47.106 7.216 1.00 71.04 151 LYS D O 1
ATOM 5804 N N . VAL D 1 152 ? 29.542 45.344 8.203 1.00 71.87 152 VAL D N 1
ATOM 5805 C CA . VAL D 1 152 ? 28.832 44.289 7.506 1.00 72.16 152 VAL D CA 1
ATOM 5806 C C . VAL D 1 152 ? 28.939 43.070 8.421 1.00 72.11 152 VAL D C 1
ATOM 5807 O O . VAL D 1 152 ? 29.916 42.928 9.154 1.00 71.69 152 VAL D O 1
ATOM 5811 N N . ILE D 1 153 ? 27.955 42.196 8.386 1.00 72.88 153 ILE D N 1
ATOM 5812 C CA . ILE D 1 153 ? 27.951 41.061 9.299 1.00 74.33 153 ILE D CA 1
ATOM 5813 C C . ILE D 1 153 ? 29.002 39.952 8.972 1.00 75.30 153 ILE D C 1
ATOM 5814 O O . ILE D 1 153 ? 29.433 39.168 9.846 1.00 75.08 153 ILE D O 1
ATOM 5819 N N . ILE D 1 154 ? 29.427 39.918 7.717 1.00 76.00 154 ILE D N 1
ATOM 5820 C CA . ILE D 1 154 ? 30.460 39.015 7.254 1.00 76.86 154 ILE D CA 1
ATOM 5821 C C . ILE D 1 154 ? 31.825 39.109 8.012 1.00 76.78 154 ILE D C 1
ATOM 5822 O O . ILE D 1 154 ? 32.437 40.167 8.143 1.00 77.39 154 ILE D O 1
ATOM 5827 N N . PRO D 1 155 ? 32.253 37.992 8.569 1.00 76.54 155 PRO D N 1
ATOM 5828 C CA . PRO D 1 155 ? 33.589 37.502 8.837 1.00 76.30 155 PRO D CA 1
ATOM 5829 C C . PRO D 1 155 ? 34.771 38.117 8.045 1.00 75.88 155 PRO D C 1
ATOM 5830 O O . PRO D 1 155 ? 34.860 37.962 6.818 1.00 76.63 155 PRO D O 1
ATOM 5834 N N . PHE D 1 156 ? 35.655 38.805 8.778 1.00 74.15 156 PHE D N 1
ATOM 5835 C CA . PHE D 1 156 ? 36.915 39.322 8.279 1.00 72.88 156 PHE D CA 1
ATOM 5836 C C . PHE D 1 156 ? 36.848 40.227 7.067 1.00 71.91 156 PHE D C 1
ATOM 5837 O O . PHE D 1 156 ? 37.769 40.218 6.268 1.00 71.42 156 PHE D O 1
ATOM 5845 N N . SER D 1 157 ? 35.777 41.014 6.938 1.00 70.99 157 SER D N 1
ATOM 5846 C CA . SER D 1 157 ? 35.643 42.009 5.848 1.00 69.77 157 SER D CA 1
ATOM 5847 C C . SER D 1 157 ? 36.876 42.858 5.604 1.00 69.21 157 SER D C 1
ATOM 5848 O O . SER D 1 157 ? 37.301 43.039 4.453 1.00 69.28 157 SER D O 1
ATOM 5851 N N . GLU D 1 158 ? 37.452 43.400 6.678 1.00 68.26 158 GLU D N 1
ATOM 5852 C CA . GLU D 1 158 ? 38.566 44.307 6.532 1.00 67.75 158 GLU D CA 1
ATOM 5853 C C . GLU D 1 158 ? 39.638 43.595 5.748 1.00 67.13 158 GLU D C 1
ATOM 5854 O O . GLU D 1 158 ? 40.277 44.192 4.865 1.00 66.64 158 GLU D O 1
ATOM 5860 N N . PHE D 1 159 ? 39.816 42.308 6.096 1.00 66.10 159 PHE D N 1
ATOM 5861 C CA . PHE D 1 159 ? 40.759 41.469 5.437 1.00 64.48 159 PHE D CA 1
ATOM 5862 C C . PHE D 1 159 ? 40.500 41.251 3.995 1.00 63.65 159 PHE D C 1
ATOM 5863 O O . PHE D 1 159 ? 41.425 41.185 3.221 1.00 64.28 159 PHE D O 1
ATOM 5871 N N . GLY D 1 160 ? 39.256 41.216 3.606 1.00 62.49 160 GLY D N 1
ATOM 5872 C CA . GLY D 1 160 ? 38.968 40.939 2.220 1.00 62.55 160 GLY D CA 1
ATOM 5873 C C . GLY D 1 160 ? 39.353 42.164 1.460 1.00 63.02 160 GLY D C 1
ATOM 5874 O O . GLY D 1 160 ? 39.830 42.050 0.340 1.00 63.21 160 GLY D O 1
ATOM 5875 N N . TRP D 1 161 ? 39.155 43.329 2.088 1.00 63.74 161 TRP D N 1
ATOM 5876 C CA . TRP D 1 161 ? 39.611 44.632 1.526 1.00 64.51 161 TRP D CA 1
ATOM 5877 C C . TRP D 1 161 ? 41.112 44.747 1.600 1.00 65.84 161 TRP D C 1
ATOM 5878 O O . TRP D 1 161 ? 41.721 45.430 0.759 1.00 67.81 161 TRP D O 1
ATOM 5889 N N . ALA D 1 162 ? 41.747 44.111 2.580 1.00 66.69 162 ALA D N 1
ATOM 5890 C CA . ALA D 1 162 ? 43.193 44.222 2.577 1.00 67.69 162 ALA D CA 1
ATOM 5891 C C . ALA D 1 162 ? 43.633 43.492 1.299 1.00 68.51 162 ALA D C 1
ATOM 5892 O O . ALA D 1 162 ? 44.325 44.078 0.427 1.00 68.95 162 ALA D O 1
ATOM 5894 N N . ASP D 1 163 ? 43.138 42.265 1.151 1.00 68.49 163 ASP D N 1
ATOM 5895 C CA A ASP D 1 163 ? 43.517 41.441 0.027 0.50 68.87 163 ASP D CA 1
ATOM 5896 C CA B ASP D 1 163 ? 43.457 41.425 0.002 0.50 68.92 163 ASP D CA 1
ATOM 5897 C C . ASP D 1 163 ? 43.230 42.082 -1.350 1.00 69.01 163 ASP D C 1
ATOM 5898 O O . ASP D 1 163 ? 43.937 41.823 -2.286 1.00 69.76 163 ASP D O 1
ATOM 5907 N N . PHE D 1 164 ? 42.226 42.938 -1.463 1.00 69.53 164 PHE D N 1
ATOM 5908 C CA . PHE D 1 164 ? 41.959 43.585 -2.742 1.00 69.50 164 PHE D CA 1
ATOM 5909 C C . PHE D 1 164 ? 42.922 44.743 -3.005 1.00 70.04 164 PHE D C 1
ATOM 5910 O O . PHE D 1 164 ? 43.299 44.961 -4.145 1.00 70.70 164 PHE D O 1
ATOM 5918 N N . LEU D 1 165 ? 43.309 45.479 -1.961 1.00 69.87 165 LEU D N 1
ATOM 5919 C CA . LEU D 1 165 ? 44.259 46.596 -2.095 1.00 69.93 165 LEU D CA 1
ATOM 5920 C C . LEU D 1 165 ? 45.717 46.114 -2.281 1.00 70.59 165 LEU D C 1
ATOM 5921 O O . LEU D 1 165 ? 46.529 46.674 -3.061 1.00 70.75 165 LEU D O 1
ATOM 5926 N N . ARG D 1 166 ? 46.053 45.075 -1.525 1.00 70.37 166 ARG D N 1
ATOM 5927 C CA . ARG D 1 166 ? 47.347 44.434 -1.626 1.00 69.57 166 ARG D CA 1
ATOM 5928 C C . ARG D 1 166 ? 47.648 44.079 -3.088 1.00 70.00 166 ARG D C 1
ATOM 5929 O O . ARG D 1 166 ? 48.774 43.833 -3.428 1.00 70.08 166 ARG D O 1
ATOM 5937 N N . ARG D 1 167 ? 46.648 44.060 -3.959 1.00 70.67 167 ARG D N 1
ATOM 5938 C CA . ARG D 1 167 ? 46.874 43.571 -5.314 1.00 71.13 167 ARG D CA 1
ATOM 5939 C C . ARG D 1 167 ? 47.079 44.704 -6.262 1.00 71.17 167 ARG D C 1
ATOM 5940 O O . ARG D 1 167 ? 47.478 44.494 -7.397 1.00 71.11 167 ARG D O 1
ATOM 5948 N N . ARG D 1 168 ? 46.799 45.912 -5.791 1.00 71.67 168 ARG D N 1
ATOM 5949 C CA . ARG D 1 168 ? 46.561 47.024 -6.694 1.00 71.67 168 ARG D CA 1
ATOM 5950 C C . ARG D 1 168 ? 47.329 48.267 -6.292 1.00 72.19 168 ARG D C 1
ATOM 5951 O O . ARG D 1 168 ? 47.389 49.232 -7.060 1.00 72.18 168 ARG D O 1
ATOM 5959 N N . ILE D 1 169 ? 47.934 48.249 -5.108 1.00 72.69 169 ILE D N 1
ATOM 5960 C CA . ILE D 1 169 ? 48.741 49.394 -4.667 1.00 73.35 169 ILE D CA 1
ATOM 5961 C C . ILE D 1 169 ? 50.075 48.911 -4.129 1.00 74.00 169 ILE D C 1
ATOM 5962 O O . ILE D 1 169 ? 50.103 48.241 -3.109 1.00 74.00 169 ILE D O 1
ATOM 5967 N N . ASP D 1 170 ? 51.184 49.259 -4.778 1.00 75.08 170 ASP D N 1
ATOM 5968 C CA . ASP D 1 170 ? 52.458 48.697 -4.343 1.00 75.57 170 ASP D CA 1
ATOM 5969 C C . ASP D 1 170 ? 52.809 49.119 -2.880 1.00 75.41 170 ASP D C 1
ATOM 5970 O O . ASP D 1 170 ? 52.477 50.249 -2.446 1.00 74.92 170 ASP D O 1
ATOM 5975 N N . ARG D 1 171 ? 53.416 48.169 -2.135 1.00 75.11 171 ARG D N 1
ATOM 5976 C CA . ARG D 1 171 ? 53.813 48.313 -0.716 1.00 75.04 171 ARG D CA 1
ATOM 5977 C C . ARG D 1 171 ? 54.499 49.655 -0.362 1.00 74.63 171 ARG D C 1
ATOM 5978 O O . ARG D 1 171 ? 54.278 50.209 0.735 1.00 74.53 171 ARG D O 1
ATOM 5986 N N . ASP D 1 172 ? 55.327 50.160 -1.304 1.00 74.29 172 ASP D N 1
ATOM 5987 C CA . ASP D 1 172 ? 56.124 51.397 -1.057 1.00 74.76 172 ASP D CA 1
ATOM 5988 C C . ASP D 1 172 ? 55.344 52.625 -0.640 1.00 74.07 172 ASP D C 1
ATOM 5989 O O . ASP D 1 172 ? 55.926 53.535 0.192 1.00 74.69 172 ASP D O 1
ATOM 5994 N N . LEU D 1 173 ? 54.067 52.670 -1.273 1.00 72.95 173 LEU D N 1
ATOM 5995 C CA . LEU D 1 173 ? 53.192 53.834 -1.097 1.00 71.26 173 LEU D CA 1
ATOM 5996 C C . LEU D 1 173 ? 52.607 53.809 0.302 1.00 70.42 173 LEU D C 1
ATOM 5997 O O . LEU D 1 173 ? 52.127 54.860 0.836 1.00 70.16 173 LEU D O 1
ATOM 6002 N N . LEU D 1 174 ? 52.661 52.545 0.895 1.00 70.36 174 LEU D N 1
ATOM 6003 C CA . LEU D 1 174 ? 52.062 52.418 2.213 1.00 69.59 174 LEU D CA 1
ATOM 6004 C C . LEU D 1 174 ? 53.044 52.868 3.276 1.00 68.81 174 LEU D C 1
ATOM 6005 O O . LEU D 1 174 ? 52.716 53.726 4.114 1.00 68.61 174 LEU D O 1
ATOM 6010 N N . SER D 1 175 ? 54.255 52.304 3.217 1.00 67.90 175 SER D N 1
ATOM 6011 C CA . SER D 1 175 ? 55.209 52.615 4.281 1.00 67.90 175 SER D CA 1
ATOM 6012 C C . SER D 1 175 ? 55.645 54.089 4.204 1.00 67.75 175 SER D C 1
ATOM 6013 O O . SER D 1 175 ? 55.685 54.795 5.228 1.00 67.21 175 SER D O 1
ATOM 6016 N N . ASP D 1 176 ? 55.919 54.548 2.975 1.00 68.16 176 ASP D N 1
ATOM 6017 C CA . ASP D 1 176 ? 56.504 55.895 2.778 1.00 68.77 176 ASP D CA 1
ATOM 6018 C C . ASP D 1 176 ? 55.519 57.016 2.526 1.00 68.65 176 ASP D C 1
ATOM 6019 O O . ASP D 1 176 ? 55.949 58.099 2.119 1.00 68.41 176 ASP D O 1
ATOM 6024 N N . SER D 1 177 ? 54.213 56.754 2.721 1.00 68.72 177 SER D N 1
ATOM 6025 C CA . SER D 1 177 ? 53.208 57.818 2.561 1.00 69.25 177 SER D CA 1
ATOM 6026 C C . SER D 1 177 ? 51.764 57.279 2.666 1.00 69.69 177 SER D C 1
ATOM 6027 O O . SER D 1 177 ? 51.057 56.920 1.673 1.00 68.65 177 SER D O 1
ATOM 6030 N N . PHE D 1 178 ? 51.323 57.281 3.909 1.00 69.94 178 PHE D N 1
ATOM 6031 C CA . PHE D 1 178 ? 50.065 56.715 4.233 1.00 69.85 178 PHE D CA 1
ATOM 6032 C C . PHE D 1 178 ? 48.894 57.281 3.458 1.00 69.68 178 PHE D C 1
ATOM 6033 O O . PHE D 1 178 ? 47.951 56.554 3.164 1.00 70.78 178 PHE D O 1
ATOM 6041 N N . ASP D 1 179 ? 48.937 58.549 3.115 1.00 69.28 179 ASP D N 1
ATOM 6042 C CA . ASP D 1 179 ? 47.717 59.215 2.701 1.00 69.73 179 ASP D CA 1
ATOM 6043 C C . ASP D 1 179 ? 47.437 59.265 1.234 1.00 69.67 179 ASP D C 1
ATOM 6044 O O . ASP D 1 179 ? 46.267 59.152 0.841 1.00 70.26 179 ASP D O 1
ATOM 6049 N N . ASP D 1 180 ? 48.486 59.458 0.439 1.00 69.34 180 ASP D N 1
ATOM 6050 C CA . ASP D 1 180 ? 48.505 59.014 -0.950 1.00 69.21 180 ASP D CA 1
ATOM 6051 C C . ASP D 1 180 ? 47.897 57.607 -1.000 1.00 69.21 180 ASP D C 1
ATOM 6052 O O . ASP D 1 180 ? 46.958 57.346 -1.771 1.00 69.79 180 ASP D O 1
ATOM 6057 N N . ALA D 1 181 ? 48.422 56.709 -0.166 1.00 68.28 181 ALA D N 1
ATOM 6058 C CA . ALA D 1 181 ? 47.897 55.355 -0.103 1.00 67.64 181 ALA D CA 1
ATOM 6059 C C . ALA D 1 181 ? 46.383 55.331 0.214 1.00 67.46 181 ALA D C 1
ATOM 6060 O O . ALA D 1 181 ? 45.601 54.671 -0.493 1.00 67.21 181 ALA D O 1
ATOM 6062 N N . LEU D 1 182 ? 45.975 56.074 1.245 1.00 67.07 182 LEU D N 1
ATOM 6063 C CA . LEU D 1 182 ? 44.567 56.167 1.608 1.00 66.35 182 LEU D CA 1
ATOM 6064 C C . LEU D 1 182 ? 43.824 56.676 0.445 1.00 66.35 182 LEU D C 1
ATOM 6065 O O . LEU D 1 182 ? 42.764 56.207 0.184 1.00 66.77 182 LEU D O 1
ATOM 6070 N N . ALA D 1 183 ? 44.396 57.624 -0.279 1.00 66.69 183 ALA D N 1
ATOM 6071 C CA . ALA D 1 183 ? 43.624 58.300 -1.308 1.00 67.27 183 ALA D CA 1
ATOM 6072 C C . ALA D 1 183 ? 43.448 57.422 -2.531 1.00 67.16 183 ALA D C 1
ATOM 6073 O O . ALA D 1 183 ? 42.414 57.473 -3.171 1.00 66.48 183 ALA D O 1
ATOM 6075 N N . GLU D 1 184 ? 44.460 56.626 -2.861 1.00 67.82 184 GLU D N 1
ATOM 6076 C CA . GLU D 1 184 ? 44.398 55.822 -4.073 1.00 68.94 184 GLU D CA 1
ATOM 6077 C C . GLU D 1 184 ? 43.400 54.740 -3.817 1.00 69.08 184 GLU D C 1
ATOM 6078 O O . GLU D 1 184 ? 42.769 54.226 -4.741 1.00 69.42 184 GLU D O 1
ATOM 6084 N N . ALA D 1 185 ? 43.255 54.436 -2.531 1.00 68.71 185 ALA D N 1
ATOM 6085 C CA . ALA D 1 185 ? 42.384 53.397 -2.035 1.00 68.57 185 ALA D CA 1
ATOM 6086 C C . ALA D 1 185 ? 40.931 53.794 -2.157 1.00 69.03 185 ALA D C 1
ATOM 6087 O O . ALA D 1 185 ? 40.028 52.955 -2.280 1.00 68.86 185 ALA D O 1
ATOM 6097 N N . LYS D 1 187 ? 39.550 56.273 -4.360 1.00 69.27 187 LYS D N 1
ATOM 6098 C CA . LYS D 1 187 ? 39.200 56.165 -5.772 1.00 68.68 187 LYS D CA 1
ATOM 6099 C C . LYS D 1 187 ? 38.864 54.703 -6.182 1.00 67.59 187 LYS D C 1
ATOM 6100 O O . LYS D 1 187 ? 37.877 54.442 -6.879 1.00 66.83 187 LYS D O 1
ATOM 6106 N N . LEU D 1 188 ? 39.691 53.766 -5.722 1.00 66.65 188 LEU D N 1
ATOM 6107 C CA . LEU D 1 188 ? 39.449 52.321 -5.900 1.00 66.61 188 LEU D CA 1
ATOM 6108 C C . LEU D 1 18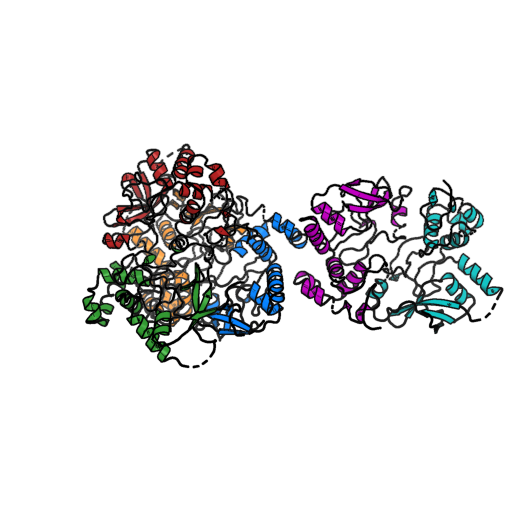8 ? 38.160 51.766 -5.257 1.00 66.34 188 LEU D C 1
ATOM 6109 O O . LEU D 1 188 ? 37.426 50.997 -5.885 1.00 65.82 188 LEU D O 1
ATOM 6114 N N . ALA D 1 189 ? 37.890 52.142 -4.012 1.00 65.80 189 ALA D N 1
ATOM 6115 C CA . ALA D 1 189 ? 36.766 51.548 -3.321 1.00 65.71 189 ALA D CA 1
ATOM 6116 C C . ALA D 1 189 ? 35.443 52.012 -3.901 1.00 65.98 189 ALA D C 1
ATOM 6117 O O . ALA D 1 189 ? 34.437 51.404 -3.615 1.00 67.73 189 ALA D O 1
ATOM 6119 N N . LYS D 1 190 ? 35.450 53.070 -4.698 1.00 65.89 190 LYS D N 1
ATOM 6120 C CA . LYS D 1 190 ? 34.256 53.648 -5.323 1.00 66.51 190 LYS D CA 1
ATOM 6121 C C . LYS D 1 190 ? 34.033 53.133 -6.742 1.00 66.26 190 LYS D C 1
ATOM 6122 O O . LYS D 1 190 ? 32.933 53.232 -7.295 1.00 65.69 190 LYS D O 1
ATOM 6128 N N . SER D 1 191 ? 35.098 52.614 -7.341 1.00 66.31 191 SER D N 1
ATOM 6129 C CA . SER D 1 191 ? 35.043 52.143 -8.724 1.00 66.30 191 SER D CA 1
ATOM 6130 C C . SER D 1 191 ? 34.227 50.844 -8.924 1.00 66.62 191 SER D C 1
ATOM 6131 O O . SER D 1 191 ? 33.897 50.162 -7.959 1.00 66.34 191 SER D O 1
ATOM 6134 N N . ARG D 1 192 ? 33.902 50.532 -10.183 1.00 67.20 192 ARG D N 1
ATOM 6135 C CA . ARG D 1 192 ? 33.290 49.259 -10.557 1.00 67.55 192 ARG D CA 1
ATOM 6136 C C . ARG D 1 192 ? 34.154 48.053 -10.132 1.00 67.15 192 ARG D C 1
ATOM 6137 O O . ARG D 1 192 ? 33.670 47.037 -9.661 1.00 66.39 192 ARG D O 1
ATOM 6145 N N . GLU D 1 193 ? 35.452 48.211 -10.246 1.00 67.65 193 GLU D N 1
ATOM 6146 C CA . GLU D 1 193 ? 36.411 47.215 -9.801 1.00 68.38 193 GLU D CA 1
ATOM 6147 C C . GLU D 1 193 ? 36.164 46.606 -8.395 1.00 67.36 193 GLU D C 1
ATOM 6148 O O . GLU D 1 193 ? 36.512 45.441 -8.177 1.00 66.87 193 GLU D O 1
ATOM 6154 N N . ALA D 1 194 ? 35.602 47.367 -7.441 1.00 66.10 194 ALA D N 1
ATOM 6155 C CA . ALA D 1 194 ? 35.439 46.832 -6.087 1.00 64.92 194 ALA D CA 1
ATOM 6156 C C . ALA D 1 194 ? 34.038 46.342 -5.816 1.00 65.99 194 ALA D C 1
ATOM 6157 O O . ALA D 1 194 ? 33.767 45.847 -4.742 1.00 67.00 194 ALA D O 1
ATOM 6159 N N . ARG D 1 195 ? 33.139 46.461 -6.782 1.00 66.58 195 ARG D N 1
ATOM 6160 C CA . ARG D 1 195 ? 31.767 46.034 -6.613 1.00 67.07 195 ARG D CA 1
ATOM 6161 C C . ARG D 1 195 ? 31.537 44.726 -5.859 1.00 66.17 195 ARG D C 1
ATOM 6162 O O . ARG D 1 195 ? 30.454 44.502 -5.296 1.00 66.41 195 ARG D O 1
ATOM 6170 N N . HIS D 1 196 ? 32.510 43.829 -5.861 1.00 64.77 196 HIS D N 1
ATOM 6171 C CA . HIS D 1 196 ? 32.220 42.484 -5.339 1.00 64.31 196 HIS D CA 1
ATOM 6172 C C . HIS D 1 196 ? 32.554 42.362 -3.833 1.00 63.74 196 HIS D C 1
ATOM 6173 O O . HIS D 1 196 ? 32.276 41.349 -3.154 1.00 63.98 196 HIS D O 1
ATOM 6180 N N . LEU D 1 197 ? 33.127 43.411 -3.303 1.00 63.15 197 LEU D N 1
ATOM 6181 C CA . LEU D 1 197 ? 33.520 43.391 -1.939 1.00 63.50 197 LEU D CA 1
ATOM 6182 C C . LEU D 1 197 ? 32.314 43.680 -1.099 1.00 65.81 197 LEU D C 1
ATOM 6183 O O . LEU D 1 197 ? 31.390 44.390 -1.563 1.00 64.23 197 LEU D O 1
ATOM 6188 N N . PRO D 1 198 ? 32.304 43.084 0.150 1.00 68.30 198 PRO D N 1
ATOM 6189 C CA . PRO D 1 198 ? 31.230 43.317 1.144 1.00 66.85 198 PRO D CA 1
ATOM 6190 C C . PRO D 1 198 ? 31.382 44.756 1.587 1.00 64.79 198 PRO D C 1
ATOM 6191 O O . PRO D 1 198 ? 32.481 45.191 1.852 1.00 64.80 198 PRO D O 1
ATOM 6195 N N . GLY D 1 199 ? 30.278 45.465 1.698 1.00 64.03 199 GLY D N 1
ATOM 6196 C CA . GLY D 1 199 ? 30.301 46.835 2.098 1.00 62.94 199 GLY D CA 1
ATOM 6197 C C . GLY D 1 199 ? 30.438 47.758 0.920 1.00 62.72 199 GLY D C 1
ATOM 6198 O O . GLY D 1 199 ? 30.351 48.907 1.105 1.00 64.23 199 GLY D O 1
ATOM 6199 N N . TRP D 1 200 ? 30.627 47.293 -0.295 1.00 62.81 200 TRP D N 1
ATOM 6200 C CA . TRP D 1 200 ? 30.841 48.227 -1.389 1.00 64.35 200 TRP D CA 1
ATOM 6201 C C . TRP D 1 200 ? 29.745 49.274 -1.455 1.00 65.86 200 TRP D C 1
ATOM 6202 O O . TRP D 1 200 ? 28.579 49.025 -1.186 1.00 65.99 200 TRP D O 1
ATOM 6213 N N . CYS D 1 201 ? 30.142 50.454 -1.864 1.00 67.93 201 CYS D N 1
ATOM 6214 C CA . CYS D 1 201 ? 29.341 51.649 -1.615 1.00 70.06 201 CYS D CA 1
ATOM 6215 C C . CYS D 1 201 ? 29.505 52.612 -2.745 1.00 68.78 201 CYS D C 1
ATOM 6216 O O . CYS D 1 201 ? 29.207 53.728 -2.571 1.00 71.71 201 CYS D O 1
ATOM 6219 N N . GLY D 1 202 ? 29.988 52.209 -3.893 1.00 67.49 202 GLY D N 1
ATOM 6220 C CA . GLY D 1 202 ? 30.153 53.129 -4.973 1.00 66.71 202 GLY D CA 1
ATOM 6221 C C . GLY D 1 202 ? 28.891 53.355 -5.745 1.00 65.70 202 GLY D C 1
ATOM 6222 O O . GLY D 1 202 ? 27.849 52.888 -5.344 1.00 66.47 202 GLY D O 1
ATOM 6223 N N . VAL D 1 203 ? 28.994 54.071 -6.858 1.00 65.52 203 VAL D N 1
ATOM 6224 C CA . VAL D 1 203 ? 27.814 54.385 -7.686 1.00 65.02 203 VAL D CA 1
ATOM 6225 C C . VAL D 1 203 ? 27.496 53.169 -8.566 1.00 66.23 203 VAL D C 1
ATOM 6226 O O . VAL D 1 203 ? 28.398 52.517 -9.073 1.00 67.23 203 VAL D O 1
ATOM 6230 N N . GLU D 1 204 ? 26.217 52.841 -8.689 1.00 67.28 204 GLU D N 1
ATOM 6231 C CA . GLU D 1 204 ? 25.777 51.561 -9.254 1.00 68.42 204 GLU D CA 1
ATOM 6232 C C . GLU D 1 204 ? 25.660 51.701 -10.771 1.00 67.60 204 GLU D C 1
ATOM 6233 O O . GLU D 1 204 ? 24.550 51.841 -11.275 1.00 67.33 204 GLU D O 1
ATOM 6239 N N . PRO E 1 7 ? 18.226 95.049 -29.723 1.00 77.95 7 PRO E N 1
ATOM 6240 C CA . PRO E 1 7 ? 18.439 95.038 -28.272 1.00 78.61 7 PRO E CA 1
ATOM 6241 C C . PRO E 1 7 ? 19.927 94.738 -27.881 1.00 78.93 7 PRO E C 1
ATOM 6242 O O . PRO E 1 7 ? 20.460 93.725 -28.353 1.00 78.61 7 PRO E O 1
ATOM 6246 N N . ARG E 1 8 ? 20.623 95.533 -27.032 1.00 79.62 8 ARG E N 1
ATOM 6247 C CA . ARG E 1 8 ? 20.194 96.500 -25.949 1.00 79.95 8 ARG E CA 1
ATOM 6248 C C . ARG E 1 8 ? 19.916 95.663 -24.672 1.00 79.49 8 ARG E C 1
ATOM 6249 O O . ARG E 1 8 ? 18.764 95.338 -24.313 1.00 78.68 8 ARG E O 1
ATOM 6257 N N . LEU E 1 9 ? 20.989 95.333 -23.981 1.00 79.17 9 LEU E N 1
ATOM 6258 C CA . LEU E 1 9 ? 20.875 94.359 -22.949 1.00 79.58 9 LEU E CA 1
ATOM 6259 C C . LEU E 1 9 ? 20.441 94.825 -21.567 1.00 79.83 9 LEU E C 1
ATOM 6260 O O . LEU E 1 9 ? 19.336 95.397 -21.436 1.00 80.75 9 LEU E O 1
ATOM 6265 N N . SER E 1 10 ? 21.313 94.589 -20.572 1.00 78.95 10 SER E N 1
ATOM 6266 C CA . SER E 1 10 ? 21.023 94.629 -19.124 1.00 77.80 10 SER E CA 1
ATOM 6267 C C . SER E 1 10 ? 21.245 93.265 -18.495 1.00 77.14 10 SER E C 1
ATOM 6268 O O . SER E 1 10 ? 21.138 92.247 -19.151 1.00 77.51 10 SER E O 1
ATOM 6271 N N . ARG E 1 11 ? 21.528 93.255 -17.207 1.00 76.31 11 ARG E N 1
ATOM 6272 C CA . ARG E 1 11 ? 21.930 92.057 -16.499 1.00 75.98 11 ARG E CA 1
ATOM 6273 C C . ARG E 1 11 ? 21.267 92.265 -15.166 1.00 75.59 11 ARG E C 1
ATOM 6274 O O . ARG E 1 11 ? 21.581 93.211 -14.480 1.00 75.74 11 ARG E O 1
ATOM 6282 N N . ILE E 1 12 ? 20.294 91.441 -14.814 1.00 75.47 12 ILE E N 1
ATOM 6283 C CA . ILE E 1 12 ? 19.544 91.689 -13.577 1.00 75.25 12 ILE E CA 1
ATOM 6284 C C . ILE E 1 12 ? 19.509 90.398 -12.722 1.00 75.38 12 ILE E C 1
ATOM 6285 O O . ILE E 1 12 ? 19.564 89.290 -13.261 1.00 75.61 12 ILE E O 1
ATOM 6290 N N . ALA E 1 13 ? 19.513 90.538 -11.399 1.00 75.26 13 ALA E N 1
ATOM 6291 C CA . ALA E 1 13 ? 19.504 89.379 -10.506 1.00 74.98 13 ALA E CA 1
ATOM 6292 C C . ALA E 1 13 ? 18.145 88.730 -10.529 1.00 75.17 13 ALA E C 1
ATOM 6293 O O . ALA E 1 13 ? 17.133 89.432 -10.433 1.00 74.53 13 ALA E O 1
ATOM 6295 N N . ILE E 1 14 ? 18.131 87.398 -10.673 1.00 75.49 14 ILE E N 1
ATOM 6296 C CA . ILE E 1 14 ? 16.884 86.637 -10.714 1.00 75.82 14 ILE E CA 1
ATOM 6297 C C . ILE E 1 14 ? 15.972 86.977 -9.535 1.00 75.91 14 ILE E C 1
ATOM 6298 O O . ILE E 1 14 ? 14.773 87.141 -9.729 1.00 75.98 14 ILE E O 1
ATOM 6303 N N . ASP E 1 15 ? 16.511 87.122 -8.320 1.00 76.44 15 ASP E N 1
ATOM 6304 C CA . ASP E 1 15 ? 15.602 87.336 -7.179 1.00 76.81 15 ASP E CA 1
ATOM 6305 C C . ASP E 1 15 ? 15.098 88.784 -7.109 1.00 75.51 15 ASP E C 1
ATOM 6306 O O . ASP E 1 15 ? 14.514 89.215 -6.131 1.00 75.65 15 ASP E O 1
ATOM 6311 N N . LYS E 1 16 ? 15.309 89.527 -8.176 1.00 74.48 16 LYS E N 1
ATOM 6312 C CA . LYS E 1 16 ? 14.725 90.845 -8.258 1.00 74.47 16 LYS E CA 1
ATOM 6313 C C . LYS E 1 16 ? 13.687 90.855 -9.362 1.00 73.58 16 LYS E C 1
ATOM 6314 O O . LYS E 1 16 ? 12.909 91.818 -9.459 1.00 73.95 16 LYS E O 1
ATOM 6320 N N . LEU E 1 17 ? 13.674 89.805 -10.184 1.00 71.73 17 LEU E N 1
ATOM 6321 C CA . LEU E 1 17 ? 12.691 89.693 -11.260 1.00 70.99 17 LEU E CA 1
ATOM 6322 C C . LEU E 1 17 ? 11.311 89.507 -10.683 1.00 70.96 17 LEU E C 1
ATOM 6323 O O . LEU E 1 17 ? 11.110 88.621 -9.851 1.00 72.71 17 LEU E O 1
ATOM 6328 N N . ARG E 1 18 ? 10.346 90.309 -11.101 1.00 69.98 18 ARG E N 1
ATOM 6329 C CA . ARG E 1 18 ? 8.973 90.064 -10.667 1.00 69.31 18 ARG E CA 1
ATOM 6330 C C . ARG E 1 18 ? 8.234 89.106 -11.633 1.00 68.53 18 ARG E C 1
ATOM 6331 O O . ARG E 1 18 ? 8.264 89.314 -12.870 1.00 68.29 18 ARG E O 1
ATOM 6339 N N . PRO E 1 19 ? 7.653 87.996 -11.100 1.00 67.36 19 PRO E N 1
ATOM 6340 C CA . PRO E 1 19 ? 6.827 87.111 -11.957 1.00 65.99 19 PRO E CA 1
ATOM 6341 C C . PRO E 1 19 ? 5.624 87.794 -12.565 1.00 66.01 19 PRO E C 1
ATOM 6342 O O . PRO E 1 19 ? 5.383 88.922 -12.357 1.00 65.12 19 PRO E O 1
ATOM 6346 N N . THR E 1 20 ? 4.824 87.037 -13.282 1.00 67.86 20 THR E N 1
ATOM 6347 C CA . THR E 1 20 ? 3.817 87.552 -14.156 1.00 67.35 20 THR E CA 1
ATOM 6348 C C . THR E 1 20 ? 2.822 86.416 -14.322 1.00 68.00 20 THR E C 1
ATOM 6349 O O . THR E 1 20 ? 1.794 86.573 -14.979 1.00 70.41 20 THR E O 1
ATOM 6353 N N . GLN E 1 21 ? 3.110 85.265 -13.716 1.00 67.34 21 GLN E N 1
ATOM 6354 C CA . GLN E 1 21 ? 2.144 84.117 -13.649 1.00 67.20 21 GLN E CA 1
ATOM 6355 C C . GLN E 1 21 ? 2.276 83.532 -12.218 1.00 65.87 21 GLN E C 1
ATOM 6356 O O . GLN E 1 21 ? 3.188 83.938 -11.463 1.00 64.72 21 GLN E O 1
ATOM 6362 N N . ILE E 1 22 ? 1.339 82.653 -11.839 1.00 64.88 22 ILE E N 1
ATOM 6363 C CA . ILE E 1 22 ? 1.301 82.047 -10.507 1.00 62.67 22 ILE E CA 1
ATOM 6364 C C . ILE E 1 22 ? 1.889 80.647 -10.503 1.00 63.19 22 ILE E C 1
ATOM 6365 O O . ILE E 1 22 ? 2.314 80.148 -9.447 1.00 64.91 22 ILE E O 1
ATOM 6370 N N . ALA E 1 23 ? 1.976 80.007 -11.669 1.00 62.54 23 ALA E N 1
ATOM 6371 C CA . ALA E 1 23 ? 2.287 78.585 -11.682 1.00 62.57 23 ALA E CA 1
ATOM 6372 C C . ALA E 1 23 ? 3.210 78.181 -12.854 1.00 63.60 23 ALA E C 1
ATOM 6373 O O . ALA E 1 23 ? 3.178 78.786 -13.974 1.00 64.71 23 ALA E O 1
ATOM 6375 N N . VAL E 1 24 ? 3.989 77.120 -12.617 1.00 64.33 24 VAL E N 1
ATOM 6376 C CA . VAL E 1 24 ? 4.762 76.451 -13.681 1.00 64.99 24 VAL E CA 1
ATOM 6377 C C . VAL E 1 24 ? 4.745 74.953 -13.499 1.00 63.75 24 VAL E C 1
ATOM 6378 O O . VAL E 1 24 ? 4.580 74.520 -12.386 1.00 63.82 24 VAL E O 1
ATOM 6382 N N . GLY E 1 25 ? 4.922 74.176 -14.579 1.00 63.82 25 GLY E N 1
ATOM 6383 C CA . GLY E 1 25 ? 5.124 72.729 -14.492 1.00 61.11 25 GLY E CA 1
ATOM 6384 C C . GLY E 1 25 ? 6.477 72.534 -13.832 1.00 61.89 25 GLY E C 1
ATOM 6385 O O . GLY E 1 25 ? 7.509 72.701 -14.506 1.00 61.00 25 GLY E O 1
ATOM 6386 N N . PHE E 1 26 ? 6.506 72.216 -12.507 1.00 61.84 26 PHE E N 1
ATOM 6387 C CA . PHE E 1 26 ? 7.773 71.914 -11.840 1.00 61.00 26 PHE E CA 1
ATOM 6388 C C . PHE E 1 26 ? 8.508 70.833 -12.593 1.00 60.75 26 PHE E C 1
ATOM 6389 O O . PHE E 1 26 ? 9.720 70.867 -12.593 1.00 60.12 26 PHE E O 1
ATOM 6397 N N . ARG E 1 27 ? 7.818 69.855 -13.213 1.00 61.62 27 ARG E N 1
ATOM 6398 C CA . ARG E 1 27 ? 8.557 68.778 -13.878 1.00 63.48 27 ARG E CA 1
ATOM 6399 C C . ARG E 1 27 ? 9.338 69.347 -15.050 1.00 65.43 27 ARG E C 1
ATOM 6400 O O . ARG E 1 27 ? 10.489 68.949 -15.293 1.00 65.00 27 ARG E O 1
ATOM 6408 N N . GLU E 1 28 ? 8.717 70.305 -15.758 1.00 67.82 28 GLU E N 1
ATOM 6409 C CA . GLU E 1 28 ? 9.403 71.024 -16.853 1.00 69.92 28 GLU E CA 1
ATOM 6410 C C . GLU E 1 28 ? 10.724 71.703 -16.336 1.00 69.40 28 GLU E C 1
ATOM 6411 O O . GLU E 1 28 ? 11.746 71.732 -17.031 1.00 68.99 28 GLU E O 1
ATOM 6417 N N . VAL E 1 29 ? 10.693 72.185 -15.089 1.00 69.33 29 VAL E N 1
ATOM 6418 C CA . VAL E 1 29 ? 11.811 72.901 -14.469 1.00 68.89 29 VAL E CA 1
ATOM 6419 C C . VAL E 1 29 ? 12.893 71.902 -14.205 1.00 69.63 29 VAL E C 1
ATOM 6420 O O . VAL E 1 29 ? 14.056 72.190 -14.396 1.00 70.45 29 VAL E O 1
ATOM 6424 N N . GLU E 1 30 ? 12.536 70.706 -13.760 1.00 69.97 30 GLU E N 1
ATOM 6425 C CA . GLU E 1 30 ? 13.599 69.782 -13.392 1.00 69.74 30 GLU E CA 1
ATOM 6426 C C . GLU E 1 30 ? 14.361 69.297 -14.620 1.00 70.09 30 GLU E C 1
ATOM 6427 O O . GLU E 1 30 ? 15.575 69.139 -14.555 1.00 69.85 30 GLU E O 1
ATOM 6433 N N . LEU E 1 31 ? 13.654 69.090 -15.740 1.00 70.96 31 LEU E N 1
ATOM 6434 C CA . LEU E 1 31 ? 14.299 68.745 -16.993 1.00 71.17 31 LEU E CA 1
ATOM 6435 C C . LEU E 1 31 ? 15.224 69.893 -17.382 1.00 72.28 31 LEU E C 1
ATOM 6436 O O . LEU E 1 31 ? 16.377 69.659 -17.721 1.00 72.63 31 LEU E O 1
ATOM 6441 N N . LYS E 1 32 ? 14.768 71.137 -17.282 1.00 74.00 32 LYS E N 1
ATOM 6442 C CA . LYS E 1 32 ? 15.696 72.245 -17.572 1.00 76.52 32 LYS E CA 1
ATOM 6443 C C . LYS E 1 32 ? 16.955 72.217 -16.686 1.00 76.67 32 LYS E C 1
ATOM 6444 O O . LYS E 1 32 ? 18.057 72.293 -17.199 1.00 77.31 32 LYS E O 1
ATOM 6450 N N . ARG E 1 33 ? 16.808 72.023 -15.386 1.00 76.82 33 ARG E N 1
ATOM 6451 C CA . ARG E 1 33 ? 17.984 71.824 -14.554 1.00 76.94 33 ARG E CA 1
ATOM 6452 C C . ARG E 1 33 ? 18.924 70.761 -15.128 1.00 78.79 33 ARG E C 1
ATOM 6453 O O . ARG E 1 33 ? 20.090 71.050 -15.365 1.00 79.34 33 ARG E O 1
ATOM 6461 N N . LYS E 1 34 ? 18.417 69.550 -15.362 1.00 80.71 34 LYS E N 1
ATOM 6462 C CA . LYS E 1 34 ? 19.206 68.436 -15.887 1.00 82.10 34 LYS E CA 1
ATOM 6463 C C . LYS E 1 34 ? 20.039 68.893 -17.092 1.00 83.57 34 LYS E C 1
ATOM 6464 O O . LYS E 1 34 ? 21.245 68.670 -17.143 1.00 83.51 34 LYS E O 1
ATOM 6470 N N . GLU E 1 35 ? 19.371 69.555 -18.039 1.00 85.65 35 GLU E N 1
ATOM 6471 C CA . GLU E 1 35 ? 19.991 70.200 -19.202 1.00 87.88 35 GLU E CA 1
ATOM 6472 C C . GLU E 1 35 ? 21.040 71.242 -18.861 1.00 89.16 35 GLU E C 1
ATOM 6473 O O . GLU E 1 35 ? 22.109 71.249 -19.454 1.00 89.39 35 GLU E O 1
ATOM 6479 N N . TRP E 1 36 ? 20.721 72.156 -17.947 1.00 90.79 36 TRP E N 1
ATOM 6480 C CA . TRP E 1 36 ? 21.723 73.096 -17.489 1.00 92.47 36 TRP E CA 1
ATOM 6481 C C . TRP E 1 36 ? 22.843 72.421 -16.659 1.00 93.20 36 TRP E C 1
ATOM 6482 O O . TRP E 1 36 ? 23.890 73.022 -16.454 1.00 93.48 36 TRP E O 1
ATOM 6493 N N . ARG E 1 37 ? 22.669 71.182 -16.204 1.00 94.13 37 ARG E N 1
ATOM 6494 C CA . ARG E 1 37 ? 23.726 70.595 -15.367 1.00 95.01 37 ARG E CA 1
ATOM 6495 C C . ARG E 1 37 ? 24.989 70.175 -16.135 1.00 95.51 37 ARG E C 1
ATOM 6496 O O . ARG E 1 37 ? 26.055 70.769 -15.924 1.00 95.75 37 ARG E O 1
ATOM 6504 N N . GLU E 1 38 ? 24.891 69.161 -17.000 1.00 96.14 38 GLU E N 1
ATOM 6505 C CA . GLU E 1 38 ? 26.017 68.828 -17.915 1.00 96.46 38 GLU E CA 1
ATOM 6506 C C . GLU E 1 38 ? 25.839 69.580 -19.254 1.00 96.52 38 GLU E C 1
ATOM 6507 O O . GLU E 1 38 ? 25.193 69.085 -20.194 1.00 96.46 38 GLU E O 1
ATOM 6513 N N . THR E 1 39 ? 26.402 70.798 -19.280 1.00 96.48 39 THR E N 1
ATOM 6514 C CA . THR E 1 39 ? 26.312 71.760 -20.391 1.00 96.19 39 THR E CA 1
ATOM 6515 C C . THR E 1 39 ? 27.473 72.746 -20.328 1.00 95.98 39 THR E C 1
ATOM 6516 O O . THR E 1 39 ? 27.515 73.604 -19.450 1.00 95.76 39 THR E O 1
ATOM 6520 N N . ASN E 1 50 ? 25.238 82.691 -22.689 1.00 69.25 50 ASN E N 1
ATOM 6521 C CA . ASN E 1 50 ? 24.339 82.717 -21.548 1.00 69.90 50 ASN E CA 1
ATOM 6522 C C . ASN E 1 50 ? 22.875 82.655 -21.935 1.00 69.58 50 ASN E C 1
ATOM 6523 O O . ASN E 1 50 ? 22.515 81.952 -22.887 1.00 69.93 50 ASN E O 1
ATOM 6528 N N . HIS E 1 51 ? 22.047 83.406 -21.208 1.00 68.78 51 HIS E N 1
ATOM 6529 C CA . HIS E 1 51 ? 20.603 83.369 -21.383 1.00 68.52 51 HIS E CA 1
ATOM 6530 C C . HIS E 1 51 ? 20.017 84.747 -21.364 1.00 68.00 51 HIS E C 1
ATOM 6531 O O . HIS E 1 51 ? 20.313 85.492 -20.455 1.00 69.24 51 HIS E O 1
ATOM 6538 N N . ILE E 1 52 ? 19.230 85.134 -22.355 1.00 67.21 52 ILE E N 1
ATOM 6539 C CA . ILE E 1 52 ? 18.444 86.348 -22.172 1.00 67.17 52 ILE E CA 1
ATOM 6540 C C . ILE E 1 52 ? 17.015 85.991 -22.055 1.00 67.21 52 ILE E C 1
ATOM 6541 O O . ILE E 1 52 ? 16.532 85.086 -22.721 1.00 68.59 52 ILE E O 1
ATOM 6546 N N . VAL E 1 53 ? 16.323 86.797 -21.280 1.00 66.60 53 VAL E N 1
ATOM 6547 C CA . VAL E 1 53 ? 14.945 86.605 -20.945 1.00 65.69 53 VAL E CA 1
ATOM 6548 C C . VAL E 1 53 ? 14.263 87.957 -21.192 1.00 65.31 53 VAL E C 1
ATOM 6549 O O . VAL E 1 53 ? 14.842 89.014 -20.939 1.00 64.48 53 VAL E O 1
ATOM 6553 N N . PRO E 1 54 ? 13.024 87.945 -21.689 1.00 64.92 54 PRO E N 1
ATOM 6554 C CA . PRO E 1 54 ? 12.519 89.257 -21.999 1.00 63.86 54 PRO E CA 1
ATOM 6555 C C . PRO E 1 54 ? 11.876 89.868 -20.763 1.00 64.19 54 PRO E C 1
ATOM 6556 O O . PRO E 1 54 ? 11.348 89.151 -19.894 1.00 64.73 54 PRO E O 1
ATOM 6560 N N . VAL E 1 55 ? 11.933 91.186 -20.661 1.00 64.19 55 VAL E N 1
ATOM 6561 C CA . VAL E 1 55 ? 11.473 91.846 -19.447 1.00 63.69 55 VAL E CA 1
ATOM 6562 C C . VAL E 1 55 ? 10.629 93.112 -19.715 1.00 63.34 55 VAL E C 1
ATOM 6563 O O . VAL E 1 55 ? 10.781 93.788 -20.763 1.00 62.98 55 VAL E O 1
ATOM 6567 N N . VAL E 1 56 ? 9.710 93.407 -18.805 1.00 62.31 56 VAL E N 1
ATOM 6568 C CA . VAL E 1 56 ? 8.987 94.681 -18.891 1.00 62.43 56 VAL E CA 1
ATOM 6569 C C . VAL E 1 56 ? 9.360 95.631 -17.689 1.00 62.96 56 VAL E C 1
ATOM 6570 O O . VAL E 1 56 ? 9.378 95.202 -16.493 1.00 62.82 56 VAL E O 1
ATOM 6574 N N . ALA E 1 57 ? 9.717 96.885 -17.996 1.00 62.07 57 ALA E N 1
ATOM 6575 C CA . ALA E 1 57 ? 9.959 97.806 -16.889 1.00 61.81 57 ALA E CA 1
ATOM 6576 C C . ALA E 1 57 ? 8.623 98.266 -16.305 1.00 61.30 57 ALA E C 1
ATOM 6577 O O . ALA E 1 57 ? 7.754 98.762 -17.027 1.00 60.00 57 ALA E O 1
ATOM 6579 N N . GLY E 1 58 ? 8.474 98.062 -14.999 1.00 61.65 58 GLY E N 1
ATOM 6580 C CA . GLY E 1 58 ? 7.256 98.399 -14.296 1.00 63.82 58 GLY E CA 1
ATOM 6581 C C . GLY E 1 58 ? 7.461 99.508 -13.286 1.00 66.03 58 GLY E C 1
ATOM 6582 O O . GLY E 1 58 ? 8.432 100.292 -13.390 1.00 66.11 58 GLY E O 1
ATOM 6583 N N . PRO E 1 59 ? 6.530 99.617 -12.311 1.00 67.42 59 PRO E N 1
ATOM 6584 C CA . PRO E 1 59 ? 6.651 100.735 -11.351 1.00 67.93 59 PRO E CA 1
ATOM 6585 C C . PRO E 1 59 ? 7.787 100.476 -10.311 1.00 68.51 59 PRO E C 1
ATOM 6586 O O . PRO E 1 59 ? 8.306 99.340 -10.257 1.00 67.97 59 PRO E O 1
ATOM 6590 N N . LYS E 1 60 ? 8.191 101.527 -9.551 1.00 69.57 60 LYS E N 1
ATOM 6591 C CA . LYS E 1 60 ? 9.506 101.593 -8.846 1.00 69.89 60 LYS E CA 1
ATOM 6592 C C . LYS E 1 60 ? 10.526 101.214 -9.906 1.00 70.29 60 LYS E C 1
ATOM 6593 O O . LYS E 1 60 ? 10.211 101.259 -11.093 1.00 70.15 60 LYS E O 1
ATOM 6599 N N . ASP E 1 61 ? 11.720 100.761 -9.585 1.00 70.50 61 ASP E N 1
ATOM 6600 C CA . ASP E 1 61 ? 12.412 100.294 -10.784 1.00 71.43 61 ASP E CA 1
ATOM 6601 C C . ASP E 1 61 ? 12.225 98.852 -11.194 1.00 71.83 61 ASP E C 1
ATOM 6602 O O . ASP E 1 61 ? 13.155 98.179 -11.656 1.00 72.64 61 ASP E O 1
ATOM 6607 N N . ARG E 1 62 ? 10.991 98.392 -11.093 1.00 71.35 62 ARG E N 1
ATOM 6608 C CA . ARG E 1 62 ? 10.787 96.978 -11.087 1.00 71.01 62 ARG E CA 1
ATOM 6609 C C . ARG E 1 62 ? 10.732 96.348 -12.478 1.00 69.64 62 ARG E C 1
ATOM 6610 O O . ARG E 1 62 ? 10.082 96.857 -13.390 1.00 70.02 62 ARG E O 1
ATOM 6618 N N . ALA E 1 63 ? 11.499 95.275 -12.638 1.00 67.86 63 ALA E N 1
ATOM 6619 C CA . ALA E 1 63 ? 11.488 94.449 -13.859 1.00 65.91 63 ALA E CA 1
ATOM 6620 C C . ALA E 1 63 ? 10.536 93.241 -13.774 1.00 65.03 63 ALA E C 1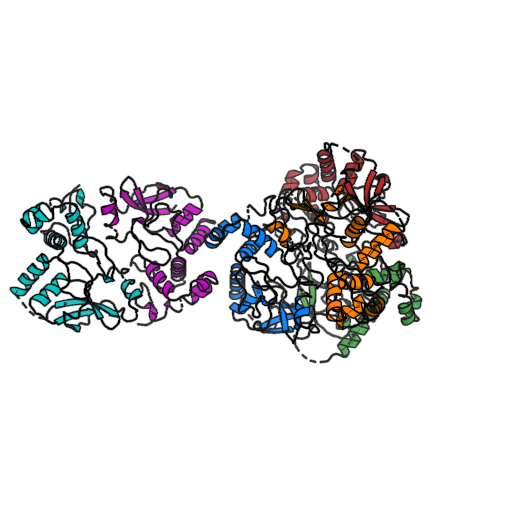
ATOM 6621 O O . ALA E 1 63 ? 10.444 92.541 -12.770 1.00 63.73 63 ALA E O 1
ATOM 6623 N N . TYR E 1 64 ? 9.836 92.993 -14.861 1.00 64.95 64 TYR E N 1
ATOM 6624 C CA . TYR E 1 64 ? 8.787 92.026 -14.859 1.00 64.59 64 TYR E CA 1
ATOM 6625 C C . TYR E 1 64 ? 9.072 91.003 -15.930 1.00 64.65 64 TYR E C 1
ATOM 6626 O O . TYR E 1 64 ? 9.219 91.337 -17.110 1.00 66.02 64 TYR E O 1
ATOM 6635 N N . LEU E 1 65 ? 9.180 89.759 -15.513 1.00 64.41 65 LEU E N 1
ATOM 6636 C CA . LEU E 1 65 ? 9.454 88.622 -16.413 1.00 64.07 65 LEU E CA 1
ATOM 6637 C C . LEU E 1 65 ? 8.315 88.248 -17.351 1.00 64.53 65 LEU E C 1
ATOM 6638 O O . LEU E 1 65 ? 7.243 87.962 -16.875 1.00 65.58 65 LEU E O 1
ATOM 6643 N N . ILE E 1 66 ? 8.513 88.225 -18.671 1.00 65.67 66 ILE E N 1
ATOM 6644 C CA . ILE E 1 66 ? 7.501 87.621 -19.533 1.00 66.85 66 ILE E CA 1
ATOM 6645 C C . ILE E 1 66 ? 7.959 86.275 -20.065 1.00 68.62 66 ILE E C 1
ATOM 6646 O O . ILE E 1 66 ? 8.779 86.195 -20.958 1.00 69.28 66 ILE E O 1
ATOM 6651 N N . ASP E 1 67 ? 7.391 85.194 -19.593 1.00 69.94 67 ASP E N 1
ATOM 6652 C CA . ASP E 1 67 ? 7.764 83.977 -20.214 1.00 71.53 67 ASP E CA 1
ATOM 6653 C C . ASP E 1 67 ? 9.077 83.594 -19.691 1.00 70.36 67 ASP E C 1
ATOM 6654 O O . ASP E 1 67 ? 9.712 84.346 -18.968 1.00 71.17 67 ASP E O 1
ATOM 6659 N N . HIS E 1 68 ? 9.489 82.426 -20.150 1.00 69.04 68 HIS E N 1
ATOM 6660 C CA . HIS E 1 68 ? 10.642 81.736 -19.716 1.00 66.78 68 HIS E CA 1
ATOM 6661 C C . HIS E 1 68 ? 10.616 81.677 -18.187 1.00 65.40 68 HIS E C 1
ATOM 6662 O O . HIS E 1 68 ? 11.653 81.606 -17.544 1.00 66.37 68 HIS E O 1
ATOM 6669 N N . HIS E 1 69 ? 9.438 81.661 -17.582 1.00 63.78 69 HIS E N 1
ATOM 6670 C CA . HIS E 1 69 ? 9.418 81.367 -16.142 1.00 65.11 69 HIS E CA 1
ATOM 6671 C C . HIS E 1 69 ? 10.052 79.977 -15.732 1.00 65.20 69 HIS E C 1
ATOM 6672 O O . HIS E 1 69 ? 10.762 79.868 -14.704 1.00 64.21 69 HIS E O 1
ATOM 6679 N N . HIS E 1 70 ? 9.803 78.928 -16.537 1.00 65.60 70 HIS E N 1
ATOM 6680 C CA . HIS E 1 70 ? 10.368 77.601 -16.286 1.00 65.81 70 HIS E CA 1
ATOM 6681 C C . HIS E 1 70 ? 11.888 77.708 -16.136 1.00 65.61 70 HIS E C 1
ATOM 6682 O O . HIS E 1 70 ? 12.462 77.466 -15.074 1.00 65.56 70 HIS E O 1
ATOM 6689 N N . LEU E 1 71 ? 12.511 78.197 -17.190 1.00 65.53 71 LEU E N 1
ATOM 6690 C CA . LEU E 1 71 ? 13.924 78.559 -17.203 1.00 64.72 71 LEU E CA 1
ATOM 6691 C C . LEU E 1 71 ? 14.450 79.379 -16.041 1.00 63.64 71 LEU E C 1
ATOM 6692 O O . LEU E 1 71 ? 15.506 79.085 -15.502 1.00 62.45 71 LEU E O 1
ATOM 6697 N N . VAL E 1 72 ? 13.753 80.450 -15.697 1.00 63.47 72 VAL E N 1
ATOM 6698 C CA . VAL E 1 72 ? 14.304 81.322 -14.654 1.00 63.29 72 VAL E CA 1
ATOM 6699 C C . VAL E 1 72 ? 14.265 80.622 -13.340 1.00 62.24 72 VAL E C 1
ATOM 6700 O O . VAL E 1 72 ? 15.231 80.705 -12.598 1.00 60.96 72 VAL E O 1
ATOM 6704 N N . LEU E 1 73 ? 13.191 79.856 -13.099 1.00 61.92 73 LEU E N 1
ATOM 6705 C CA . LEU E 1 73 ? 13.165 79.031 -11.916 1.00 60.90 73 LEU E CA 1
ATOM 6706 C C . LEU E 1 73 ? 14.313 78.007 -11.911 1.00 61.01 73 LEU E C 1
ATOM 6707 O O . LEU E 1 73 ? 15.069 77.962 -10.946 1.00 60.84 73 LEU E O 1
ATOM 6712 N N . ALA E 1 74 ? 14.511 77.295 -13.013 1.00 60.95 74 ALA E N 1
ATOM 6713 C CA . ALA E 1 74 ? 15.604 76.335 -13.144 1.00 61.22 74 ALA E CA 1
ATOM 6714 C C . ALA E 1 74 ? 16.922 76.980 -12.734 1.00 63.19 74 ALA E C 1
ATOM 6715 O O . ALA E 1 74 ? 17.680 76.450 -11.862 1.00 64.21 74 ALA E O 1
ATOM 6717 N N . LEU E 1 75 ? 17.188 78.154 -13.318 1.00 64.35 75 LEU E N 1
ATOM 6718 C CA . LEU E 1 75 ? 18.460 78.839 -13.111 1.00 64.51 75 LEU E CA 1
ATOM 6719 C C . LEU E 1 75 ? 18.555 79.203 -11.677 1.00 65.79 75 LEU E C 1
ATOM 6720 O O . LEU E 1 75 ? 19.597 79.047 -11.074 1.00 66.67 75 LEU E O 1
ATOM 6725 N N . SER E 1 76 ? 17.447 79.662 -11.120 1.00 67.22 76 SER E N 1
ATOM 6726 C CA . SER E 1 76 ? 17.448 80.110 -9.744 1.00 68.90 76 SER E CA 1
ATOM 6727 C C . SER E 1 76 ? 17.838 78.965 -8.825 1.00 69.03 76 SER E C 1
ATOM 6728 O O . SER E 1 76 ? 18.602 79.142 -7.885 1.00 68.23 76 SER E O 1
ATOM 6731 N N . LYS E 1 77 ? 17.261 77.803 -9.123 1.00 69.60 77 LYS E N 1
ATOM 6732 C CA . LYS E 1 77 ? 17.334 76.661 -8.273 1.00 70.10 77 LYS E CA 1
ATOM 6733 C C . LYS E 1 77 ? 18.706 76.084 -8.450 1.00 71.34 77 LYS E C 1
ATOM 6734 O O . LYS E 1 77 ? 19.124 75.253 -7.647 1.00 71.79 77 LYS E O 1
ATOM 6740 N N . GLU E 1 78 ? 19.424 76.527 -9.490 1.00 71.72 78 GLU E N 1
ATOM 6741 C CA . GLU E 1 78 ? 20.818 76.039 -9.720 1.00 71.06 78 GLU E CA 1
ATOM 6742 C C . GLU E 1 78 ? 21.892 76.990 -9.246 1.00 70.39 78 GLU E C 1
ATOM 6743 O O . GLU E 1 78 ? 23.028 76.880 -9.652 1.00 70.49 78 GLU E O 1
ATOM 6749 N N . GLY E 1 79 ? 21.514 77.919 -8.382 1.00 70.53 79 GLY E N 1
ATOM 6750 C CA . GLY E 1 79 ? 22.414 78.941 -7.885 1.00 69.98 79 GLY E CA 1
ATOM 6751 C C . GLY E 1 79 ? 22.574 80.169 -8.777 1.00 70.10 79 GLY E C 1
ATOM 6752 O O . GLY E 1 79 ? 23.043 81.195 -8.290 1.00 70.88 79 GLY E O 1
ATOM 6753 N N . VAL E 1 80 ? 22.234 80.088 -10.075 1.00 69.34 80 VAL E N 1
ATOM 6754 C CA . VAL E 1 80 ? 22.597 81.171 -11.026 1.00 67.91 80 VAL E CA 1
ATOM 6755 C C . VAL E 1 80 ? 21.981 82.465 -10.515 1.00 68.58 80 VAL E C 1
ATOM 6756 O O . VAL E 1 80 ? 20.780 82.536 -10.335 1.00 69.09 80 VAL E O 1
ATOM 6760 N N . GLU E 1 81 ? 22.825 83.453 -10.211 1.00 69.55 81 GLU E N 1
ATOM 6761 C CA . GLU E 1 81 ? 22.410 84.668 -9.494 1.00 70.07 81 GLU E CA 1
ATOM 6762 C C . GLU E 1 81 ? 21.802 85.716 -10.415 1.00 69.05 81 GLU E C 1
ATOM 6763 O O . GLU E 1 81 ? 20.836 86.402 -10.026 1.00 69.70 81 GLU E O 1
ATOM 6769 N N . HIS E 1 82 ? 22.353 85.832 -11.621 1.00 67.70 82 HIS E N 1
ATOM 6770 C CA . HIS E 1 82 ? 21.939 86.881 -12.545 1.00 66.73 82 HIS E CA 1
ATOM 6771 C C . HIS E 1 82 ? 21.444 86.323 -13.870 1.00 65.21 82 HIS E C 1
ATOM 6772 O O . HIS E 1 82 ? 21.701 85.166 -14.175 1.00 65.46 82 HIS E O 1
ATOM 6779 N N . VAL E 1 83 ? 20.778 87.143 -14.678 1.00 63.25 83 VAL E N 1
ATOM 6780 C CA . VAL E 1 83 ? 20.467 86.737 -16.051 1.00 62.11 83 VAL E CA 1
ATOM 6781 C C . VAL E 1 83 ? 20.432 87.970 -16.949 1.00 60.95 83 VAL E C 1
ATOM 6782 O O . VAL E 1 83 ? 20.158 89.068 -16.478 1.00 61.17 83 VAL E O 1
ATOM 6786 N N . LEU E 1 84 ? 20.770 87.804 -18.227 1.00 59.96 84 LEU E N 1
ATOM 6787 C CA . LEU E 1 84 ? 20.702 88.914 -19.208 1.00 58.90 84 LEU E CA 1
ATOM 6788 C C . LEU E 1 84 ? 19.250 89.242 -19.586 1.00 58.69 84 LEU E C 1
ATOM 6789 O O . LEU E 1 84 ? 18.376 88.358 -19.624 1.00 57.88 84 LEU E O 1
ATOM 6794 N N . THR E 1 85 ? 18.959 90.505 -19.827 1.00 58.33 85 THR E N 1
ATOM 6795 C CA . THR E 1 85 ? 17.569 90.851 -20.075 1.00 58.69 85 THR E CA 1
ATOM 6796 C C . THR E 1 85 ? 17.338 91.953 -21.074 1.00 59.71 85 THR E C 1
ATOM 6797 O O . THR E 1 85 ? 18.019 93.022 -21.091 1.00 59.69 85 THR E O 1
ATOM 6801 N N . SER E 1 86 ? 16.287 91.715 -21.840 1.00 60.00 86 SER E N 1
ATOM 6802 C CA . SER E 1 86 ? 15.891 92.593 -22.872 1.00 60.54 86 SER E CA 1
ATOM 6803 C C . SER E 1 86 ? 14.496 93.179 -22.561 1.00 61.36 86 SER E C 1
ATOM 6804 O O . SER E 1 86 ? 13.499 92.463 -22.404 1.00 60.59 86 SER E O 1
ATOM 6807 N N . GLU E 1 87 ? 14.472 94.504 -22.409 1.00 62.73 87 GLU E N 1
ATOM 6808 C CA . GLU E 1 87 ? 13.241 95.284 -22.181 1.00 64.55 87 GLU E CA 1
ATOM 6809 C C . GLU E 1 87 ? 12.459 95.330 -23.493 1.00 63.79 87 GLU E C 1
ATOM 6810 O O . GLU E 1 87 ? 12.973 95.768 -24.530 1.00 63.47 87 GLU E O 1
ATOM 6816 N N . VAL E 1 88 ? 11.228 94.866 -23.445 1.00 63.36 88 VAL E N 1
ATOM 6817 C CA . VAL E 1 88 ? 10.417 94.805 -24.631 1.00 63.44 88 VAL E CA 1
ATOM 6818 C C . VAL E 1 88 ? 9.364 95.876 -24.518 1.00 63.67 88 VAL E C 1
ATOM 6819 O O . VAL E 1 88 ? 8.813 96.343 -25.527 1.00 63.28 88 VAL E O 1
ATOM 6823 N N . ALA E 1 89 ? 9.094 96.275 -23.276 1.00 63.71 89 ALA E N 1
ATOM 6824 C CA . ALA E 1 89 ? 8.263 97.454 -23.036 1.00 63.20 89 ALA E CA 1
ATOM 6825 C C . ALA E 1 89 ? 8.641 98.181 -21.754 1.00 62.48 89 ALA E C 1
ATOM 6826 O O . ALA E 1 89 ? 9.355 97.656 -20.887 1.00 62.69 89 ALA E O 1
ATOM 6828 N N . LYS E 1 90 ? 8.187 99.424 -21.682 1.00 62.49 90 LYS E N 1
ATOM 6829 C CA . LYS E 1 90 ? 8.525 100.309 -20.596 1.00 61.80 90 LYS E CA 1
ATOM 6830 C C . LYS E 1 90 ? 7.231 100.911 -20.064 1.00 61.19 90 LYS E C 1
ATOM 6831 O O . LYS E 1 90 ? 6.585 101.675 -20.788 1.00 60.71 90 LYS E O 1
ATOM 6837 N N . PHE E 1 91 ? 6.854 100.526 -18.833 1.00 60.84 91 PHE E N 1
ATOM 6838 C CA . PHE E 1 91 ? 5.655 101.048 -18.136 1.00 61.82 91 PHE E CA 1
ATOM 6839 C C . PHE E 1 91 ? 5.860 101.819 -16.815 1.00 62.96 91 PHE E C 1
ATOM 6840 O O . PHE E 1 91 ? 4.900 102.020 -16.056 1.00 63.11 91 PHE E O 1
ATOM 6848 N N . SER E 1 92 ? 7.103 102.246 -16.566 1.00 64.37 92 SER E N 1
ATOM 6849 C CA . SER E 1 92 ? 7.526 103.020 -15.379 1.00 65.17 92 SER E CA 1
ATOM 6850 C C . SER E 1 92 ? 6.508 104.072 -14.989 1.00 64.72 92 SER E C 1
ATOM 6851 O O . SER E 1 92 ? 6.098 104.142 -13.839 1.00 65.27 92 SER E O 1
ATOM 6854 N N . HIS E 1 93 ? 6.079 104.859 -15.960 1.00 63.97 93 HIS E N 1
ATOM 6855 C CA . HIS E 1 93 ? 5.258 106.027 -15.698 1.00 63.94 93 HIS E CA 1
ATOM 6856 C C . HIS E 1 93 ? 3.838 105.753 -15.137 1.00 63.87 93 HIS E C 1
ATOM 6857 O O . HIS E 1 93 ? 2.995 106.651 -15.142 1.00 63.68 93 HIS E O 1
ATOM 6864 N N . LEU E 1 94 ? 3.589 104.554 -14.609 1.00 64.61 94 LEU E N 1
ATOM 6865 C CA . LEU E 1 94 ? 2.248 104.189 -14.106 1.00 65.64 94 LEU E CA 1
ATOM 6866 C C . LEU E 1 94 ? 2.146 103.652 -12.676 1.00 66.92 94 LEU E C 1
ATOM 6867 O O . LEU E 1 94 ? 3.008 102.884 -12.201 1.00 67.80 94 LEU E O 1
ATOM 6872 N N . GLY E 1 95 ? 1.048 104.027 -12.015 1.00 67.82 95 GLY E N 1
ATOM 6873 C CA . GLY E 1 95 ? 0.706 103.511 -10.696 1.00 69.07 95 GLY E CA 1
ATOM 6874 C C . GLY E 1 95 ? 0.371 102.040 -10.784 1.00 70.61 95 GLY E C 1
ATOM 6875 O O . GLY E 1 95 ? -0.135 101.584 -11.828 1.00 70.97 95 GLY E O 1
ATOM 6876 N N . LYS E 1 96 ? 0.659 101.300 -9.705 1.00 71.27 96 LYS E N 1
ATOM 6877 C CA . LYS E 1 96 ? 0.321 99.873 -9.591 1.00 72.44 96 LYS E CA 1
ATOM 6878 C C . LYS E 1 96 ? -0.908 99.552 -10.464 1.00 72.05 96 LYS E C 1
ATOM 6879 O O . LYS E 1 96 ? -0.887 98.743 -11.422 1.00 72.99 96 LYS E O 1
ATOM 6885 N N . ASP E 1 97 ? -1.978 100.216 -10.066 1.00 70.67 97 ASP E N 1
ATOM 6886 C CA . ASP E 1 97 ? -3.319 99.940 -10.450 1.00 69.61 97 ASP E CA 1
ATOM 6887 C C . ASP E 1 97 ? -3.393 99.891 -11.938 1.00 68.71 97 ASP E C 1
ATOM 6888 O O . ASP E 1 97 ? -3.741 98.850 -12.503 1.00 68.68 97 ASP E O 1
ATOM 6893 N N . GLU E 1 98 ? -3.022 101.007 -12.574 1.00 67.63 98 GLU E N 1
ATOM 6894 C CA . GLU E 1 98 ? -3.032 101.100 -14.033 1.00 66.56 98 GLU E CA 1
ATOM 6895 C C . GLU E 1 98 ? -2.057 100.101 -14.692 1.00 65.77 98 GLU E C 1
ATOM 6896 O O . GLU E 1 98 ? -2.365 99.490 -15.705 1.00 64.64 98 GLU E O 1
ATOM 6902 N N . PHE E 1 99 ? -0.883 99.942 -14.105 1.00 65.66 99 PHE E N 1
ATOM 6903 C CA . PHE E 1 99 ? 0.094 99.060 -14.664 1.00 65.88 99 PHE E CA 1
ATOM 6904 C C . PHE E 1 99 ? -0.541 97.685 -14.864 1.00 65.83 99 PHE E C 1
ATOM 6905 O O . PHE E 1 99 ? -0.398 97.066 -15.936 1.00 65.53 99 PHE E O 1
ATOM 6913 N N . TRP E 1 100 ? -1.280 97.213 -13.872 1.00 65.65 100 TRP E N 1
ATOM 6914 C CA . TRP E 1 100 ? -1.723 95.830 -13.970 1.00 66.50 100 TRP E CA 1
ATOM 6915 C C . TRP E 1 100 ? -2.735 95.640 -15.068 1.00 66.14 100 TRP E C 1
ATOM 6916 O O . TRP E 1 100 ? -2.673 94.646 -15.811 1.00 64.89 100 TRP E O 1
ATOM 6927 N N . SER E 1 101 ? -3.653 96.612 -15.148 1.00 65.46 101 SER E N 1
ATOM 6928 C CA . SER E 1 101 ? -4.789 96.555 -16.038 1.00 65.89 101 SER E CA 1
ATOM 6929 C C . SER E 1 101 ? -4.306 96.463 -17.469 1.00 66.72 101 SER E C 1
ATOM 6930 O O . SER E 1 101 ? -4.864 95.695 -18.308 1.00 67.44 101 SER E O 1
ATOM 6933 N N . VAL E 1 102 ? -3.259 97.246 -17.725 1.00 66.23 102 VAL E N 1
ATOM 6934 C CA . VAL E 1 102 ? -2.588 97.300 -18.995 1.00 65.87 102 VAL E CA 1
ATOM 6935 C C . VAL E 1 102 ? -1.867 95.996 -19.239 1.00 66.97 102 VAL E C 1
ATOM 6936 O O . VAL E 1 102 ? -1.879 95.460 -20.362 1.00 67.23 102 VAL E O 1
ATOM 6948 N N . ASP E 1 104 ? -2.553 93.017 -18.026 1.00 69.98 104 ASP E N 1
ATOM 6949 C CA . ASP E 1 104 ? -3.730 92.283 -18.383 1.00 69.71 104 ASP E CA 1
ATOM 6950 C C . ASP E 1 104 ? -4.167 92.571 -19.820 1.00 69.16 104 ASP E C 1
ATOM 6951 O O . ASP E 1 104 ? -4.136 91.683 -20.639 1.00 68.44 104 ASP E O 1
ATOM 6956 N N . HIS E 1 105 ? -4.545 93.815 -20.116 1.00 69.03 105 HIS E N 1
ATOM 6957 C CA . HIS E 1 105 ? -5.010 94.189 -21.470 1.00 69.31 105 HIS E CA 1
ATOM 6958 C C . HIS E 1 105 ? -4.178 93.675 -22.635 1.00 68.88 105 HIS E C 1
ATOM 6959 O O . HIS E 1 105 ? -4.694 93.478 -23.765 1.00 66.32 105 HIS E O 1
ATOM 6966 N N . ARG E 1 106 ? -2.893 93.475 -22.314 1.00 69.50 106 ARG E N 1
ATOM 6967 C CA . ARG E 1 106 ? -1.862 93.055 -23.262 1.00 70.12 106 ARG E CA 1
ATOM 6968 C C . ARG E 1 106 ? -1.488 91.571 -23.173 1.00 70.01 106 ARG E C 1
ATOM 6969 O O . ARG E 1 106 ? -0.825 91.052 -24.082 1.00 69.25 106 ARG E O 1
ATOM 6977 N N . ASN E 1 107 ? -1.905 90.901 -22.093 1.00 69.99 107 ASN E N 1
ATOM 6978 C CA . ASN E 1 107 ? -1.746 89.448 -21.991 1.00 70.10 107 ASN E CA 1
ATOM 6979 C C . ASN E 1 107 ? -0.362 89.125 -21.677 1.00 69.66 107 ASN E C 1
ATOM 6980 O O . ASN E 1 107 ? 0.173 88.114 -22.141 1.00 70.33 107 ASN E O 1
ATOM 6985 N N . LEU E 1 108 ? 0.251 90.036 -20.966 1.00 69.12 108 LEU E N 1
ATOM 6986 C CA . LEU E 1 108 ? 1.607 89.860 -20.537 1.00 68.63 108 LEU E CA 1
ATOM 6987 C C . LEU E 1 108 ? 1.502 89.423 -19.095 1.00 68.15 108 LEU E C 1
ATOM 6988 O O . LEU E 1 108 ? 2.436 89.604 -18.333 1.00 69.10 108 LEU E O 1
ATOM 6993 N N . ILE E 1 109 ? 0.328 88.933 -18.700 1.00 66.82 109 ILE E N 1
ATOM 6994 C CA . ILE E 1 109 ? 0.178 88.258 -17.412 1.00 65.64 109 ILE E CA 1
ATOM 6995 C C . ILE E 1 109 ? -0.741 87.059 -17.559 1.00 65.82 109 ILE E C 1
ATOM 6996 O O . ILE E 1 109 ? -1.520 86.974 -18.540 1.00 66.83 109 ILE E O 1
ATOM 7001 N N . TYR E 1 110 ? -0.637 86.132 -16.610 1.00 63.53 110 TYR E N 1
ATOM 7002 C CA . TYR E 1 110 ? -1.426 84.929 -16.658 1.00 62.76 110 TYR E CA 1
ATOM 7003 C C . TYR E 1 110 ? -1.751 84.555 -15.196 1.00 62.20 110 TYR E C 1
ATOM 7004 O O . TYR E 1 110 ? -1.087 83.759 -14.577 1.00 61.54 110 TYR E O 1
ATOM 7013 N N . PRO E 1 111 ? -2.813 85.135 -14.664 1.00 61.95 111 PRO E N 1
ATOM 7014 C CA . PRO E 1 111 ? -3.178 84.969 -13.270 1.00 61.66 111 PRO E CA 1
ATOM 7015 C C . PRO E 1 111 ? -4.073 83.752 -13.070 1.00 61.85 111 PRO E C 1
ATOM 7016 O O . PRO E 1 111 ? -5.275 83.883 -12.827 1.00 61.71 111 PRO E O 1
ATOM 7020 N N . PHE E 1 112 ? -3.493 82.566 -13.183 1.00 62.65 112 PHE E N 1
ATOM 7021 C CA . PHE E 1 112 ? -4.263 81.333 -12.935 1.00 62.08 112 PHE E CA 1
ATOM 7022 C C . PHE E 1 112 ? -3.528 80.415 -12.021 1.00 62.03 112 PHE E C 1
ATOM 7023 O O . PHE E 1 112 ? -2.405 80.192 -12.223 1.00 63.22 112 PHE E O 1
ATOM 7031 N N . ASP E 1 113 ? -4.137 79.922 -10.980 1.00 63.06 113 ASP E N 1
ATOM 7032 C CA . ASP E 1 113 ? -3.352 79.191 -10.025 1.00 64.84 113 ASP E CA 1
ATOM 7033 C C . ASP E 1 113 ? -3.133 77.788 -10.591 1.00 65.61 113 ASP E C 1
ATOM 7034 O O . ASP E 1 113 ? -3.538 77.510 -11.742 1.00 66.14 113 ASP E O 1
ATOM 7039 N N . ALA E 1 114 ? -2.569 76.900 -9.764 1.00 64.42 114 ALA E N 1
ATOM 7040 C CA . ALA E 1 114 ? -2.242 75.566 -10.193 1.00 63.89 114 ALA E CA 1
ATOM 7041 C C . ALA E 1 114 ? -3.458 74.745 -10.635 1.00 64.47 114 ALA E C 1
ATOM 7042 O O . ALA E 1 114 ? -3.315 73.820 -11.413 1.00 65.84 114 ALA E O 1
ATOM 7044 N N . GLN E 1 115 ? -4.652 75.075 -10.158 1.00 63.81 115 GLN E N 1
ATOM 7045 C CA . GLN E 1 115 ? -5.835 74.304 -10.465 1.00 62.62 115 GLN E CA 1
ATOM 7046 C C . GLN E 1 115 ? -6.516 74.899 -11.621 1.00 62.22 115 GLN E C 1
ATOM 7047 O O . GLN E 1 115 ? -7.580 74.429 -11.972 1.00 61.69 115 GLN E O 1
ATOM 7053 N N . GLY E 1 116 ? -5.943 75.978 -12.156 1.00 62.07 116 GLY E N 1
ATOM 7054 C CA . GLY E 1 116 ? -6.466 76.620 -13.328 1.00 62.59 116 GLY E CA 1
ATOM 7055 C C . GLY E 1 116 ? -7.478 77.707 -13.054 1.00 63.79 116 GLY E C 1
ATOM 7056 O O . GLY E 1 116 ? -8.029 78.277 -13.994 1.00 63.81 116 GLY E O 1
ATOM 7057 N N . LEU E 1 117 ? -7.709 78.030 -11.778 1.00 64.55 117 LEU E N 1
ATOM 7058 C CA . LEU E 1 117 ? -8.684 79.079 -11.408 1.00 64.45 117 LEU E CA 1
ATOM 7059 C C . LEU E 1 117 ? -8.123 80.484 -11.547 1.00 64.46 117 LEU E C 1
ATOM 7060 O O . LEU E 1 117 ? -6.971 80.747 -11.174 1.00 65.10 117 LEU E O 1
ATOM 7065 N N . ARG E 1 118 ? -8.913 81.387 -12.111 1.00 63.58 118 ARG E N 1
ATOM 7066 C CA . ARG E 1 118 ? -8.464 82.732 -12.278 1.00 62.95 118 ARG E CA 1
ATOM 7067 C C . ARG E 1 118 ? -8.310 83.459 -10.917 1.00 64.49 118 ARG E C 1
ATOM 7068 O O . ARG E 1 118 ? -9.033 83.203 -9.955 1.00 63.60 118 ARG E O 1
ATOM 7076 N N . ARG E 1 119 ? -7.334 84.358 -10.839 1.00 66.12 119 ARG E N 1
ATOM 7077 C CA . ARG E 1 119 ? -7.084 85.097 -9.598 1.00 67.56 119 ARG E CA 1
ATOM 7078 C C . ARG E 1 119 ? -6.854 86.604 -9.784 1.00 68.21 119 ARG E C 1
ATOM 7079 O O . ARG E 1 119 ? -6.513 87.094 -10.859 1.00 67.51 119 ARG E O 1
ATOM 7087 N N . GLN E 1 120 ? -7.112 87.343 -8.713 1.00 69.54 120 GLN E N 1
ATOM 7088 C CA . GLN E 1 120 ? -6.772 88.747 -8.664 1.00 70.30 120 GLN E CA 1
ATOM 7089 C C . GLN E 1 120 ? -5.240 88.813 -8.925 1.00 70.96 120 GLN E C 1
ATOM 7090 O O . GLN E 1 120 ? -4.484 87.950 -8.468 1.00 70.67 120 GLN E O 1
ATOM 7096 N N . SER E 1 121 ? -4.829 89.777 -9.745 1.00 72.08 121 SER E N 1
ATOM 7097 C CA . SER E 1 121 ? -3.465 90.353 -9.813 1.00 73.27 121 SER E CA 1
ATOM 7098 C C . SER E 1 121 ? -2.606 90.353 -8.530 1.00 73.07 121 SER E C 1
ATOM 7099 O O . SER E 1 121 ? -1.398 90.061 -8.595 1.00 73.87 121 SER E O 1
ATOM 7102 N N . GLY E 1 122 ? -3.186 90.737 -7.392 1.00 71.88 122 GLY E N 1
ATOM 7103 C CA . GLY E 1 122 ? -2.462 90.645 -6.120 1.00 71.65 122 GLY E CA 1
ATOM 7104 C C . GLY E 1 122 ? -2.087 89.221 -5.692 1.00 71.41 122 GLY E C 1
ATOM 7105 O O . GLY E 1 122 ? -1.499 88.998 -4.631 1.00 71.17 122 GLY E O 1
ATOM 7106 N N . ASP E 1 123 ? -2.422 88.245 -6.523 1.00 71.25 123 ASP E N 1
ATOM 7107 C CA . ASP E 1 123 ? -2.178 86.865 -6.196 1.00 70.49 123 ASP E CA 1
ATOM 7108 C C . ASP E 1 123 ? -0.967 86.318 -6.891 1.00 69.68 123 ASP E C 1
ATOM 7109 O O . ASP E 1 123 ? -0.601 85.138 -6.659 1.00 69.33 123 ASP E O 1
ATOM 7114 N N . ILE E 1 124 ? -0.387 87.158 -7.762 1.00 67.89 124 ILE E N 1
ATOM 7115 C CA . ILE E 1 124 ? 0.811 86.835 -8.548 1.00 66.44 124 ILE E CA 1
ATOM 7116 C C . ILE E 1 124 ? 2.009 86.989 -7.648 1.00 65.96 124 ILE E C 1
ATOM 7117 O O . ILE E 1 124 ? 2.209 88.048 -7.081 1.00 66.66 124 ILE E O 1
ATOM 7122 N N . PRO E 1 125 ? 2.784 85.927 -7.471 1.00 66.09 125 PRO E N 1
ATOM 7123 C CA . PRO E 1 125 ? 3.842 86.018 -6.438 1.00 66.98 125 PRO E CA 1
ATOM 7124 C C . PRO E 1 125 ? 4.933 87.032 -6.851 1.00 67.27 125 PRO E C 1
ATOM 7125 O O . PRO E 1 125 ? 5.101 87.313 -8.039 1.00 65.96 125 PRO E O 1
ATOM 7129 N N . LYS E 1 126 ? 5.622 87.600 -5.870 1.00 68.96 126 LYS E N 1
ATOM 7130 C CA . LYS E 1 126 ? 6.632 88.626 -6.144 1.00 71.50 126 LYS E CA 1
ATOM 7131 C C . LYS E 1 126 ? 8.002 87.987 -6.367 1.00 73.25 126 LYS E C 1
ATOM 7132 O O . LYS E 1 126 ? 8.885 88.641 -6.911 1.00 74.50 126 LYS E O 1
ATOM 7138 N N . ASN E 1 127 ? 8.191 86.742 -5.911 1.00 74.57 127 ASN E N 1
ATOM 7139 C CA . ASN E 1 127 ? 9.473 86.079 -5.944 1.00 75.04 127 ASN E CA 1
ATOM 7140 C C . ASN E 1 127 ? 9.310 85.002 -6.845 1.00 75.98 127 ASN E C 1
ATOM 7141 O O . ASN E 1 127 ? 8.290 84.326 -6.854 1.00 77.43 127 ASN E O 1
ATOM 7146 N N . ILE E 1 128 ? 10.351 84.762 -7.589 1.00 76.66 128 ILE E N 1
ATOM 7147 C CA . ILE E 1 128 ? 10.381 83.585 -8.442 1.00 76.21 128 ILE E CA 1
ATOM 7148 C C . ILE E 1 128 ? 10.154 82.343 -7.574 1.00 75.97 128 ILE E C 1
ATOM 7149 O O . ILE E 1 128 ? 9.350 81.497 -7.946 1.00 78.11 128 ILE E O 1
ATOM 7154 N N . HIS E 1 129 ? 10.796 82.256 -6.409 1.00 75.05 129 HIS E N 1
ATOM 7155 C CA . HIS E 1 129 ? 10.697 81.062 -5.554 1.00 73.92 129 HIS E CA 1
ATOM 7156 C C . HIS E 1 129 ? 9.255 80.755 -5.145 1.00 72.00 129 HIS E C 1
ATOM 7157 O O . HIS E 1 129 ? 8.987 79.700 -4.613 1.00 71.98 129 HIS E O 1
ATOM 7164 N N . ASP E 1 130 ? 8.307 81.650 -5.409 1.00 70.25 130 ASP E N 1
ATOM 7165 C CA . ASP E 1 130 ? 6.961 81.337 -4.965 1.00 68.71 130 ASP E CA 1
ATOM 7166 C C . ASP E 1 130 ? 5.993 80.950 -6.027 1.00 66.89 130 ASP E C 1
ATOM 7167 O O . ASP E 1 130 ? 4.826 80.997 -5.768 1.00 66.76 130 ASP E O 1
ATOM 7172 N N . LEU E 1 131 ? 6.450 80.573 -7.208 1.00 65.33 131 LEU E N 1
ATOM 7173 C CA . LEU E 1 131 ? 5.568 79.992 -8.181 1.00 65.73 131 LEU E CA 1
ATOM 7174 C C . LEU E 1 131 ? 4.993 78.652 -7.731 1.00 66.47 131 LEU E C 1
ATOM 7175 O O . LEU E 1 131 ? 5.707 77.809 -7.250 1.00 66.17 131 LEU E O 1
ATOM 7180 N N . GLU E 1 132 ? 3.701 78.446 -7.934 1.00 67.54 132 GLU E N 1
ATOM 7181 C CA . GLU E 1 132 ? 3.041 77.167 -7.654 1.00 68.74 132 GLU E CA 1
ATOM 7182 C C . GLU E 1 132 ? 3.312 76.106 -8.754 1.00 67.51 132 GLU E C 1
ATOM 7183 O O . GLU E 1 132 ? 3.488 76.444 -9.927 1.00 68.58 132 GLU E O 1
ATOM 7189 N N . ASP E 1 133 ? 3.335 74.828 -8.399 1.00 65.67 133 ASP E N 1
ATOM 7190 C CA . ASP E 1 133 ? 3.473 73.761 -9.395 1.00 62.99 133 ASP E CA 1
ATOM 7191 C C . ASP E 1 133 ? 2.158 73.561 -10.148 1.00 61.83 133 ASP E C 1
ATOM 7192 O O . ASP E 1 133 ? 1.110 73.334 -9.521 1.00 63.05 133 ASP E O 1
ATOM 7197 N N . ASP E 1 134 ? 2.168 73.581 -11.473 1.00 59.25 134 ASP E N 1
ATOM 7198 C CA . ASP E 1 134 ? 0.998 73.080 -12.178 1.00 57.00 134 ASP E CA 1
ATOM 7199 C C . ASP E 1 134 ? 1.349 71.778 -12.937 1.00 56.02 134 ASP E C 1
ATOM 7200 O O . ASP E 1 134 ? 1.782 71.796 -14.104 1.00 56.16 134 ASP E O 1
ATOM 7205 N N . PRO E 1 135 ? 1.073 70.619 -12.316 1.00 54.40 135 PRO E N 1
ATOM 7206 C CA . PRO E 1 135 ? 1.528 69.430 -13.054 1.00 53.52 135 PRO E CA 1
ATOM 7207 C C . PRO E 1 135 ? 0.897 69.246 -14.443 1.00 51.21 135 PRO E C 1
ATOM 7208 O O . PRO E 1 135 ? 1.530 68.610 -15.262 1.00 51.69 135 PRO E O 1
ATOM 7212 N N . PHE E 1 136 ? -0.305 69.743 -14.713 1.00 49.53 136 PHE E N 1
ATOM 7213 C CA . PHE E 1 136 ? -0.867 69.567 -16.093 1.00 50.49 136 PHE E CA 1
ATOM 7214 C C . PHE E 1 136 ? -0.184 70.449 -17.130 1.00 51.99 136 PHE E C 1
ATOM 7215 O O . PHE E 1 136 ? -0.127 70.146 -18.291 1.00 51.81 136 PHE E O 1
ATOM 7223 N N . ARG E 1 137 ? 0.366 71.555 -16.654 1.00 52.97 137 ARG E N 1
ATOM 7224 C CA . ARG E 1 137 ? 1.259 72.360 -17.430 1.00 53.26 137 ARG E CA 1
ATOM 7225 C C . ARG E 1 137 ? 2.536 71.546 -17.747 1.00 53.41 137 ARG E C 1
ATOM 7226 O O . ARG E 1 137 ? 3.058 71.624 -18.886 1.00 55.91 137 ARG E O 1
ATOM 7234 N N . SER E 1 138 ? 3.067 70.767 -16.807 1.00 51.00 138 SER E N 1
ATOM 7235 C CA . SER E 1 138 ? 4.151 69.885 -17.232 1.00 50.12 138 SER E CA 1
ATOM 7236 C C . SER E 1 138 ? 3.647 68.913 -18.324 1.00 50.77 138 SER E C 1
ATOM 7237 O O . SER E 1 138 ? 4.386 68.620 -19.285 1.00 49.23 138 SER E O 1
ATOM 7240 N N . LEU E 1 139 ? 2.433 68.375 -18.146 1.00 49.93 139 LEU E N 1
ATOM 7241 C CA . LEU E 1 139 ? 1.982 67.383 -19.049 1.00 51.41 139 LEU E CA 1
ATOM 7242 C C . LEU E 1 139 ? 1.800 67.947 -20.460 1.00 53.33 139 LEU E C 1
ATOM 7243 O O . LEU E 1 139 ? 2.146 67.308 -21.509 1.00 54.85 139 LEU E O 1
ATOM 7248 N N . ALA E 1 140 ? 1.236 69.133 -20.506 1.00 52.91 140 ALA E N 1
ATOM 7249 C CA . ALA E 1 140 ? 0.978 69.776 -21.736 1.00 52.66 140 ALA E CA 1
ATOM 7250 C C . ALA E 1 140 ? 2.318 70.016 -22.406 1.00 53.11 140 ALA E C 1
ATOM 7251 O O . ALA E 1 140 ? 2.421 69.893 -23.635 1.00 53.82 140 ALA E O 1
ATOM 7253 N N . GLY E 1 141 ? 3.332 70.412 -21.647 1.00 51.69 141 GLY E N 1
ATOM 7254 C CA . GLY E 1 141 ? 4.621 70.535 -22.259 1.00 53.01 141 GLY E CA 1
ATOM 7255 C C . GLY E 1 141 ? 5.152 69.220 -22.849 1.00 55.05 141 GLY E C 1
ATOM 7256 O O . GLY E 1 141 ? 5.629 69.153 -24.018 1.00 58.54 141 GLY E O 1
ATOM 7257 N N . ALA E 1 142 ? 5.067 68.148 -22.072 1.00 54.13 142 ALA E N 1
ATOM 7258 C CA . ALA E 1 142 ? 5.575 66.884 -22.481 1.00 52.45 142 ALA E CA 1
ATOM 7259 C C . ALA E 1 142 ? 4.831 66.453 -23.748 1.00 53.19 142 ALA E C 1
ATOM 7260 O O . ALA E 1 142 ? 5.405 65.830 -24.628 1.00 52.91 142 ALA E O 1
ATOM 7262 N N . LEU E 1 143 ? 3.565 66.824 -23.836 1.00 54.17 143 LEU E N 1
ATOM 7263 C CA . LEU E 1 143 ? 2.691 66.389 -24.905 1.00 56.21 143 LEU E CA 1
ATOM 7264 C C . LEU E 1 143 ? 3.173 66.980 -26.181 1.00 57.96 143 LEU E C 1
ATOM 7265 O O . LEU E 1 143 ? 3.365 66.219 -27.164 1.00 58.24 143 LEU E O 1
ATOM 7270 N N . ARG E 1 144 ? 3.400 68.309 -26.176 1.00 59.04 144 ARG E N 1
ATOM 7271 C CA . ARG E 1 144 ? 3.924 69.007 -27.383 1.00 60.58 144 ARG E CA 1
ATOM 7272 C C . ARG E 1 144 ? 5.213 68.355 -27.780 1.00 59.90 144 ARG E C 1
ATOM 7273 O O . ARG E 1 144 ? 5.425 68.050 -28.926 1.00 58.52 144 ARG E O 1
ATOM 7289 N N . ALA E 1 146 ? 5.962 65.475 -27.486 1.00 59.62 146 ALA E N 1
ATOM 7290 C CA . ALA E 1 146 ? 5.922 64.123 -27.960 1.00 58.10 146 ALA E CA 1
ATOM 7291 C C . ALA E 1 146 ? 5.304 64.184 -29.330 1.00 57.64 146 ALA E C 1
ATOM 7292 O O . ALA E 1 146 ? 5.116 63.135 -29.980 1.00 57.85 146 ALA E O 1
ATOM 7294 N N . GLY E 1 147 ? 4.986 65.411 -29.774 1.00 56.09 147 GLY E N 1
ATOM 7295 C CA . GLY E 1 147 ? 4.205 65.612 -31.000 1.00 55.50 147 GLY E CA 1
ATOM 7296 C C . GLY E 1 147 ? 2.684 65.445 -30.876 1.00 54.86 147 GLY E C 1
ATOM 7297 O O . GLY E 1 147 ? 2.018 64.904 -31.717 1.00 54.02 147 GLY E O 1
ATOM 7298 N N . GLY E 1 148 ? 2.099 65.916 -29.816 1.00 54.66 148 GLY E N 1
ATOM 7299 C CA . GLY E 1 148 ? 0.669 65.809 -29.797 1.00 55.69 148 GLY E CA 1
ATOM 7300 C C . GLY E 1 148 ? -0.032 67.041 -30.298 1.00 55.49 148 GLY E C 1
ATOM 7301 O O . GLY E 1 148 ? -1.233 67.006 -30.410 1.00 57.23 148 GLY E O 1
ATOM 7302 N N . TYR E 1 149 ? 0.708 68.121 -30.547 1.00 54.45 149 TYR E N 1
ATOM 7303 C CA . TYR E 1 149 ? 0.219 69.250 -31.319 1.00 52.81 149 TYR E CA 1
ATOM 7304 C C . TYR E 1 149 ? 1.368 70.233 -31.681 1.00 52.99 149 TYR E C 1
ATOM 7305 O O . TYR E 1 149 ? 2.494 70.039 -31.212 1.00 52.51 149 TYR E O 1
ATOM 7314 N N . ALA E 1 150 ? 1.071 71.283 -32.467 1.00 51.37 150 ALA E N 1
ATOM 7315 C CA . ALA E 1 150 ? 2.071 72.065 -33.159 1.00 50.93 150 ALA E CA 1
ATOM 7316 C C . ALA E 1 150 ? 2.388 73.310 -32.350 1.00 52.46 150 ALA E C 1
ATOM 7317 O O . ALA E 1 150 ? 1.530 73.757 -31.586 1.00 53.42 150 ALA E O 1
ATOM 7319 N N . LYS E 1 151 ? 3.635 73.813 -32.426 1.00 53.37 151 LYS E N 1
ATOM 7320 C CA . LYS E 1 151 ? 3.956 75.121 -31.921 1.00 54.92 151 LYS E CA 1
ATOM 7321 C C . LYS E 1 151 ? 3.150 76.096 -32.774 1.00 57.42 151 LYS E C 1
ATOM 7322 O O . LYS E 1 151 ? 2.992 75.930 -33.990 1.00 59.81 151 LYS E O 1
ATOM 7328 N N . VAL E 1 152 ? 2.630 77.145 -32.186 1.00 59.50 152 VAL E N 1
ATOM 7329 C CA . VAL E 1 152 ? 1.688 77.976 -32.902 1.00 59.86 152 VAL E CA 1
ATOM 7330 C C . VAL E 1 152 ? 1.847 79.295 -32.221 1.00 61.16 152 VAL E C 1
ATOM 7331 O O . VAL E 1 152 ? 2.280 79.318 -31.091 1.00 62.65 152 VAL E O 1
ATOM 7335 N N . ILE E 1 153 ? 1.560 80.414 -32.849 1.00 63.05 153 ILE E N 1
ATOM 7336 C CA . ILE E 1 153 ? 1.916 81.684 -32.157 1.00 63.66 153 ILE E CA 1
ATOM 7337 C C . ILE E 1 153 ? 0.903 82.315 -31.158 1.00 64.40 153 ILE E C 1
ATOM 7338 O O . ILE E 1 153 ? 1.291 83.186 -30.411 1.00 66.14 153 ILE E O 1
ATOM 7343 N N . ILE E 1 154 ? -0.363 81.915 -31.143 1.00 64.58 154 ILE E N 1
ATOM 7344 C CA . ILE E 1 154 ? -1.238 82.080 -29.957 1.00 65.42 154 ILE E CA 1
ATOM 7345 C C . ILE E 1 154 ? -0.482 82.077 -28.585 1.00 64.79 154 ILE E C 1
ATOM 7346 O O . ILE E 1 154 ? 0.135 81.072 -28.196 1.00 65.50 154 ILE E O 1
ATOM 7351 N N . PRO E 1 155 ? -0.502 83.183 -27.834 1.00 64.17 155 PRO E N 1
ATOM 7352 C CA . PRO E 1 155 ? -0.073 83.100 -26.398 1.00 63.78 155 PRO E CA 1
ATOM 7353 C C . PRO E 1 155 ? -0.695 81.988 -25.429 1.00 64.02 155 PRO E C 1
ATOM 7354 O O . PRO E 1 155 ? -1.932 81.803 -25.379 1.00 64.31 155 PRO E O 1
ATOM 7358 N N . PHE E 1 156 ? 0.157 81.302 -24.646 1.00 63.15 156 PHE E N 1
ATOM 7359 C CA . PHE E 1 156 ? -0.281 80.422 -23.536 1.00 62.69 156 PHE E CA 1
ATOM 7360 C C . PHE E 1 156 ? -1.107 79.240 -24.009 1.00 62.43 156 PHE E C 1
ATOM 7361 O O . PHE E 1 156 ? -1.863 78.595 -23.246 1.00 61.69 156 PHE E O 1
ATOM 7369 N N . SER E 1 157 ? -1.048 79.045 -25.303 1.00 61.67 157 SER E N 1
ATOM 7370 C CA . SER E 1 157 ? -1.145 77.742 -25.887 1.00 61.75 157 SER E CA 1
ATOM 7371 C C . SER E 1 157 ? -0.933 76.536 -24.910 1.00 61.51 157 SER E C 1
ATOM 7372 O O . SER E 1 157 ? -1.864 75.722 -24.710 1.00 61.64 157 SER E O 1
ATOM 7375 N N . GLU E 1 158 ? 0.244 76.397 -24.277 1.00 59.38 158 GLU E N 1
ATOM 7376 C CA . GLU E 1 158 ? 0.401 75.225 -23.431 1.00 59.18 158 GLU E CA 1
ATOM 7377 C C . GLU E 1 158 ? -0.579 75.263 -22.302 1.00 57.40 158 GLU E C 1
ATOM 7378 O O . GLU E 1 158 ? -1.069 74.260 -21.881 1.00 57.91 158 GLU E O 1
ATOM 7384 N N . PHE E 1 159 ? -0.939 76.437 -21.848 1.00 56.60 159 PHE E N 1
ATOM 7385 C CA . PHE E 1 159 ? -1.888 76.503 -20.752 1.00 55.89 159 PHE E CA 1
ATOM 7386 C C . PHE E 1 159 ? -3.314 76.093 -21.136 1.00 55.80 159 PHE E C 1
ATOM 7387 O O . PHE E 1 159 ? -3.970 75.423 -20.352 1.00 53.68 159 PHE E O 1
ATOM 7395 N N . GLY E 1 160 ? -3.734 76.448 -22.371 1.00 56.87 160 GLY E N 1
ATOM 7396 C CA . GLY E 1 160 ? -4.937 75.920 -23.008 1.00 56.07 160 GLY E CA 1
ATOM 7397 C C . GLY E 1 160 ? -4.929 74.381 -23.032 1.00 57.18 160 GLY E C 1
ATOM 7398 O O . GLY E 1 160 ? -5.838 73.748 -22.520 1.00 57.14 160 GLY E O 1
ATOM 7399 N N . TRP E 1 161 ? -3.892 73.745 -23.582 1.00 56.64 161 TRP E N 1
ATOM 7400 C CA . TRP E 1 161 ? -3.822 72.313 -23.394 1.00 55.70 161 TRP E CA 1
ATOM 7401 C C . TRP E 1 161 ? -3.842 71.887 -21.910 1.00 55.82 161 TRP E C 1
ATOM 7402 O O . TRP E 1 161 ? -4.567 70.960 -21.549 1.00 56.33 161 TRP E O 1
ATOM 7413 N N . ALA E 1 162 ? -3.088 72.561 -21.032 1.00 55.83 162 ALA E N 1
ATOM 7414 C CA . ALA E 1 162 ? -3.062 72.072 -19.654 1.00 56.09 162 ALA E CA 1
ATOM 7415 C C . ALA E 1 162 ? -4.468 72.091 -19.096 1.00 56.69 162 ALA E C 1
ATOM 7416 O O . ALA E 1 162 ? -4.892 71.197 -18.352 1.00 56.89 162 ALA E O 1
ATOM 7418 N N . ASP E 1 163 ? -5.234 73.076 -19.528 1.00 58.10 163 ASP E N 1
ATOM 7419 C CA . ASP E 1 163 ? -6.579 73.153 -19.038 1.00 58.76 163 ASP E CA 1
ATOM 7420 C C . ASP E 1 163 ? -7.530 72.108 -19.599 1.00 57.42 163 ASP E C 1
ATOM 7421 O O . ASP E 1 163 ? -8.335 71.604 -18.880 1.00 58.48 163 ASP E O 1
ATOM 7426 N N . PHE E 1 164 ? -7.339 71.700 -20.839 1.00 56.66 164 PHE E N 1
ATOM 7427 C CA . PHE E 1 164 ? -8.050 70.652 -21.462 1.00 55.83 164 PHE E CA 1
ATOM 7428 C C . PHE E 1 164 ? -7.728 69.322 -20.730 1.00 57.65 164 PHE E C 1
ATOM 7429 O O . PHE E 1 164 ? -8.676 68.612 -20.308 1.00 58.97 164 PHE E O 1
ATOM 7437 N N . LEU E 1 165 ? -6.436 69.041 -20.482 1.00 56.59 165 LEU E N 1
ATOM 7438 C CA . LEU E 1 165 ? -6.026 67.776 -19.895 1.00 56.78 165 LEU E CA 1
ATOM 7439 C C . LEU E 1 165 ? -6.528 67.656 -18.499 1.00 56.46 165 LEU E C 1
ATOM 7440 O O . LEU E 1 165 ? -7.133 66.658 -18.124 1.00 56.33 165 LEU E O 1
ATOM 7445 N N . ARG E 1 166 ? -6.357 68.732 -17.758 1.00 57.80 166 ARG E N 1
ATOM 7446 C CA . ARG E 1 166 ? -6.852 68.871 -16.354 1.00 58.19 166 ARG E CA 1
ATOM 7447 C C . ARG E 1 166 ? -8.313 68.464 -16.169 1.00 58.78 166 ARG E C 1
ATOM 7448 O O . ARG E 1 166 ? -8.704 68.066 -15.087 1.00 60.32 166 ARG E O 1
ATOM 7456 N N . ARG E 1 167 ? -9.139 68.526 -17.210 1.00 58.49 167 ARG E N 1
ATOM 7457 C CA . ARG E 1 167 ? -10.536 68.168 -17.041 1.00 56.89 167 ARG E CA 1
ATOM 7458 C C . ARG E 1 167 ? -10.756 66.670 -17.258 1.00 57.02 167 ARG E C 1
ATOM 7459 O O . ARG E 1 167 ? -11.823 66.137 -16.994 1.00 56.43 167 ARG E O 1
ATOM 7467 N N . ARG E 1 168 ? -9.729 65.989 -17.746 1.00 56.96 168 ARG E N 1
ATOM 7468 C CA . ARG E 1 168 ? -9.954 64.719 -18.393 1.00 56.37 168 ARG E CA 1
ATOM 7469 C C . ARG E 1 168 ? -9.025 63.592 -17.939 1.00 56.83 168 ARG E C 1
ATOM 7470 O O . ARG E 1 168 ? -9.390 62.437 -18.097 1.00 56.76 168 ARG E O 1
ATOM 7478 N N . ILE E 1 169 ? -7.840 63.921 -17.410 1.00 56.77 169 ILE E N 1
ATOM 7479 C CA . ILE E 1 169 ? -6.923 62.905 -16.948 1.00 56.75 169 ILE E CA 1
ATOM 7480 C C . ILE E 1 169 ? -6.888 62.876 -15.429 1.00 58.27 169 ILE E C 1
ATOM 7481 O O . ILE E 1 169 ? -6.670 63.855 -14.820 1.00 58.97 169 ILE E O 1
ATOM 7486 N N . ASP E 1 170 ? -7.067 61.757 -14.781 1.00 60.76 170 ASP E N 1
ATOM 7487 C CA . ASP E 1 170 ? -7.009 61.903 -13.352 1.00 63.05 170 ASP E CA 1
ATOM 7488 C C . ASP E 1 170 ? -5.609 62.366 -12.847 1.00 63.86 170 ASP E C 1
ATOM 7489 O O . ASP E 1 170 ? -4.575 61.891 -13.293 1.00 63.43 170 ASP E O 1
ATOM 7494 N N . ARG E 1 171 ? -5.604 63.290 -11.890 1.00 66.00 171 ARG E N 1
ATOM 7495 C CA . ARG E 1 171 ? -4.390 63.775 -11.181 1.00 67.37 171 ARG E CA 1
ATOM 7496 C C . ARG E 1 171 ? -3.471 62.696 -10.604 1.00 67.44 171 ARG E C 1
ATOM 7497 O O . ARG E 1 171 ? -2.236 62.892 -10.538 1.00 67.33 171 ARG E O 1
ATOM 7505 N N . ASP E 1 172 ? -4.068 61.583 -10.151 1.00 67.78 172 ASP E N 1
ATOM 7506 C CA . ASP E 1 172 ? -3.301 60.437 -9.574 1.00 68.02 172 ASP E CA 1
ATOM 7507 C C . ASP E 1 172 ? -2.481 59.725 -10.624 1.00 67.41 172 ASP E C 1
ATOM 7508 O O . ASP E 1 172 ? -1.317 59.423 -10.363 1.00 67.92 172 ASP E O 1
ATOM 7513 N N . LEU E 1 173 ? -3.098 59.431 -11.777 1.00 66.14 173 LEU E N 1
ATOM 7514 C CA . LEU E 1 173 ? -2.376 58.884 -12.906 1.00 65.59 173 LEU E CA 1
ATOM 7515 C C . LEU E 1 173 ? -1.140 59.728 -13.155 1.00 65.01 173 LEU E C 1
ATOM 7516 O O . LEU E 1 173 ? -0.040 59.222 -13.304 1.00 66.75 173 LEU E O 1
ATOM 7521 N N . LEU E 1 174 ? -1.305 61.024 -13.109 1.00 63.96 174 LEU E N 1
ATOM 7522 C CA . LEU E 1 174 ? -0.200 61.916 -13.412 1.00 63.41 174 LEU E CA 1
ATOM 7523 C C . LEU E 1 174 ? 0.945 61.707 -12.454 1.00 62.01 174 LEU E C 1
ATOM 7524 O O . LEU E 1 174 ? 2.123 61.775 -12.791 1.00 61.84 174 LEU E O 1
ATOM 7529 N N . SER E 1 175 ? 0.558 61.460 -11.234 1.00 60.78 175 SER E N 1
ATOM 7530 C CA . SER E 1 175 ? 1.499 61.338 -10.191 1.00 59.79 175 SER E CA 1
ATOM 7531 C C . SER E 1 175 ? 2.021 59.880 -10.191 1.00 58.40 175 SER E C 1
ATOM 7532 O O . SER E 1 175 ? 3.191 59.686 -9.989 1.00 57.90 175 SER E O 1
ATOM 7535 N N . ASP E 1 176 ? 1.178 58.878 -10.483 1.00 57.48 176 ASP E N 1
ATOM 7536 C CA . ASP E 1 176 ? 1.586 57.456 -10.411 1.00 56.11 176 ASP E CA 1
ATOM 7537 C C . ASP E 1 176 ? 2.423 57.045 -11.561 1.00 55.21 176 ASP E C 1
ATOM 7538 O O . ASP E 1 176 ? 3.321 56.208 -11.410 1.00 53.15 176 ASP E O 1
ATOM 7543 N N . SER E 1 177 ? 2.127 57.667 -12.710 1.00 54.50 177 SER E N 1
ATOM 7544 C CA . SER E 1 177 ? 2.820 57.355 -13.912 1.00 53.94 177 SER E CA 1
ATOM 7545 C C . SER E 1 177 ? 2.775 58.485 -14.932 1.00 53.84 177 SER E C 1
ATOM 7546 O O . SER E 1 177 ? 1.764 58.671 -15.602 1.00 55.15 177 SER E O 1
ATOM 7549 N N . PHE E 1 178 ? 3.864 59.225 -15.108 1.00 53.43 178 PHE E N 1
ATOM 7550 C CA . PHE E 1 178 ? 3.731 60.403 -15.963 1.00 53.06 178 PHE E CA 1
ATOM 7551 C C . PHE E 1 178 ? 3.534 59.860 -17.382 1.00 53.68 178 PHE E C 1
ATOM 7552 O O . PHE E 1 178 ? 2.663 60.363 -18.149 1.00 53.57 178 PHE E O 1
ATOM 7560 N N . ASP E 1 179 ? 4.256 58.774 -17.694 1.00 52.38 179 ASP E N 1
ATOM 7561 C CA . ASP E 1 179 ? 4.218 58.236 -19.034 1.00 51.80 179 ASP E CA 1
ATOM 7562 C C . ASP E 1 179 ? 2.878 57.686 -19.383 1.00 51.61 179 ASP E C 1
ATOM 7563 O O . ASP E 1 179 ? 2.450 57.812 -20.532 1.00 51.73 179 ASP E O 1
ATOM 7568 N N . ASP E 1 180 ? 2.219 57.069 -18.407 1.00 51.40 180 ASP E N 1
ATOM 7569 C CA . ASP E 1 180 ? 0.826 56.685 -18.598 1.00 51.72 180 ASP E CA 1
ATOM 7570 C C . ASP E 1 180 ? -0.041 57.902 -18.848 1.00 52.01 180 ASP E C 1
ATOM 7571 O O . ASP E 1 180 ? -0.932 57.870 -19.744 1.00 51.86 180 ASP E O 1
ATOM 7576 N N . ALA E 1 181 ? 0.155 58.980 -18.069 1.00 51.92 181 ALA E N 1
ATOM 7577 C CA . ALA E 1 181 ? -0.699 60.171 -18.338 1.00 52.27 181 ALA E CA 1
ATOM 7578 C C . ALA E 1 181 ? -0.331 60.807 -19.674 1.00 53.36 181 ALA E C 1
ATOM 7579 O O . ALA E 1 181 ? -1.184 61.343 -20.369 1.00 52.74 181 ALA E O 1
ATOM 7581 N N . LEU E 1 182 ? 0.936 60.710 -20.075 1.00 54.21 182 LEU E N 1
ATOM 7582 C CA . LEU E 1 182 ? 1.283 61.251 -21.384 1.00 55.18 182 LEU E CA 1
ATOM 7583 C C . LEU E 1 182 ? 0.535 60.458 -22.474 1.00 55.76 182 LEU E C 1
ATOM 7584 O O . LEU E 1 182 ? 0.109 60.994 -23.493 1.00 57.08 182 LEU E O 1
ATOM 7589 N N . ALA E 1 183 ? 0.346 59.161 -22.254 1.00 55.04 183 ALA E N 1
ATOM 7590 C CA . ALA E 1 183 ? -0.198 58.320 -23.329 1.00 53.80 183 ALA E CA 1
ATOM 7591 C C . ALA E 1 183 ? -1.696 58.571 -23.391 1.00 53.87 183 ALA E C 1
ATOM 7592 O O . ALA E 1 183 ? -2.270 58.449 -24.441 1.00 53.43 183 ALA E O 1
ATOM 7594 N N . GLU E 1 184 ? -2.336 58.885 -22.261 1.00 54.86 184 GLU E N 1
ATOM 7595 C CA . GLU E 1 184 ? -3.743 59.194 -22.334 1.00 56.93 184 GLU E CA 1
ATOM 7596 C C . GLU E 1 184 ? -3.862 60.510 -23.016 1.00 58.27 184 GLU E C 1
ATOM 7597 O O . GLU E 1 184 ? -4.709 60.628 -23.888 1.00 59.95 184 GLU E O 1
ATOM 7603 N N . ALA E 1 185 ? -3.004 61.473 -22.659 1.00 58.00 185 ALA E N 1
ATOM 7604 C CA . ALA E 1 185 ? -2.925 62.739 -23.347 1.00 58.59 185 ALA E CA 1
ATOM 7605 C C . ALA E 1 185 ? -2.722 62.662 -24.849 1.00 59.37 185 ALA E C 1
ATOM 7606 O O . ALA E 1 185 ? -3.393 63.397 -25.583 1.00 60.47 185 ALA E O 1
ATOM 7616 N N . LYS E 1 187 ? -3.663 60.264 -26.578 1.00 56.09 187 LYS E N 1
ATOM 7617 C CA . LYS E 1 187 ? -4.900 59.696 -27.111 1.00 56.82 187 LYS E CA 1
ATOM 7618 C C . LYS E 1 187 ? -5.997 60.847 -27.252 1.00 56.61 187 LYS E C 1
ATOM 7619 O O . LYS E 1 187 ? -6.518 61.132 -28.331 1.00 55.72 187 LYS E O 1
ATOM 7625 N N . LEU E 1 188 ? -6.238 61.584 -26.170 1.00 56.66 188 LEU E N 1
ATOM 7626 C CA . LEU E 1 188 ? -7.043 62.759 -26.232 1.00 56.64 188 LEU E CA 1
ATOM 7627 C C . LEU E 1 188 ? -6.614 63.675 -27.373 1.00 56.94 188 LEU E C 1
ATOM 7628 O O . LEU E 1 188 ? -7.465 64.105 -28.145 1.00 56.70 188 LEU E O 1
ATOM 7633 N N . ALA E 1 189 ? -5.314 63.911 -27.521 1.00 57.37 189 ALA E N 1
ATOM 7634 C CA . ALA E 1 189 ? -4.826 64.953 -28.427 1.00 58.49 189 ALA E CA 1
ATOM 7635 C C . ALA E 1 189 ? -5.202 64.770 -29.869 1.00 59.45 189 ALA E C 1
ATOM 7636 O O . ALA E 1 189 ? -5.478 65.733 -30.533 1.00 59.25 189 ALA E O 1
ATOM 7638 N N . LYS E 1 190 ? -5.194 63.527 -30.331 1.00 62.18 190 LYS E N 1
ATOM 7639 C CA . LYS E 1 190 ? -5.488 63.156 -31.713 1.00 64.82 190 LYS E CA 1
ATOM 7640 C C . LYS E 1 190 ? -6.988 63.094 -31.922 1.00 65.36 190 LYS E C 1
ATOM 7641 O O . LYS E 1 190 ? -7.453 63.042 -33.077 1.00 65.81 190 LYS E O 1
ATOM 7647 N N . SER E 1 191 ? -7.745 63.050 -30.813 1.00 64.99 191 SER E N 1
ATOM 7648 C CA . SER E 1 191 ? -9.167 62.748 -30.900 1.00 64.27 191 SER E CA 1
ATOM 7649 C C . SER E 1 191 ? -9.850 64.018 -31.356 1.00 64.22 191 SER E C 1
ATOM 7650 O O . SER E 1 191 ? -9.250 65.085 -31.375 1.00 63.33 191 SER E O 1
ATOM 7653 N N . ARG E 1 192 ? -11.106 63.899 -31.753 1.00 64.11 192 ARG E N 1
ATOM 7654 C CA . ARG E 1 192 ? -11.884 65.070 -32.063 1.00 64.05 192 ARG E CA 1
ATOM 7655 C C . ARG E 1 192 ? -12.158 65.970 -30.841 1.00 61.85 192 ARG E C 1
ATOM 7656 O O . ARG E 1 192 ? -12.425 67.132 -31.033 1.00 62.64 192 ARG E O 1
ATOM 7664 N N . GLU E 1 193 ? -12.119 65.459 -29.616 1.00 59.63 193 GLU E N 1
ATOM 7665 C CA . GLU E 1 193 ? -12.396 66.256 -28.445 1.00 59.58 193 GLU E CA 1
ATOM 7666 C C . GLU E 1 193 ? -11.496 67.527 -28.486 1.00 59.80 193 GLU E C 1
ATOM 7667 O O . GLU E 1 193 ? -11.830 68.608 -27.938 1.00 60.09 193 GLU E O 1
ATOM 7673 N N . ALA E 1 194 ? -10.312 67.405 -29.068 1.00 57.12 194 ALA E N 1
ATOM 7674 C CA . ALA E 1 194 ? -9.456 68.512 -28.957 1.00 56.18 194 ALA E CA 1
ATOM 7675 C C . ALA E 1 194 ? -9.409 69.486 -30.146 1.00 55.74 194 ALA E C 1
ATOM 7676 O O . ALA E 1 194 ? -8.592 70.431 -30.107 1.00 55.99 194 ALA E O 1
ATOM 7678 N N . ARG E 1 195 ? -10.226 69.281 -31.174 1.00 54.25 195 ARG E N 1
ATOM 7679 C CA . ARG E 1 195 ? -10.181 70.168 -32.342 1.00 55.53 195 ARG E CA 1
ATOM 7680 C C . ARG E 1 195 ? -10.174 71.718 -32.094 1.00 53.79 195 ARG E C 1
ATOM 7681 O O . ARG E 1 195 ? -9.740 72.423 -32.922 1.00 54.31 195 ARG E O 1
ATOM 7689 N N . HIS E 1 196 ? -10.627 72.240 -30.981 1.00 53.54 196 HIS E N 1
ATOM 7690 C CA . HIS E 1 196 ? -10.659 73.713 -30.758 1.00 54.86 196 HIS E CA 1
ATOM 7691 C C . HIS E 1 196 ? -9.310 74.300 -30.191 1.00 56.04 196 HIS E C 1
ATOM 7692 O O . HIS E 1 196 ? -9.190 75.516 -29.912 1.00 55.75 196 HIS E O 1
ATOM 7699 N N . LEU E 1 197 ? -8.314 73.426 -29.986 1.00 56.51 197 LEU E N 1
ATOM 7700 C CA . LEU E 1 197 ? -7.102 73.806 -29.308 1.00 56.62 197 LEU E CA 1
ATOM 7701 C C . LEU E 1 197 ? -6.031 74.281 -30.254 1.00 57.64 197 LEU E C 1
ATOM 7702 O O . LEU E 1 197 ? -5.958 73.842 -31.398 1.00 58.41 197 LEU E O 1
ATOM 7707 N N . PRO E 1 198 ? -5.132 75.142 -29.779 1.00 58.12 198 PRO E N 1
ATOM 7708 C CA . PRO E 1 198 ? -4.142 75.638 -30.765 1.00 56.79 198 PRO E CA 1
ATOM 7709 C C . PRO E 1 198 ? -3.208 74.541 -31.212 1.00 53.96 198 PRO E C 1
ATOM 7710 O O . PRO E 1 198 ? -2.824 73.754 -30.413 1.00 54.38 198 PRO E O 1
ATOM 7714 N N . GLY E 1 199 ? -2.907 74.442 -32.493 1.00 51.79 199 GLY E N 1
ATOM 7715 C CA . GLY E 1 199 ? -1.942 73.508 -32.934 1.00 50.02 199 GLY E CA 1
ATOM 7716 C C . GLY E 1 199 ? -2.460 72.070 -33.051 1.00 51.89 199 GLY E C 1
ATOM 7717 O O . GLY E 1 199 ? -1.663 71.135 -33.245 1.00 50.93 199 GLY E O 1
ATOM 7718 N N . TRP E 1 200 ? -3.768 71.845 -32.903 1.00 51.72 200 TRP E N 1
ATOM 7719 C CA . TRP E 1 200 ? -4.272 70.497 -33.007 1.00 53.90 200 TRP E CA 1
ATOM 7720 C C . TRP E 1 200 ? -4.051 69.916 -34.415 1.00 55.32 200 TRP E C 1
ATOM 7721 O O . TRP E 1 200 ? -4.303 70.603 -35.345 1.00 55.84 200 TRP E O 1
ATOM 7732 N N . CYS E 1 201 ? -3.581 68.692 -34.588 1.00 57.90 201 CYS E N 1
ATOM 7733 C CA . CYS E 1 201 ? -3.975 67.989 -35.797 1.00 61.65 201 CYS E CA 1
ATOM 7734 C C . CYS E 1 201 ? -4.514 66.618 -35.654 1.00 61.87 201 CYS E C 1
ATOM 7735 O O . CYS E 1 201 ? -3.957 65.809 -34.947 1.00 62.43 201 CYS E O 1
ATOM 7738 N N . GLY E 1 202 ? -5.631 66.402 -36.351 1.00 61.51 202 GLY E N 1
ATOM 7739 C CA . GLY E 1 202 ? -6.219 65.122 -36.554 1.00 60.75 202 GLY E CA 1
ATOM 7740 C C . GLY E 1 202 ? -7.023 65.459 -37.780 1.00 60.90 202 GLY E C 1
ATOM 7741 O O . GLY E 1 202 ? -6.833 66.560 -38.332 1.00 59.53 202 GLY E O 1
ATOM 7742 N N . VAL E 1 203 ? -7.934 64.544 -38.158 1.00 60.80 203 VAL E N 1
ATOM 7743 C CA . VAL E 1 203 ? -8.756 64.627 -39.359 1.00 61.29 203 VAL E CA 1
ATOM 7744 C C . VAL E 1 203 ? -9.845 65.679 -39.266 1.00 62.31 203 VAL E C 1
ATOM 7745 O O . VAL E 1 203 ? -10.455 65.772 -38.245 1.00 62.47 203 VAL E O 1
ATOM 7749 N N . GLU E 1 204 ? -10.105 66.423 -40.349 1.00 63.99 204 GLU E N 1
ATOM 7750 C CA . GLU E 1 204 ? -11.048 67.562 -40.398 1.00 65.92 204 GLU E CA 1
ATOM 7751 C C . GLU E 1 204 ? -12.313 67.169 -41.136 1.00 66.10 204 GLU E C 1
ATOM 7752 O O . GLU E 1 204 ? -13.134 66.423 -40.607 1.00 67.24 204 GLU E O 1
ATOM 7758 N N . GLU F 1 6 ? -13.701 82.245 -42.281 1.00 84.45 6 GLU F N 1
ATOM 7759 C CA . GLU F 1 6 ? -14.802 81.412 -42.915 1.00 85.45 6 GLU F CA 1
ATOM 7760 C C . GLU F 1 6 ? -15.783 82.143 -43.857 1.00 85.71 6 GLU F C 1
ATOM 7761 O O . GLU F 1 6 ? -16.463 83.093 -43.456 1.00 85.25 6 GLU F O 1
ATOM 7763 N N . PRO F 1 7 ? -15.919 81.629 -45.092 1.00 86.10 7 PRO F N 1
ATOM 7764 C CA . PRO F 1 7 ? -16.586 82.338 -46.174 1.00 86.60 7 PRO F CA 1
ATOM 7765 C C . PRO F 1 7 ? -18.107 82.053 -46.251 1.00 87.21 7 PRO F C 1
ATOM 7766 O O . PRO F 1 7 ? -18.854 82.766 -46.935 1.00 86.52 7 PRO F O 1
ATOM 7770 N N . ARG F 1 8 ? -18.545 81.022 -45.529 1.00 88.29 8 ARG F N 1
ATOM 7771 C CA . ARG F 1 8 ? -19.947 80.601 -45.525 1.00 89.20 8 ARG F CA 1
ATOM 7772 C C . ARG F 1 8 ? -20.805 81.488 -44.612 1.00 88.67 8 ARG F C 1
ATOM 7773 O O . ARG F 1 8 ? -20.621 81.478 -43.387 1.00 89.32 8 ARG F O 1
ATOM 7781 N N . LEU F 1 9 ? -21.732 82.236 -45.214 1.00 87.42 9 LEU F N 1
ATOM 7782 C CA . LEU F 1 9 ? -22.698 83.030 -44.465 1.00 86.42 9 LEU F CA 1
ATOM 7783 C C . LEU F 1 9 ? -23.834 82.188 -43.891 1.00 85.83 9 LEU F C 1
ATOM 7784 O O . LEU F 1 9 ? -24.064 81.059 -44.328 1.00 86.47 9 LEU F O 1
ATOM 7789 N N . SER F 1 10 ? -24.558 82.738 -42.922 1.00 84.44 10 SER F N 1
ATOM 7790 C CA . SER F 1 10 ? -25.849 82.176 -42.541 1.00 83.72 10 SER F CA 1
ATOM 7791 C C . SER F 1 10 ? -26.637 83.224 -41.762 1.00 82.52 10 SER F C 1
ATOM 7792 O O . SER F 1 10 ? -26.057 83.921 -40.965 1.00 83.05 10 SER F O 1
ATOM 7795 N N . ARG F 1 11 ? -27.938 83.343 -42.000 1.00 81.24 11 ARG F N 1
ATOM 7796 C CA . ARG F 1 11 ? -28.768 84.327 -41.303 1.00 80.06 11 ARG F CA 1
ATOM 7797 C C . ARG F 1 11 ? -29.015 83.817 -39.896 1.00 79.34 11 ARG F C 1
ATOM 7798 O O . ARG F 1 11 ? -29.533 82.730 -39.746 1.00 79.17 11 ARG F O 1
ATOM 7806 N N . ILE F 1 12 ? -28.683 84.569 -38.858 1.00 78.35 12 ILE F N 1
ATOM 7807 C CA . ILE F 1 12 ? -29.481 84.375 -37.651 1.00 78.43 12 ILE F CA 1
ATOM 7808 C C . ILE F 1 12 ? -30.289 85.625 -37.284 1.00 77.78 12 ILE F C 1
ATOM 7809 O O . ILE F 1 12 ? -30.069 86.709 -37.835 1.00 77.58 12 ILE F O 1
ATOM 7814 N N . ALA F 1 13 ? -31.243 85.455 -36.377 1.00 76.97 13 ALA F N 1
ATOM 7815 C CA . ALA F 1 13 ? -32.076 86.552 -35.896 1.00 76.10 13 ALA F CA 1
ATOM 7816 C C . ALA F 1 13 ? -31.236 87.363 -34.939 1.00 75.88 13 ALA F C 1
ATOM 7817 O O . ALA F 1 13 ? -30.687 86.836 -34.011 1.00 76.02 13 ALA F O 1
ATOM 7819 N N . ILE F 1 14 ? -31.091 88.649 -35.160 1.00 76.32 14 ILE F N 1
ATOM 7820 C CA . ILE F 1 14 ? -30.266 89.422 -34.236 1.00 76.41 14 ILE F CA 1
ATOM 7821 C C . ILE F 1 14 ? -30.493 89.085 -32.759 1.00 76.58 14 ILE F C 1
ATOM 7822 O O . ILE F 1 14 ? -29.555 88.675 -32.095 1.00 77.62 14 ILE F O 1
ATOM 7827 N N . ASP F 1 15 ? -31.700 89.225 -32.229 1.00 76.81 15 ASP F N 1
ATOM 7828 C CA . ASP F 1 15 ? -31.873 89.011 -30.778 1.00 78.01 15 ASP F CA 1
ATOM 7829 C C . ASP F 1 15 ? -31.584 87.585 -30.253 1.00 78.68 15 ASP F C 1
ATOM 7830 O O . ASP F 1 15 ? -31.876 87.309 -29.079 1.00 79.40 15 ASP F O 1
ATOM 7835 N N . LYS F 1 16 ? -31.058 86.696 -31.113 1.00 78.73 16 LYS F N 1
ATOM 7836 C CA . LYS F 1 16 ? -30.606 85.343 -30.716 1.00 78.57 16 LYS F CA 1
ATOM 7837 C C . LYS F 1 16 ? -29.095 85.281 -30.688 1.00 78.39 16 LYS F C 1
ATOM 7838 O O . LYS F 1 16 ? -28.505 84.181 -30.628 1.00 78.73 16 LYS F O 1
ATOM 7844 N N . LEU F 1 17 ? -28.456 86.455 -30.753 1.00 77.47 17 LEU F N 1
ATOM 7845 C CA . LEU F 1 17 ? -27.019 86.536 -30.597 1.00 75.94 17 LEU F CA 1
ATOM 7846 C C . LEU F 1 17 ? -26.653 86.721 -29.134 1.00 75.53 17 LEU F C 1
ATOM 7847 O O . LEU F 1 17 ? -27.186 87.569 -28.459 1.00 75.08 17 LEU F O 1
ATOM 7852 N N . ARG F 1 18 ? -25.736 85.928 -28.618 1.00 75.58 18 ARG F N 1
ATOM 7853 C CA . ARG F 1 18 ? -25.254 86.206 -27.251 1.00 74.99 18 ARG F CA 1
ATOM 7854 C C . ARG F 1 18 ? -24.079 87.172 -27.261 1.00 73.71 18 ARG F C 1
ATOM 7855 O O . ARG F 1 18 ? -23.083 86.925 -27.929 1.00 72.88 18 ARG F O 1
ATOM 7863 N N . PRO F 1 19 ? -24.206 88.280 -26.528 1.00 73.14 19 PRO F N 1
ATOM 7864 C CA . PRO F 1 19 ? -23.192 89.295 -26.413 1.00 73.31 19 PRO F CA 1
ATOM 7865 C C . PRO F 1 19 ? -21.942 88.679 -25.885 1.00 73.97 19 PRO F C 1
ATOM 7866 O O . PRO F 1 19 ? -21.964 87.513 -25.509 1.00 73.90 19 PRO F O 1
ATOM 7870 N N . THR F 1 20 ? -20.865 89.460 -25.836 1.00 74.30 20 THR F N 1
ATOM 7871 C CA . THR F 1 20 ? -19.573 88.902 -25.491 1.00 74.74 20 THR F CA 1
ATOM 7872 C C . THR F 1 20 ? -18.780 89.891 -24.654 1.00 75.34 20 THR F C 1
ATOM 7873 O O . THR F 1 20 ? -17.592 89.678 -24.334 1.00 75.36 20 THR F O 1
ATOM 7877 N N . GLN F 1 21 ? -19.463 90.990 -24.311 1.00 76.09 21 GLN F N 1
ATOM 7878 C CA . GLN F 1 21 ? -18.885 92.130 -23.546 1.00 75.64 21 GLN F CA 1
ATOM 7879 C C . GLN F 1 21 ? -19.953 92.751 -22.669 1.00 75.20 21 GLN F C 1
ATOM 7880 O O . GLN F 1 21 ? -21.083 92.283 -22.718 1.00 75.92 21 GLN F O 1
ATOM 7886 N N . ILE F 1 22 ? -19.620 93.735 -21.832 1.00 74.31 22 ILE F N 1
ATOM 7887 C CA . ILE F 1 22 ? -20.603 94.192 -20.854 1.00 73.49 22 ILE F CA 1
ATOM 7888 C C . ILE F 1 22 ? -21.065 95.615 -21.177 1.00 73.57 22 ILE F C 1
ATOM 7889 O O . ILE F 1 22 ? -22.195 96.026 -20.846 1.00 74.12 22 ILE F O 1
ATOM 7894 N N . ALA F 1 23 ? -20.206 96.343 -21.863 1.00 73.03 23 ALA F N 1
ATOM 7895 C CA . ALA F 1 23 ? -20.418 97.747 -22.112 1.00 73.18 23 ALA F CA 1
ATOM 7896 C C . ALA F 1 23 ? -20.069 98.051 -23.568 1.00 73.93 23 ALA F C 1
ATOM 7897 O O . ALA F 1 23 ? -19.226 97.379 -24.146 1.00 75.67 23 ALA F O 1
ATOM 7899 N N . VAL F 1 24 ? -20.734 99.040 -24.158 1.00 74.34 24 VAL F N 1
ATOM 7900 C CA . VAL F 1 24 ? -20.466 99.574 -25.502 1.00 74.33 24 VAL F CA 1
ATOM 7901 C C . VAL F 1 24 ? -20.557 101.056 -25.358 1.00 74.31 24 VAL F C 1
ATOM 7902 O O . VAL F 1 24 ? -21.087 101.534 -24.357 1.00 74.65 24 VAL F O 1
ATOM 7906 N N . GLY F 1 25 ? -20.091 101.800 -26.354 1.00 74.77 25 GLY F N 1
ATOM 7907 C CA . GLY F 1 25 ? -20.364 103.261 -26.404 1.00 74.73 25 GLY F CA 1
ATOM 7908 C C . GLY F 1 25 ? -21.755 103.618 -26.955 1.00 74.81 25 GLY F C 1
ATOM 7909 O O . GLY F 1 25 ? -22.002 103.520 -28.159 1.00 74.51 25 GLY F O 1
ATOM 7910 N N . PHE F 1 26 ? -22.674 104.036 -26.089 1.00 74.89 26 PHE F N 1
ATOM 7911 C CA . PHE F 1 26 ? -24.016 104.309 -26.561 1.00 75.09 26 PHE F CA 1
ATOM 7912 C C . PHE F 1 26 ? -23.990 105.397 -27.589 1.00 75.65 26 PHE F C 1
ATOM 7913 O O . PHE F 1 26 ? -24.870 105.456 -28.441 1.00 75.80 26 PHE F O 1
ATOM 7921 N N . ARG F 1 27 ? -22.971 106.248 -27.506 1.00 76.38 27 ARG F N 1
ATOM 7922 C CA . ARG F 1 27 ? -22.812 107.390 -28.420 1.00 77.26 27 ARG F CA 1
ATOM 7923 C C . ARG F 1 27 ? -22.280 106.956 -29.785 1.00 77.63 27 ARG F C 1
ATOM 7924 O O . ARG F 1 27 ? -22.581 107.567 -30.804 1.00 76.89 27 ARG F O 1
ATOM 7932 N N . GLU F 1 28 ? -21.478 105.892 -29.775 1.00 78.66 28 GLU F N 1
ATOM 7933 C CA . GLU F 1 28 ? -20.976 105.238 -30.988 1.00 79.59 28 GLU F CA 1
ATOM 7934 C C . GLU F 1 28 ? -22.072 104.387 -31.640 1.00 79.64 28 GLU F C 1
ATOM 7935 O O . GLU F 1 28 ? -22.082 104.213 -32.865 1.00 79.71 28 GLU F O 1
ATOM 7941 N N . VAL F 1 29 ? -22.985 103.863 -30.821 1.00 79.52 29 VAL F N 1
ATOM 7942 C CA . VAL F 1 29 ? -24.140 103.163 -31.326 1.00 79.81 29 VAL F CA 1
ATOM 7943 C C . VAL F 1 29 ? -24.960 104.148 -32.111 1.00 81.19 29 VAL F C 1
ATOM 7944 O O . VAL F 1 29 ? -25.418 103.850 -33.217 1.00 82.17 29 VAL F O 1
ATOM 7948 N N . GLU F 1 30 ? -25.111 105.342 -31.540 1.00 82.16 30 GLU F N 1
ATOM 7949 C CA . GLU F 1 30 ? -25.884 106.423 -32.121 1.00 82.27 30 GLU F CA 1
ATOM 7950 C C . GLU F 1 30 ? -25.407 106.845 -33.503 1.00 82.49 30 GLU F C 1
ATOM 7951 O O . GLU F 1 30 ? -26.237 107.115 -34.376 1.00 82.54 30 GLU F O 1
ATOM 7957 N N . LEU F 1 31 ? -24.087 106.915 -33.698 1.00 82.89 31 LEU F N 1
ATOM 7958 C CA . LEU F 1 31 ? -23.518 107.389 -34.974 1.00 83.70 31 LEU F CA 1
ATOM 7959 C C . LEU F 1 31 ? -23.817 106.429 -36.111 1.00 84.44 31 LEU F C 1
ATOM 7960 O O . LEU F 1 31 ? -24.191 106.859 -37.201 1.00 84.67 31 LEU F O 1
ATOM 7965 N N . LYS F 1 32 ? -23.640 105.133 -35.849 1.00 85.23 32 LYS F N 1
ATOM 7966 C CA . LYS F 1 32 ? -23.969 104.082 -36.805 1.00 85.86 32 LYS F CA 1
ATOM 7967 C C . LYS F 1 32 ? -25.458 104.064 -37.168 1.00 86.06 32 LYS F C 1
ATOM 7968 O O . LYS F 1 32 ? -25.814 103.900 -38.351 1.00 85.90 32 LYS F O 1
ATOM 7974 N N . ARG F 1 33 ? -26.317 104.233 -36.153 1.00 86.36 33 ARG F N 1
ATOM 7975 C CA . ARG F 1 33 ? -27.711 104.606 -36.390 1.00 86.51 33 ARG F CA 1
ATOM 7976 C C . ARG F 1 33 ? -27.686 105.606 -37.548 1.00 86.94 33 ARG F C 1
ATOM 7977 O O . ARG F 1 33 ? -28.223 105.307 -38.610 1.00 86.92 33 ARG F O 1
ATOM 7985 N N . LYS F 1 34 ? -27.002 106.744 -37.349 1.00 87.69 34 LYS F N 1
ATOM 7986 C CA . LYS F 1 34 ? -26.983 107.903 -38.291 1.00 88.65 34 LYS F CA 1
ATOM 7987 C C . LYS F 1 34 ? -26.448 107.580 -39.710 1.00 89.47 34 LYS F C 1
ATOM 7988 O O . LYS F 1 34 ? -27.070 107.936 -40.722 1.00 89.61 34 LYS F O 1
ATOM 7994 N N . GLU F 1 35 ? -25.301 106.907 -39.762 1.00 90.44 35 GLU F N 1
ATOM 7995 C CA . GLU F 1 35 ? -24.714 106.395 -41.001 1.00 91.48 35 GLU F CA 1
ATOM 7996 C C . GLU F 1 35 ? -25.684 105.470 -41.757 1.00 91.93 35 GLU F C 1
ATOM 7997 O O . GLU F 1 35 ? -26.019 105.747 -42.921 1.00 91.92 35 GLU F O 1
ATOM 8003 N N . TRP F 1 36 ? -26.135 104.396 -41.090 1.00 92.31 36 TRP F N 1
ATOM 8004 C CA . TRP F 1 36 ? -27.143 103.474 -41.646 1.00 92.76 36 TRP F CA 1
ATOM 8005 C C . TRP F 1 36 ? -28.530 104.128 -41.906 1.00 92.56 36 TRP F C 1
ATOM 8006 O O . TRP F 1 36 ? -29.135 103.889 -42.955 1.00 92.82 36 TRP F O 1
ATOM 8017 N N . ARG F 1 37 ? -29.025 104.940 -40.972 1.00 92.22 37 ARG F N 1
ATOM 8018 C CA . ARG F 1 37 ? -30.256 105.711 -41.197 1.00 92.03 37 ARG F CA 1
ATOM 8019 C C . ARG F 1 37 ? -30.246 106.328 -42.571 1.00 91.75 37 ARG F C 1
ATOM 8020 O O . ARG F 1 37 ? -31.080 106.018 -43.417 1.00 91.51 37 ARG F O 1
ATOM 8028 N N . GLU F 1 38 ? -29.255 107.184 -42.783 1.00 91.93 38 GLU F N 1
ATOM 8029 C CA . GLU F 1 38 ? -29.332 108.201 -43.825 1.00 92.39 38 GLU F CA 1
ATOM 8030 C C . GLU F 1 38 ? -28.729 107.781 -45.166 1.00 92.34 38 GLU F C 1
ATOM 8031 O O . GLU F 1 38 ? -28.385 108.624 -46.003 1.00 92.31 38 GLU F O 1
ATOM 8037 N N . THR F 1 39 ? -28.643 106.470 -45.374 1.00 92.21 39 THR F N 1
ATOM 8038 C CA . THR F 1 39 ? -28.190 105.935 -46.650 1.00 91.98 39 THR F CA 1
ATOM 8039 C C . THR F 1 39 ? -28.969 104.678 -47.038 1.00 91.91 39 THR F C 1
ATOM 8040 O O . THR F 1 39 ? -29.334 103.869 -46.177 1.00 91.37 39 THR F O 1
ATOM 8044 N N . GLY F 1 49 ? -27.715 93.214 -50.575 1.00 83.87 49 GLY F N 1
ATOM 8045 C CA . GLY F 1 49 ? -26.635 92.957 -49.625 1.00 84.40 49 GLY F CA 1
ATOM 8046 C C . GLY F 1 49 ? -26.780 93.685 -48.296 1.00 84.58 49 GLY F C 1
ATOM 8047 O O . GLY F 1 49 ? -27.293 94.809 -48.247 1.00 84.95 49 GLY F O 1
ATOM 8048 N N . ASN F 1 50 ? -26.328 93.051 -47.215 1.00 84.45 50 ASN F N 1
ATOM 8049 C CA . ASN F 1 50 ? -26.529 93.619 -45.884 1.00 84.43 50 ASN F CA 1
ATOM 8050 C C . ASN F 1 50 ? -25.287 93.793 -44.979 1.00 83.96 50 ASN F C 1
ATOM 8051 O O . ASN F 1 50 ? -24.417 94.635 -45.272 1.00 84.03 50 ASN F O 1
ATOM 8056 N N . HIS F 1 51 ? -25.232 93.035 -43.882 1.00 82.51 51 HIS F N 1
ATOM 8057 C CA . HIS F 1 51 ? -24.180 93.211 -42.898 1.00 81.51 51 HIS F CA 1
ATOM 8058 C C . HIS F 1 51 ? -23.775 91.895 -42.347 1.00 80.89 51 HIS F C 1
ATOM 8059 O O . HIS F 1 51 ? -24.636 91.079 -42.013 1.00 81.54 51 HIS F O 1
ATOM 8066 N N . ILE F 1 52 ? -22.469 91.672 -42.266 1.00 79.45 52 ILE F N 1
ATOM 8067 C CA . ILE F 1 52 ? -21.959 90.408 -41.756 1.00 78.47 52 ILE F CA 1
ATOM 8068 C C . ILE F 1 52 ? -21.310 90.668 -40.440 1.00 78.09 52 ILE F C 1
ATOM 8069 O O . ILE F 1 52 ? -20.887 91.778 -40.163 1.00 77.95 52 ILE F O 1
ATOM 8074 N N . VAL F 1 53 ? -21.183 89.616 -39.643 1.00 77.34 53 VAL F N 1
ATOM 8075 C CA . VAL F 1 53 ? -20.813 89.785 -38.264 1.00 75.67 53 VAL F CA 1
ATOM 8076 C C . VAL F 1 53 ? -20.075 88.521 -37.827 1.00 75.23 53 VAL F C 1
ATOM 8077 O O . VAL F 1 53 ? -20.460 87.417 -38.237 1.00 76.53 53 VAL F O 1
ATOM 8081 N N . PRO F 1 54 ? -18.939 88.658 -37.104 1.00 73.91 54 PRO F N 1
ATOM 8082 C CA . PRO F 1 54 ? -18.261 87.416 -36.776 1.00 72.33 54 PRO F CA 1
ATOM 8083 C C . PRO F 1 54 ? -18.904 86.746 -35.525 1.00 71.84 54 PRO F C 1
ATOM 8084 O O . PRO F 1 54 ? -19.454 87.409 -34.617 1.00 72.04 54 PRO F O 1
ATOM 8088 N N . VAL F 1 55 ? -18.864 85.428 -35.502 1.00 70.54 55 VAL F N 1
ATOM 8089 C CA . VAL F 1 55 ? -19.603 84.707 -34.550 1.00 69.20 55 VAL F CA 1
ATOM 8090 C C . VAL F 1 55 ? -18.926 83.389 -34.243 1.00 68.84 55 VAL F C 1
ATOM 8091 O O . VAL F 1 55 ? -18.264 82.804 -35.095 1.00 68.48 55 VAL F O 1
ATOM 8095 N N . VAL F 1 56 ? -19.087 82.963 -32.992 1.00 68.42 56 VAL F N 1
ATOM 8096 C CA . VAL F 1 56 ? -18.626 81.681 -32.513 1.00 68.71 56 VAL F CA 1
ATOM 8097 C C . VAL F 1 56 ? -19.796 80.768 -32.152 1.00 69.81 56 VAL F C 1
ATOM 8098 O O . VAL F 1 56 ? -20.780 81.163 -31.417 1.00 69.77 56 VAL F O 1
ATOM 8102 N N . ALA F 1 57 ? -19.717 79.534 -32.667 1.00 69.57 57 ALA F N 1
ATOM 8103 C CA . ALA F 1 57 ? -20.734 78.540 -32.307 1.00 69.17 57 ALA F CA 1
ATOM 8104 C C . ALA F 1 57 ? -20.453 78.028 -30.900 1.00 68.81 57 ALA F C 1
ATOM 8105 O O . ALA F 1 57 ? -19.388 77.543 -30.597 1.00 67.73 57 ALA F O 1
ATOM 8107 N N . GLY F 1 58 ? -21.419 78.201 -30.029 1.00 69.71 58 GLY F N 1
ATOM 8108 C CA . GLY F 1 58 ? -21.252 77.796 -28.640 1.00 70.77 58 GLY F CA 1
ATOM 8109 C C . GLY F 1 58 ? -22.021 76.525 -28.362 1.00 71.33 58 GLY F C 1
ATOM 8110 O O . GLY F 1 58 ? -22.542 75.870 -29.274 1.00 70.94 58 GLY F O 1
ATOM 8111 N N . PRO F 1 59 ? -22.043 76.134 -27.092 1.00 72.95 59 PRO F N 1
ATOM 8112 C CA . PRO F 1 59 ? -22.894 75.053 -26.509 1.00 73.88 59 PRO F CA 1
ATOM 8113 C C . PRO F 1 59 ? -24.365 75.316 -26.767 1.00 75.05 59 PRO F C 1
ATOM 8114 O O . PRO F 1 59 ? -24.765 76.479 -27.028 1.00 74.41 59 PRO F O 1
ATOM 8118 N N . LYS F 1 60 ? -25.162 74.243 -26.667 1.00 77.21 60 LYS F N 1
ATOM 8119 C CA . LYS F 1 60 ? -26.488 74.153 -27.342 1.00 78.97 60 LYS F CA 1
ATOM 8120 C C . LYS F 1 60 ? -26.136 74.495 -28.792 1.00 80.08 60 LYS F C 1
ATOM 8121 O O . LYS F 1 60 ? -25.179 73.935 -29.350 1.00 81.09 60 LYS F O 1
ATOM 8127 N N . ASP F 1 61 ? -26.811 75.420 -29.427 1.00 80.82 61 ASP F N 1
ATOM 8128 C CA . ASP F 1 61 ? -26.178 75.895 -30.687 1.00 81.77 61 ASP F CA 1
ATOM 8129 C C . ASP F 1 61 ? -26.166 77.400 -30.753 1.00 80.01 61 ASP F C 1
ATOM 8130 O O . ASP F 1 61 ? -26.840 77.993 -31.568 1.00 80.19 61 ASP F O 1
ATOM 8135 N N . ARG F 1 62 ? -25.479 78.010 -29.822 1.00 77.89 62 ARG F N 1
ATOM 8136 C CA . ARG F 1 62 ? -25.735 79.378 -29.618 1.00 76.40 62 ARG F CA 1
ATOM 8137 C C . ARG F 1 62 ? -24.622 80.082 -30.302 1.00 74.86 62 ARG F C 1
ATOM 8138 O O . ARG F 1 62 ? -23.485 79.634 -30.295 1.00 74.58 62 ARG F O 1
ATOM 8146 N N . ALA F 1 63 ? -24.973 81.162 -30.964 1.00 73.18 63 ALA F N 1
ATOM 8147 C CA . ALA F 1 63 ? -23.994 81.977 -31.617 1.00 72.13 63 ALA F CA 1
ATOM 8148 C C . ALA F 1 63 ? -23.667 83.108 -30.676 1.00 71.34 63 ALA F C 1
ATOM 8149 O O . ALA F 1 63 ? -24.579 83.745 -30.131 1.00 71.53 63 ALA F O 1
ATOM 8151 N N . TYR F 1 64 ? -22.366 83.271 -30.425 1.00 70.65 64 TYR F N 1
ATOM 8152 C CA . TYR F 1 64 ? -21.818 84.380 -29.651 1.00 70.17 64 TYR F CA 1
ATOM 8153 C C . TYR F 1 64 ? -21.130 85.363 -30.572 1.00 70.51 64 TYR F C 1
ATOM 8154 O O . TYR F 1 64 ? -20.323 84.950 -31.391 1.00 71.11 64 TYR F O 1
ATOM 8163 N N . LEU F 1 65 ? -21.455 86.650 -30.422 1.00 70.13 65 LEU F N 1
ATOM 8164 C CA . LEU F 1 65 ? -20.981 87.685 -31.283 1.00 69.93 65 LEU F CA 1
ATOM 8165 C C . LEU F 1 65 ? -19.546 88.096 -30.941 1.00 71.17 65 LEU F C 1
ATOM 8166 O O . LEU F 1 65 ? -19.175 88.325 -29.781 1.00 70.71 65 LEU F O 1
ATOM 8171 N N . ILE F 1 66 ? -18.717 88.211 -31.947 1.00 72.44 66 ILE F N 1
ATOM 8172 C CA . ILE F 1 66 ? -17.342 88.413 -31.619 1.00 74.62 66 ILE F CA 1
ATOM 8173 C C . ILE F 1 66 ? -17.092 89.887 -31.696 1.00 77.40 66 ILE F C 1
ATOM 8174 O O . ILE F 1 66 ? -16.929 90.520 -30.653 1.00 80.75 66 ILE F O 1
ATOM 8179 N N . ASP F 1 67 ? -17.184 90.508 -32.849 1.00 77.98 67 ASP F N 1
ATOM 8180 C CA . ASP F 1 67 ? -16.939 91.910 -32.788 1.00 79.39 67 ASP F CA 1
ATOM 8181 C C . ASP F 1 67 ? -18.181 92.700 -32.576 1.00 79.49 67 ASP F C 1
ATOM 8182 O O . ASP F 1 67 ? -19.194 92.175 -32.101 1.00 81.12 67 ASP F O 1
ATOM 8187 N N . HIS F 1 68 ? -18.083 93.976 -32.928 1.00 77.95 68 HIS F N 1
ATOM 8188 C CA . HIS F 1 68 ? -19.128 94.618 -33.624 1.00 76.80 68 HIS F CA 1
ATOM 8189 C C . HIS F 1 68 ? -20.409 94.732 -32.844 1.00 77.08 68 HIS F C 1
ATOM 8190 O O . HIS F 1 68 ? -21.497 94.687 -33.436 1.00 77.81 68 HIS F O 1
ATOM 8197 N N . HIS F 1 69 ? -20.313 94.925 -31.532 1.00 76.35 69 HIS F N 1
ATOM 8198 C CA . HIS F 1 69 ? -21.530 95.096 -30.712 1.00 76.23 69 HIS F CA 1
ATOM 8199 C C . HIS F 1 69 ? -22.221 96.460 -30.834 1.00 76.45 69 HIS F C 1
ATOM 8200 O O . HIS F 1 69 ? -23.398 96.617 -30.455 1.00 75.87 69 HIS F O 1
ATOM 8207 N N . HIS F 1 70 ? -21.455 97.440 -31.312 1.00 76.30 70 HIS F N 1
ATOM 8208 C CA . HIS F 1 70 ? -21.955 98.752 -31.560 1.00 76.35 70 HIS F CA 1
ATOM 8209 C C . HIS F 1 70 ? -22.927 98.577 -32.689 1.00 75.07 70 HIS F C 1
ATOM 8210 O O . HIS F 1 70 ? -24.100 98.856 -32.529 1.00 74.78 70 HIS F O 1
ATOM 8217 N N . LEU F 1 71 ? -22.439 98.033 -33.796 1.00 74.37 71 LEU F N 1
ATOM 8218 C CA . LEU F 1 71 ? -23.213 97.910 -35.000 1.00 73.96 71 LEU F CA 1
ATOM 8219 C C . LEU F 1 71 ? -24.436 97.101 -34.711 1.00 74.66 71 LEU F C 1
ATOM 8220 O O . LEU F 1 71 ? -25.548 97.468 -35.088 1.00 74.04 71 LEU F O 1
ATOM 8225 N N . VAL F 1 72 ? -24.258 95.973 -34.042 1.00 75.93 72 VAL F N 1
ATOM 8226 C CA . VAL F 1 72 ? -25.403 95.096 -33.942 1.00 76.87 72 VAL F CA 1
ATOM 8227 C C . VAL F 1 72 ? -26.468 95.772 -33.145 1.00 77.54 72 VAL F C 1
ATOM 8228 O O . VAL F 1 72 ? -27.618 95.825 -33.600 1.00 78.24 72 VAL F O 1
ATOM 8232 N N . LEU F 1 73 ? -26.104 96.307 -31.977 1.00 78.18 73 LEU F N 1
ATOM 8233 C CA . LEU F 1 73 ? -27.129 96.965 -31.141 1.00 78.86 73 LEU F CA 1
ATOM 8234 C C . LEU F 1 73 ? -27.843 98.049 -31.969 1.00 79.05 73 LEU F C 1
ATOM 8235 O O . LEU F 1 73 ? -29.067 98.112 -31.957 1.00 79.19 73 LEU F O 1
ATOM 8240 N N . ALA F 1 74 ? -27.072 98.837 -32.724 1.00 79.18 74 ALA F N 1
ATOM 8241 C CA . ALA F 1 74 ? -27.625 99.792 -33.674 1.00 80.05 74 ALA F CA 1
ATOM 8242 C C . ALA F 1 74 ? -28.624 99.148 -34.666 1.00 80.57 74 ALA F C 1
ATOM 8243 O O . ALA F 1 74 ? -29.752 99.641 -34.805 1.00 81.11 74 ALA F O 1
ATOM 8245 N N . LEU F 1 75 ? -28.239 98.044 -35.307 1.00 81.10 75 LEU F N 1
ATOM 8246 C CA . LEU F 1 75 ? -29.127 97.330 -36.237 1.00 81.72 75 LEU F CA 1
ATOM 8247 C C . LEU F 1 75 ? -30.432 96.852 -35.581 1.00 82.29 75 LEU F C 1
ATOM 8248 O O . LEU F 1 75 ? -31.530 96.887 -36.202 1.00 82.85 75 LEU F O 1
ATOM 8253 N N . SER F 1 76 ? -30.334 96.437 -34.322 1.00 82.41 76 SER F N 1
ATOM 8254 C CA . SER F 1 76 ? -31.524 96.022 -33.592 1.00 82.82 76 SER F CA 1
ATOM 8255 C C . SER F 1 76 ? -32.484 97.187 -33.417 1.00 83.22 76 SER F C 1
ATOM 8256 O O . SER F 1 76 ? -33.661 97.087 -33.782 1.00 83.41 76 SER F O 1
ATOM 8259 N N . LYS F 1 77 ? -31.950 98.297 -32.894 1.00 83.55 77 LYS F N 1
ATOM 8260 C CA . LYS F 1 77 ? -32.729 99.501 -32.553 1.00 83.52 77 LYS F CA 1
ATOM 8261 C C . LYS F 1 77 ? -33.516 100.013 -33.723 1.00 83.34 77 LYS F C 1
ATOM 8262 O O . LYS F 1 77 ? -34.704 100.245 -33.607 1.00 83.65 77 LYS F O 1
ATOM 8268 N N . GLU F 1 78 ? -32.859 100.142 -34.863 1.00 83.53 78 GLU F N 1
ATOM 8269 C CA . GLU F 1 78 ? -33.555 100.472 -36.103 1.00 83.58 78 GLU F CA 1
ATOM 8270 C C . GLU F 1 78 ? -34.555 99.379 -36.492 1.00 83.23 78 GLU F C 1
ATOM 8271 O O . GLU F 1 78 ? -35.182 99.474 -37.526 1.00 82.84 78 GLU F O 1
ATOM 8277 N N . GLY F 1 79 ? -34.663 98.321 -35.695 1.00 83.24 79 GLY F N 1
ATOM 8278 C CA . GLY F 1 79 ? -35.573 97.220 -36.011 1.00 82.88 79 GLY F CA 1
ATOM 8279 C C . GLY F 1 79 ? -35.177 96.259 -37.129 1.00 82.63 79 GLY F C 1
ATOM 8280 O O . GLY F 1 79 ? -36.040 95.571 -37.658 1.00 82.21 79 GLY F O 1
ATOM 8281 N N . VAL F 1 80 ? -33.900 96.187 -37.512 1.00 82.51 80 VAL F N 1
ATOM 8282 C CA . VAL F 1 80 ? -33.512 95.109 -38.429 1.00 82.50 80 VAL F CA 1
ATOM 8283 C C . VAL F 1 80 ? -33.489 93.875 -37.557 1.00 82.81 80 VAL F C 1
ATOM 8284 O O . VAL F 1 80 ? -32.891 93.902 -36.480 1.00 82.81 80 VAL F O 1
ATOM 8288 N N . GLU F 1 81 ? -34.159 92.811 -37.991 1.00 82.90 81 GLU F N 1
ATOM 8289 C CA . GLU F 1 81 ? -34.301 91.625 -37.132 1.00 82.92 81 GLU F CA 1
ATOM 8290 C C . GLU F 1 81 ? -33.278 90.507 -37.367 1.00 83.00 81 GLU F C 1
ATOM 8291 O O . GLU F 1 81 ? -33.037 89.667 -36.486 1.00 82.97 81 GLU F O 1
ATOM 8297 N N . HIS F 1 82 ? -32.674 90.520 -38.550 1.00 82.78 82 HIS F N 1
ATOM 8298 C CA . HIS F 1 82 ? -31.683 89.528 -38.933 1.00 82.43 82 HIS F CA 1
ATOM 8299 C C . HIS F 1 82 ? -30.328 90.179 -39.313 1.00 82.08 82 HIS F C 1
ATOM 8300 O O . HIS F 1 82 ? -30.238 91.380 -39.517 1.00 82.61 82 HIS F O 1
ATOM 8307 N N . VAL F 1 83 ? -29.280 89.370 -39.392 1.00 81.12 83 VAL F N 1
ATOM 8308 C CA . VAL F 1 83 ? -27.966 89.811 -39.805 1.00 79.81 83 VAL F CA 1
ATOM 8309 C C . VAL F 1 83 ? -27.247 88.560 -40.336 1.00 79.51 83 VAL F C 1
ATOM 8310 O O . VAL F 1 83 ? -27.409 87.441 -39.794 1.00 79.64 83 VAL F O 1
ATOM 8314 N N . LEU F 1 84 ? -26.476 88.717 -41.404 1.00 77.90 84 LEU F N 1
ATOM 8315 C CA . LEU F 1 84 ? -25.716 87.579 -41.902 1.00 76.52 84 LEU F CA 1
ATOM 8316 C C . LEU F 1 84 ? -24.538 87.381 -40.937 1.00 75.05 84 LEU F C 1
ATOM 8317 O O . LEU F 1 84 ? -24.073 88.348 -40.380 1.00 75.08 84 LEU F O 1
ATOM 8322 N N . THR F 1 85 ? -24.126 86.129 -40.691 1.00 73.59 85 THR F N 1
ATOM 8323 C CA . THR F 1 85 ? -23.019 85.766 -39.760 1.00 71.84 85 THR F CA 1
ATOM 8324 C C . THR F 1 85 ? -21.911 84.945 -40.410 1.00 70.62 85 THR F C 1
ATOM 8325 O O . THR F 1 85 ? -22.161 84.152 -41.281 1.00 70.55 85 THR F O 1
ATOM 8329 N N . SER F 1 86 ? -20.685 85.132 -39.964 1.00 69.95 86 SER F N 1
ATOM 8330 C CA . SER F 1 86 ? -19.561 84.277 -40.355 1.00 69.51 86 SER F CA 1
ATOM 8331 C C . SER F 1 86 ? -19.089 83.513 -39.111 1.00 69.64 86 SER F C 1
ATOM 8332 O O . SER F 1 86 ? -18.855 84.081 -38.061 1.00 68.05 86 SER F O 1
ATOM 8335 N N . GLU F 1 87 ? -19.018 82.204 -39.213 1.00 71.42 87 GLU F N 1
ATOM 8336 C CA . GLU F 1 87 ? -18.795 81.409 -38.008 1.00 73.46 87 GLU F CA 1
ATOM 8337 C C . GLU F 1 87 ? -17.334 81.158 -37.886 1.00 73.26 87 GLU F C 1
ATOM 8338 O O . GLU F 1 87 ? -16.836 80.274 -38.572 1.00 74.28 87 GLU F O 1
ATOM 8344 N N . VAL F 1 88 ? -16.643 81.914 -37.032 1.00 73.02 88 VAL F N 1
ATOM 8345 C CA . VAL F 1 88 ? -15.167 81.871 -36.998 1.00 73.08 88 VAL F CA 1
ATOM 8346 C C . VAL F 1 88 ? -14.556 80.785 -36.086 1.00 72.38 88 VAL F C 1
ATOM 8347 O O . VAL F 1 88 ? -13.378 80.456 -36.197 1.00 73.44 88 VAL F O 1
ATOM 8351 N N . ALA F 1 89 ? -15.340 80.262 -35.161 1.00 71.19 89 ALA F N 1
ATOM 8352 C CA . ALA F 1 89 ? -14.942 79.099 -34.399 1.00 69.57 89 ALA F CA 1
ATOM 8353 C C . ALA F 1 89 ? -16.175 78.316 -33.879 1.00 68.92 89 ALA F C 1
ATOM 8354 O O . ALA F 1 89 ? -17.251 78.883 -33.597 1.00 69.30 89 ALA F O 1
ATOM 8356 N N . LYS F 1 90 ? -15.976 77.013 -33.777 1.00 69.15 90 LYS F N 1
ATOM 8357 C CA . LYS F 1 90 ? -16.929 76.025 -33.359 1.00 69.49 90 LYS F CA 1
ATOM 8358 C C . LYS F 1 90 ? -16.442 75.421 -32.052 1.00 68.95 90 LYS F C 1
ATOM 8359 O O . LYS F 1 90 ? -15.486 74.621 -32.000 1.00 70.37 90 LYS F O 1
ATOM 8365 N N . PHE F 1 91 ? -17.072 75.867 -30.988 1.00 68.70 91 PHE F N 1
ATOM 8366 C CA . PHE F 1 91 ? -16.933 75.265 -29.684 1.00 68.59 91 PHE F CA 1
ATOM 8367 C C . PHE F 1 91 ? -18.158 74.454 -29.217 1.00 67.53 91 PHE F C 1
ATOM 8368 O O . PHE F 1 91 ? -18.214 74.080 -28.061 1.00 67.93 91 PHE F O 1
ATOM 8376 N N . SER F 1 92 ? -19.130 74.174 -30.070 1.00 66.78 92 SER F N 1
ATOM 8377 C CA . SER F 1 92 ? -20.349 73.445 -29.596 1.00 67.10 92 SER F CA 1
ATOM 8378 C C . SER F 1 92 ? -20.110 72.131 -28.852 1.00 65.28 92 SER F C 1
ATOM 8379 O O . SER F 1 92 ? -21.020 71.631 -28.210 1.00 65.50 92 SER F O 1
ATOM 8382 N N . HIS F 1 93 ? -18.905 71.567 -28.917 1.00 62.56 93 HIS F N 1
ATOM 8383 C CA . HIS F 1 93 ? -18.689 70.279 -28.296 1.00 60.14 93 HIS F CA 1
ATOM 8384 C C . HIS F 1 93 ? -18.217 70.442 -26.883 1.00 59.67 93 HIS F C 1
ATOM 8385 O O . HIS F 1 93 ? -17.958 69.474 -26.161 1.00 61.06 93 HIS F O 1
ATOM 8392 N N . LEU F 1 94 ? -18.110 71.656 -26.437 1.00 58.75 94 LEU F N 1
ATOM 8393 C CA . LEU F 1 94 ? -17.711 71.827 -25.073 1.00 59.04 94 LEU F CA 1
ATOM 8394 C C . LEU F 1 94 ? -18.926 72.014 -24.149 1.00 59.71 94 LEU F C 1
ATOM 8395 O O . LEU F 1 94 ? -19.957 72.452 -24.613 1.00 60.46 94 LEU F O 1
ATOM 8400 N N . GLY F 1 95 ? -18.800 71.699 -22.859 1.00 60.09 95 GLY F N 1
ATOM 8401 C CA . GLY F 1 95 ? -19.757 72.161 -21.839 1.00 61.39 95 GLY F CA 1
ATOM 8402 C C . GLY F 1 95 ? -19.534 73.607 -21.405 1.00 62.83 95 GLY F C 1
ATOM 8403 O O . GLY F 1 95 ? -18.638 74.244 -21.878 1.00 64.56 95 GLY F O 1
ATOM 8404 N N . LYS F 1 96 ? -20.315 74.124 -20.475 1.00 64.41 96 LYS F N 1
ATOM 8405 C CA . LYS F 1 96 ? -20.424 75.566 -20.265 1.00 65.91 96 LYS F CA 1
ATOM 8406 C C . LYS F 1 96 ? -19.130 76.005 -19.628 1.00 65.53 96 LYS F C 1
ATOM 8407 O O . LYS F 1 96 ? -18.460 76.942 -20.091 1.00 64.44 96 LYS F O 1
ATOM 8413 N N . ASP F 1 97 ? -18.784 75.323 -18.553 1.00 65.74 97 ASP F N 1
ATOM 8414 C CA . ASP F 1 97 ? -17.621 75.712 -17.767 1.00 66.92 97 ASP F CA 1
ATOM 8415 C C . ASP F 1 97 ? -16.330 75.854 -18.599 1.00 66.37 97 ASP F C 1
ATOM 8416 O O . ASP F 1 97 ? -15.612 76.885 -18.511 1.00 66.91 97 ASP F O 1
ATOM 8421 N N . GLU F 1 98 ? -16.070 74.843 -19.428 1.00 65.45 98 GLU F N 1
ATOM 8422 C CA . GLU F 1 98 ? -14.910 74.819 -20.297 1.00 65.37 98 GLU F CA 1
ATOM 8423 C C . GLU F 1 98 ? -15.097 75.819 -21.399 1.00 66.15 98 GLU F C 1
ATOM 8424 O O . GLU F 1 98 ? -14.182 76.573 -21.732 1.00 67.21 98 GLU F O 1
ATOM 8430 N N . PHE F 1 99 ? -16.292 75.881 -21.950 1.00 66.37 99 PHE F N 1
ATOM 8431 C CA . PHE F 1 99 ? -16.534 76.884 -22.978 1.00 66.83 99 PHE F CA 1
ATOM 8432 C C . PHE F 1 99 ? -16.044 78.283 -22.596 1.00 66.60 99 PHE F C 1
ATOM 8433 O O . PHE F 1 99 ? -15.347 78.913 -23.323 1.00 67.05 99 PHE F O 1
ATOM 8441 N N . TRP F 1 100 ? -16.406 78.763 -21.444 1.00 67.22 100 TRP F N 1
ATOM 8442 C CA . TRP F 1 100 ? -16.051 80.110 -21.109 1.00 68.09 100 TRP F CA 1
ATOM 8443 C C . TRP F 1 100 ? -14.592 80.193 -20.818 1.00 68.41 100 TRP F C 1
ATOM 8444 O O . TRP F 1 100 ? -13.938 81.177 -21.199 1.00 69.04 100 TRP F O 1
ATOM 8455 N N . SER F 1 101 ? -14.067 79.168 -20.137 1.00 67.78 101 SER F N 1
ATOM 8456 C CA . SER F 1 101 ? -12.625 79.105 -19.960 1.00 66.66 101 SER F CA 1
ATOM 8457 C C . SER F 1 101 ? -11.878 79.283 -21.291 1.00 65.52 101 SER F C 1
ATOM 8458 O O . SER F 1 101 ? -10.949 80.031 -21.370 1.00 64.89 101 SER F O 1
ATOM 8461 N N . VAL F 1 102 ? -12.332 78.644 -22.358 1.00 66.18 102 VAL F N 1
ATOM 8462 C CA . VAL F 1 102 ? -11.647 78.731 -23.649 1.00 65.95 102 VAL F CA 1
ATOM 8463 C C . VAL F 1 102 ? -11.830 80.132 -24.226 1.00 68.10 102 VAL F C 1
ATOM 8464 O O . VAL F 1 102 ? -10.878 80.789 -24.652 1.00 68.25 102 VAL F O 1
ATOM 8476 N N . ASP F 1 104 ? -12.403 82.873 -22.573 1.00 74.36 104 ASP F N 1
ATOM 8477 C CA . ASP F 1 104 ? -11.503 83.682 -21.784 1.00 75.26 104 ASP F CA 1
ATOM 8478 C C . ASP F 1 104 ? -10.118 83.628 -22.344 1.00 74.97 104 ASP F C 1
ATOM 8479 O O . ASP F 1 104 ? -9.553 84.646 -22.739 1.00 75.95 104 ASP F O 1
ATOM 8484 N N . HIS F 1 105 ? -9.570 82.430 -22.370 1.00 74.72 105 HIS F N 1
ATOM 8485 C CA . HIS F 1 105 ? -8.284 82.159 -22.994 1.00 74.49 105 HIS F CA 1
ATOM 8486 C C . HIS F 1 105 ? -7.984 82.685 -24.350 1.00 73.84 105 HIS F C 1
ATOM 8487 O O . HIS F 1 105 ? -6.858 82.865 -24.680 1.00 72.62 105 HIS F O 1
ATOM 8494 N N . ARG F 1 106 ? -8.995 82.807 -25.200 1.00 74.84 106 ARG F N 1
ATOM 8495 C CA . ARG F 1 106 ? -8.735 83.117 -26.595 1.00 74.41 106 ARG F CA 1
ATOM 8496 C C . ARG F 1 106 ? -8.950 84.588 -26.842 1.00 73.23 106 ARG F C 1
ATOM 8497 O O . ARG F 1 106 ? -8.762 85.069 -27.968 1.00 71.27 106 ARG F O 1
ATOM 8505 N N . ASN F 1 107 ? -9.208 85.277 -25.713 1.00 72.92 107 ASN F N 1
ATOM 8506 C CA . ASN F 1 107 ? -9.655 86.678 -25.629 1.00 73.72 107 ASN F CA 1
ATOM 8507 C C . ASN F 1 107 ? -10.821 86.957 -26.492 1.00 72.92 107 ASN F C 1
ATOM 8508 O O . ASN F 1 107 ? -10.766 87.886 -27.234 1.00 73.73 107 ASN F O 1
ATOM 8513 N N . LEU F 1 108 ? -11.851 86.152 -26.444 1.00 72.46 108 LEU F N 1
ATOM 8514 C CA . LEU F 1 108 ? -13.002 86.423 -27.261 1.00 71.98 108 LEU F CA 1
ATOM 8515 C C . LEU F 1 108 ? -14.081 86.956 -26.331 1.00 72.49 108 LEU F C 1
ATOM 8516 O O . LEU F 1 108 ? -15.267 87.069 -26.672 1.00 73.35 108 LEU F O 1
ATOM 8521 N N . ILE F 1 109 ? -13.662 87.306 -25.125 1.00 72.06 109 ILE F N 1
ATOM 8522 C CA . ILE F 1 109 ? -14.560 87.997 -24.233 1.00 70.57 109 ILE F CA 1
ATOM 8523 C C . ILE F 1 109 ? -13.890 89.224 -23.617 1.00 70.65 109 ILE F C 1
ATOM 8524 O O . ILE F 1 109 ? -12.613 89.352 -23.594 1.00 71.62 109 ILE F O 1
ATOM 8529 N N . TYR F 1 110 ? -14.753 90.128 -23.183 1.00 68.19 110 TYR F N 1
ATOM 8530 C CA . TYR F 1 110 ? -14.361 91.359 -22.568 1.00 67.36 110 TYR F CA 1
ATOM 8531 C C . TYR F 1 110 ? -15.406 91.652 -21.469 1.00 67.26 110 TYR F C 1
ATOM 8532 O O . TYR F 1 110 ? -16.372 92.371 -21.713 1.00 66.89 110 TYR F O 1
ATOM 8541 N N . PRO F 1 111 ? -15.238 91.044 -20.272 1.00 66.31 111 PRO F N 1
ATOM 8542 C CA . PRO F 1 111 ? -16.155 91.188 -19.184 1.00 65.22 111 PRO F CA 1
ATOM 8543 C C . PRO F 1 111 ? -15.656 92.320 -18.295 1.00 65.72 111 PRO F C 1
ATOM 8544 O O . PRO F 1 111 ? -15.321 92.138 -17.126 1.00 65.68 111 PRO F O 1
ATOM 8548 N N . PHE F 1 112 ? -15.566 93.492 -18.881 1.00 66.66 112 PHE F N 1
ATOM 8549 C CA . PHE F 1 112 ? -15.324 94.713 -18.143 1.00 66.38 112 PHE F CA 1
ATOM 8550 C C . PHE F 1 112 ? -16.623 95.486 -18.242 1.00 67.15 112 PHE F C 1
ATOM 8551 O O . PHE F 1 112 ? -17.177 95.663 -19.352 1.00 66.62 112 PHE F O 1
ATOM 8559 N N . ASP F 1 113 ? -17.141 95.890 -17.080 1.00 67.88 113 ASP F N 1
ATOM 8560 C CA . ASP F 1 113 ? -18.361 96.667 -17.035 1.00 68.28 113 ASP F CA 1
ATOM 8561 C C . ASP F 1 113 ? -18.065 98.060 -17.496 1.00 68.01 113 ASP F C 1
ATOM 8562 O O . ASP F 1 113 ? -16.992 98.333 -18.009 1.00 67.21 113 ASP F O 1
ATOM 8567 N N . ALA F 1 114 ? -19.010 98.957 -17.229 1.00 68.63 114 ALA F N 1
ATOM 8568 C CA . ALA F 1 114 ? -19.024 100.264 -17.841 1.00 68.61 114 ALA F CA 1
ATOM 8569 C C . ALA F 1 114 ? -18.002 101.221 -17.258 1.00 68.98 114 ALA F C 1
ATOM 8570 O O . ALA F 1 114 ? -17.767 102.282 -17.861 1.00 69.36 114 ALA F O 1
ATOM 8572 N N . GLN F 1 115 ? -17.382 100.856 -16.128 1.00 69.53 115 GLN F N 1
ATOM 8573 C CA . GLN F 1 115 ? -16.298 101.686 -15.538 1.00 70.52 115 GLN F CA 1
ATOM 8574 C C . GLN F 1 115 ? -14.894 101.102 -15.571 1.00 71.05 115 GLN F C 1
ATOM 8575 O O . GLN F 1 115 ? -14.004 101.651 -14.921 1.00 71.63 115 GLN F O 1
ATOM 8581 N N . GLY F 1 116 ? -14.695 100.019 -16.323 1.00 71.27 116 GLY F N 1
ATOM 8582 C CA . GLY F 1 116 ? -13.363 99.487 -16.554 1.00 72.03 116 GLY F CA 1
ATOM 8583 C C . GLY F 1 116 ? -13.033 98.335 -15.624 1.00 73.33 116 GLY F C 1
ATOM 8584 O O . GLY F 1 116 ? -11.894 97.824 -15.610 1.00 73.92 116 GLY F O 1
ATOM 8585 N N . LEU F 1 117 ? -14.032 97.893 -14.864 1.00 73.66 117 LEU F N 1
ATOM 8586 C CA . LEU F 1 117 ? -13.825 96.884 -13.835 1.00 73.81 117 LEU F CA 1
ATOM 8587 C C . LEU F 1 117 ? -14.051 95.433 -14.288 1.00 74.04 117 LEU F C 1
ATOM 8588 O O . LEU F 1 117 ? -15.130 95.102 -14.776 1.00 74.34 117 LEU F O 1
ATOM 8593 N N . ARG F 1 118 ? -13.040 94.579 -14.118 1.00 73.78 118 ARG F N 1
ATOM 8594 C CA . ARG F 1 118 ? -13.157 93.178 -14.503 1.00 74.22 118 ARG F CA 1
ATOM 8595 C C . ARG F 1 118 ? -14.226 92.455 -13.682 1.00 75.21 118 ARG F C 1
ATOM 8596 O O . ARG F 1 118 ? -14.272 92.593 -12.468 1.00 75.17 118 ARG F O 1
ATOM 8604 N N . ARG F 1 119 ? -15.101 91.719 -14.375 1.00 76.65 119 ARG F N 1
ATOM 8605 C CA . ARG F 1 119 ? -16.188 90.938 -13.770 1.00 77.65 119 ARG F CA 1
ATOM 8606 C C . ARG F 1 119 ? -16.192 89.512 -14.300 1.00 78.54 119 ARG F C 1
ATOM 8607 O O . ARG F 1 119 ? -15.637 89.244 -15.360 1.00 79.30 119 ARG F O 1
ATOM 8615 N N . GLN F 1 120 ? -16.868 88.615 -13.585 1.00 79.34 120 GLN F N 1
ATOM 8616 C CA . GLN F 1 120 ? -17.050 87.216 -14.002 1.00 79.91 120 GLN F CA 1
ATOM 8617 C C . GLN F 1 120 ? -17.903 87.017 -15.269 1.00 80.10 120 GLN F C 1
ATOM 8618 O O . GLN F 1 120 ? -18.637 87.909 -15.693 1.00 80.46 120 GLN F O 1
ATOM 8624 N N . SER F 1 121 ? -17.810 85.830 -15.856 1.00 80.44 121 SER F N 1
ATOM 8625 C CA . SER F 1 121 ? -18.524 85.495 -17.076 1.00 80.53 121 SER F CA 1
ATOM 8626 C C . SER F 1 121 ? -20.020 85.392 -16.865 1.00 80.45 121 SER F C 1
ATOM 8627 O O . SER F 1 121 ? -20.815 85.635 -17.779 1.00 81.06 121 SER F O 1
ATOM 8630 N N . GLY F 1 122 ? -20.428 85.019 -15.667 1.00 79.54 122 GLY F N 1
ATOM 8631 C CA . GLY F 1 122 ? -21.845 85.119 -15.359 1.00 79.00 122 GLY F CA 1
ATOM 8632 C C . GLY F 1 122 ? -22.433 86.487 -15.704 1.00 78.32 122 GLY F C 1
ATOM 8633 O O . GLY F 1 122 ? -23.592 86.576 -16.106 1.00 78.81 122 GLY F O 1
ATOM 8634 N N . ASP F 1 123 ? -21.634 87.548 -15.557 1.00 77.69 123 ASP F N 1
ATOM 8635 C CA . ASP F 1 123 ? -22.093 88.922 -15.775 1.00 76.99 123 ASP F CA 1
ATOM 8636 C C . ASP F 1 123 ? -22.287 89.341 -17.270 1.00 77.24 123 ASP F C 1
ATOM 8637 O O . ASP F 1 123 ? -23.013 90.290 -17.515 1.00 77.40 123 ASP F O 1
ATOM 8642 N N . ILE F 1 124 ? -21.661 88.678 -18.260 1.00 77.22 124 ILE F N 1
ATOM 8643 C CA . ILE F 1 124 ? -21.901 89.032 -19.680 1.00 77.31 124 ILE F CA 1
ATOM 8644 C C . ILE F 1 124 ? -23.405 88.959 -19.894 1.00 78.47 124 ILE F C 1
ATOM 8645 O O . ILE F 1 124 ? -24.020 87.904 -19.654 1.00 78.46 124 ILE F O 1
ATOM 8650 N N . PRO F 1 125 ? -24.014 90.092 -20.314 1.00 79.04 125 PRO F N 1
ATOM 8651 C CA . PRO F 1 125 ? -25.430 90.059 -20.636 1.00 79.28 125 PRO F CA 1
ATOM 8652 C C . PRO F 1 125 ? -25.736 88.934 -21.632 1.00 79.53 125 PRO F C 1
ATOM 8653 O O . PRO F 1 125 ? -25.085 88.814 -22.666 1.00 79.71 125 PRO F O 1
ATOM 8657 N N . LYS F 1 126 ? -26.698 88.093 -21.289 1.00 79.88 126 LYS F N 1
ATOM 8658 C CA . LYS F 1 126 ? -27.170 87.067 -22.196 1.00 80.37 126 LYS F CA 1
ATOM 8659 C C . LYS F 1 126 ? -27.923 87.668 -23.380 1.00 80.68 126 LYS F C 1
ATOM 8660 O O . LYS F 1 126 ? -28.270 86.965 -24.323 1.00 80.45 126 LYS F O 1
ATOM 8666 N N . ASN F 1 127 ? -28.153 88.977 -23.334 1.00 81.63 127 ASN F N 1
ATOM 8667 C CA . ASN F 1 127 ? -28.908 89.672 -24.381 1.00 82.43 127 ASN F CA 1
ATOM 8668 C C . ASN F 1 127 ? -28.335 91.037 -24.783 1.00 82.67 127 ASN F C 1
ATOM 8669 O O . ASN F 1 127 ? -28.048 91.884 -23.938 1.00 83.07 127 ASN F O 1
ATOM 8674 N N . ILE F 1 128 ? -28.219 91.236 -26.089 1.00 82.90 128 ILE F N 1
ATOM 8675 C CA . ILE F 1 128 ? -27.754 92.480 -26.708 1.00 83.70 128 ILE F CA 1
ATOM 8676 C C . ILE F 1 128 ? -28.204 93.798 -26.038 1.00 83.90 128 ILE F C 1
ATOM 8677 O O . ILE F 1 128 ? -27.396 94.707 -25.861 1.00 84.16 128 ILE F O 1
ATOM 8682 N N . HIS F 1 129 ? -29.484 93.936 -25.713 1.00 83.84 129 HIS F N 1
ATOM 8683 C CA . HIS F 1 129 ? -29.936 95.207 -25.084 1.00 84.70 129 HIS F CA 1
ATOM 8684 C C . HIS F 1 129 ? -29.872 95.231 -23.547 1.00 84.04 129 HIS F C 1
ATOM 8685 O O . HIS F 1 129 ? -30.731 95.795 -22.859 1.00 83.45 129 HIS F O 1
ATOM 8692 N N . ASP F 1 130 ? -28.837 94.598 -23.017 1.00 83.63 130 ASP F N 1
ATOM 8693 C CA . ASP F 1 130 ? -28.516 94.759 -21.615 1.00 82.55 130 ASP F CA 1
ATOM 8694 C C . ASP F 1 130 ? -27.174 95.497 -21.510 1.00 80.87 130 ASP F C 1
ATOM 8695 O O . ASP F 1 130 ? -26.872 96.094 -20.484 1.00 81.23 130 ASP F O 1
ATOM 8700 N N . LEU F 1 131 ? -26.415 95.507 -22.597 1.00 77.71 131 LEU F N 1
ATOM 8701 C CA . LEU F 1 131 ? -25.204 96.299 -22.661 1.00 75.65 131 LEU F CA 1
ATOM 8702 C C . LEU F 1 131 ? -25.289 97.626 -21.938 1.00 74.04 131 LEU F C 1
ATOM 8703 O O . LEU F 1 131 ? -26.255 98.365 -22.077 1.00 73.69 131 LEU F O 1
ATOM 8708 N N . GLU F 1 132 ? -24.278 97.890 -21.125 1.00 72.30 132 GLU F N 1
ATOM 8709 C CA . GLU F 1 132 ? -24.141 99.172 -20.457 1.00 70.56 132 GLU F CA 1
ATOM 8710 C C . GLU F 1 132 ? -23.485 100.152 -21.417 1.00 69.28 132 GLU F C 1
ATOM 8711 O O . GLU F 1 132 ? -22.732 99.747 -22.275 1.00 68.74 132 GLU F O 1
ATOM 8717 N N . ASP F 1 133 ? -23.779 101.437 -21.253 1.00 67.93 133 ASP F N 1
ATOM 8718 C CA . ASP F 1 133 ? -23.047 102.500 -21.917 1.00 66.36 133 ASP F CA 1
ATOM 8719 C C . ASP F 1 133 ? -21.696 102.695 -21.265 1.00 65.32 133 ASP F C 1
ATOM 8720 O O . ASP F 1 133 ? -21.615 103.008 -20.091 1.00 65.30 133 ASP F O 1
ATOM 8725 N N . ASP F 1 134 ? -20.633 102.516 -22.031 1.00 64.21 134 ASP F N 1
ATOM 8726 C CA . ASP F 1 134 ? -19.344 103.042 -21.613 1.00 63.29 134 ASP F CA 1
ATOM 8727 C C . ASP F 1 134 ? -18.973 104.267 -22.434 1.00 62.53 134 ASP F C 1
ATOM 8728 O O . ASP F 1 134 ? -18.583 104.174 -23.608 1.00 61.85 134 ASP F O 1
ATOM 8733 N N . PRO F 1 135 ? -19.106 105.434 -21.805 1.00 62.27 135 PRO F N 1
ATOM 8734 C CA . PRO F 1 135 ? -18.819 106.714 -22.432 1.00 61.76 135 PRO F CA 1
ATOM 8735 C C . PRO F 1 135 ? -17.383 106.784 -22.938 1.00 61.34 135 PRO F C 1
ATOM 8736 O O . PRO F 1 135 ? -17.121 107.271 -24.009 1.00 60.18 135 PRO F O 1
ATOM 8740 N N . PHE F 1 136 ? -16.451 106.267 -22.166 1.00 62.57 136 PHE F N 1
ATOM 8741 C CA . PHE F 1 136 ? -15.044 106.328 -22.566 1.00 63.34 136 PHE F CA 1
ATOM 8742 C C . PHE F 1 136 ? -14.688 105.485 -23.791 1.00 63.59 136 PHE F C 1
ATOM 8743 O O . PHE F 1 136 ? -13.821 105.891 -24.603 1.00 62.97 136 PHE F O 1
ATOM 8751 N N . ARG F 1 137 ? -15.351 104.329 -23.931 1.00 63.71 137 ARG F N 1
ATOM 8752 C CA . ARG F 1 137 ? -15.357 103.621 -25.223 1.00 64.06 137 ARG F CA 1
ATOM 8753 C C . ARG F 1 137 ? -15.920 104.527 -26.330 1.00 64.15 137 ARG F C 1
ATOM 8754 O O . ARG F 1 137 ? -15.416 104.525 -27.456 1.00 64.31 137 ARG F O 1
ATOM 8762 N N . SER F 1 138 ? -16.958 105.307 -26.010 1.00 64.06 138 SER F N 1
ATOM 8763 C CA . SER F 1 138 ? -17.472 106.292 -26.979 1.00 63.44 138 SER F CA 1
ATOM 8764 C C . SER F 1 138 ? -16.372 107.343 -27.246 1.00 63.13 138 SER F C 1
ATOM 8765 O O . SER F 1 138 ? -16.166 107.801 -28.373 1.00 63.26 138 SER F O 1
ATOM 8768 N N . LEU F 1 139 ? -15.638 107.696 -26.209 1.00 62.79 139 LEU F N 1
ATOM 8769 C CA . LEU F 1 139 ? -14.609 108.684 -26.383 1.00 62.98 139 LEU F CA 1
ATOM 8770 C C . LEU F 1 139 ? -13.458 108.245 -27.312 1.00 63.45 139 LEU F C 1
ATOM 8771 O O . LEU F 1 139 ? -13.068 109.000 -28.213 1.00 62.68 139 LEU F O 1
ATOM 8776 N N . ALA F 1 140 ? -12.931 107.029 -27.096 1.00 64.15 140 ALA F N 1
ATOM 8777 C CA . ALA F 1 140 ? -11.794 106.543 -27.871 1.00 64.63 140 ALA F CA 1
ATOM 8778 C C . ALA F 1 140 ? -12.083 106.376 -29.356 1.00 65.47 140 ALA F C 1
ATOM 8779 O O . ALA F 1 140 ? -11.295 106.848 -30.165 1.00 66.08 140 ALA F O 1
ATOM 8781 N N . GLY F 1 141 ? -13.181 105.714 -29.734 1.00 65.91 141 GLY F N 1
ATOM 8782 C CA . GLY F 1 141 ? -13.555 105.627 -31.162 1.00 66.60 141 GLY F CA 1
ATOM 8783 C C . GLY F 1 141 ? -13.395 107.007 -31.789 1.00 67.00 141 GLY F C 1
ATOM 8784 O O . GLY F 1 141 ? -12.559 107.209 -32.685 1.00 66.70 141 GLY F O 1
ATOM 8785 N N . ALA F 1 142 ? -14.154 107.961 -31.244 1.00 67.23 142 ALA F N 1
ATOM 8786 C CA . ALA F 1 142 ? -14.053 109.361 -31.599 1.00 67.57 142 ALA F CA 1
ATOM 8787 C C . ALA F 1 142 ? -12.611 109.844 -31.621 1.00 67.93 142 ALA F C 1
ATOM 8788 O O . ALA F 1 142 ? -12.224 110.581 -32.502 1.00 68.09 142 ALA F O 1
ATOM 8790 N N . LEU F 1 143 ? -11.802 109.446 -30.659 1.00 68.52 143 LEU F N 1
ATOM 8791 C CA . LEU F 1 143 ? -10.440 109.959 -30.646 1.00 69.53 143 LEU F CA 1
ATOM 8792 C C . LEU F 1 143 ? -9.649 109.564 -31.897 1.00 70.50 143 LEU F C 1
ATOM 8793 O O . LEU F 1 143 ? -8.955 110.390 -32.461 1.00 70.26 143 LEU F O 1
ATOM 8798 N N . ARG F 1 144 ? -9.758 108.312 -32.328 1.00 71.80 144 ARG F N 1
ATOM 8799 C CA . ARG F 1 144 ? -8.980 107.850 -33.472 1.00 73.57 144 ARG F CA 1
ATOM 8800 C C . ARG F 1 144 ? -9.646 108.287 -34.766 1.00 73.68 144 ARG F C 1
ATOM 8801 O O . ARG F 1 144 ? -8.978 108.527 -35.766 1.00 72.74 144 ARG F O 1
ATOM 8817 N N . ALA F 1 146 ? -10.714 111.196 -35.010 1.00 74.03 146 ALA F N 1
ATOM 8818 C CA . ALA F 1 146 ? -9.973 112.414 -35.168 1.00 73.62 146 ALA F CA 1
ATOM 8819 C C . ALA F 1 146 ? -8.550 112.206 -35.705 1.00 73.42 146 ALA F C 1
ATOM 8820 O O . ALA F 1 146 ? -7.912 113.155 -36.118 1.00 73.97 146 ALA F O 1
ATOM 8822 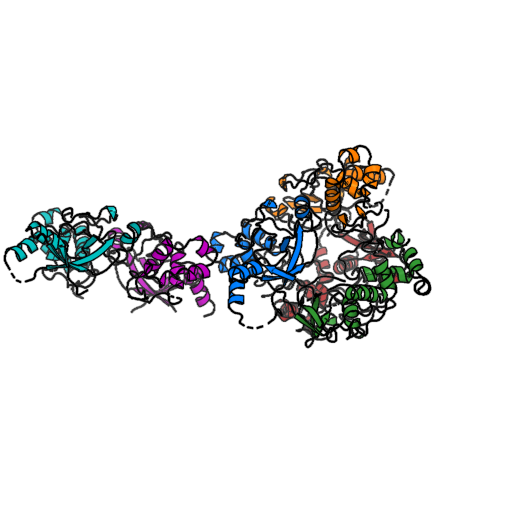N N . GLY F 1 147 ? -8.054 110.983 -35.735 1.00 73.57 147 GLY F N 1
ATOM 8823 C CA . GLY F 1 147 ? -6.669 110.748 -36.164 1.00 73.65 147 GLY F CA 1
ATOM 8824 C C . GLY F 1 147 ? -5.705 110.893 -35.010 1.00 73.94 147 GLY F C 1
ATOM 8825 O O . GLY F 1 147 ? -4.575 111.381 -35.186 1.00 72.88 147 GLY F O 1
ATOM 8826 N N . GLY F 1 148 ? -6.181 110.437 -33.838 1.00 74.66 148 GLY F N 1
ATOM 8827 C CA . GLY F 1 148 ? -5.527 110.598 -32.535 1.00 75.10 148 GLY F CA 1
ATOM 8828 C C . GLY F 1 148 ? -4.583 109.477 -32.194 1.00 75.72 148 GLY F C 1
ATOM 8829 O O . GLY F 1 148 ? -3.714 109.630 -31.351 1.00 76.72 148 GLY F O 1
ATOM 8830 N N . TYR F 1 149 ? -4.782 108.333 -32.836 1.00 76.28 149 TYR F N 1
ATOM 8831 C CA . TYR F 1 149 ? -3.779 107.286 -32.919 1.00 76.31 149 TYR F CA 1
ATOM 8832 C C . TYR F 1 149 ? -4.062 106.450 -34.159 1.00 76.01 149 TYR F C 1
ATOM 8833 O O . TYR F 1 149 ? -5.053 106.715 -34.846 1.00 75.61 149 TYR F O 1
ATOM 8842 N N . ALA F 1 150 ? -3.187 105.484 -34.465 1.00 75.98 150 ALA F N 1
ATOM 8843 C CA . ALA F 1 150 ? -3.287 104.715 -35.730 1.00 77.04 150 ALA F CA 1
ATOM 8844 C C . ALA F 1 150 ? -4.044 103.436 -35.489 1.00 77.76 150 ALA F C 1
ATOM 8845 O O . ALA F 1 150 ? -3.831 102.777 -34.453 1.00 78.25 150 ALA F O 1
ATOM 8847 N N . LYS F 1 151 ? -4.932 103.088 -36.426 1.00 78.70 151 LYS F N 1
ATOM 8848 C CA . LYS F 1 151 ? -5.574 101.743 -36.448 1.00 79.65 151 LYS F CA 1
ATOM 8849 C C . LYS F 1 151 ? -4.502 100.698 -36.155 1.00 79.66 151 LYS F C 1
ATOM 8850 O O . LYS F 1 151 ? -3.398 100.790 -36.672 1.00 79.80 151 LYS F O 1
ATOM 8856 N N . VAL F 1 152 ? -4.794 99.719 -35.319 1.00 80.32 152 VAL F N 1
ATOM 8857 C CA . VAL F 1 152 ? -3.786 98.694 -35.028 1.00 81.33 152 VAL F CA 1
ATOM 8858 C C . VAL F 1 152 ? -4.367 97.279 -34.745 1.00 82.10 152 VAL F C 1
ATOM 8859 O O . VAL F 1 152 ? -5.285 97.135 -33.923 1.00 82.63 152 VAL F O 1
ATOM 8863 N N . ILE F 1 153 ? -3.831 96.250 -35.407 1.00 82.27 153 ILE F N 1
ATOM 8864 C CA . ILE F 1 153 ? -4.425 94.898 -35.321 1.00 83.27 153 ILE F CA 1
ATOM 8865 C C . ILE F 1 153 ? -4.818 94.321 -33.916 1.00 83.28 153 ILE F C 1
ATOM 8866 O O . ILE F 1 153 ? -5.838 93.658 -33.803 1.00 83.07 153 ILE F O 1
ATOM 8871 N N . ILE F 1 154 ? -4.048 94.593 -32.865 1.00 83.72 154 ILE F N 1
ATOM 8872 C CA . ILE F 1 154 ? -4.424 94.216 -31.477 1.00 83.78 154 ILE F CA 1
ATOM 8873 C C . ILE F 1 154 ? -5.884 94.512 -31.078 1.00 83.23 154 ILE F C 1
ATOM 8874 O O . ILE F 1 154 ? -6.335 95.659 -31.180 1.00 83.89 154 ILE F O 1
ATOM 8879 N N . PRO F 1 155 ? -6.607 93.490 -30.569 1.00 82.60 155 PRO F N 1
ATOM 8880 C CA . PRO F 1 155 ? -7.999 93.628 -30.106 1.00 81.76 155 PRO F CA 1
ATOM 8881 C C . PRO F 1 155 ? -8.170 94.605 -28.932 1.00 81.06 155 PRO F C 1
ATOM 8882 O O . PRO F 1 155 ? -7.227 94.816 -28.171 1.00 80.69 155 PRO F O 1
ATOM 8886 N N . PHE F 1 156 ? -9.369 95.187 -28.808 1.00 80.49 156 PHE F N 1
ATOM 8887 C CA . PHE F 1 156 ? -9.748 96.183 -27.760 1.00 79.65 156 PHE F CA 1
ATOM 8888 C C . PHE F 1 156 ? -8.624 97.174 -27.506 1.00 79.06 156 PHE F C 1
ATOM 8889 O O . PHE F 1 156 ? -8.170 97.408 -26.383 1.00 78.76 156 PHE F O 1
ATOM 8897 N N . SER F 1 157 ? -8.132 97.688 -28.612 1.00 78.54 157 SER F N 1
ATOM 8898 C CA . SER F 1 157 ? -7.153 98.728 -28.625 1.00 77.90 157 SER F CA 1
ATOM 8899 C C . SER F 1 157 ? -7.924 99.987 -28.190 1.00 77.54 157 SER F C 1
ATOM 8900 O O . SER F 1 157 ? -7.391 100.808 -27.417 1.00 76.94 157 SER F O 1
ATOM 8903 N N . GLU F 1 158 ? -9.187 100.089 -28.646 1.00 76.82 158 GLU F N 1
ATOM 8904 C CA . GLU F 1 158 ? -10.136 101.158 -28.252 1.00 76.34 158 GLU F CA 1
ATOM 8905 C C . GLU F 1 158 ? -10.404 101.132 -26.763 1.00 75.12 158 GLU F C 1
ATOM 8906 O O . GLU F 1 158 ? -10.363 102.187 -26.109 1.00 75.35 158 GLU F O 1
ATOM 8912 N N . PHE F 1 159 ? -10.631 99.941 -26.223 1.00 74.06 159 PHE F N 1
ATOM 8913 C CA . PHE F 1 159 ? -10.842 99.799 -24.789 1.00 73.29 159 PHE F CA 1
ATOM 8914 C C . PHE F 1 159 ? -9.619 100.090 -23.959 1.00 73.46 159 PHE F C 1
ATOM 8915 O O . PHE F 1 159 ? -9.768 100.472 -22.787 1.00 74.00 159 PHE F O 1
ATOM 8923 N N . GLY F 1 160 ? -8.433 99.917 -24.565 1.00 73.26 160 GLY F N 1
ATOM 8924 C CA . GLY F 1 160 ? -7.145 100.265 -23.970 1.00 72.67 160 GLY F CA 1
ATOM 8925 C C . GLY F 1 160 ? -7.079 101.772 -23.777 1.00 73.54 160 GLY F C 1
ATOM 8926 O O . GLY F 1 160 ? -6.991 102.241 -22.653 1.00 74.10 160 GLY F O 1
ATOM 8927 N N . TRP F 1 161 ? -7.129 102.548 -24.865 1.00 73.88 161 TRP F N 1
ATOM 8928 C CA . TRP F 1 161 ? -7.272 104.035 -24.773 1.00 73.43 161 TRP F CA 1
ATOM 8929 C C . TRP F 1 161 ? -8.433 104.408 -23.871 1.00 73.54 161 TRP F C 1
ATOM 8930 O O . TRP F 1 161 ? -8.336 105.367 -23.123 1.00 74.15 161 TRP F O 1
ATOM 8941 N N . ALA F 1 162 ? -9.520 103.644 -23.930 1.00 73.13 162 ALA F N 1
ATOM 8942 C CA . ALA F 1 162 ? -10.671 103.939 -23.112 1.00 73.30 162 ALA F CA 1
ATOM 8943 C C . ALA F 1 162 ? -10.396 103.813 -21.618 1.00 73.94 162 ALA F C 1
ATOM 8944 O O . ALA F 1 162 ? -10.942 104.585 -20.816 1.00 74.45 162 ALA F O 1
ATOM 8946 N N . ASP F 1 163 ? -9.565 102.851 -21.232 1.00 74.29 163 ASP F N 1
ATOM 8947 C CA . ASP F 1 163 ? -9.139 102.765 -19.840 1.00 75.10 163 ASP F CA 1
ATOM 8948 C C . ASP F 1 163 ? -8.183 103.934 -19.523 1.00 74.66 163 ASP F C 1
ATOM 8949 O O . ASP F 1 163 ? -8.099 104.418 -18.398 1.00 75.07 163 ASP F O 1
ATOM 8954 N N . PHE F 1 164 ? -7.455 104.390 -20.527 1.00 73.48 164 PHE F N 1
ATOM 8955 C CA . PHE F 1 164 ? -6.410 105.322 -20.277 1.00 72.44 164 PHE F CA 1
ATOM 8956 C C . PHE F 1 164 ? -7.110 106.630 -19.993 1.00 72.94 164 PHE F C 1
ATOM 8957 O O . PHE F 1 164 ? -6.780 107.328 -19.023 1.00 73.40 164 PHE F O 1
ATOM 8965 N N . LEU F 1 165 ? -8.094 106.951 -20.831 1.00 72.67 165 LEU F N 1
ATOM 8966 C CA . LEU F 1 165 ? -8.757 108.244 -20.760 1.00 72.38 165 LEU F CA 1
ATOM 8967 C C . LEU F 1 165 ? -9.675 108.342 -19.543 1.00 72.47 165 LEU F C 1
ATOM 8968 O O . LEU F 1 165 ? -9.885 109.442 -19.050 1.00 72.08 165 LEU F O 1
ATOM 8973 N N . ARG F 1 166 ? -10.205 107.210 -19.054 1.00 72.61 166 ARG F N 1
ATOM 8974 C CA . ARG F 1 166 ? -11.040 107.247 -17.844 1.00 73.21 166 ARG F CA 1
ATOM 8975 C C . ARG F 1 166 ? -10.205 107.610 -16.641 1.00 72.12 166 ARG F C 1
ATOM 8976 O O . ARG F 1 166 ? -10.629 108.428 -15.862 1.00 73.25 166 ARG F O 1
ATOM 8984 N N . ARG F 1 167 ? -8.995 107.075 -16.535 1.00 71.82 167 ARG F N 1
ATOM 8985 C CA . ARG F 1 167 ? -8.146 107.280 -15.360 1.00 71.71 167 ARG F CA 1
ATOM 8986 C C . ARG F 1 167 ? -7.633 108.753 -15.266 1.00 72.27 167 ARG F C 1
ATOM 8987 O O . ARG F 1 167 ? -7.084 109.164 -14.233 1.00 72.02 167 ARG F O 1
ATOM 8995 N N . ARG F 1 168 ? -7.901 109.559 -16.304 1.00 72.44 168 ARG F N 1
ATOM 8996 C CA . ARG F 1 168 ? -7.280 110.890 -16.470 1.00 72.54 168 ARG F CA 1
ATOM 8997 C C . ARG F 1 168 ? -8.206 112.105 -16.783 1.00 72.92 168 ARG F C 1
ATOM 8998 O O . ARG F 1 168 ? -7.734 113.238 -16.974 1.00 72.33 168 ARG F O 1
ATOM 9006 N N . ILE F 1 169 ? -9.511 111.855 -16.829 1.00 73.59 169 ILE F N 1
ATOM 9007 C CA . ILE F 1 169 ? -10.511 112.861 -17.178 1.00 74.15 169 ILE F CA 1
ATOM 9008 C C . ILE F 1 169 ? -11.776 112.697 -16.305 1.00 74.84 169 ILE F C 1
ATOM 9009 O O . ILE F 1 169 ? -12.099 111.605 -15.817 1.00 75.11 169 ILE F O 1
ATOM 9014 N N . ASP F 1 170 ? -12.480 113.805 -16.098 1.00 75.80 170 ASP F N 1
ATOM 9015 C CA . ASP F 1 170 ? -13.734 113.783 -15.377 1.00 76.08 170 ASP F CA 1
ATOM 9016 C C . ASP F 1 170 ? -14.787 113.114 -16.269 1.00 76.28 170 ASP F C 1
ATOM 9017 O O . ASP F 1 170 ? -14.794 113.326 -17.477 1.00 76.60 170 ASP F O 1
ATOM 9022 N N . ARG F 1 171 ? -15.645 112.275 -15.695 1.00 76.30 171 ARG F N 1
ATOM 9023 C CA . ARG F 1 171 ? -16.823 111.792 -16.426 1.00 76.03 171 ARG F CA 1
ATOM 9024 C C . ARG F 1 171 ? -17.868 112.941 -16.641 1.00 76.38 171 ARG F C 1
ATOM 9025 O O . ARG F 1 171 ? -18.559 112.958 -17.669 1.00 76.35 171 ARG F O 1
ATOM 9033 N N . ASP F 1 172 ? -17.970 113.898 -15.710 1.00 76.33 172 ASP F N 1
ATOM 9034 C CA . ASP F 1 172 ? -18.890 115.039 -15.914 1.00 77.03 172 ASP F CA 1
ATOM 9035 C C . ASP F 1 172 ? -18.545 115.804 -17.190 1.00 77.45 172 ASP F C 1
ATOM 9036 O O . ASP F 1 172 ? -19.439 116.102 -18.008 1.00 77.65 172 ASP F O 1
ATOM 9041 N N . LEU F 1 173 ? -17.243 116.102 -17.354 1.00 77.91 173 LEU F N 1
ATOM 9042 C CA . LEU F 1 173 ? -16.724 116.854 -18.513 1.00 78.04 173 LEU F CA 1
ATOM 9043 C C . LEU F 1 173 ? -17.208 116.265 -19.839 1.00 77.88 173 LEU F C 1
ATOM 9044 O O . LEU F 1 173 ? -17.502 116.982 -20.799 1.00 78.16 173 LEU F O 1
ATOM 9049 N N . LEU F 1 174 ? -17.319 114.949 -19.850 1.00 77.55 174 LEU F N 1
ATOM 9050 C CA . LEU F 1 174 ? -17.667 114.206 -21.033 1.00 77.37 174 LEU F CA 1
ATOM 9051 C C . LEU F 1 174 ? -19.155 114.203 -21.266 1.00 76.77 174 LEU F C 1
ATOM 9052 O O . LEU F 1 174 ? -19.596 114.559 -22.356 1.00 76.99 174 LEU F O 1
ATOM 9057 N N . SER F 1 175 ? -19.919 113.786 -20.249 1.00 75.99 175 SER F N 1
ATOM 9058 C CA . SER F 1 175 ? -21.374 113.637 -20.375 1.00 74.95 175 SER F CA 1
ATOM 9059 C C . SER F 1 175 ? -22.012 114.884 -20.920 1.00 74.45 175 SER F C 1
ATOM 9060 O O . SER F 1 175 ? -23.121 114.804 -21.449 1.00 74.36 175 SER F O 1
ATOM 9063 N N . ASP F 1 176 ? -21.294 116.027 -20.828 1.00 74.33 176 ASP F N 1
ATOM 9064 C CA . ASP F 1 176 ? -21.913 117.289 -21.258 1.00 74.54 176 ASP F CA 1
ATOM 9065 C C . ASP F 1 176 ? -21.166 117.916 -22.437 1.00 74.87 176 ASP F C 1
ATOM 9066 O O . ASP F 1 176 ? -21.468 117.585 -23.636 1.00 74.95 176 ASP F O 1
ATOM 9071 N N . SER F 1 177 ? -20.202 118.808 -22.115 1.00 75.21 177 SER F N 1
ATOM 9072 C CA . SER F 1 177 ? -19.279 119.293 -23.141 1.00 75.70 177 SER F CA 1
ATOM 9073 C C . SER F 1 177 ? -18.402 118.119 -23.651 1.00 76.24 177 SER F C 1
ATOM 9074 O O . SER F 1 177 ? -17.280 117.893 -23.166 1.00 75.86 177 SER F O 1
ATOM 9077 N N . PHE F 1 178 ? -18.935 117.377 -24.627 1.00 76.74 178 PHE F N 1
ATOM 9078 C CA . PHE F 1 178 ? -18.276 116.173 -25.155 1.00 77.37 178 PHE F CA 1
ATOM 9079 C C . PHE F 1 178 ? -16.949 116.452 -25.892 1.00 77.63 178 PHE F C 1
ATOM 9080 O O . PHE F 1 178 ? -16.043 115.549 -25.936 1.00 77.81 178 PHE F O 1
ATOM 9088 N N . ASP F 1 179 ? -16.860 117.692 -26.452 1.00 77.42 179 ASP F N 1
ATOM 9089 C CA . ASP F 1 179 ? -15.737 118.135 -27.327 1.00 77.41 179 ASP F CA 1
ATOM 9090 C C . ASP F 1 179 ? -14.479 118.707 -26.626 1.00 77.59 179 ASP F C 1
ATOM 9091 O O . ASP F 1 179 ? -13.305 118.709 -27.246 1.00 78.31 179 ASP F O 1
ATOM 9096 N N . ASP F 1 180 ? -14.853 119.180 -25.254 1.00 77.47 180 ASP F N 1
ATOM 9097 C CA . ASP F 1 180 ? -13.672 119.646 -24.477 1.00 76.93 180 ASP F CA 1
ATOM 9098 C C . ASP F 1 180 ? -12.948 118.344 -24.149 1.00 76.86 180 ASP F C 1
ATOM 9099 O O . ASP F 1 180 ? -11.734 118.180 -24.412 1.00 76.78 180 ASP F O 1
ATOM 9104 N N . ALA F 1 181 ? -13.737 117.400 -23.636 1.00 76.90 181 ALA F N 1
ATOM 9105 C CA . ALA F 1 181 ? -13.245 116.087 -23.300 1.00 77.19 181 ALA F CA 1
ATOM 9106 C C . ALA F 1 181 ? -12.380 115.516 -24.451 1.00 77.77 181 ALA F C 1
ATOM 9107 O O . ALA F 1 181 ? -11.170 114.936 -24.125 1.00 78.00 181 ALA F O 1
ATOM 9109 N N . LEU F 1 182 ? -12.991 115.734 -25.790 1.00 77.99 182 LEU F N 1
ATOM 9110 C CA . LEU F 1 182 ? -12.264 115.283 -26.992 1.00 77.50 182 LEU F CA 1
ATOM 9111 C C . LEU F 1 182 ? -10.952 116.049 -27.237 1.00 77.38 182 LEU F C 1
ATOM 9112 O O . LEU F 1 182 ? -10.041 115.509 -27.856 1.00 77.62 182 LEU F O 1
ATOM 9117 N N . ALA F 1 183 ? -10.851 117.302 -26.765 1.00 77.55 183 ALA F N 1
ATOM 9118 C CA . ALA F 1 183 ? -9.630 118.113 -26.992 1.00 78.28 183 ALA F CA 1
ATOM 9119 C C . ALA F 1 183 ? -8.557 117.754 -25.914 1.00 78.45 183 ALA F C 1
ATOM 9120 O O . ALA F 1 183 ? -7.297 117.546 -26.181 1.00 78.84 183 ALA F O 1
ATOM 9122 N N . GLU F 1 184 ? -9.142 117.694 -24.679 1.00 78.89 184 GLU F N 1
ATOM 9123 C CA . GLU F 1 184 ? -8.441 117.088 -23.562 1.00 79.48 184 GLU F CA 1
ATOM 9124 C C . GLU F 1 184 ? -7.853 115.730 -23.982 1.00 79.96 184 GLU F C 1
ATOM 9125 O O . GLU F 1 184 ? -6.672 115.493 -23.757 1.00 80.40 184 GLU F O 1
ATOM 9131 N N . ALA F 1 185 ? -8.643 114.880 -24.645 1.00 79.93 185 ALA F N 1
ATOM 9132 C CA . ALA F 1 185 ? -8.186 113.537 -25.052 1.00 80.81 185 ALA F CA 1
ATOM 9133 C C . ALA F 1 185 ? -7.152 113.559 -26.157 1.00 81.14 185 ALA F C 1
ATOM 9134 O O . ALA F 1 185 ? -6.240 112.712 -26.185 1.00 80.86 185 ALA F O 1
ATOM 9144 N N . LYS F 1 187 ? -5.130 116.272 -26.759 1.00 82.39 187 LYS F N 1
ATOM 9145 C CA . LYS F 1 187 ? -3.877 116.599 -26.035 1.00 82.04 187 LYS F CA 1
ATOM 9146 C C . LYS F 1 187 ? -3.197 115.358 -25.396 1.00 81.75 187 LYS F C 1
ATOM 9147 O O . LYS F 1 187 ? -1.980 115.179 -25.513 1.00 81.89 187 LYS F O 1
ATOM 9153 N N . LEU F 1 188 ? -3.977 114.488 -24.756 1.00 81.13 188 LEU F N 1
ATOM 9154 C CA . LEU F 1 188 ? -3.379 113.362 -24.044 1.00 80.82 188 LEU F CA 1
ATOM 9155 C C . LEU F 1 188 ? -2.791 112.392 -25.031 1.00 81.31 188 LEU F C 1
ATOM 9156 O O . LEU F 1 188 ? -1.688 111.880 -24.812 1.00 80.84 188 LEU F O 1
ATOM 9161 N N . ALA F 1 189 ? -3.516 112.188 -26.136 1.00 82.28 189 ALA F N 1
ATOM 9162 C CA . ALA F 1 189 ? -3.111 111.262 -27.213 1.00 82.97 189 ALA F CA 1
ATOM 9163 C C . ALA F 1 189 ? -1.736 111.542 -27.820 1.00 83.58 189 ALA F C 1
ATOM 9164 O O . ALA F 1 189 ? -1.060 110.613 -28.258 1.00 84.73 189 ALA F O 1
ATOM 9166 N N . LYS F 1 190 ? -1.330 112.804 -27.852 1.00 84.30 190 LYS F N 1
ATOM 9167 C CA . LYS F 1 190 ? -0.045 113.170 -28.430 1.00 85.07 190 LYS F CA 1
ATOM 9168 C C . LYS F 1 190 ? 1.065 113.206 -27.381 1.00 85.23 190 LYS F C 1
ATOM 9169 O O . LYS F 1 190 ? 2.237 113.390 -27.724 1.00 85.34 190 LYS F O 1
ATOM 9175 N N . SER F 1 191 ? 0.709 113.029 -26.111 1.00 84.99 191 SER F N 1
ATOM 9176 C CA . SER F 1 191 ? 1.667 113.243 -25.034 1.00 84.88 191 SER F CA 1
ATOM 9177 C C . SER F 1 191 ? 2.482 112.014 -24.583 1.00 84.62 191 SER F C 1
ATOM 9178 O O . SER F 1 191 ? 1.989 110.903 -24.625 1.00 84.66 191 SER F O 1
ATOM 9181 N N . ARG F 1 192 ? 3.742 112.243 -24.195 1.00 84.49 192 ARG F N 1
ATOM 9182 C CA . ARG F 1 192 ? 4.530 111.390 -23.273 1.00 84.83 192 ARG F CA 1
ATOM 9183 C C . ARG F 1 192 ? 3.714 110.373 -22.467 1.00 84.56 192 ARG F C 1
ATOM 9184 O O . ARG F 1 192 ? 4.080 109.197 -22.400 1.00 83.99 192 ARG F O 1
ATOM 9192 N N . GLU F 1 193 ? 2.648 110.868 -21.819 1.00 84.58 193 GLU F N 1
ATOM 9193 C CA . GLU F 1 193 ? 1.786 110.090 -20.925 1.00 84.77 193 GLU F CA 1
ATOM 9194 C C . GLU F 1 193 ? 1.175 108.881 -21.654 1.00 84.95 193 GLU F C 1
ATOM 9195 O O . GLU F 1 193 ? 0.804 107.879 -21.012 1.00 84.47 193 GLU F O 1
ATOM 9201 N N . ALA F 1 194 ? 1.093 108.989 -22.988 1.00 84.51 194 ALA F N 1
ATOM 9202 C CA . ALA F 1 194 ? 0.440 107.978 -23.839 1.00 84.39 194 ALA F CA 1
ATOM 9203 C C . ALA F 1 194 ? 1.325 107.105 -24.759 1.00 84.35 194 ALA F C 1
ATOM 9204 O O . ALA F 1 194 ? 0.792 106.249 -25.468 1.00 83.53 194 ALA F O 1
ATOM 9206 N N . ARG F 1 195 ? 2.651 107.301 -24.740 1.00 84.23 195 ARG F N 1
ATOM 9207 C CA . ARG F 1 195 ? 3.559 106.481 -25.573 1.00 83.96 195 ARG F CA 1
ATOM 9208 C C . ARG F 1 195 ? 3.402 104.937 -25.492 1.00 82.72 195 ARG F C 1
ATOM 9209 O O . ARG F 1 195 ? 3.791 104.240 -26.421 1.00 83.40 195 ARG F O 1
ATOM 9217 N N . HIS F 1 196 ? 2.819 104.394 -24.427 1.00 81.15 196 HIS F N 1
ATOM 9218 C CA . HIS F 1 196 ? 2.664 102.927 -24.306 1.00 79.11 196 HIS F CA 1
ATOM 9219 C C . HIS F 1 196 ? 1.446 102.290 -24.979 1.00 77.83 196 HIS F C 1
ATOM 9220 O O . HIS F 1 196 ? 1.307 101.101 -24.947 1.00 77.46 196 HIS F O 1
ATOM 9227 N N . LEU F 1 197 ? 0.528 103.076 -25.512 1.00 77.13 197 LEU F N 1
ATOM 9228 C CA . LEU F 1 197 ? -0.649 102.529 -26.125 1.00 77.07 197 LEU F CA 1
ATOM 9229 C C . LEU F 1 197 ? -0.402 102.221 -27.596 1.00 78.26 197 LEU F C 1
ATOM 9230 O O . LEU F 1 197 ? 0.561 102.746 -28.196 1.00 78.14 197 LEU F O 1
ATOM 9235 N N . PRO F 1 198 ? -1.270 101.359 -28.184 1.00 78.85 198 PRO F N 1
ATOM 9236 C CA . PRO F 1 198 ? -1.114 100.958 -29.560 1.00 78.70 198 PRO F CA 1
ATOM 9237 C C . PRO F 1 198 ? -1.450 102.111 -30.452 1.00 78.45 198 PRO F C 1
ATOM 9238 O O . PRO F 1 198 ? -2.362 102.872 -30.107 1.00 78.59 198 PRO F O 1
ATOM 9242 N N . GLY F 1 199 ? -0.726 102.233 -31.569 1.00 78.42 199 GLY F N 1
ATOM 9243 C CA . GLY F 1 199 ? -1.069 103.160 -32.642 1.00 78.92 199 GLY F CA 1
ATOM 9244 C C . GLY F 1 199 ? -0.692 104.595 -32.334 1.00 79.36 199 GLY F C 1
ATOM 9245 O O . GLY F 1 199 ? -0.896 105.498 -33.168 1.00 79.33 199 GLY F O 1
ATOM 9246 N N . TRP F 1 200 ? -0.140 104.793 -31.139 1.00 79.37 200 TRP F N 1
ATOM 9247 C CA . TRP F 1 200 ? 0.366 106.077 -30.701 1.00 80.83 200 TRP F CA 1
ATOM 9248 C C . TRP F 1 200 ? 1.365 106.723 -31.656 1.00 81.80 200 TRP F C 1
ATOM 9249 O O . TRP F 1 200 ? 2.399 106.138 -31.995 1.00 81.64 200 TRP F O 1
ATOM 9260 N N . CYS F 1 201 ? 1.042 107.936 -32.076 1.00 83.36 201 CYS F N 1
ATOM 9261 C CA . CYS F 1 201 ? 1.941 108.711 -32.943 1.00 85.88 201 CYS F CA 1
ATOM 9262 C C . CYS F 1 201 ? 2.516 109.826 -32.092 1.00 86.14 201 CYS F C 1
ATOM 9263 O O . CYS F 1 201 ? 1.794 110.350 -31.243 1.00 86.03 201 CYS F O 1
ATOM 9266 N N . GLY F 1 202 ? 3.793 110.179 -32.303 1.00 87.41 202 GLY F N 1
ATOM 9267 C CA . GLY F 1 202 ? 4.466 111.292 -31.541 1.00 88.76 202 GLY F CA 1
ATOM 9268 C C . GLY F 1 202 ? 6.002 111.409 -31.603 1.00 89.25 202 GLY F C 1
ATOM 9269 O O . GLY F 1 202 ? 6.670 110.493 -32.073 1.00 89.53 202 GLY F O 1
ATOM 9270 N N . VAL F 1 203 ? 6.570 112.510 -31.091 1.00 89.77 203 VAL F N 1
ATOM 9271 C CA . VAL F 1 203 ? 7.945 112.957 -31.489 1.00 90.27 203 VAL F CA 1
ATOM 9272 C C . VAL F 1 203 ? 9.154 112.285 -30.788 1.00 90.32 203 VAL F C 1
ATOM 9273 O O . VAL F 1 203 ? 9.039 111.175 -30.238 1.00 89.68 203 VAL F O 1
ATOM 9277 N N . GLU F 1 204 ? 10.298 112.987 -30.851 1.00 90.68 204 GLU F N 1
ATOM 9278 C CA . GLU F 1 204 ? 11.601 112.588 -30.277 1.00 91.05 204 GLU F CA 1
ATOM 9279 C C . GLU F 1 204 ? 12.507 113.817 -30.075 1.00 90.86 204 GLU F C 1
ATOM 9280 O O . GLU F 1 204 ? 12.103 114.839 -29.502 1.00 90.77 204 GLU F O 1
#

Organism: Agrobacterium fabrum (strain C58 / ATCC 33970) (NCBI:txid176299)

B-factor: mean 68.2, std 11.28, range [29.76, 116.66]

InterPro domains:
  IPR014956 Putative ParB-like nuclease [PF08857] (11-167)
  IPR014956 Putative ParB-like nuclease [cd16390] (9-168)
  IPR016932 Uncharacterised conserved protein UCP029669 [PIRSF029669] (1-204)
  IPR036086 ParB/Sulfiredoxin superfamily [SSF110849] (5-202)

Foldseek 3Di:
DPDKDKDKAWQQQEFEQEQAAAVVLLVVLLVVVVPDDVPPPFDEFEWAQAAPGGTYTQDDLSNSLSCVVVVNTMGMYIHPYYHHVDDDVVVVVVVVVVRHHYAALLGDRDDRVSRDGHSVRHDHNNLLVLLVVLVVVLFDDDPDPPLSVQLSVVLSVPADVVCCVVDVVVSSVVSVVLQDVVCVVGHRRDYDD/DDKDKDFQFQEFEQEQAAAVVLLVVLLVVVPVHPFAEFEWEQAADSGTYGQDDLSNSLSCVVVPNTMGMYDHDYYHRVDDPVVVVVVVVVVSHHYAALLRHHDDRVPRDRGSVSRHHHNLLVLLVVCVVVLFPDDDDPPQSVVLSNVLSVPDDPVCCVPPVVVSNVVSCCLQDVVCVVGHGRDYDD/DDKDKDKDWLQQEFEQEAAAAVVLLVVLLVVVVPDDPCPPFDEFEWEAAAPGGTYTQDCLSPSLSCVVVVNTMGMYIHPYYDHVDDDVVRQVVVCVPSHYYAALLGHHDDSVNGDGHSVRHDHNNLLVLLVVLVCVLFDDDPPPCLSVVLSVVLSVPADVVCCVVDVVVSSVVSVVLADVVCVVGPRRDYDD/DKDKDKDFQQQAFEQEAAAAVVLLVVLLVVVVPPVVVDFDEFEWAQAAPRGIYGQDCLSPSLSCVVVVNTMGMYIHPYYDHVDDDVVRVVVVVVQRHHYAHLLRHHDDSVPRDGHSVRRHHNLLLVLLVVLVCVLFPDDPDHPLSSVSSVLLSVPPPPCCRVVPPVVSNVVSCVLQDPNNVVGHRRDHDD/DDKDKAWQFQEFEQEQAAAQVLLVVVLVVVPPDADEFEWAQEEPRGIYGQDPLSVSLSCVVVVNTMHMYHHPYYHHVDDPVVRSVVCVVPSHHQAALLRHHDDPVNRDGGSVRHHHNNLLVLLVVLVCVLFPDDPPPPLSVQSSNVLSVPADPVCCVVPVVVSNVVCCCSQDPVCVVGPGGDHDD/DPDKDKDWLFQEFEFEAAAAQVLLVVLLVVVVPDVPAEFEWEQAAPGGTYTQDQLSNSLSCVVVPPTMHIYDHPYYHRVDDDVVRVVVVVVPSHHYQHQLRHHDDPVNRPRGSVNHHHNNLLVLQVVLVCVLFADDPDPCLSVVLSNLLSVPDDPVCCVPVVVVSSVVSVCSADPSNPPGPRRDYDD

Radius of gyration: 40.95 Å; Cα contacts (8 Å, |Δi|>4): 2145; chains: 6; bounding box: 92×123×95 Å

Nearest PDB structures (foldseek):
  2hwj-assembly1_A  TM=1.005E+00  e=1.485E-40  Agrobacterium fabrum str. C58
  2hwj-assembly1_D  TM=9.887E-01  e=3.532E-35  Agrobacterium fabrum str. C58
  2hwj-assembly1_B  TM=9.841E-01  e=7.657E-35  Agrobacterium fabrum str. C58
  2hwj-assembly2_E  TM=9.828E-01  e=9.910E-35  Agrobacterium fabrum str. C58
  7bm8-assembly1_B  TM=3.564E-01  e=7.760E-03  Caulobacter vibrioides NA1000

CATH classification: 3.90.1530.10 (+1 more: 1.10.8.10)